Protein AF-0000000079814181 (afdb_homodimer)

Nearest PDB structures (foldseek):
  6quz-assembly1_B  TM=8.053E-01  e=2.813E-39  Thermotoga maritima MSB8
  7vgf-assembly1_B  TM=8.588E-01  e=4.660E-37  Homo sapiens
  4xwk-assembly1_A  TM=7.639E-01  e=3.531E-35  Mus musculus
  7a69-assembly1_A  TM=8.131E-01  e=2.582E-35  Homo sapiens
  4m2s-assembly1_A  TM=8.095E-01  e=3.129E-33  Mus musculus

Radius of gyration: 38.0 Å; Cα contacts (8 Å, |Δi|>4): 1838; chains: 2; bounding box: 79×119×82 Å

pLDDT: mean 85.35, std 11.51, range [24.03, 97.31]

Secondary structure (DSSP, 8-state):
-HHHHHHHHHHHHHHHHHHHHHHHHHHTSHHHHHHHHHHHHHHHHHHHHHHHHHHHHHHHHHS--TTTHHHHHHHHHHHHHHHHHHHHHHHHHHHHHHHHHHHHHHHHHHHHHHHHHHTS-HHHHHHS-HHHHHHHHHHHHHHHHHHHIIIIIIIHHHHHHHHHHHHHHHHH-HHHHHHHHHHHHHHHHHHHHIIIIIIHHHHHHHHHHHHHHHHHHHHHHHTHHHHHHTT-HHHHHHHHHHHHHHHHHHHHHHHHHHHHHHHHHHHHHHHHHHHHHHHHHHHHHTT---HHHHHHHHHHHHHHHHHHTTHHHHHHHHHHHHHHHHHHHHHHH---SS-PPTT-B----SS--EEEEEEEE-SSSSSPPPSEEEEEEEE-TT-EEEEE-STTSSHHHHHHHHTTSS--SEEEEEETTEEGGGB-HHHHHHTEEEE-SS----SSBHHHHHGGG-TT--HHHHHHHHHHTT-HHHHHHSTTGGG-B--GGGTTS-HHHHHHHHHHHHHHH--SEEEEESTTTT--HHHHHHHHHHHHHHHTTSEEEEE-SSHHHHTTSSEEEEEETTEEEEEE-HHHHHHSTT-HHHHHHHHHH-/-HHHHHHHHHHHHHHHHHHHHHHHHHHTSHHHHHHHHHHHHHHHHHHHHHHHHHHHHHHHHHS--TTTHHHHHHHHHHHHHHHHHHHHHHHHHHHHHHHHHHHHHHHHHHHHHHHHHHTS-HHHHHHS-HHHHHHHHHHHHHHHHHHHIIIIIIIHHHHHHHHHHHHHHHHH-HHHHHHHHHHHHHHHHHHHHIIIIIIHHHHHHHHHHHHHHHHHHHHHHHTHHHHHHTT-HHHHHHHHHHHHHHHHHHHHHHHHHHHHHHHHHHHHHHHHHHHHHHHHHHHHHTT---HHHHHHHHHHHHHHHHHHTTHHHHHHHHHHHHHHHHHHHHHHH---SS-PPTT-B----SS--EEEEEEEE-SSSSSPPPSEEEEEEEE-TT-EEEEE-STTSSHHHHHHHHTTSS--SEEEEEETTEEGGGB-HHHHHHTEEEE-SS----SSBHHHHHGGG-TT--HHHHHHHHHHTT-HHHHHHSTTGGG-B--GGGTTS-HHHHHHHHHHHHHHH--SEEEEESTTTT--HHHHHHHHHHHHHHHTTSEEEEE-SSHHHHTTSSEEEEEETTEEEEEE-HHHHHHSTT-HHHHHHHHHH-

Solvent-accessible surface area (backbone atoms only — not comparable to full-atom values): 59907 Å² total; per-residue (Å²): 115,71,69,55,57,55,42,47,57,50,44,54,50,45,44,54,50,48,53,49,54,54,48,56,54,46,60,74,39,50,67,35,50,50,42,21,52,49,12,37,50,46,20,41,49,31,61,63,47,45,26,52,49,50,8,51,43,44,35,47,60,64,54,66,51,83,84,62,36,63,60,51,49,53,48,38,53,50,50,52,50,51,37,50,52,46,21,52,51,19,38,49,44,14,54,53,25,41,46,53,40,49,41,51,47,46,44,51,47,54,48,50,51,48,53,48,59,71,48,39,34,62,65,56,53,73,73,40,56,40,68,56,53,45,46,36,48,55,49,17,47,52,20,52,50,51,36,50,48,43,48,62,67,46,48,46,41,37,53,48,49,54,51,50,53,28,50,55,37,28,72,77,34,52,68,59,11,50,51,48,46,54,41,48,51,49,49,53,50,50,34,50,50,38,41,63,69,56,24,42,60,37,42,51,52,20,48,52,35,49,50,48,43,51,48,54,48,37,39,52,52,61,38,35,67,58,35,55,47,50,36,38,58,66,58,52,44,51,51,48,44,48,46,40,51,53,28,37,53,36,41,43,51,24,52,49,41,44,49,50,46,51,48,52,48,51,49,51,50,47,52,46,49,49,51,51,55,54,48,47,51,52,34,32,75,69,67,73,41,55,56,17,52,49,46,20,57,57,39,42,49,54,53,51,47,65,50,56,67,52,46,49,59,48,50,50,48,42,53,49,23,43,59,45,26,44,60,36,54,49,58,71,69,57,70,55,78,67,72,67,50,92,82,42,46,76,53,78,82,86,63,36,27,39,37,38,41,47,26,15,37,54,84,76,90,78,92,64,80,53,49,24,72,66,36,70,46,79,43,58,55,47,38,36,34,30,42,34,59,61,88,85,15,44,68,68,56,52,55,36,43,74,60,53,63,46,78,68,77,33,62,50,48,27,48,69,80,41,52,59,80,56,24,28,62,42,37,48,16,48,40,38,27,61,32,52,60,70,53,75,41,56,66,38,29,48,48,54,52,28,27,62,51,32,79,85,58,47,71,67,54,50,51,49,24,23,48,58,15,64,31,40,67,65,36,63,70,39,95,52,30,55,64,30,68,30,37,70,64,26,70,78,48,54,73,47,56,36,39,19,43,37,43,11,13,33,55,53,37,68,34,47,26,40,38,36,35,40,68,59,69,94,46,55,72,69,45,32,51,48,45,48,53,21,47,56,62,64,46,60,89,20,14,30,42,33,37,48,86,51,64,80,73,47,58,82,37,67,31,36,37,30,33,49,80,35,37,82,75,45,77,37,34,55,70,58,40,59,66,36,84,90,32,69,63,36,51,54,50,52,58,67,76,97,112,70,69,55,54,54,42,46,57,52,45,54,51,46,45,54,51,48,53,48,54,53,48,57,53,47,60,73,40,49,67,35,49,50,40,21,52,49,12,37,48,46,20,41,50,31,61,62,46,44,25,54,49,51,8,51,43,44,35,48,60,64,54,66,50,84,84,62,37,63,60,51,50,54,50,39,53,50,49,51,50,50,37,49,51,46,22,51,52,20,38,47,44,14,55,53,23,40,46,54,42,48,42,52,46,46,43,51,46,55,47,51,52,48,52,50,60,71,48,40,36,61,66,54,52,73,72,40,57,42,69,58,53,45,47,36,48,53,47,17,48,52,20,50,51,51,34,50,46,43,47,62,66,44,48,46,40,37,52,46,47,54,50,50,52,27,50,55,38,28,72,76,35,52,69,60,12,49,51,47,46,54,42,47,53,50,50,52,50,49,34,50,51,38,42,63,69,56,25,42,61,37,42,52,52,24,48,52,34,48,51,49,44,52,48,53,49,36,39,50,53,61,37,36,67,59,35,57,46,49,37,37,58,68,59,53,45,51,52,49,44,50,46,40,49,54,28,37,53,36,39,43,50,23,50,48,44,43,49,47,46,51,49,51,49,51,49,52,50,47,51,46,48,49,52,52,53,51,49,48,52,52,35,31,76,69,68,75,40,54,55,18,54,50,45,19,56,57,39,41,48,54,54,51,48,65,50,57,68,52,46,49,59,48,51,52,48,44,53,50,22,42,60,47,26,45,61,36,53,48,57,72,69,56,70,55,77,65,72,66,51,91,83,42,44,77,54,80,82,85,64,36,28,39,36,37,43,47,26,16,37,54,84,77,89,80,93,65,79,56,50,24,72,66,36,71,47,80,43,57,54,47,38,36,35,30,42,34,58,59,88,84,16,42,67,70,57,52,55,37,43,74,62,54,63,46,77,69,75,33,62,50,46,28,47,69,81,42,52,60,80,56,22,29,62,42,36,47,16,48,40,38,26,61,31,52,62,71,53,74,40,55,65,37,30,48,47,54,54,30,28,63,50,32,78,83,57,47,72,65,55,50,50,49,23,22,48,58,16,64,31,40,68,65,35,64,69,38,95,52,30,54,65,30,68,31,38,72,64,24,69,77,48,53,75,48,56,36,38,19,42,36,43,12,13,32,56,53,39,70,33,46,27,38,39,36,36,39,67,58,68,94,46,53,73,68,45,33,50,47,46,50,53,23,47,54,59,64,46,59,89,18,15,28,43,33,39,48,85,51,65,80,74,47,60,81,39,68,32,37,36,31,33,49,80,35,37,80,76,45,76,37,31,56,70,59,40,59,65,36,85,89,33,69,63,37,51,53,49,52,56,69,75,98

Sequence (1188 aa):
MISFFSRRETGRHEFSDVLGFVWRRWRAHPACLAWTLVGIGGATVADVTMPLLAGWLVSDVSHPAEGTALHHVAWDVAGLTLLGLLGIGARRMAYVSISHLTSRVMTGIVTEAFARVQRFSSEWHASNFAGSIVRRITRGLGAVDTLGDTLLLMLVPEMMVLCITTAVLAFHWMLMGLVLAVGAVVLVGLSVVLTLHYVTPSARLANMWDTRMGATLSDAVTCNAVVKAYGAEVREDARLAWVANRWRQRMLRSWLRGTNSANLQNFAALIMRMMLIAGIALLWMRGRAGPGDVAYVLTMMFVIQGYLRDIGQQISVVQRSVNEMGELVALFHAKPEVADRPGAGALLVTQGHIRFTHVGFGYGRHHARPLFEDLDIDIAPGSKVALVGPSGSGKTTLTRLLQRLYDVQAGCITIDGTDIATVTQASLRGQIAIVPQEPLLFHRTIAENIAYGRPDATPAEIAHAARQANAADFIDRLPRGYATMVGERGVKLSGGERQRIAIARAFLSQARIVIMDEATSSLDSHSEMLVQQAMERLMAGRTVLVIAHRLSTVMGLDRIIVFRQGRVCEDGTHAELMARHGGIYRELFEIQSLMISFFSRRETGRHEFSDVLGFVWRRWRAHPACLAWTLVGIGGATVADVTMPLLAGWLVSDVSHPAEGTALHHVAWDVAGLTLLGLLGIGARRMAYVSISHLTSRVMTGIVTEAFARVQRFSSEWHASNFAGSIVRRITRGLGAVDTLGDTLLLMLVPEMMVLCITTAVLAFHWMLMGLVLAVGAVVLVGLSVVLTLHYVTPSARLANMWDTRMGATLSDAVTCNAVVKAYGAEVREDARLAWVANRWRQRMLRSWLRGTNSANLQNFAALIMRMMLIAGIALLWMRGRAGPGDVAYVLTMMFVIQGYLRDIGQQISVVQRSVNEMGELVALFHAKPEVADRPGAGALLVTQGHIRFTHVGFGYGRHHARPLFEDLDIDIAPGSKVALVGPSGSGKTTLTRLLQRLYDVQAGCITIDGTDIATVTQASLRGQIAIVPQEPLLFHRTIAENIAYGRPDATPAEIAHAARQANAADFIDRLPRGYATMVGERGVKLSGGERQRIAIARAFLSQARIVIMDEATSSLDSHSEMLVQQAMERLMAGRTVLVIAHRLSTVMGLDRIIVFRQGRVCEDGTHAELMARHGGIYRELFEIQSL

InterPro domains:
  IPR003439 ABC transporter-like, ATP-binding domain [PF00005] (373-521)
  IPR003439 ABC transporter-like, ATP-binding domain [PS50893] (354-590)
  IPR003593 AAA+ ATPase domain [SM00382] (381-567)
  IPR011527 ABC transporter type 1, transmembrane domain [PF00664] (44-306)
  IPR011527 ABC transporter type 1, transmembrane domain [PS50929] (34-320)
  IPR017871 ABC transporter-like, conserved site [PS00211] (493-507)
  IPR027417 P-loop containing nucleoside triphosphate hydrolase [G3DSA:3.40.50.300] (346-594)
  IPR027417 P-loop containing nucleoside triphosphate hydrolase [SSF52540] (346-592)
  IPR036640 ABC transporter type 1, transmembrane domain superfamily [G3DSA:1.20.1560.10] (6-342)
  IPR036640 ABC transporter type 1, transmembrane domain superfamily [SSF90123] (22-325)
  IPR039421 Type 1 protein exporter [PTHR24221] (80-588)

Organism: NCBI:txid265959

Structure (mmCIF, N/CA/C/O backbone):
data_AF-0000000079814181-model_v1
#
loop_
_entity.id
_entity.type
_entity.pdbx_description
1 polymer 'Multidrug export ATP-binding/permease protein'
#
loop_
_atom_site.group_PDB
_atom_site.id
_atom_site.type_symbol
_atom_site.label_atom_id
_atom_site.label_alt_id
_atom_site.label_comp_id
_atom_site.label_asym_id
_atom_site.label_entity_id
_atom_site.label_seq_id
_atom_site.pdbx_PDB_ins_code
_atom_site.Cartn_x
_atom_site.Cartn_y
_atom_site.Cartn_z
_atom_site.occupancy
_atom_site.B_iso_or_equiv
_atom_site.auth_seq_id
_atom_site.auth_comp_id
_atom_site.auth_asym_id
_atom_site.auth_atom_id
_atom_site.pdbx_PDB_model_num
ATOM 1 N N . MET A 1 1 ? 12.922 -9.25 26.531 1 24.03 1 MET A N 1
ATOM 2 C CA . MET A 1 1 ? 13.367 -8.141 27.375 1 24.03 1 MET A CA 1
ATOM 3 C C . MET A 1 1 ? 14.633 -7.5 26.812 1 24.03 1 MET A C 1
ATOM 5 O O . MET A 1 1 ? 14.891 -6.316 27.031 1 24.03 1 MET A O 1
ATOM 9 N N . ILE A 1 2 ? 15.633 -8.531 26.469 1 28.08 2 ILE A N 1
ATOM 10 C CA . ILE A 1 2 ? 16.906 -8.078 25.906 1 28.08 2 ILE A CA 1
ATOM 11 C C . ILE A 1 2 ? 16.656 -7.262 24.641 1 28.08 2 ILE A C 1
ATOM 13 O O . ILE A 1 2 ? 17.453 -6.395 24.297 1 28.08 2 ILE A O 1
ATOM 17 N N . SER A 1 3 ? 15.555 -7.762 23.891 1 30.78 3 SER A N 1
ATOM 18 C CA . SER A 1 3 ? 15.344 -7.293 22.531 1 30.78 3 SER A CA 1
ATOM 19 C C . SER A 1 3 ? 14.797 -5.867 22.516 1 30.78 3 SER A C 1
ATOM 21 O O . SER A 1 3 ? 14.703 -5.246 21.453 1 30.78 3 SER A O 1
ATOM 23 N N . PHE A 1 4 ? 14.352 -5.508 23.734 1 32.91 4 PHE A N 1
ATOM 24 C CA . PHE A 1 4 ? 13.773 -4.176 23.844 1 32.91 4 PHE A CA 1
ATOM 25 C C . PHE A 1 4 ? 14.859 -3.115 23.938 1 32.91 4 PHE A C 1
ATOM 27 O O . PHE A 1 4 ? 14.734 -2.033 23.375 1 32.91 4 PHE A O 1
ATOM 34 N N . PHE A 1 5 ? 15.828 -3.395 24.828 1 33.41 5 PHE A N 1
ATOM 35 C CA . PHE A 1 5 ? 16.922 -2.459 25.047 1 33.41 5 PHE A CA 1
ATOM 36 C C . PHE A 1 5 ? 17.844 -2.396 23.828 1 33.41 5 PHE A C 1
ATOM 38 O O . PHE A 1 5 ? 18.469 -1.369 23.562 1 33.41 5 PHE A O 1
ATOM 45 N N . SER A 1 6 ? 18.125 -3.516 23.25 1 38.5 6 SER A N 1
ATOM 46 C CA . SER A 1 6 ? 18.906 -3.629 22.031 1 38.5 6 SER A CA 1
ATOM 47 C C . SER A 1 6 ? 18.219 -2.939 20.859 1 38.5 6 SER A C 1
ATOM 49 O O . SER A 1 6 ? 18.875 -2.465 19.938 1 38.5 6 SER A O 1
ATOM 51 N N . ARG A 1 7 ? 17 -2.904 21.109 1 45.69 7 ARG A N 1
ATOM 52 C CA . ARG A 1 7 ? 16.203 -2.252 20.078 1 45.69 7 ARG A CA 1
ATOM 53 C C . ARG A 1 7 ? 16.266 -0.734 20.219 1 45.69 7 ARG A C 1
ATOM 55 O O . ARG A 1 7 ? 16.047 -0.009 19.25 1 45.69 7 ARG A O 1
ATOM 62 N N . ARG A 1 8 ? 16.484 -0.317 21.516 1 45.94 8 ARG A N 1
ATOM 63 C CA . ARG A 1 8 ? 16.609 1.104 21.812 1 45.94 8 ARG A CA 1
ATOM 64 C C . ARG A 1 8 ? 17.891 1.683 21.234 1 45.94 8 ARG A C 1
ATOM 66 O O . ARG A 1 8 ? 17.891 2.793 20.703 1 45.94 8 ARG A O 1
ATOM 73 N N . GLU A 1 9 ? 18.906 1.053 21.531 1 45.19 9 GLU A N 1
ATOM 74 C CA . GLU A 1 9 ? 20.203 1.397 20.969 1 45.19 9 GLU A CA 1
ATOM 75 C C . GLU A 1 9 ? 20.203 1.29 19.453 1 45.19 9 GLU A C 1
ATOM 77 O O . GLU A 1 9 ? 20.766 2.135 18.75 1 45.19 9 GLU A O 1
ATOM 82 N N . THR A 1 10 ? 19.484 0.325 18.969 1 51.91 10 THR A N 1
ATOM 83 C CA . THR A 1 10 ? 19.328 0.107 17.531 1 51.91 10 THR A CA 1
ATOM 84 C C . THR A 1 10 ? 18.438 1.182 16.922 1 51.91 10 THR A C 1
ATOM 86 O O . THR A 1 10 ? 18.672 1.616 15.789 1 51.91 10 THR A O 1
ATOM 89 N N . GLY A 1 11 ? 17.641 1.725 17.859 1 56.06 11 GLY A N 1
ATOM 90 C CA . GLY A 1 11 ? 16.781 2.801 17.406 1 56.06 11 GLY A CA 1
ATOM 91 C C . GLY A 1 11 ? 17.5 4.125 17.266 1 56.06 11 GLY A C 1
ATOM 92 O O . GLY A 1 11 ? 17.281 4.852 16.297 1 56.06 11 GLY A O 1
ATOM 93 N N . ARG A 1 12 ? 18.312 4.492 18.344 1 56.81 12 ARG A N 1
ATOM 94 C CA . ARG A 1 12 ? 19.078 5.738 18.297 1 56.81 12 ARG A CA 1
ATOM 95 C C . ARG A 1 12 ? 20.094 5.715 17.156 1 56.81 12 ARG A C 1
ATOM 97 O O . ARG A 1 12 ? 20.297 6.723 16.484 1 56.81 12 ARG A O 1
ATOM 104 N N . HIS A 1 13 ? 20.641 4.613 17.016 1 69.31 13 HIS A N 1
ATOM 105 C CA . HIS A 1 13 ? 21.625 4.492 15.938 1 69.31 13 HIS A CA 1
ATOM 106 C C . HIS A 1 13 ? 20.938 4.602 14.578 1 69.31 13 HIS A C 1
ATOM 108 O O . HIS A 1 13 ? 21.469 5.246 13.672 1 69.31 13 HIS A O 1
ATOM 114 N N . GLU A 1 14 ? 19.797 4.195 14.602 1 77.44 14 GLU A N 1
ATOM 115 C CA . GLU A 1 14 ? 19.047 4.289 13.352 1 77.44 14 GLU A CA 1
ATOM 116 C C . GLU A 1 14 ? 18.656 5.734 13.055 1 77.44 14 GLU A C 1
ATOM 118 O O . GLU A 1 14 ? 18.703 6.172 11.898 1 77.44 14 GLU A O 1
ATOM 123 N N . PHE A 1 15 ? 18.484 6.426 14.133 1 83.12 15 PHE A N 1
ATOM 124 C CA . PHE A 1 15 ? 18.078 7.82 14 1 83.12 15 PHE A CA 1
ATOM 125 C C . PHE A 1 15 ? 19.234 8.664 13.469 1 83.12 15 PHE A C 1
ATOM 127 O O . PHE A 1 15 ? 19.062 9.406 12.5 1 83.12 15 PHE A O 1
ATOM 134 N N . SER A 1 16 ? 20.375 8.492 14.016 1 86.56 16 SER A N 1
ATOM 135 C CA . SER A 1 16 ? 21.531 9.266 13.602 1 86.56 16 SER A CA 1
ATOM 136 C C . SER A 1 16 ? 21.984 8.867 12.203 1 86.56 16 SER A C 1
ATOM 138 O O . SER A 1 16 ? 22.453 9.711 11.43 1 86.56 16 SER A O 1
ATOM 140 N N . ASP A 1 17 ? 21.781 7.641 11.898 1 89.62 17 ASP A N 1
ATOM 141 C CA . ASP A 1 17 ? 22.188 7.164 10.578 1 89.62 17 ASP A CA 1
ATOM 142 C C . ASP A 1 17 ? 21.312 7.754 9.484 1 89.62 17 ASP A C 1
ATOM 144 O O . ASP A 1 17 ? 21.812 8.164 8.438 1 89.62 17 ASP A O 1
ATOM 148 N N . VAL A 1 18 ? 20.094 7.809 9.75 1 91.19 18 VAL A N 1
ATOM 149 C CA . VAL A 1 18 ? 19.156 8.305 8.766 1 91.19 18 VAL A CA 1
ATOM 150 C C . VAL A 1 18 ? 19.328 9.812 8.586 1 91.19 18 VAL A C 1
ATOM 152 O O . VAL A 1 18 ? 19.344 10.32 7.461 1 91.19 18 VAL A O 1
ATOM 155 N N . LEU A 1 19 ? 19.469 10.531 9.695 1 91.62 19 LEU A N 1
ATOM 156 C CA . LEU A 1 19 ? 19.656 11.977 9.617 1 91.62 19 LEU A CA 1
ATOM 157 C C . LEU A 1 19 ? 20.984 12.312 8.938 1 91.62 19 LEU A C 1
ATOM 159 O O . LEU A 1 19 ? 21.062 13.289 8.188 1 91.62 19 LEU A O 1
ATOM 163 N N . GLY A 1 20 ? 22 11.469 9.258 1 91.88 20 GLY A N 1
ATOM 164 C CA . GLY A 1 20 ? 23.266 11.648 8.578 1 91.88 20 GLY A CA 1
ATOM 165 C C . GLY A 1 20 ? 23.188 11.398 7.086 1 91.88 20 GLY A C 1
ATOM 166 O O . GLY A 1 20 ? 23.797 12.133 6.297 1 91.88 20 GLY A O 1
ATOM 167 N N . PHE A 1 21 ? 22.469 10.453 6.715 1 93.38 21 PHE A N 1
ATOM 168 C CA . PHE A 1 21 ? 22.25 10.109 5.316 1 93.38 21 PHE A CA 1
ATOM 169 C C . PHE A 1 21 ? 21.609 11.273 4.562 1 93.38 21 PHE A C 1
ATOM 171 O O . PHE A 1 21 ? 22.078 11.656 3.49 1 93.38 21 PHE A O 1
ATOM 178 N N . VAL A 1 22 ? 20.562 11.891 5.117 1 93.38 22 VAL A N 1
ATOM 179 C CA . VAL A 1 22 ? 19.828 12.969 4.473 1 93.38 22 VAL A CA 1
ATOM 180 C C . VAL A 1 22 ? 20.672 14.25 4.484 1 93.38 22 VAL A C 1
ATOM 182 O O . VAL A 1 22 ? 20.703 14.984 3.496 1 93.38 22 VAL A O 1
ATOM 185 N N . TRP A 1 23 ? 21.359 14.445 5.562 1 92.62 23 TRP A N 1
ATOM 186 C CA . TRP A 1 23 ? 22.188 15.641 5.695 1 92.62 23 TRP A CA 1
ATOM 187 C C . TRP A 1 23 ? 23.312 15.641 4.656 1 92.62 23 TRP A C 1
ATOM 189 O O . TRP A 1 23 ? 23.625 16.688 4.09 1 92.62 23 TRP A O 1
ATOM 199 N N . ARG A 1 24 ? 23.922 14.492 4.426 1 92.88 24 ARG A N 1
ATOM 200 C CA . ARG A 1 24 ? 24.969 14.375 3.424 1 92.88 24 ARG A CA 1
ATOM 201 C C . ARG A 1 24 ? 24.438 14.695 2.031 1 92.88 24 ARG A C 1
ATOM 203 O O . ARG A 1 24 ? 25.141 15.305 1.22 1 92.88 24 ARG A O 1
ATOM 210 N N . ARG A 1 25 ? 23.312 14.367 1.799 1 93.44 25 ARG A N 1
ATOM 211 C CA . ARG A 1 25 ? 22.719 14.609 0.487 1 93.44 25 ARG A CA 1
ATOM 212 C C . ARG A 1 25 ? 22.281 16.062 0.338 1 93.44 25 ARG A C 1
ATOM 214 O O . ARG A 1 25 ? 22.344 16.625 -0.759 1 93.44 25 ARG A O 1
ATOM 221 N N . TRP A 1 26 ? 21.828 16.656 1.446 1 94.31 26 TRP A N 1
ATOM 222 C CA . TRP A 1 26 ? 21.5 18.078 1.429 1 94.31 26 TRP A CA 1
ATOM 223 C C . TRP A 1 26 ? 22.734 18.922 1.178 1 94.31 26 TRP A C 1
ATOM 225 O O . TRP A 1 26 ? 22.688 19.906 0.447 1 94.31 26 TRP A O 1
ATOM 235 N N . ARG A 1 27 ? 23.859 18.469 1.739 1 93.06 27 ARG A N 1
ATOM 236 C CA . ARG A 1 27 ? 25.109 19.203 1.635 1 93.06 27 ARG A CA 1
ATOM 237 C C . ARG A 1 27 ? 25.672 19.141 0.22 1 93.06 27 ARG A C 1
ATOM 239 O O . ARG A 1 27 ? 26.516 19.953 -0.164 1 93.06 27 ARG A O 1
ATOM 246 N N . ALA A 1 28 ? 25.203 18.188 -0.469 1 93.38 28 ALA A N 1
ATOM 247 C CA . ALA A 1 28 ? 25.641 18.078 -1.858 1 93.38 28 ALA A CA 1
ATOM 248 C C . ALA A 1 28 ? 25.062 19.219 -2.703 1 93.38 28 ALA A C 1
ATOM 250 O O . ALA A 1 28 ? 25.578 19.516 -3.785 1 93.38 28 ALA A O 1
ATOM 251 N N . HIS A 1 29 ? 24.016 19.859 -2.172 1 94.19 29 HIS A N 1
ATOM 252 C CA . HIS A 1 29 ? 23.406 21 -2.816 1 94.19 29 HIS A CA 1
ATOM 253 C C . HIS A 1 29 ? 23.391 22.219 -1.884 1 94.19 29 HIS A C 1
ATOM 255 O O . HIS A 1 29 ? 22.328 22.672 -1.468 1 94.19 29 HIS A O 1
ATOM 261 N N . PRO A 1 30 ? 24.469 22.844 -1.664 1 93.69 30 PRO A N 1
ATOM 262 C CA . PRO A 1 30 ? 24.594 23.875 -0.631 1 93.69 30 PRO A CA 1
ATOM 263 C C . PRO A 1 30 ? 23.828 25.156 -0.978 1 93.69 30 PRO A C 1
ATOM 265 O O . PRO A 1 30 ? 23.312 25.828 -0.084 1 93.69 30 PRO A O 1
ATOM 268 N N . ALA A 1 31 ? 23.797 25.438 -2.246 1 95.06 31 ALA A N 1
ATOM 269 C CA . ALA A 1 31 ? 23.094 26.672 -2.627 1 95.06 31 ALA A CA 1
ATOM 270 C C . ALA A 1 31 ? 21.609 26.578 -2.256 1 95.06 31 ALA A C 1
ATOM 272 O O . ALA A 1 31 ? 21.062 27.5 -1.641 1 95.06 31 ALA A O 1
ATOM 273 N N . CYS A 1 32 ? 20.984 25.469 -2.602 1 94.62 32 CYS A N 1
ATOM 274 C CA . CYS A 1 32 ? 19.562 25.312 -2.297 1 94.62 32 CYS A CA 1
ATOM 275 C C . CYS A 1 32 ? 19.328 25.25 -0.791 1 94.62 32 CYS A C 1
ATOM 277 O O . CYS A 1 32 ? 18.344 25.797 -0.29 1 94.62 32 CYS A O 1
ATOM 279 N N . LEU A 1 33 ? 20.219 24.625 -0.081 1 94.62 33 LEU A N 1
ATOM 280 C CA . LEU A 1 33 ? 20.094 24.531 1.37 1 94.62 33 LEU A CA 1
ATOM 281 C C . LEU A 1 33 ? 20.25 25.906 2.018 1 94.62 33 LEU A C 1
ATOM 283 O O . LEU A 1 33 ? 19.469 26.266 2.904 1 94.62 33 LEU A O 1
ATOM 287 N N . ALA A 1 34 ? 21.234 26.672 1.57 1 95.44 34 ALA A N 1
ATOM 288 C CA . ALA A 1 34 ? 21.484 28 2.121 1 95.44 34 ALA A CA 1
ATOM 289 C C . ALA A 1 34 ? 20.297 28.922 1.862 1 95.44 34 ALA A C 1
ATOM 291 O O . ALA A 1 34 ? 19.875 29.672 2.754 1 95.44 34 ALA A O 1
ATOM 292 N N . TRP A 1 35 ? 19.766 28.859 0.65 1 95 35 TRP A N 1
ATOM 293 C CA . TRP A 1 35 ? 18.656 29.719 0.298 1 95 35 TRP A CA 1
ATOM 294 C C . TRP A 1 35 ? 17.406 29.359 1.098 1 95 35 TRP A C 1
ATOM 296 O O . TRP A 1 35 ? 16.594 30.219 1.438 1 95 35 TRP A O 1
ATOM 306 N N . THR A 1 36 ? 17.266 28.062 1.378 1 95.31 36 THR A N 1
ATOM 307 C CA . THR A 1 36 ? 16.141 27.641 2.197 1 95.31 36 THR A CA 1
ATOM 308 C C . THR A 1 36 ? 16.281 28.172 3.623 1 95.31 36 THR A C 1
ATOM 310 O O . THR A 1 36 ? 15.328 28.734 4.172 1 95.31 36 THR A O 1
ATOM 313 N N . LEU A 1 37 ? 17.453 28.109 4.191 1 94.25 37 LEU A N 1
ATOM 314 C CA . LEU A 1 37 ? 17.688 28.547 5.566 1 94.25 37 LEU A CA 1
ATOM 315 C C . LEU A 1 37 ? 17.609 30.062 5.68 1 94.25 37 LEU A C 1
ATOM 317 O O . LEU A 1 37 ? 17.047 30.594 6.645 1 94.25 37 LEU A O 1
ATOM 321 N N . VAL A 1 38 ? 18.094 30.734 4.672 1 94.62 38 VAL A N 1
ATOM 322 C CA . VAL A 1 38 ? 18.047 32.188 4.664 1 94.62 38 VAL A CA 1
ATOM 323 C C . VAL A 1 38 ? 16.609 32.656 4.469 1 94.62 38 VAL A C 1
ATOM 325 O O . VAL A 1 38 ? 16.172 33.625 5.098 1 94.62 38 VAL A O 1
ATOM 328 N N . GLY A 1 39 ? 15.961 31.984 3.551 1 94.62 39 GLY A N 1
ATOM 329 C CA . GLY A 1 39 ? 14.57 32.344 3.322 1 94.62 39 GLY A CA 1
ATOM 330 C C . GLY A 1 39 ? 13.695 32.156 4.551 1 94.62 39 GLY A C 1
ATOM 331 O O . GLY A 1 39 ? 12.977 33.062 4.953 1 94.62 39 GLY A O 1
ATOM 332 N N . ILE A 1 40 ? 13.875 31.031 5.18 1 92.62 40 ILE A N 1
ATOM 333 C CA . ILE A 1 40 ? 13.055 30.734 6.348 1 92.62 40 ILE A CA 1
ATOM 334 C C . ILE A 1 40 ? 13.5 31.594 7.527 1 92.62 40 ILE A C 1
ATOM 336 O O . ILE A 1 40 ? 12.672 32.031 8.328 1 92.62 40 ILE A O 1
ATOM 340 N N . GLY A 1 41 ? 14.758 31.766 7.66 1 92.62 41 GLY A N 1
ATOM 341 C CA . GLY A 1 41 ? 15.266 32.688 8.68 1 92.62 41 GLY A CA 1
ATOM 342 C C . GLY A 1 41 ? 14.75 34.094 8.523 1 92.62 41 GLY A C 1
ATOM 343 O O . GLY A 1 41 ? 14.305 34.719 9.5 1 92.62 41 GLY A O 1
ATOM 344 N N . GLY A 1 42 ? 14.773 34.562 7.301 1 92.5 42 GLY A N 1
ATOM 345 C CA . GLY A 1 42 ? 14.258 35.906 7.023 1 92.5 42 GLY A CA 1
ATOM 346 C C . GLY A 1 42 ? 12.773 36.031 7.32 1 92.5 42 GLY A C 1
ATOM 347 O O . GLY A 1 42 ? 12.336 37.031 7.863 1 92.5 42 GLY A O 1
ATOM 348 N N . ALA A 1 43 ? 12.062 35.031 6.957 1 90.31 43 ALA A N 1
ATOM 349 C CA . ALA A 1 43 ? 10.625 35.031 7.227 1 90.31 43 ALA A CA 1
ATOM 350 C C . ALA A 1 43 ? 10.352 35 8.727 1 90.31 43 ALA A C 1
ATOM 352 O O . ALA A 1 43 ? 9.43 35.688 9.203 1 90.31 43 ALA A O 1
ATOM 353 N N . THR A 1 44 ? 11.141 34.219 9.438 1 87.75 44 THR A N 1
ATOM 354 C CA . THR A 1 44 ? 10.969 34.125 10.875 1 87.75 44 THR A CA 1
ATOM 355 C C . THR A 1 44 ? 11.312 35.438 11.57 1 87.75 44 THR A C 1
ATOM 357 O O . THR A 1 44 ? 10.617 35.844 12.5 1 87.75 44 THR A O 1
ATOM 360 N N . VAL A 1 45 ? 12.273 36.031 11.117 1 88.38 45 VAL A N 1
ATOM 361 C CA . VAL A 1 45 ? 12.664 37.312 11.672 1 88.38 45 VAL A CA 1
ATOM 362 C C . VAL A 1 45 ? 11.562 38.344 11.422 1 88.38 45 VAL A C 1
ATOM 364 O O . VAL A 1 45 ? 11.258 39.156 12.289 1 88.38 45 VAL A O 1
ATOM 367 N N . ALA A 1 46 ? 10.984 38.281 10.281 1 87.44 46 ALA A N 1
ATOM 368 C CA . ALA A 1 46 ? 9.883 39.188 9.961 1 87.44 46 ALA A CA 1
ATOM 369 C C . ALA A 1 46 ? 8.688 38.938 10.875 1 87.44 46 ALA A C 1
ATOM 371 O O . ALA A 1 46 ? 8.031 39.875 11.32 1 87.44 46 ALA A O 1
ATOM 372 N N . ASP A 1 47 ? 8.445 37.719 11.211 1 82.44 47 ASP A N 1
ATOM 373 C CA . ASP A 1 47 ? 7.324 37.344 12.078 1 82.44 47 ASP A CA 1
ATOM 374 C C . ASP A 1 47 ? 7.543 37.875 13.5 1 82.44 47 ASP A C 1
ATOM 376 O O . ASP A 1 47 ? 6.598 38.312 14.156 1 82.44 47 ASP A O 1
ATOM 380 N N . VAL A 1 48 ? 8.789 37.844 13.93 1 82.75 48 VAL A N 1
ATOM 381 C CA . VAL A 1 48 ? 9.102 38.219 15.305 1 82.75 48 VAL A CA 1
ATOM 382 C C . VAL A 1 48 ? 9.164 39.75 15.414 1 82.75 48 VAL A C 1
ATOM 384 O O . VAL A 1 48 ? 8.859 40.312 16.469 1 82.75 48 VAL A O 1
ATOM 387 N N . THR A 1 49 ? 9.5 40.375 14.32 1 83.88 49 THR A N 1
ATOM 388 C CA . THR A 1 49 ? 9.648 41.844 14.336 1 83.88 49 THR A CA 1
ATOM 389 C C . THR A 1 49 ? 8.289 42.531 14.203 1 83.88 49 THR A C 1
ATOM 391 O O . THR A 1 49 ? 8.117 43.656 14.617 1 83.88 49 THR A O 1
ATOM 394 N N . MET A 1 50 ? 7.301 41.812 13.789 1 81.25 50 MET A N 1
ATOM 395 C CA . MET A 1 50 ? 5.977 42.375 13.578 1 81.25 50 MET A CA 1
ATOM 396 C C . MET A 1 50 ? 5.363 42.844 14.891 1 81.25 50 MET A C 1
ATOM 398 O O . MET A 1 50 ? 4.867 43.969 14.992 1 81.25 50 MET A O 1
ATOM 402 N N . PRO A 1 51 ? 5.422 41.969 15.883 1 75.38 51 PRO A N 1
ATOM 403 C CA . PRO A 1 51 ? 4.871 42.438 17.156 1 75.38 51 PRO A CA 1
ATOM 404 C C . PRO A 1 51 ? 5.617 43.656 17.719 1 75.38 51 PRO A C 1
ATOM 406 O O . PRO A 1 51 ? 5.012 44.5 18.391 1 75.38 51 PRO A O 1
ATOM 409 N N . LEU A 1 52 ? 6.871 43.812 17.453 1 76.12 52 LEU A N 1
ATOM 410 C CA . LEU A 1 52 ? 7.637 44.969 17.922 1 76.12 52 LEU A CA 1
ATOM 411 C C . LEU A 1 52 ? 7.129 46.25 17.297 1 76.12 52 LEU A C 1
ATOM 413 O O . LEU A 1 52 ? 6.926 47.25 17.984 1 76.12 52 LEU A O 1
ATOM 417 N N . LEU A 1 53 ? 6.895 46.156 16.047 1 77.38 53 LEU A N 1
ATOM 418 C CA . LEU A 1 53 ? 6.402 47.312 15.336 1 77.38 53 LEU A CA 1
ATOM 419 C C . LEU A 1 53 ? 4.965 47.625 15.727 1 77.38 53 LEU A C 1
ATOM 421 O O . LEU A 1 53 ? 4.574 48.812 15.781 1 77.38 53 LEU A O 1
ATOM 425 N N . ALA A 1 54 ? 4.25 46.594 15.992 1 74.44 54 ALA A N 1
ATOM 426 C CA . ALA A 1 54 ? 2.881 46.781 16.469 1 74.44 54 ALA A CA 1
ATOM 427 C C . ALA A 1 54 ? 2.861 47.5 17.812 1 74.44 54 ALA A C 1
ATOM 429 O O . ALA A 1 54 ? 1.993 48.344 18.062 1 74.44 54 ALA A O 1
ATOM 430 N N . GLY A 1 55 ? 3.787 47.156 18.641 1 73.75 55 GLY A N 1
ATOM 431 C CA . GLY A 1 55 ? 3.92 47.844 19.906 1 73.75 55 GLY A CA 1
ATOM 432 C C . GLY A 1 55 ? 4.238 49.312 19.75 1 73.75 55 GLY A C 1
ATOM 433 O O . GLY A 1 55 ? 3.688 50.156 20.469 1 73.75 55 GLY A O 1
ATOM 434 N N . TRP A 1 56 ? 5.086 49.594 18.797 1 73.19 56 TRP A N 1
ATOM 435 C CA . TRP A 1 56 ? 5.43 51 18.531 1 73.19 56 TRP A CA 1
ATOM 436 C C . TRP A 1 56 ? 4.223 51.781 18.031 1 73.19 56 TRP A C 1
ATOM 438 O O . TRP A 1 56 ? 4.035 52.938 18.375 1 73.19 56 TRP A O 1
ATOM 448 N N . LEU A 1 57 ? 3.436 51.062 17.297 1 71.62 57 LEU A N 1
ATOM 449 C CA . LEU A 1 57 ? 2.225 51.688 16.781 1 71.62 57 LEU A CA 1
ATOM 450 C C . LEU A 1 57 ? 1.276 52.062 17.906 1 71.62 57 LEU A C 1
ATOM 452 O O . LEU A 1 57 ? 0.733 53.156 17.938 1 71.62 57 LEU A O 1
ATOM 456 N N . VAL A 1 58 ? 1.148 51.188 18.812 1 70.75 58 VAL A N 1
ATOM 457 C CA . VAL A 1 58 ? 0.25 51.406 19.938 1 70.75 58 VAL A CA 1
ATOM 458 C C . VAL A 1 58 ? 0.807 52.5 20.828 1 70.75 58 VAL A C 1
ATOM 460 O O . VAL A 1 58 ? 0.051 53.344 21.359 1 70.75 58 VAL A O 1
ATOM 463 N N . SER A 1 59 ? 2.094 52.562 20.984 1 70.19 59 SER A N 1
ATOM 464 C CA . SER A 1 59 ? 2.709 53.594 21.812 1 70.19 59 SER A CA 1
ATOM 465 C C . SER A 1 59 ? 2.527 54.969 21.188 1 70.19 59 SER A C 1
ATOM 467 O O . SER A 1 59 ? 2.264 55.938 21.906 1 70.19 59 SER A O 1
ATOM 469 N N . ASP A 1 60 ? 2.678 55 19.891 1 70.25 60 ASP A N 1
ATOM 470 C CA . ASP A 1 60 ? 2.551 56.281 19.203 1 70.25 60 ASP A CA 1
ATOM 471 C C . ASP A 1 60 ? 1.11 56.781 19.234 1 70.25 60 ASP A C 1
ATOM 473 O O . ASP A 1 60 ? 0.871 58 19.328 1 70.25 60 ASP A O 1
ATOM 477 N N . VAL A 1 61 ? 0.211 55.875 19.312 1 66.44 61 VAL A N 1
ATOM 478 C CA . VAL A 1 61 ? -1.201 56.219 19.328 1 66.44 61 VAL A CA 1
ATOM 479 C C . VAL A 1 61 ? -1.599 56.656 20.75 1 66.44 61 VAL A C 1
ATOM 481 O O . VAL A 1 61 ? -2.484 57.5 20.922 1 66.44 61 VAL A O 1
ATOM 484 N N . SER A 1 62 ? -0.983 56.094 21.734 1 68.81 62 SER A N 1
ATOM 485 C CA . SER A 1 62 ? -1.334 56.406 23.125 1 68.81 62 SER A CA 1
ATOM 486 C C . SER A 1 62 ? -0.78 57.75 23.547 1 68.81 62 SER A C 1
ATOM 488 O O . SER A 1 62 ? -1.308 58.375 24.469 1 68.81 62 SER A O 1
ATOM 490 N N . HIS A 1 63 ? 0.293 58.125 23.031 1 64.56 63 HIS A N 1
ATOM 491 C CA . HIS A 1 63 ? 0.844 59.438 23.375 1 64.56 63 HIS A CA 1
ATOM 492 C C . HIS A 1 63 ? 0.796 60.375 22.188 1 64.56 63 HIS A C 1
ATOM 494 O O . HIS A 1 63 ? 1.773 60.5 21.438 1 64.56 63 HIS A O 1
ATOM 500 N N . PRO A 1 64 ? -0.47 60.906 21.875 1 58.75 64 PRO A N 1
ATOM 501 C CA . PRO A 1 64 ? -0.606 61.781 20.703 1 58.75 64 PRO A CA 1
ATOM 502 C C . PRO A 1 64 ? 0.213 63.062 20.828 1 58.75 64 PRO A C 1
ATOM 504 O O . PRO A 1 64 ? -0.041 63.875 21.719 1 58.75 64 PRO A O 1
ATOM 507 N N . ALA A 1 65 ? 1.476 63 20.75 1 54.91 65 ALA A N 1
ATOM 508 C CA . ALA A 1 65 ? 2.053 64.375 20.703 1 54.91 65 ALA A CA 1
ATOM 509 C C . ALA A 1 65 ? 1.458 65.188 19.547 1 54.91 65 ALA A C 1
ATOM 511 O O . ALA A 1 65 ? 1.027 64.562 18.547 1 54.91 65 ALA A O 1
ATOM 512 N N . GLU A 1 66 ? 1.129 66.25 19.625 1 54 66 GLU A N 1
ATOM 513 C CA . GLU A 1 66 ? 0.451 67.188 18.719 1 54 66 GLU A CA 1
ATOM 514 C C . GLU A 1 66 ? 0.648 66.75 17.25 1 54 66 GLU A C 1
ATOM 516 O O . GLU A 1 66 ? -0.247 66.188 16.641 1 54 66 GLU A O 1
ATOM 521 N N . GLY A 1 67 ? 1.344 67.5 16.406 1 51.66 67 GLY A N 1
ATOM 522 C CA . GLY A 1 67 ? 1.544 67.562 14.961 1 51.66 67 GLY A CA 1
ATOM 523 C C . GLY A 1 67 ? 2.18 66.375 14.359 1 51.66 67 GLY A C 1
ATOM 524 O O . GLY A 1 67 ? 1.966 66.062 13.18 1 51.66 67 GLY A O 1
ATOM 525 N N . THR A 1 68 ? 3.008 65.688 14.93 1 54.75 68 THR A N 1
ATOM 526 C CA . THR A 1 68 ? 3.961 64.688 14.398 1 54.75 68 THR A CA 1
ATOM 527 C C . THR A 1 68 ? 3.43 63.281 14.547 1 54.75 68 THR A C 1
ATOM 529 O O . THR A 1 68 ? 4.059 62.344 14.086 1 54.75 68 THR A O 1
ATOM 532 N N . ALA A 1 69 ? 2.318 63.125 15.109 1 63.12 69 ALA A N 1
ATOM 533 C CA . ALA A 1 69 ? 1.758 61.812 15.445 1 63.12 69 ALA A CA 1
ATOM 534 C C . ALA A 1 69 ? 1.275 61.094 14.195 1 63.12 69 ALA A C 1
ATOM 536 O O . ALA A 1 69 ? 1.495 59.875 14.047 1 63.12 69 ALA A O 1
ATOM 537 N N . LEU A 1 70 ? 0.776 61.969 13.258 1 64.44 70 LEU A N 1
ATOM 538 C CA . LEU A 1 70 ? 0.227 61.375 12.039 1 64.44 70 LEU A CA 1
ATOM 539 C C . LEU A 1 70 ? 1.331 60.781 11.188 1 64.44 70 LEU A C 1
ATOM 541 O O . LEU A 1 70 ? 1.159 59.688 10.625 1 64.44 70 LEU A O 1
ATOM 545 N N . HIS A 1 71 ? 2.371 61.5 11.195 1 69.31 71 HIS A N 1
ATOM 546 C CA . HIS A 1 71 ? 3.475 61.031 10.367 1 69.31 71 HIS A CA 1
ATOM 547 C C . HIS A 1 71 ? 4.094 59.75 10.945 1 69.31 71 HIS A C 1
ATOM 549 O O . HIS A 1 71 ? 4.453 58.844 10.195 1 69.31 71 HIS A O 1
ATOM 555 N N . HIS A 1 72 ? 4.078 59.594 12.148 1 77.62 72 HIS A N 1
ATOM 556 C CA . HIS A 1 72 ? 4.668 58.406 12.773 1 77.62 72 HIS A CA 1
ATOM 557 C C . HIS A 1 72 ? 3.773 57.188 12.602 1 77.62 72 HIS A C 1
ATOM 559 O O . HIS A 1 72 ? 4.266 56.094 12.344 1 77.62 72 HIS A O 1
ATOM 565 N N . VAL A 1 73 ? 2.492 57.5 12.594 1 76.44 73 VAL A N 1
ATOM 566 C CA . VAL A 1 73 ? 1.556 56.375 12.438 1 76.44 73 VAL A CA 1
ATOM 567 C C . VAL A 1 73 ? 1.621 55.844 11.008 1 76.44 73 VAL A C 1
ATOM 569 O O . VAL A 1 73 ? 1.581 54.625 10.789 1 76.44 73 VAL A O 1
ATOM 572 N N . ALA A 1 74 ? 1.757 56.812 10.086 1 78.75 74 ALA A N 1
ATOM 573 C CA . ALA A 1 74 ? 1.865 56.406 8.688 1 78.75 74 ALA A CA 1
ATOM 574 C C . ALA A 1 74 ? 3.125 55.562 8.453 1 78.75 74 ALA A C 1
ATOM 576 O O . ALA A 1 74 ? 3.104 54.594 7.699 1 78.75 74 ALA A O 1
ATOM 577 N N . TRP A 1 75 ? 4.16 55.938 9.141 1 80.31 75 TRP A N 1
ATOM 578 C CA . TRP A 1 75 ? 5.418 55.219 8.992 1 80.31 75 TRP A CA 1
ATOM 579 C C . TRP A 1 75 ? 5.344 53.844 9.672 1 80.31 75 TRP A C 1
ATOM 581 O O . TRP A 1 75 ? 5.961 52.875 9.211 1 80.31 75 TRP A O 1
ATOM 591 N N . ASP A 1 76 ? 4.582 53.719 10.688 1 80.75 76 ASP A N 1
ATOM 592 C CA . ASP A 1 76 ? 4.422 52.406 11.359 1 80.75 76 ASP A CA 1
ATOM 593 C C . ASP A 1 76 ? 3.617 51.438 10.492 1 80.75 76 ASP A C 1
ATOM 595 O O . ASP A 1 76 ? 3.963 50.281 10.391 1 80.75 76 ASP A O 1
ATOM 599 N N . VAL A 1 77 ? 2.613 52.031 9.891 1 81.19 77 VAL A N 1
ATOM 600 C CA . VAL A 1 77 ? 1.787 51.188 9.031 1 81.19 77 VAL A CA 1
ATOM 601 C C . VAL A 1 77 ? 2.592 50.75 7.809 1 81.19 77 VAL A C 1
ATOM 603 O O . VAL A 1 77 ? 2.52 49.594 7.395 1 81.19 77 VAL A O 1
ATOM 606 N N . ALA A 1 78 ? 3.357 51.688 7.266 1 85 78 ALA A N 1
ATOM 607 C CA . ALA A 1 78 ? 4.219 51.375 6.133 1 85 78 ALA A CA 1
ATOM 608 C C . ALA A 1 78 ? 5.277 50.344 6.523 1 85 78 ALA A C 1
ATOM 610 O O . ALA A 1 78 ? 5.609 49.438 5.73 1 85 78 ALA A O 1
ATOM 611 N N . GLY A 1 79 ? 5.82 50.5 7.699 1 85.19 79 GLY A N 1
ATOM 612 C CA . GLY A 1 79 ? 6.793 49.531 8.195 1 85.19 79 GLY A CA 1
ATOM 613 C C . GLY A 1 79 ? 6.219 48.125 8.367 1 85.19 79 GLY A C 1
ATOM 614 O O . GLY A 1 79 ? 6.867 47.156 8.016 1 85.19 79 GLY A O 1
ATOM 615 N N . LEU A 1 80 ? 4.992 48.094 8.859 1 84.75 80 LEU A N 1
ATOM 616 C CA . LEU A 1 80 ? 4.336 46.781 9.039 1 84.75 80 LEU A CA 1
ATOM 617 C C . LEU A 1 80 ? 4.047 46.125 7.688 1 84.75 80 LEU A C 1
ATOM 619 O O . LEU A 1 80 ? 4.184 44.938 7.543 1 84.75 80 LEU A O 1
ATOM 623 N N . THR A 1 81 ? 3.666 46.969 6.672 1 86.25 81 THR A N 1
ATOM 624 C CA . THR A 1 81 ? 3.387 46.469 5.336 1 86.25 81 THR A CA 1
ATOM 625 C C . THR A 1 81 ? 4.66 45.938 4.684 1 86.25 81 THR A C 1
ATOM 627 O O . THR A 1 81 ? 4.648 44.844 4.082 1 86.25 81 THR A O 1
ATOM 630 N N . LEU A 1 82 ? 5.695 46.656 4.836 1 89.06 82 LEU A N 1
ATOM 631 C CA . LEU A 1 82 ? 6.969 46.25 4.25 1 89.06 82 LEU A CA 1
ATOM 632 C C . LEU A 1 82 ? 7.477 44.969 4.895 1 89.06 82 LEU A C 1
ATOM 634 O O . LEU A 1 82 ? 7.992 44.094 4.203 1 89.06 82 LEU A O 1
ATOM 638 N N . LEU A 1 83 ? 7.32 44.844 6.152 1 88.06 83 LEU A N 1
ATOM 639 C CA . LEU A 1 83 ? 7.746 43.656 6.855 1 88.06 83 LEU A CA 1
ATOM 640 C C . LEU A 1 83 ? 6.91 42.438 6.43 1 88.06 83 LEU A C 1
ATOM 642 O O . LEU A 1 83 ? 7.426 41.312 6.332 1 88.06 83 LEU A O 1
ATOM 646 N N . GLY A 1 84 ? 5.609 42.688 6.254 1 87.12 84 GLY A N 1
ATOM 647 C CA . GLY A 1 84 ? 4.758 41.625 5.75 1 87.12 84 GLY A CA 1
ATOM 648 C C . GLY A 1 84 ? 5.16 41.156 4.371 1 87.12 84 GLY A C 1
ATOM 649 O O . GLY A 1 84 ? 5.219 39.938 4.121 1 87.12 84 GLY A O 1
ATOM 650 N N . LEU A 1 85 ? 5.492 42.094 3.492 1 91.75 85 LEU A N 1
ATOM 651 C CA . LEU A 1 85 ? 5.914 41.75 2.137 1 91.75 85 LEU A CA 1
ATOM 652 C C . LEU A 1 85 ? 7.246 41 2.15 1 91.75 85 LEU A C 1
ATOM 654 O O . LEU A 1 85 ? 7.438 40.062 1.394 1 91.75 85 LEU A O 1
ATOM 658 N N . LEU A 1 86 ? 8.117 41.469 3.012 1 91.5 86 LEU A N 1
ATOM 659 C CA . LEU A 1 86 ? 9.406 40.781 3.145 1 91.5 86 LEU A CA 1
ATOM 660 C C . LEU A 1 86 ? 9.234 39.375 3.684 1 91.5 86 LEU A C 1
ATOM 662 O O . LEU A 1 86 ? 9.945 38.469 3.27 1 91.5 86 LEU A O 1
ATOM 666 N N . GLY A 1 87 ? 8.344 39.25 4.594 1 91.19 87 GLY A N 1
ATOM 667 C CA . GLY A 1 87 ? 8.055 37.938 5.117 1 91.19 87 GLY A CA 1
ATOM 668 C C . GLY A 1 87 ? 7.527 36.969 4.066 1 91.19 87 GLY A C 1
ATOM 669 O O . GLY A 1 87 ? 7.949 35.812 4 1 91.19 87 GLY A O 1
ATOM 670 N N . ILE A 1 88 ? 6.652 37.438 3.217 1 90.81 88 ILE A N 1
ATOM 671 C CA . ILE A 1 88 ? 6.078 36.625 2.15 1 90.81 88 ILE A CA 1
ATOM 672 C C . ILE A 1 88 ? 7.156 36.25 1.134 1 90.81 88 ILE A C 1
ATOM 674 O O . ILE A 1 88 ? 7.25 35.125 0.698 1 90.81 88 ILE A O 1
ATOM 678 N N . GLY A 1 89 ? 7.926 37.281 0.814 1 93.75 89 GLY A N 1
ATOM 679 C CA . GLY A 1 89 ? 9.008 37.062 -0.121 1 93.75 89 GLY A CA 1
ATOM 680 C C . GLY A 1 89 ? 10.039 36.062 0.398 1 93.75 89 GLY A C 1
ATOM 681 O O . GLY A 1 89 ? 10.5 35.188 -0.345 1 93.75 89 GLY A O 1
ATOM 682 N N . ALA A 1 90 ? 10.406 36.188 1.619 1 94 90 ALA A N 1
ATOM 683 C CA . ALA A 1 90 ? 11.367 35.281 2.234 1 94 90 ALA A CA 1
ATOM 684 C C . ALA A 1 90 ? 10.812 33.844 2.312 1 94 90 ALA A C 1
ATOM 686 O O . ALA A 1 90 ? 11.531 32.875 2.072 1 94 90 ALA A O 1
ATOM 687 N N . ARG A 1 91 ? 9.617 33.781 2.621 1 90.75 91 ARG A N 1
ATOM 688 C CA . ARG A 1 91 ? 8.984 32.469 2.701 1 90.75 91 ARG A CA 1
ATOM 689 C C . ARG A 1 91 ? 8.898 31.828 1.324 1 90.75 91 ARG A C 1
ATOM 691 O O . ARG A 1 91 ? 9.055 30.609 1.194 1 90.75 91 ARG A O 1
ATOM 698 N N . ARG A 1 92 ? 8.586 32.625 0.365 1 93.06 92 ARG A N 1
ATOM 699 C CA . ARG A 1 92 ? 8.562 32.125 -1.001 1 93.06 92 ARG A CA 1
ATOM 700 C C . ARG A 1 92 ? 9.922 31.562 -1.405 1 93.06 92 ARG A C 1
ATOM 702 O O . ARG A 1 92 ? 10.023 30.484 -1.993 1 93.06 92 ARG A O 1
ATOM 709 N N . MET A 1 93 ? 10.859 32.344 -1.087 1 94.62 93 MET A N 1
ATOM 710 C CA . MET A 1 93 ? 12.219 31.906 -1.397 1 94.62 93 MET A CA 1
ATOM 711 C C . MET A 1 93 ? 12.539 30.578 -0.721 1 94.62 93 MET A C 1
ATOM 713 O O . MET A 1 93 ? 13.117 29.688 -1.341 1 94.62 93 MET A O 1
ATOM 717 N N . ALA A 1 94 ? 12.156 30.438 0.472 1 94.38 94 ALA A N 1
ATOM 718 C CA . ALA A 1 94 ? 12.414 29.203 1.225 1 94.38 94 ALA A CA 1
ATOM 719 C C . ALA A 1 94 ? 11.688 28.016 0.596 1 94.38 94 ALA A C 1
ATOM 721 O O . ALA A 1 94 ? 12.281 26.953 0.387 1 94.38 94 ALA A O 1
ATOM 722 N N . TYR A 1 95 ? 10.445 28.188 0.241 1 93.25 95 TYR A N 1
ATOM 723 C CA . TYR A 1 95 ? 9.625 27.094 -0.267 1 93.25 95 TYR A CA 1
ATOM 724 C C . TYR A 1 95 ? 10.062 26.703 -1.672 1 93.25 95 TYR A C 1
ATOM 726 O O . TYR A 1 95 ? 10.055 25.516 -2.016 1 93.25 95 TYR A O 1
ATOM 734 N N . VAL A 1 96 ? 10.453 27.688 -2.49 1 94.94 96 VAL A N 1
ATOM 735 C CA . VAL A 1 96 ? 10.938 27.391 -3.832 1 94.94 96 VAL A CA 1
ATOM 736 C C . VAL A 1 96 ? 12.258 26.625 -3.744 1 94.94 96 VAL A C 1
ATOM 738 O O . VAL A 1 96 ? 12.453 25.625 -4.434 1 94.94 96 VAL A O 1
ATOM 741 N N . SER A 1 97 ? 13.078 27.094 -2.869 1 95.88 97 SER A N 1
ATOM 742 C CA . SER A 1 97 ? 14.406 26.5 -2.754 1 95.88 97 SER A CA 1
ATOM 743 C C . SER A 1 97 ? 14.32 25.078 -2.203 1 95.88 97 SER A C 1
ATOM 745 O O . SER A 1 97 ? 15.039 24.188 -2.66 1 95.88 97 SER A O 1
ATOM 747 N N . ILE A 1 98 ? 13.484 24.875 -1.262 1 95.5 98 ILE A N 1
ATOM 748 C CA . ILE A 1 98 ? 13.383 23.547 -0.675 1 95.5 98 ILE A CA 1
ATOM 749 C C . ILE A 1 98 ? 12.766 22.578 -1.688 1 95.5 98 ILE A C 1
ATOM 751 O O . ILE A 1 98 ? 13.102 21.391 -1.711 1 95.5 98 ILE A O 1
ATOM 755 N N . SER A 1 99 ? 11.828 23.094 -2.486 1 95.31 99 SER A N 1
ATOM 756 C CA . SER A 1 99 ? 11.242 22.25 -3.52 1 95.31 99 SER A CA 1
ATOM 757 C C . SER A 1 99 ? 12.297 21.75 -4.5 1 95.31 99 SER A C 1
ATOM 759 O O . SER A 1 99 ? 12.305 20.578 -4.875 1 95.31 99 SER A O 1
ATOM 761 N N . HIS A 1 100 ? 13.219 22.672 -4.836 1 95.5 100 HIS A N 1
ATOM 762 C CA . HIS A 1 100 ? 14.305 22.266 -5.715 1 95.5 100 HIS A CA 1
ATOM 763 C C . HIS A 1 100 ? 15.266 21.312 -5.016 1 95.5 100 HIS A C 1
ATOM 765 O O . HIS A 1 100 ? 15.719 20.328 -5.609 1 95.5 100 HIS A O 1
ATOM 771 N N . LEU A 1 101 ? 15.477 21.609 -3.793 1 94.94 101 LEU A N 1
ATOM 772 C CA . LEU A 1 101 ? 16.375 20.766 -3.01 1 94.94 101 LEU A CA 1
ATOM 773 C C . LEU A 1 101 ? 15.82 19.359 -2.867 1 94.94 101 LEU A C 1
ATOM 775 O O . LEU A 1 101 ? 16.5 18.375 -3.182 1 94.94 101 LEU A O 1
ATOM 779 N N . THR A 1 102 ? 14.625 19.266 -2.404 1 94.81 102 THR A N 1
ATOM 780 C CA . THR A 1 102 ? 14 17.984 -2.125 1 94.81 102 THR A CA 1
ATOM 781 C C . THR A 1 102 ? 13.82 17.172 -3.41 1 94.81 102 THR A C 1
ATOM 783 O O . THR A 1 102 ? 14.016 15.953 -3.416 1 94.81 102 THR A O 1
ATOM 786 N N . SER A 1 103 ? 13.43 17.812 -4.504 1 95.19 103 SER A N 1
ATOM 787 C CA . SER A 1 103 ? 13.234 17.109 -5.766 1 95.19 103 SER A CA 1
ATOM 788 C C . SER A 1 103 ? 14.539 16.516 -6.273 1 95.19 103 SER A C 1
ATOM 790 O O . SER A 1 103 ? 14.57 15.383 -6.754 1 95.19 103 SER A O 1
ATOM 792 N N . ARG A 1 104 ? 15.625 17.219 -6.145 1 95.31 104 ARG A N 1
ATOM 793 C CA . ARG A 1 104 ? 16.922 16.734 -6.582 1 95.31 104 ARG A CA 1
ATOM 794 C C . ARG A 1 104 ? 17.406 15.578 -5.703 1 95.31 104 ARG A C 1
ATOM 796 O O . ARG A 1 104 ? 17.938 14.586 -6.203 1 95.31 104 ARG A O 1
ATOM 803 N N . VAL A 1 105 ? 17.219 15.789 -4.48 1 95.5 105 VAL A N 1
ATOM 804 C CA . VAL A 1 105 ? 17.641 14.766 -3.531 1 95.5 105 VAL A CA 1
ATOM 805 C C . VAL A 1 105 ? 16.844 13.484 -3.752 1 95.5 105 VAL A C 1
ATOM 807 O O . VAL A 1 105 ? 17.406 12.391 -3.777 1 95.5 105 VAL A O 1
ATOM 810 N N . MET A 1 106 ? 15.555 13.562 -3.867 1 95.81 106 MET A N 1
ATOM 811 C CA . MET A 1 106 ? 14.695 12.398 -4.062 1 95.81 106 MET A CA 1
ATOM 812 C C . MET A 1 106 ? 15.047 11.672 -5.352 1 95.81 106 MET A C 1
ATOM 814 O O . MET A 1 106 ? 15.109 10.438 -5.375 1 95.81 106 MET A O 1
ATOM 818 N N . THR A 1 107 ? 15.273 12.43 -6.414 1 95.81 107 THR A N 1
ATOM 819 C CA . THR A 1 107 ? 15.633 11.82 -7.688 1 95.81 107 THR A CA 1
ATOM 820 C C . THR A 1 107 ? 16.984 11.109 -7.586 1 95.81 107 THR A C 1
ATOM 822 O O . THR A 1 107 ? 17.156 10.016 -8.125 1 95.81 107 THR A O 1
ATOM 825 N N . GLY A 1 108 ? 17.875 11.734 -6.918 1 95.69 108 GLY A N 1
ATOM 826 C CA . GLY A 1 108 ? 19.156 11.094 -6.691 1 95.69 108 GLY A CA 1
ATOM 827 C C . GLY A 1 108 ? 19.047 9.805 -5.895 1 95.69 108 GLY A C 1
ATOM 828 O O . GLY A 1 108 ? 19.703 8.812 -6.223 1 95.69 108 GLY A O 1
ATOM 829 N N . ILE A 1 109 ? 18.203 9.789 -4.949 1 95.94 109 ILE A N 1
ATOM 830 C CA . ILE A 1 109 ? 18.062 8.633 -4.074 1 95.94 109 ILE A CA 1
ATOM 831 C C . ILE A 1 109 ? 17.422 7.48 -4.848 1 95.94 109 ILE A C 1
ATOM 833 O O . ILE A 1 109 ? 17.891 6.34 -4.77 1 95.94 109 ILE A O 1
ATOM 837 N N . VAL A 1 110 ? 16.328 7.789 -5.559 1 96.5 110 VAL A N 1
ATOM 838 C CA . VAL A 1 110 ? 15.625 6.715 -6.238 1 96.5 110 VAL A CA 1
ATOM 839 C C . VAL A 1 110 ? 16.516 6.102 -7.316 1 96.5 110 VAL A C 1
ATOM 841 O O . VAL A 1 110 ? 16.547 4.879 -7.48 1 96.5 110 VAL A O 1
ATOM 844 N N . THR A 1 111 ? 17.266 6.887 -8.062 1 96.25 111 THR A N 1
ATOM 845 C CA . THR A 1 111 ? 18.141 6.387 -9.117 1 96.25 111 THR A CA 1
ATOM 846 C C . THR A 1 111 ? 19.281 5.57 -8.531 1 96.25 111 THR A C 1
ATOM 848 O O . THR A 1 111 ? 19.641 4.516 -9.062 1 96.25 111 THR A O 1
ATOM 851 N N . GLU A 1 112 ? 19.797 6.07 -7.453 1 95.44 112 GLU A N 1
ATOM 852 C CA . GLU A 1 112 ? 20.906 5.355 -6.812 1 95.44 112 GLU A CA 1
ATOM 853 C C . GLU A 1 112 ? 20.422 4.07 -6.152 1 95.44 112 GLU A C 1
ATOM 855 O O . GLU A 1 112 ? 21.094 3.043 -6.195 1 95.44 112 GLU A O 1
ATOM 860 N N . ALA A 1 113 ? 19.281 4.164 -5.457 1 95.38 113 ALA A N 1
ATOM 861 C CA . ALA A 1 113 ? 18.719 2.98 -4.82 1 95.38 113 ALA A CA 1
ATOM 862 C C . ALA A 1 113 ? 18.406 1.896 -5.852 1 95.38 113 ALA A C 1
ATOM 864 O O . ALA A 1 113 ? 18.688 0.718 -5.621 1 95.38 113 ALA A O 1
ATOM 865 N N . PHE A 1 114 ? 17.891 2.299 -6.961 1 95.25 114 PHE A N 1
ATOM 866 C CA . PHE A 1 114 ? 17.578 1.362 -8.031 1 95.25 114 PHE A CA 1
ATOM 867 C C . PHE A 1 114 ? 18.844 0.733 -8.594 1 95.25 114 PHE A C 1
ATOM 869 O O . PHE A 1 114 ? 18.891 -0.476 -8.828 1 95.25 114 PHE A O 1
ATOM 876 N N . ALA A 1 115 ? 19.781 1.506 -8.828 1 94.69 115 ALA A N 1
ATOM 877 C CA . ALA A 1 115 ? 21.062 1.014 -9.344 1 94.69 115 ALA A CA 1
ATOM 878 C C . ALA A 1 115 ? 21.672 -0.025 -8.414 1 94.69 115 ALA A C 1
ATOM 880 O O . ALA A 1 115 ? 22.219 -1.031 -8.867 1 94.69 115 ALA A O 1
ATOM 881 N N . ARG A 1 116 ? 21.516 0.212 -7.195 1 93.31 116 ARG A N 1
ATOM 882 C CA . ARG A 1 116 ? 22.062 -0.713 -6.207 1 93.31 116 ARG A CA 1
ATOM 883 C C . ARG A 1 116 ? 21.25 -1.998 -6.148 1 93.31 116 ARG A C 1
ATOM 885 O O . ARG A 1 116 ? 21.812 -3.098 -6.148 1 93.31 116 ARG A O 1
ATOM 892 N N . VAL A 1 117 ? 19.984 -1.869 -6.074 1 93.69 117 VAL A N 1
ATOM 893 C CA . VAL A 1 117 ? 19.078 -3.014 -5.965 1 93.69 117 VAL A CA 1
ATOM 894 C C . VAL A 1 117 ? 19.266 -3.93 -7.172 1 93.69 117 VAL A C 1
ATOM 896 O O . VAL A 1 117 ? 19.266 -5.156 -7.035 1 93.69 117 VAL A O 1
ATOM 899 N N . GLN A 1 118 ? 19.422 -3.338 -8.312 1 91.94 118 GLN A N 1
ATOM 900 C CA . GLN A 1 118 ? 19.594 -4.121 -9.531 1 91.94 118 GLN A CA 1
ATOM 901 C C . GLN A 1 118 ? 20.844 -4.98 -9.469 1 91.94 118 GLN A C 1
ATOM 903 O O . GLN A 1 118 ? 20.906 -6.047 -10.086 1 91.94 118 GLN A O 1
ATOM 908 N N . ARG A 1 119 ? 21.781 -4.598 -8.711 1 91.5 119 ARG A N 1
ATOM 909 C CA . ARG A 1 119 ? 23.078 -5.254 -8.703 1 91.5 119 ARG A CA 1
ATOM 910 C C . ARG A 1 119 ? 23.219 -6.195 -7.508 1 91.5 119 ARG A C 1
ATOM 912 O O . ARG A 1 119 ? 24.25 -6.828 -7.324 1 91.5 119 ARG A O 1
ATOM 919 N N . PHE A 1 120 ? 22.172 -6.297 -6.734 1 90.06 120 PHE A N 1
ATOM 920 C CA . PHE A 1 120 ? 22.172 -7.277 -5.656 1 90.06 120 PHE A CA 1
ATOM 921 C C . PHE A 1 120 ? 22.109 -8.695 -6.215 1 90.06 120 PHE A C 1
ATOM 923 O O . PHE A 1 120 ? 21.812 -8.891 -7.395 1 90.06 120 PHE A O 1
ATOM 930 N N . SER A 1 121 ? 22.406 -9.625 -5.391 1 87.12 121 SER A N 1
ATOM 931 C CA . SER A 1 121 ? 22.516 -11.016 -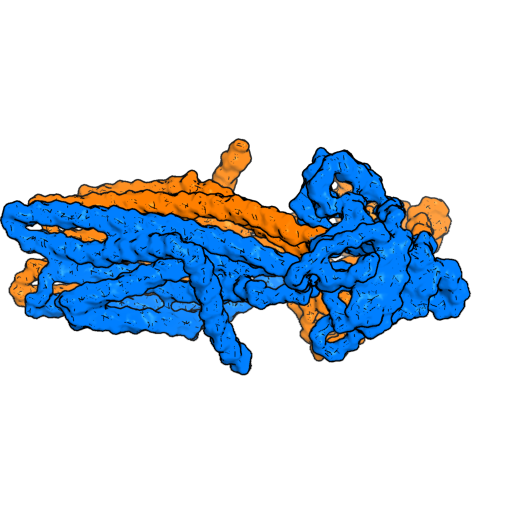5.82 1 87.12 121 SER A CA 1
ATOM 932 C C . SER A 1 121 ? 21.141 -11.594 -6.148 1 87.12 121 SER A C 1
ATOM 934 O O . SER A 1 121 ? 20.109 -11.062 -5.703 1 87.12 121 SER A O 1
ATOM 936 N N . SER A 1 122 ? 21.188 -12.547 -6.98 1 83.25 122 SER A N 1
ATOM 937 C CA . SER A 1 122 ? 19.953 -13.234 -7.336 1 83.25 122 SER A CA 1
ATOM 938 C C . SER A 1 122 ? 19.312 -13.891 -6.113 1 83.25 122 SER A C 1
ATOM 940 O O . SER A 1 122 ? 18.094 -13.992 -6.027 1 83.25 122 SER A O 1
ATOM 942 N N . GLU A 1 123 ? 20.141 -14.273 -5.27 1 78.38 123 GLU A N 1
ATOM 943 C CA . GLU A 1 123 ? 19.625 -14.852 -4.031 1 78.38 123 GLU A CA 1
ATOM 944 C C . GLU A 1 123 ? 18.859 -13.82 -3.217 1 78.38 123 GLU A C 1
ATOM 946 O O . GLU A 1 123 ? 17.812 -14.133 -2.627 1 78.38 123 GLU A O 1
ATOM 951 N N . TRP A 1 124 ? 19.453 -12.695 -3.215 1 83.56 124 TRP A N 1
ATOM 952 C CA . TRP A 1 124 ? 18.781 -11.609 -2.508 1 83.56 124 TRP A CA 1
ATOM 953 C C . TRP A 1 124 ? 17.422 -11.328 -3.117 1 83.56 124 TRP A C 1
ATOM 955 O O . TRP A 1 124 ? 16.438 -11.148 -2.395 1 83.56 124 TRP A O 1
ATOM 965 N N . HIS A 1 125 ? 17.297 -11.289 -4.406 1 85.19 125 HIS A N 1
ATOM 966 C CA . HIS A 1 125 ? 16.047 -11.016 -5.098 1 85.19 125 HIS A CA 1
ATOM 967 C C . HIS A 1 125 ? 15.039 -12.148 -4.895 1 85.19 125 HIS A C 1
ATOM 969 O O . HIS A 1 125 ? 13.836 -11.914 -4.863 1 85.19 125 HIS A O 1
ATOM 975 N N . ALA A 1 126 ? 15.562 -13.32 -4.801 1 75.94 126 ALA A N 1
ATOM 976 C CA . ALA A 1 126 ? 14.695 -14.469 -4.57 1 75.94 126 ALA A CA 1
ATOM 977 C C . ALA A 1 126 ? 14.078 -14.43 -3.176 1 75.94 126 ALA A C 1
ATOM 979 O O . ALA A 1 126 ? 12.969 -14.914 -2.965 1 75.94 126 ALA A O 1
ATOM 980 N N . SER A 1 127 ? 14.805 -13.812 -2.312 1 74.56 127 SER A N 1
ATOM 981 C CA . SER A 1 127 ? 14.367 -13.773 -0.92 1 74.56 127 SER A CA 1
ATOM 982 C C . SER A 1 127 ? 13.531 -12.539 -0.634 1 74.56 127 SER A C 1
ATOM 984 O O . SER A 1 127 ? 12.867 -12.453 0.402 1 74.56 127 SER A O 1
ATOM 986 N N . ASN A 1 128 ? 13.602 -11.641 -1.54 1 79.19 128 ASN A N 1
ATOM 987 C CA . ASN A 1 128 ? 12.852 -10.398 -1.352 1 79.19 128 ASN A CA 1
ATOM 988 C C . ASN A 1 128 ? 11.789 -10.219 -2.432 1 79.19 128 ASN A C 1
ATOM 990 O O . ASN A 1 128 ? 12.086 -10.344 -3.623 1 79.19 128 ASN A O 1
ATOM 994 N N . PHE A 1 129 ? 10.625 -9.984 -2.031 1 75.62 129 PHE A N 1
ATOM 995 C CA . PHE A 1 129 ? 9.531 -9.781 -2.973 1 75.62 129 PHE A CA 1
ATOM 996 C C . PHE A 1 129 ? 9.672 -8.445 -3.695 1 75.62 129 PHE A C 1
ATOM 998 O O . PHE A 1 129 ? 10 -7.434 -3.076 1 75.62 129 PHE A O 1
ATOM 1005 N N . ALA A 1 130 ? 9.445 -8.5 -4.988 1 83.56 130 ALA A N 1
ATOM 1006 C CA . ALA A 1 130 ? 9.586 -7.309 -5.812 1 83.56 130 ALA A CA 1
ATOM 1007 C C . ALA A 1 130 ? 8.695 -6.176 -5.301 1 83.56 130 ALA A C 1
ATOM 1009 O O . ALA A 1 130 ? 9.133 -5.027 -5.207 1 83.56 130 ALA A O 1
ATOM 1010 N N . GLY A 1 131 ? 7.484 -6.441 -4.98 1 78.31 131 GLY A N 1
ATOM 1011 C CA . GLY A 1 131 ? 6.578 -5.434 -4.457 1 78.31 131 GLY A CA 1
ATOM 1012 C C . GLY A 1 131 ? 7.074 -4.781 -3.182 1 78.31 131 GLY A C 1
ATOM 1013 O O . GLY A 1 131 ? 6.938 -3.57 -3.002 1 78.31 131 GLY A O 1
ATOM 1014 N N . SER A 1 132 ? 7.66 -5.562 -2.346 1 80.62 132 SER A N 1
ATOM 1015 C CA . SER A 1 132 ? 8.188 -5.059 -1.082 1 80.62 132 SER A CA 1
ATOM 1016 C C . SER A 1 132 ? 9.359 -4.109 -1.311 1 80.62 132 SER A C 1
ATOM 1018 O O . SER A 1 132 ? 9.492 -3.1 -0.617 1 80.62 132 SER A O 1
ATOM 1020 N N . ILE A 1 133 ? 10.141 -4.473 -2.227 1 89.62 133 ILE A N 1
ATOM 1021 C CA . ILE A 1 133 ? 11.297 -3.641 -2.547 1 89.62 133 ILE A CA 1
ATOM 1022 C C . ILE A 1 133 ? 10.828 -2.285 -3.072 1 89.62 133 ILE A C 1
ATOM 1024 O O . ILE A 1 133 ? 11.312 -1.241 -2.631 1 89.62 133 ILE A O 1
ATOM 1028 N N . VAL A 1 134 ? 9.922 -2.371 -3.982 1 89.75 134 VAL A N 1
ATOM 1029 C CA . VAL A 1 134 ? 9.398 -1.145 -4.578 1 89.75 134 VAL A CA 1
ATOM 1030 C C . VAL A 1 134 ? 8.742 -0.285 -3.502 1 89.75 134 VAL A C 1
ATOM 1032 O O . VAL A 1 134 ? 8.93 0.934 -3.473 1 89.75 134 VAL A O 1
ATOM 1035 N N . ARG A 1 135 ? 8.062 -0.867 -2.613 1 81.56 135 ARG A N 1
ATOM 1036 C CA . ARG A 1 135 ? 7.398 -0.15 -1.532 1 81.56 135 ARG A CA 1
ATOM 1037 C C . ARG A 1 135 ? 8.414 0.491 -0.592 1 81.56 135 ARG A C 1
ATOM 1039 O O . ARG A 1 135 ? 8.219 1.615 -0.128 1 81.56 135 ARG A O 1
ATOM 1046 N N . ARG A 1 136 ? 9.438 -0.191 -0.296 1 87 136 ARG A N 1
ATOM 1047 C CA . ARG A 1 136 ? 10.492 0.335 0.566 1 87 136 ARG A CA 1
ATOM 1048 C C . ARG A 1 136 ? 11.117 1.588 -0.036 1 87 136 ARG A C 1
ATOM 1050 O O . ARG A 1 136 ? 11.391 2.559 0.675 1 87 136 ARG A O 1
ATOM 1057 N N . ILE A 1 137 ? 11.281 1.54 -1.288 1 92.62 137 ILE A N 1
ATOM 1058 C CA . ILE A 1 137 ? 11.906 2.668 -1.969 1 92.62 137 ILE A CA 1
ATOM 1059 C C . ILE A 1 137 ? 10.938 3.846 -2.018 1 92.62 137 ILE A C 1
ATOM 1061 O O . ILE A 1 137 ? 11.289 4.965 -1.641 1 92.62 137 ILE A O 1
ATOM 1065 N N . THR A 1 138 ? 9.727 3.584 -2.4 1 89.44 138 THR A N 1
ATOM 1066 C CA . THR A 1 138 ? 8.75 4.656 -2.566 1 89.44 138 THR A CA 1
ATOM 1067 C C . THR A 1 138 ? 8.375 5.258 -1.216 1 89.44 138 THR A C 1
ATOM 1069 O O . THR A 1 138 ? 8.219 6.473 -1.093 1 89.44 138 THR A O 1
ATOM 1072 N N . ARG A 1 139 ? 8.234 4.434 -0.234 1 82.62 139 ARG A N 1
ATOM 1073 C CA . ARG A 1 139 ? 7.949 4.914 1.114 1 82.62 139 ARG A CA 1
ATOM 1074 C C . ARG A 1 139 ? 9.109 5.738 1.656 1 82.62 139 ARG A C 1
ATOM 1076 O O . ARG A 1 139 ? 8.898 6.742 2.342 1 82.62 139 ARG A O 1
ATOM 1083 N N . GLY A 1 140 ? 10.227 5.289 1.414 1 90.38 140 GLY A N 1
ATOM 1084 C CA . GLY A 1 140 ? 11.414 6.035 1.814 1 90.38 140 GLY A CA 1
ATOM 1085 C C . GLY A 1 140 ? 11.5 7.402 1.171 1 90.38 140 GLY A C 1
ATOM 1086 O O . GLY A 1 140 ? 11.883 8.375 1.819 1 90.38 140 GLY A O 1
ATOM 1087 N N . LEU A 1 141 ? 11.125 7.461 -0.074 1 92.5 141 LEU A N 1
ATOM 1088 C CA . LEU A 1 141 ? 11.148 8.734 -0.787 1 92.5 141 LEU A CA 1
ATOM 1089 C C . LEU A 1 141 ? 10.133 9.703 -0.196 1 92.5 141 LEU A C 1
ATOM 1091 O O . LEU A 1 141 ? 10.43 10.891 -0.02 1 92.5 141 LEU A O 1
ATOM 1095 N N . GLY A 1 142 ? 9.023 9.203 0.098 1 90.5 142 GLY A N 1
ATOM 1096 C CA . GLY A 1 142 ? 8.031 10.031 0.758 1 90.5 142 GLY A CA 1
ATOM 1097 C C . GLY A 1 142 ? 8.484 10.539 2.113 1 90.5 142 GLY A C 1
ATOM 1098 O O . GLY A 1 142 ? 8.211 11.688 2.473 1 90.5 142 GLY A O 1
ATOM 1099 N N . ALA A 1 143 ? 9.156 9.734 2.789 1 89.75 143 ALA A N 1
ATOM 1100 C CA . ALA A 1 143 ? 9.664 10.094 4.109 1 89.75 143 ALA A CA 1
ATOM 1101 C C . ALA A 1 143 ? 10.734 11.18 4.012 1 89.75 143 ALA A C 1
ATOM 1103 O O . ALA A 1 143 ? 10.836 12.047 4.887 1 89.75 143 ALA A O 1
ATOM 1104 N N . VAL A 1 144 ? 11.477 11.109 2.98 1 93.06 144 VAL A N 1
ATOM 1105 C CA . VAL A 1 144 ? 12.508 12.125 2.771 1 93.06 144 VAL A CA 1
ATOM 1106 C C . VAL A 1 144 ? 11.859 13.492 2.586 1 93.06 144 VAL A C 1
ATOM 1108 O O . VAL A 1 144 ? 12.328 14.492 3.135 1 93.06 144 VAL A O 1
ATOM 1111 N N . ASP A 1 145 ? 10.836 13.492 1.859 1 92.12 145 ASP A N 1
ATOM 1112 C CA . ASP A 1 145 ? 10.109 14.742 1.613 1 92.12 145 ASP A CA 1
ATOM 1113 C C . ASP A 1 145 ? 9.508 15.289 2.904 1 92.12 145 ASP A C 1
ATOM 1115 O O . ASP A 1 145 ? 9.695 16.469 3.232 1 92.12 145 ASP A O 1
ATOM 1119 N N . THR A 1 146 ? 8.898 14.492 3.631 1 89.56 146 THR A N 1
ATOM 1120 C CA . THR A 1 146 ? 8.258 14.898 4.875 1 89.56 146 THR A CA 1
ATOM 1121 C C . THR A 1 146 ? 9.297 15.336 5.902 1 89.56 146 THR A C 1
ATOM 1123 O O . THR A 1 146 ? 9.094 16.328 6.617 1 89.56 146 THR A O 1
ATOM 1126 N N . LEU A 1 147 ? 10.352 14.617 5.957 1 90.5 147 LEU A N 1
ATOM 1127 C CA . LEU A 1 147 ? 11.43 14.938 6.887 1 90.5 147 LEU A CA 1
ATOM 1128 C C . LEU A 1 147 ? 12.039 16.297 6.566 1 90.5 147 LEU A C 1
ATOM 1130 O O . LEU A 1 147 ? 12.266 17.109 7.465 1 90.5 147 LEU A O 1
ATOM 1134 N N . GLY A 1 148 ? 12.297 16.531 5.34 1 92.31 148 GLY A N 1
ATOM 1135 C CA . GLY A 1 148 ? 12.859 17.812 4.926 1 92.31 148 GLY A CA 1
ATOM 1136 C C . GLY A 1 148 ? 11.961 18.984 5.254 1 92.31 148 GLY A C 1
ATOM 1137 O O . GLY A 1 148 ? 12.422 20 5.801 1 92.31 148 GLY A O 1
ATOM 1138 N N . ASP A 1 149 ? 10.672 18.828 4.988 1 91.25 149 ASP A N 1
ATOM 1139 C CA . ASP A 1 149 ? 9.719 19.891 5.277 1 91.25 149 ASP A CA 1
ATOM 1140 C C . ASP A 1 149 ? 9.609 20.141 6.777 1 91.25 149 ASP A C 1
ATOM 1142 O O . ASP A 1 149 ? 9.625 21.297 7.223 1 91.25 149 ASP A O 1
ATOM 1146 N N . THR A 1 150 ? 9.586 19.109 7.512 1 90.31 150 THR A N 1
ATOM 1147 C CA . THR A 1 150 ? 9.375 19.219 8.953 1 90.31 150 THR A CA 1
ATOM 1148 C C . THR A 1 150 ? 10.609 19.812 9.633 1 90.31 150 THR A C 1
ATOM 1150 O O . THR A 1 150 ? 10.492 20.703 10.477 1 90.31 150 THR A O 1
ATOM 1153 N N . LEU A 1 151 ? 11.742 19.406 9.234 1 90.56 151 LEU A N 1
ATOM 1154 C CA . LEU A 1 151 ? 12.969 19.875 9.875 1 90.56 151 LEU A CA 1
ATOM 1155 C C . LEU A 1 151 ? 13.297 21.297 9.453 1 90.56 151 LEU A C 1
ATOM 1157 O O . LEU A 1 151 ? 13.516 22.172 10.297 1 90.56 151 LEU A O 1
ATOM 1161 N N . LEU A 1 152 ? 13.203 21.562 8.188 1 91.5 152 LEU A N 1
ATOM 1162 C CA . LEU A 1 152 ? 13.742 22.812 7.68 1 91.5 152 LEU A CA 1
ATOM 1163 C C . LEU A 1 152 ? 12.688 23.922 7.691 1 91.5 152 LEU A C 1
ATOM 1165 O O . LEU A 1 152 ? 13 25.094 7.902 1 91.5 152 LEU A O 1
ATOM 1169 N N . LEU A 1 153 ? 11.438 23.469 7.477 1 89.81 153 LEU A N 1
ATOM 1170 C CA . LEU A 1 153 ? 10.422 24.516 7.316 1 89.81 153 LEU A CA 1
ATOM 1171 C C . LEU A 1 153 ? 9.609 24.688 8.594 1 89.81 153 LEU A C 1
ATOM 1173 O O . LEU A 1 153 ? 8.961 25.719 8.797 1 89.81 153 LEU A O 1
ATOM 1177 N N . MET A 1 154 ? 9.617 23.734 9.453 1 88.94 154 MET A N 1
ATOM 1178 C CA . MET A 1 154 ? 8.766 23.844 10.625 1 88.94 154 MET A CA 1
ATOM 1179 C C . MET A 1 154 ? 9.594 23.906 11.898 1 88.94 154 MET A C 1
ATOM 1181 O O . MET A 1 154 ? 9.562 24.906 12.617 1 88.94 154 MET A O 1
ATOM 1185 N N . LEU A 1 155 ? 10.516 23.016 12.094 1 87.56 155 LEU A N 1
ATOM 1186 C CA . LEU A 1 155 ? 11.25 22.938 13.352 1 87.56 155 LEU A CA 1
ATOM 1187 C C . LEU A 1 155 ? 12.289 24.047 13.453 1 87.56 155 LEU A C 1
ATOM 1189 O O . LEU A 1 155 ? 12.461 24.641 14.523 1 87.56 155 LEU A O 1
ATOM 1193 N N . VAL A 1 156 ? 12.961 24.375 12.414 1 88.06 156 VAL A N 1
ATOM 1194 C CA . VAL A 1 156 ? 14 25.406 12.445 1 88.06 156 VAL A CA 1
ATOM 1195 C C . VAL A 1 156 ? 13.375 26.75 12.781 1 88.06 156 VAL A C 1
ATOM 1197 O O . VAL A 1 156 ? 13.844 27.453 13.695 1 88.06 156 VAL A O 1
ATOM 1200 N N . PRO A 1 157 ? 12.305 27.094 12.102 1 87.75 157 PRO A N 1
ATOM 1201 C CA . PRO A 1 157 ? 11.68 28.359 12.477 1 87.75 157 PRO A CA 1
ATOM 1202 C C . PRO A 1 157 ? 11.18 28.375 13.914 1 87.75 157 PRO A C 1
ATOM 1204 O O . PRO A 1 157 ? 11.25 29.406 14.586 1 87.75 157 PRO A O 1
ATOM 1207 N N . GLU A 1 158 ? 10.633 27.297 14.328 1 85.44 158 GLU A N 1
ATOM 1208 C CA . GLU A 1 158 ? 10.141 27.219 15.703 1 85.44 158 GLU A CA 1
ATOM 1209 C C . GLU A 1 158 ? 11.273 27.453 16.703 1 85.44 158 GLU A C 1
ATOM 1211 O O . GLU A 1 158 ? 11.102 28.203 17.672 1 85.44 158 GLU A O 1
ATOM 1216 N N . MET A 1 159 ? 12.359 26.906 16.453 1 86.12 159 MET A N 1
ATOM 1217 C CA . MET A 1 159 ? 13.531 27.094 17.312 1 86.12 159 MET A CA 1
ATOM 1218 C C . MET A 1 159 ? 14.047 28.531 17.203 1 86.12 159 MET A C 1
ATOM 1220 O O . MET A 1 159 ? 14.438 29.125 18.203 1 86.12 159 MET A O 1
ATOM 1224 N N . MET A 1 160 ? 14.031 29.062 16.078 1 88.19 160 MET A N 1
ATOM 1225 C CA . MET A 1 160 ? 14.508 30.422 15.852 1 88.19 160 MET A CA 1
ATOM 1226 C C . MET A 1 160 ? 13.625 31.438 16.562 1 88.19 160 MET A C 1
ATOM 1228 O O . MET A 1 160 ? 14.117 32.375 17.188 1 88.19 160 MET A O 1
ATOM 1232 N N . VAL A 1 161 ? 12.312 31.219 16.422 1 85.69 161 VAL A N 1
ATOM 1233 C CA . VAL A 1 161 ? 11.375 32.125 17.047 1 85.69 161 VAL A CA 1
ATOM 1234 C C . VAL A 1 161 ? 11.578 32.125 18.562 1 85.69 161 VAL A C 1
ATOM 1236 O O . VAL A 1 161 ? 11.594 33.188 19.203 1 85.69 161 VAL A O 1
ATOM 1239 N N . LEU A 1 162 ? 11.727 30.969 19.078 1 83.56 162 LEU A N 1
ATOM 1240 C CA . LEU A 1 162 ? 11.938 30.844 20.516 1 83.56 162 LEU A CA 1
ATOM 1241 C C . LEU A 1 162 ? 13.234 31.516 20.938 1 83.56 162 LEU A C 1
ATOM 1243 O O . LEU A 1 162 ? 13.258 32.25 21.938 1 83.56 162 LEU A O 1
ATOM 1247 N N . CYS A 1 163 ? 14.234 31.391 20.203 1 87.25 163 CYS A N 1
ATOM 1248 C CA . CYS A 1 163 ? 15.539 31.953 20.547 1 87.25 163 CYS A CA 1
ATOM 1249 C C . CYS A 1 163 ? 15.539 33.469 20.359 1 87.25 163 CYS A C 1
ATOM 1251 O O . CYS A 1 163 ? 15.984 34.188 21.234 1 87.25 163 CYS A O 1
ATOM 1253 N N . ILE A 1 164 ? 15.008 33.938 19.266 1 86.38 164 ILE A N 1
ATOM 1254 C CA . ILE A 1 164 ? 15.023 35.375 18.938 1 86.38 164 ILE A CA 1
ATOM 1255 C C . ILE A 1 164 ? 14.117 36.125 19.906 1 86.38 164 ILE A C 1
ATOM 1257 O O . ILE A 1 164 ? 14.492 37.188 20.422 1 86.38 164 ILE A O 1
ATOM 1261 N N . THR A 1 165 ? 12.93 35.625 20.109 1 83.69 165 THR A N 1
ATOM 1262 C CA . THR A 1 165 ? 12.008 36.281 21.016 1 83.69 165 THR A CA 1
ATOM 1263 C C . THR A 1 165 ? 12.57 36.312 22.438 1 83.69 165 THR A C 1
ATOM 1265 O O . THR A 1 165 ? 12.414 37.312 23.156 1 83.69 165 THR A O 1
ATOM 1268 N N . THR A 1 166 ? 13.156 35.219 22.844 1 85.94 166 THR A N 1
ATOM 1269 C CA . THR A 1 166 ? 13.789 35.188 24.156 1 85.94 166 THR A CA 1
ATOM 1270 C C . THR A 1 166 ? 14.898 36.219 24.25 1 85.94 166 THR A C 1
ATOM 1272 O O . THR A 1 166 ? 15.016 36.938 25.25 1 85.94 166 THR A O 1
ATOM 1275 N N . ALA A 1 167 ? 15.617 36.375 23.188 1 86.06 167 ALA A N 1
ATOM 1276 C CA . ALA A 1 167 ? 16.719 37.312 23.156 1 86.06 167 ALA A CA 1
ATOM 1277 C C . ALA A 1 167 ? 16.203 38.75 23.203 1 86.06 167 ALA A C 1
ATOM 1279 O O . ALA A 1 167 ? 16.734 39.594 23.953 1 86.06 167 ALA A O 1
ATOM 1280 N N . VAL A 1 168 ? 15.18 39.062 22.484 1 82.88 168 VAL A N 1
ATOM 1281 C CA . VAL A 1 168 ? 14.617 40.406 22.422 1 82.88 168 VAL A CA 1
ATOM 1282 C C . VAL A 1 168 ? 14.023 40.781 23.766 1 82.88 168 VAL A C 1
ATOM 1284 O O . VAL A 1 168 ? 14.219 41.906 24.25 1 82.88 168 VAL A O 1
ATOM 1287 N N . LEU A 1 169 ? 13.273 39.906 24.359 1 82.81 169 LEU A N 1
ATOM 1288 C CA . LEU A 1 169 ? 12.656 40.188 25.656 1 82.81 169 LEU A CA 1
ATOM 1289 C C . LEU A 1 169 ? 13.719 40.312 26.75 1 82.81 169 LEU A C 1
ATOM 1291 O O . LEU A 1 169 ? 13.602 41.156 27.641 1 82.81 169 LEU A O 1
ATOM 1295 N N . ALA A 1 170 ? 14.734 39.469 26.625 1 84.31 170 ALA A N 1
ATOM 1296 C CA . ALA A 1 170 ? 15.805 39.5 27.625 1 84.31 170 ALA A CA 1
ATOM 1297 C C . ALA A 1 170 ? 16.578 40.812 27.547 1 84.31 170 ALA A C 1
ATOM 1299 O O . ALA A 1 170 ? 17.062 41.312 28.562 1 84.31 170 ALA A O 1
ATOM 1300 N N . PHE A 1 171 ? 16.719 41.344 26.375 1 83.44 171 PHE A N 1
ATOM 1301 C CA . PHE A 1 171 ? 17.453 42.594 26.203 1 83.44 171 PHE A CA 1
ATOM 1302 C C . PHE A 1 171 ? 16.688 43.781 26.797 1 83.44 171 PHE A C 1
ATOM 1304 O O . PHE A 1 171 ? 17.281 44.688 27.344 1 83.44 171 PHE A O 1
ATOM 1311 N N . HIS A 1 172 ? 15.391 43.688 26.672 1 79.81 172 HIS A N 1
ATOM 1312 C CA . HIS A 1 172 ? 14.578 44.781 27.234 1 79.81 172 HIS A CA 1
ATOM 1313 C C . HIS A 1 172 ? 14.312 44.562 28.719 1 79.81 172 HIS A C 1
ATOM 1315 O O . HIS A 1 172 ? 14.375 45.5 29.5 1 79.81 172 HIS A O 1
ATOM 1321 N N . TRP A 1 173 ? 13.945 43.312 29.016 1 84.25 173 TRP A N 1
ATOM 1322 C CA . TRP A 1 173 ? 13.695 42.906 30.391 1 84.25 173 TRP A CA 1
ATOM 1323 C C . TRP A 1 173 ? 14.289 41.531 30.672 1 84.25 173 TRP A C 1
ATOM 1325 O O . TRP A 1 173 ? 13.719 40.531 30.297 1 84.25 173 TRP A O 1
ATOM 1335 N N . MET A 1 174 ? 15.328 41.531 31.422 1 83.5 174 MET A N 1
ATOM 1336 C CA . MET A 1 174 ? 16.078 40.281 31.656 1 83.5 174 MET A CA 1
ATOM 1337 C C . MET A 1 174 ? 15.211 39.25 32.312 1 83.5 174 MET A C 1
ATOM 1339 O O . MET A 1 174 ? 15.273 38.062 31.969 1 83.5 174 MET A O 1
ATOM 1343 N N . LEU A 1 175 ? 14.43 39.688 33.281 1 83.06 175 LEU A N 1
ATOM 1344 C CA . LEU A 1 175 ? 13.617 38.719 34.031 1 83.06 175 LEU A CA 1
ATOM 1345 C C . LEU A 1 175 ? 12.539 38.094 33.125 1 83.06 175 LEU A C 1
ATOM 1347 O O . LEU A 1 175 ? 12.266 36.906 33.219 1 83.06 175 LEU A O 1
ATOM 1351 N N . MET A 1 176 ? 11.992 38.906 32.219 1 86.44 176 MET A N 1
ATOM 1352 C CA . MET A 1 176 ? 10.961 38.375 31.312 1 86.44 176 MET A CA 1
ATOM 1353 C C . MET A 1 176 ? 11.562 37.438 30.297 1 86.44 176 MET A C 1
ATOM 1355 O O . MET A 1 176 ? 10.945 36.406 29.938 1 86.44 176 MET A O 1
ATOM 1359 N N . GLY A 1 177 ? 12.742 37.688 29.906 1 86.25 177 GLY A N 1
ATOM 1360 C CA . GLY A 1 177 ? 13.438 36.781 29 1 86.25 177 GLY A CA 1
ATOM 1361 C C . GLY A 1 177 ? 13.758 35.469 29.625 1 86.25 177 GLY A C 1
ATOM 1362 O O . GLY A 1 177 ? 13.641 34.406 28.969 1 86.25 177 GLY A O 1
ATOM 1363 N N . LEU A 1 178 ? 14.109 35.5 30.875 1 87.19 178 LEU A N 1
ATOM 1364 C CA . LEU A 1 178 ? 14.438 34.281 31.594 1 87.19 178 LEU A CA 1
ATOM 1365 C C . LEU A 1 178 ? 13.195 33.406 31.781 1 87.19 178 LEU A C 1
ATOM 1367 O O . LEU A 1 178 ? 13.266 32.188 31.656 1 87.19 178 LEU A O 1
ATOM 1371 N N . VAL A 1 179 ? 12.086 34.031 32.031 1 86.31 179 VAL A N 1
ATOM 1372 C CA . VAL A 1 179 ? 10.836 33.312 32.219 1 86.31 179 VAL A CA 1
ATOM 1373 C C . VAL A 1 179 ? 10.453 32.625 30.906 1 86.31 179 VAL A C 1
ATOM 1375 O O . VAL A 1 179 ? 10.039 31.453 30.906 1 86.31 179 VAL A O 1
ATOM 1378 N N . LEU A 1 180 ? 10.633 33.312 29.812 1 87.19 180 LEU A N 1
ATOM 1379 C CA . LEU A 1 180 ? 10.305 32.719 28.516 1 87.19 180 LEU A CA 1
ATOM 1380 C C . LEU A 1 180 ? 11.273 31.609 28.156 1 87.19 180 LEU A C 1
ATOM 1382 O O . LEU A 1 180 ? 10.867 30.578 27.609 1 87.19 180 LEU A O 1
ATOM 1386 N N . ALA A 1 181 ? 12.531 31.828 28.469 1 87.5 181 ALA A N 1
ATOM 1387 C CA . ALA A 1 181 ? 13.539 30.812 28.156 1 87.5 181 ALA A CA 1
ATOM 1388 C C . ALA A 1 181 ? 13.281 29.516 28.906 1 87.5 181 ALA A C 1
ATOM 1390 O O . ALA A 1 181 ? 13.281 28.438 28.328 1 87.5 181 ALA A O 1
ATOM 1391 N N . VAL A 1 182 ? 13.07 29.641 30.188 1 88.12 182 VAL A N 1
ATOM 1392 C CA . VAL A 1 182 ? 12.812 28.469 31.016 1 88.12 182 VAL A CA 1
ATOM 1393 C C . VAL A 1 182 ? 11.484 27.828 30.609 1 88.12 182 VAL A C 1
ATOM 1395 O O . VAL A 1 182 ? 11.375 26.609 30.531 1 88.12 182 VAL A O 1
ATOM 1398 N N . GLY A 1 183 ? 10.469 28.656 30.391 1 86.62 183 GLY A N 1
ATOM 1399 C CA . GLY A 1 183 ? 9.188 28.141 29.938 1 86.62 183 GLY A CA 1
ATOM 1400 C C . GLY A 1 183 ? 9.266 27.406 28.625 1 86.62 183 GLY A C 1
ATOM 1401 O O . GLY A 1 183 ? 8.617 26.375 28.438 1 86.62 183 GLY A O 1
ATOM 1402 N N . ALA A 1 184 ? 10.039 27.906 27.734 1 84.38 184 ALA A N 1
ATOM 1403 C CA . ALA A 1 184 ? 10.203 27.281 26.422 1 84.38 184 ALA A CA 1
ATOM 1404 C C . ALA A 1 184 ? 10.867 25.906 26.547 1 84.38 184 ALA A C 1
ATOM 1406 O O . ALA A 1 184 ? 10.438 24.938 25.922 1 84.38 184 ALA A O 1
ATOM 1407 N N . VAL A 1 185 ? 11.914 25.797 27.312 1 85.44 185 VAL A N 1
ATOM 1408 C CA . VAL A 1 185 ? 12.648 24.547 27.5 1 85.44 185 VAL A CA 1
ATOM 1409 C C . VAL A 1 185 ? 11.734 23.516 28.156 1 85.44 185 VAL A C 1
ATOM 1411 O O . VAL A 1 185 ? 11.734 22.344 27.781 1 85.44 185 VAL A O 1
ATOM 1414 N N . VAL A 1 186 ? 10.992 23.969 29.125 1 88.06 186 VAL A N 1
ATOM 1415 C CA . VAL A 1 186 ? 10.086 23.078 29.828 1 88.06 186 VAL A CA 1
ATOM 1416 C C . VAL A 1 186 ? 8.992 22.594 28.891 1 88.06 186 VAL A C 1
ATOM 1418 O O . VAL A 1 186 ? 8.625 21.422 28.906 1 88.06 186 VAL A O 1
ATOM 1421 N N . LEU A 1 187 ? 8.531 23.5 28.094 1 85.38 187 LEU A N 1
ATOM 1422 C CA . LEU A 1 187 ? 7.465 23.141 27.156 1 85.38 187 LEU A CA 1
ATOM 1423 C C . LEU A 1 187 ? 7.965 22.156 26.109 1 85.38 187 LEU A C 1
ATOM 1425 O O . LEU A 1 187 ? 7.285 21.172 25.812 1 85.38 187 LEU A O 1
ATOM 1429 N N . VAL A 1 188 ? 9.109 22.406 25.562 1 83.25 188 VAL A N 1
ATOM 1430 C CA . VAL A 1 188 ? 9.672 21.516 24.562 1 83.25 188 VAL A CA 1
ATOM 1431 C C . VAL A 1 188 ? 10 20.172 25.203 1 83.25 188 VAL A C 1
ATOM 1433 O O . VAL A 1 188 ? 9.727 19.125 24.609 1 83.25 188 VAL A O 1
ATOM 1436 N N . GLY A 1 189 ? 10.609 20.203 26.344 1 86.69 189 GLY A N 1
ATOM 1437 C CA . GLY A 1 189 ? 10.914 18.969 27.062 1 86.69 189 GLY A CA 1
ATOM 1438 C C . GLY A 1 189 ? 9.672 18.156 27.391 1 86.69 189 GLY A C 1
ATOM 1439 O O . GLY A 1 189 ? 9.664 16.938 27.203 1 86.69 189 GLY A O 1
ATOM 1440 N N . LEU A 1 190 ? 8.688 18.812 27.859 1 88.81 190 LEU A N 1
ATOM 1441 C CA . LEU A 1 190 ? 7.418 18.156 28.156 1 88.81 190 LEU A CA 1
ATOM 1442 C C . LEU A 1 190 ? 6.809 17.547 26.906 1 88.81 190 LEU A C 1
ATOM 1444 O O . LEU A 1 190 ? 6.285 16.438 26.938 1 88.81 190 LEU A O 1
ATOM 1448 N N . SER A 1 191 ? 6.859 18.25 25.812 1 84.44 191 SER A N 1
ATOM 1449 C CA . SER A 1 191 ? 6.312 17.766 24.547 1 84.44 191 SER A CA 1
ATOM 1450 C C . SER A 1 191 ? 7.02 16.5 24.094 1 84.44 191 SER A C 1
ATOM 1452 O O . SER A 1 191 ? 6.375 15.547 23.641 1 84.44 191 SER A O 1
ATOM 1454 N N . VAL A 1 192 ? 8.305 16.484 24.281 1 83.19 192 VAL A N 1
ATOM 1455 C CA . VAL A 1 192 ? 9.109 15.344 23.844 1 83.19 192 VAL A CA 1
ATOM 1456 C C . VAL A 1 192 ? 8.812 14.133 24.719 1 83.19 192 VAL A C 1
ATOM 1458 O O . VAL A 1 192 ? 8.586 13.031 24.219 1 83.19 192 VAL A O 1
ATOM 1461 N N . VAL A 1 193 ? 8.781 14.336 26 1 88.06 193 VAL A N 1
ATOM 1462 C CA . VAL A 1 193 ? 8.586 13.25 26.953 1 88.06 193 VAL A CA 1
ATOM 1463 C C . VAL A 1 193 ? 7.188 12.656 26.781 1 88.06 193 VAL A C 1
ATOM 1465 O O . VAL A 1 193 ? 7.023 11.438 26.734 1 88.06 193 VAL A O 1
ATOM 1468 N N . LEU A 1 194 ? 6.219 13.469 26.641 1 88.31 194 LEU A N 1
ATOM 1469 C CA . LEU A 1 194 ? 4.848 12.992 26.5 1 88.31 194 LEU A CA 1
ATOM 1470 C C . LEU A 1 194 ? 4.652 12.266 25.172 1 88.31 194 LEU A C 1
ATOM 1472 O O . LEU A 1 194 ? 4 11.219 25.125 1 88.31 194 LEU A O 1
ATOM 1476 N N . THR A 1 195 ? 5.23 12.773 24.172 1 83 195 THR A N 1
ATOM 1477 C CA . THR A 1 195 ? 5.051 12.156 22.875 1 83 195 THR A CA 1
ATOM 1478 C C . THR A 1 195 ? 5.773 10.812 22.797 1 83 195 THR A C 1
ATOM 1480 O O . THR A 1 195 ? 5.199 9.812 22.375 1 83 195 THR A O 1
ATOM 1483 N N . LEU A 1 196 ? 6.977 10.75 23.281 1 80.44 196 LEU A N 1
ATOM 1484 C CA . LEU A 1 196 ? 7.812 9.57 23.109 1 80.44 196 LEU A CA 1
ATOM 1485 C C . LEU A 1 196 ? 7.445 8.492 24.125 1 80.44 196 LEU A C 1
ATOM 1487 O O . LEU A 1 196 ? 7.5 7.301 23.812 1 80.44 196 LEU A O 1
ATOM 1491 N N . HIS A 1 197 ? 7.059 8.945 25.328 1 86.69 197 HIS A N 1
ATOM 1492 C CA . HIS A 1 197 ? 6.902 7.945 26.391 1 86.69 197 HIS A CA 1
ATOM 1493 C C . HIS A 1 197 ? 5.43 7.711 26.703 1 86.69 197 HIS A C 1
ATOM 1495 O O . HIS A 1 197 ? 5.074 6.695 27.312 1 86.69 197 HIS A O 1
ATOM 1501 N N . TYR A 1 198 ? 4.633 8.547 26.328 1 88.31 198 TYR A N 1
ATOM 1502 C CA . TYR A 1 198 ? 3.223 8.43 26.672 1 88.31 198 TYR A CA 1
ATOM 1503 C C . TYR A 1 198 ? 2.377 8.117 25.453 1 88.31 198 TYR A C 1
ATOM 1505 O O . TYR A 1 198 ? 1.556 7.195 25.469 1 88.31 198 TYR A O 1
ATOM 1513 N N . VAL A 1 199 ? 2.555 8.695 24.375 1 87.19 199 VAL A N 1
ATOM 1514 C CA . VAL A 1 199 ? 1.695 8.562 23.203 1 87.19 199 VAL A CA 1
ATOM 1515 C C . VAL A 1 199 ? 2.215 7.445 22.297 1 87.19 199 VAL A C 1
ATOM 1517 O O . VAL A 1 199 ? 1.451 6.574 21.875 1 87.19 199 VAL A O 1
ATOM 1520 N N . THR A 1 200 ? 3.455 7.324 22.094 1 82.56 200 THR A N 1
ATOM 1521 C CA . THR A 1 200 ? 4.055 6.445 21.109 1 82.56 200 THR A CA 1
ATOM 1522 C C . THR A 1 200 ? 3.781 4.98 21.438 1 82.56 200 THR A C 1
ATOM 1524 O O . THR A 1 200 ? 3.412 4.195 20.562 1 82.56 200 THR A O 1
ATOM 1527 N N . PRO A 1 201 ? 3.92 4.559 22.688 1 86.12 201 PRO A N 1
ATOM 1528 C CA . PRO A 1 201 ? 3.639 3.15 22.969 1 86.12 201 PRO A CA 1
ATOM 1529 C C . PRO A 1 201 ? 2.189 2.766 22.672 1 86.12 201 PRO A C 1
ATOM 1531 O O . PRO A 1 201 ? 1.925 1.666 22.188 1 86.12 201 PRO A O 1
ATOM 1534 N N . SER A 1 202 ? 1.3 3.588 22.984 1 89.38 202 SER A N 1
ATOM 1535 C CA . SER A 1 202 ? -0.104 3.311 22.703 1 89.38 202 SER A CA 1
ATOM 1536 C C . SER A 1 202 ? -0.376 3.32 21.203 1 89.38 202 SER A C 1
ATOM 1538 O O . SER A 1 202 ? -1.214 2.559 20.703 1 89.38 202 SER A O 1
ATOM 1540 N N . ALA A 1 203 ? 0.293 4.148 20.531 1 84.62 203 ALA A N 1
ATOM 1541 C CA . ALA A 1 203 ? 0.159 4.199 19.078 1 84.62 203 ALA A CA 1
ATOM 1542 C C . ALA A 1 203 ? 0.69 2.92 18.438 1 84.62 203 ALA A C 1
ATOM 1544 O O . ALA A 1 203 ? 0.117 2.424 17.469 1 84.62 203 ALA A O 1
ATOM 1545 N N . ARG A 1 204 ? 1.723 2.443 18.984 1 82.69 204 ARG A N 1
ATOM 1546 C CA . ARG A 1 204 ? 2.291 1.197 18.484 1 82.69 204 ARG A CA 1
ATOM 1547 C C . ARG A 1 204 ? 1.311 0.041 18.641 1 82.69 204 ARG A C 1
ATOM 1549 O O . ARG A 1 204 ? 1.161 -0.787 17.75 1 82.69 204 ARG A O 1
ATOM 1556 N N . LEU A 1 205 ? 0.728 0.035 19.75 1 88.56 205 LEU A N 1
ATOM 1557 C CA . LEU A 1 205 ? -0.253 -1.013 20 1 88.56 205 LEU A CA 1
ATOM 1558 C C . LEU A 1 205 ? -1.46 -0.868 19.078 1 88.56 205 LEU A C 1
ATOM 1560 O O . LEU A 1 205 ? -1.977 -1.862 18.578 1 88.56 205 LEU A O 1
ATOM 1564 N N . ALA A 1 206 ? -1.947 0.319 18.922 1 89.75 206 ALA A N 1
ATOM 1565 C CA . ALA A 1 206 ? -3.059 0.582 18.016 1 89.75 206 ALA A CA 1
ATOM 1566 C C . ALA A 1 206 ? -2.711 0.164 16.594 1 89.75 206 ALA A C 1
ATOM 1568 O O . ALA A 1 206 ? -3.541 -0.415 15.883 1 89.75 206 ALA A O 1
ATOM 1569 N N . ASN A 1 207 ? -1.51 0.347 16.203 1 84.56 207 ASN A N 1
ATOM 1570 C CA . ASN A 1 207 ? -1.052 -0.029 14.859 1 84.56 207 ASN A CA 1
ATOM 1571 C C . ASN A 1 207 ? -1.002 -1.544 14.695 1 84.56 207 ASN A C 1
ATOM 1573 O O . ASN A 1 207 ? -1.307 -2.062 13.617 1 84.56 207 ASN A O 1
ATOM 1577 N N . MET A 1 208 ? -0.596 -2.193 15.719 1 87.31 208 MET A N 1
ATOM 1578 C CA . MET A 1 208 ? -0.586 -3.652 15.68 1 87.31 208 MET A CA 1
ATOM 1579 C C . MET A 1 208 ? -1.99 -4.199 15.453 1 87.31 208 MET A C 1
ATOM 1581 O O . MET A 1 208 ? -2.176 -5.137 14.672 1 87.31 208 MET A O 1
ATOM 1585 N N . TRP A 1 209 ? -2.893 -3.609 16.094 1 90.75 209 TRP A N 1
ATOM 1586 C CA . TRP A 1 209 ? -4.27 -4.066 15.938 1 90.75 209 TRP A CA 1
ATOM 1587 C C . TRP A 1 209 ? -4.828 -3.652 14.578 1 90.75 209 TRP A C 1
ATOM 1589 O O . TRP A 1 209 ? -5.684 -4.34 14.016 1 90.75 209 TRP A O 1
ATOM 1599 N N . ASP A 1 210 ? -4.375 -2.535 14.094 1 90.5 210 ASP A N 1
ATOM 1600 C CA . ASP A 1 210 ? -4.73 -2.127 12.742 1 90.5 210 ASP A CA 1
ATOM 1601 C C . ASP A 1 210 ? -4.242 -3.145 11.711 1 90.5 210 ASP A C 1
ATOM 1603 O O . ASP A 1 210 ? -4.984 -3.516 10.797 1 90.5 210 ASP A O 1
ATOM 1607 N N . THR A 1 211 ? -3.084 -3.643 11.922 1 83.44 211 THR A N 1
ATOM 1608 C CA . THR A 1 211 ? -2.512 -4.668 11.055 1 83.44 211 THR A CA 1
ATOM 1609 C C . THR A 1 211 ? -3.297 -5.973 11.172 1 83.44 211 THR A C 1
ATOM 1611 O O . THR A 1 211 ? -3.564 -6.633 10.164 1 83.44 211 THR A O 1
ATOM 1614 N N . ARG A 1 212 ? -3.598 -6.25 12.367 1 89.94 212 ARG A N 1
ATOM 1615 C CA . ARG A 1 212 ? -4.375 -7.461 12.594 1 89.94 212 ARG A CA 1
ATOM 1616 C C . ARG A 1 212 ? -5.746 -7.371 11.93 1 89.94 212 ARG A C 1
ATOM 1618 O O . ARG A 1 212 ? -6.238 -8.359 11.375 1 89.94 212 ARG A O 1
ATOM 1625 N N . MET A 1 213 ? -6.355 -6.258 12.062 1 92.56 213 MET A N 1
ATOM 1626 C CA . MET A 1 213 ? -7.641 -6.047 11.406 1 92.56 213 MET A CA 1
ATOM 1627 C C . MET A 1 213 ? -7.512 -6.191 9.898 1 92.56 213 MET A C 1
ATOM 1629 O O . MET A 1 213 ? -8.328 -6.863 9.258 1 92.56 213 MET A O 1
ATOM 1633 N N . GLY A 1 214 ? -6.52 -5.602 9.328 1 90.19 214 GLY A N 1
ATOM 1634 C CA . GLY A 1 214 ? -6.258 -5.746 7.91 1 90.19 214 GLY A CA 1
ATOM 1635 C C . GLY A 1 214 ? -6 -7.184 7.496 1 90.19 214 GLY A C 1
ATOM 1636 O O . GLY A 1 214 ? -6.484 -7.633 6.453 1 90.19 214 GLY A O 1
ATOM 1637 N N . ALA A 1 215 ? -5.293 -7.906 8.297 1 87.81 215 ALA A N 1
ATOM 1638 C CA . ALA A 1 215 ? -4.992 -9.312 8.031 1 87.81 215 ALA A CA 1
ATOM 1639 C C . ALA A 1 215 ? -6.258 -10.164 8.07 1 87.81 215 ALA A C 1
ATOM 1641 O O . ALA A 1 215 ? -6.434 -11.07 7.258 1 87.81 215 ALA A O 1
ATOM 1642 N N . THR A 1 216 ? -7.031 -9.883 9.039 1 92.75 216 THR A N 1
ATOM 1643 C CA . THR A 1 216 ? -8.289 -10.617 9.172 1 92.75 216 THR A CA 1
ATOM 1644 C C . THR A 1 216 ? -9.18 -10.383 7.953 1 92.75 216 THR A C 1
ATOM 1646 O O . THR A 1 216 ? -9.781 -11.32 7.434 1 92.75 216 THR A O 1
ATOM 1649 N N . LEU A 1 217 ? -9.227 -9.156 7.523 1 93.44 217 LEU A N 1
ATOM 1650 C CA . LEU A 1 217 ? -9.977 -8.82 6.32 1 93.44 217 LEU A CA 1
ATOM 1651 C C . LEU A 1 217 ? -9.414 -9.555 5.109 1 93.44 217 LEU A C 1
ATOM 1653 O O . LEU A 1 217 ? -10.172 -10.156 4.336 1 93.44 217 LEU A O 1
ATOM 1657 N N . SER A 1 218 ? -8.18 -9.508 4.957 1 90.12 218 SER A N 1
ATOM 1658 C CA . SER A 1 218 ? -7.504 -10.125 3.82 1 90.12 218 SER A CA 1
ATOM 1659 C C . SER A 1 218 ? -7.707 -11.633 3.811 1 90.12 218 SER A C 1
ATOM 1661 O O . SER A 1 218 ? -7.949 -12.227 2.756 1 90.12 218 SER A O 1
ATOM 1663 N N . ASP A 1 219 ? -7.625 -12.164 4.934 1 91.25 219 ASP A N 1
ATOM 1664 C CA . ASP A 1 219 ? -7.797 -13.609 5.086 1 91.25 219 ASP A CA 1
ATOM 1665 C C . ASP A 1 219 ? -9.195 -14.047 4.66 1 91.25 219 ASP A C 1
ATOM 1667 O O . ASP A 1 219 ? -9.352 -14.969 3.859 1 91.25 219 ASP A O 1
ATOM 1671 N N . ALA A 1 220 ? -10.148 -13.422 5.152 1 93.38 220 ALA A N 1
ATOM 1672 C CA . ALA A 1 220 ? -11.531 -13.781 4.879 1 93.38 220 ALA A CA 1
ATOM 1673 C C . ALA A 1 220 ? -11.898 -13.5 3.422 1 93.38 220 ALA A C 1
ATOM 1675 O O . ALA A 1 220 ? -12.617 -14.281 2.797 1 93.38 220 ALA A O 1
ATOM 1676 N N . VAL A 1 221 ? -11.375 -12.477 2.887 1 92.25 221 VAL A N 1
ATOM 1677 C CA . VAL A 1 221 ? -11.703 -12.109 1.515 1 92.25 221 VAL A CA 1
ATOM 1678 C C . VAL A 1 221 ? -10.984 -13.039 0.542 1 92.25 221 VAL A C 1
ATOM 1680 O O . VAL A 1 221 ? -11.555 -13.445 -0.476 1 92.25 221 VAL A O 1
ATOM 1683 N N . THR A 1 222 ? -9.812 -13.344 0.874 1 87.25 222 THR A N 1
ATOM 1684 C CA . THR A 1 222 ? -9.055 -14.266 0.036 1 87.25 222 THR A CA 1
ATOM 1685 C C . THR A 1 222 ? -9.695 -15.648 0.028 1 87.25 222 THR A C 1
ATOM 1687 O O . THR A 1 222 ? -9.75 -16.312 -1.012 1 87.25 222 THR A O 1
ATOM 1690 N N . CYS A 1 223 ? -10.164 -16.047 1.176 1 91.31 223 CYS A N 1
ATOM 1691 C CA . CYS A 1 223 ? -10.766 -17.375 1.304 1 91.31 223 CYS A CA 1
ATOM 1692 C C . CYS A 1 223 ? -12.281 -17.281 1.212 1 91.31 223 CYS A C 1
ATOM 1694 O O . CYS A 1 223 ? -12.992 -18.062 1.849 1 91.31 223 CYS A O 1
ATOM 1696 N N . ASN A 1 224 ? -12.734 -16.312 0.515 1 91.69 224 ASN A N 1
ATOM 1697 C CA . ASN A 1 224 ? -14.18 -16.109 0.45 1 91.69 224 ASN A CA 1
ATOM 1698 C C . ASN A 1 224 ? -14.898 -17.328 -0.121 1 91.69 224 ASN A C 1
ATOM 1700 O O . ASN A 1 224 ? -16.016 -17.641 0.286 1 91.69 224 ASN A O 1
ATOM 1704 N N . ALA A 1 225 ? -14.242 -18.031 -1.053 1 89.19 225 ALA A N 1
ATOM 1705 C CA . ALA A 1 225 ? -14.852 -19.234 -1.634 1 89.19 225 ALA A CA 1
ATOM 1706 C C . ALA A 1 225 ? -15.141 -20.281 -0.559 1 89.19 225 ALA A C 1
ATOM 1708 O O . ALA A 1 225 ? -16.188 -20.938 -0.594 1 89.19 225 ALA A O 1
ATOM 1709 N N . VAL A 1 226 ? -14.289 -20.406 0.348 1 90.19 226 VAL A N 1
ATOM 1710 C CA . VAL A 1 226 ? -14.469 -21.359 1.438 1 90.19 226 VAL A CA 1
ATOM 1711 C C . VAL A 1 226 ? -15.555 -20.859 2.387 1 90.19 226 VAL A C 1
ATOM 1713 O O . VAL A 1 226 ? -16.375 -21.641 2.867 1 90.19 226 VAL A O 1
ATOM 1716 N N . VAL A 1 227 ? -15.555 -19.609 2.629 1 92.38 227 VAL A N 1
ATOM 1717 C CA . VAL A 1 227 ? -16.562 -19.016 3.502 1 92.38 227 VAL A CA 1
ATOM 1718 C C . VAL A 1 227 ? -17.953 -19.266 2.934 1 92.38 227 VAL A C 1
ATOM 1720 O O . VAL A 1 227 ? -18.875 -19.672 3.66 1 92.38 227 VAL A O 1
ATOM 1723 N N . LYS A 1 228 ? -18.062 -19.141 1.674 1 90.31 228 LYS A N 1
ATOM 1724 C CA . LYS A 1 228 ? -19.344 -19.344 1.015 1 90.31 228 LYS A CA 1
ATOM 1725 C C . LYS A 1 228 ? -19.719 -20.828 0.983 1 90.31 228 LYS A C 1
ATOM 1727 O O . LYS A 1 228 ? -20.875 -21.188 1.164 1 90.31 228 LYS A O 1
ATOM 1732 N N . ALA A 1 229 ? -18.734 -21.562 0.752 1 88.75 229 ALA A N 1
ATOM 1733 C CA . ALA A 1 229 ? -18.984 -23 0.654 1 88.75 229 ALA A CA 1
ATOM 1734 C C . ALA A 1 229 ? -19.531 -23.547 1.964 1 88.75 229 ALA A C 1
ATOM 1736 O O . ALA A 1 229 ? -20.359 -24.469 1.958 1 88.75 229 ALA A O 1
ATOM 1737 N N . TYR A 1 230 ? -19.188 -22.922 3.035 1 89 230 TYR A N 1
ATOM 1738 C CA . TYR A 1 230 ? -19.625 -23.438 4.332 1 89 230 TYR A CA 1
ATOM 1739 C C . TYR A 1 230 ? -20.672 -22.531 4.953 1 89 230 TYR A C 1
ATOM 1741 O O . TYR A 1 230 ? -21.047 -22.703 6.117 1 89 230 TYR A O 1
ATOM 1749 N N . GLY A 1 231 ? -21.141 -21.578 4.223 1 87.69 231 GLY A N 1
ATOM 1750 C CA . GLY A 1 231 ? -22.141 -20.656 4.758 1 87.69 231 GLY A CA 1
ATOM 1751 C C . GLY A 1 231 ? -21.719 -20 6.059 1 87.69 231 GLY A C 1
ATOM 1752 O O . GLY A 1 231 ? -22.516 -19.875 6.984 1 87.69 231 GLY A O 1
ATOM 1753 N N . ALA A 1 232 ? -20.453 -19.703 6.172 1 90.44 232 ALA A N 1
ATOM 1754 C CA . ALA A 1 232 ? -19.891 -19.219 7.434 1 90.44 232 ALA A CA 1
ATOM 1755 C C . ALA A 1 232 ? -19.797 -17.703 7.445 1 90.44 232 ALA A C 1
ATOM 1757 O O . ALA A 1 232 ? -19 -17.125 8.188 1 90.44 232 ALA A O 1
ATOM 1758 N N . GLU A 1 233 ? -20.625 -17.016 6.707 1 91.81 233 GLU A N 1
ATOM 1759 C CA . GLU A 1 233 ? -20.547 -15.562 6.617 1 91.81 233 GLU A CA 1
ATOM 1760 C C . GLU A 1 233 ? -20.812 -14.914 7.973 1 91.81 233 GLU A C 1
ATOM 1762 O O . GLU A 1 233 ? -20.109 -14 8.375 1 91.81 233 GLU A O 1
ATOM 1767 N N . VAL A 1 234 ? -21.734 -15.414 8.711 1 92 234 VAL A N 1
ATOM 1768 C CA . VAL A 1 234 ? -22.125 -14.828 9.992 1 92 234 VAL A CA 1
ATOM 1769 C C . VAL A 1 234 ? -21 -15.023 11.008 1 92 234 VAL A C 1
ATOM 1771 O O . VAL A 1 234 ? -20.719 -14.125 11.805 1 92 234 VAL A O 1
ATOM 1774 N N . ARG A 1 235 ? -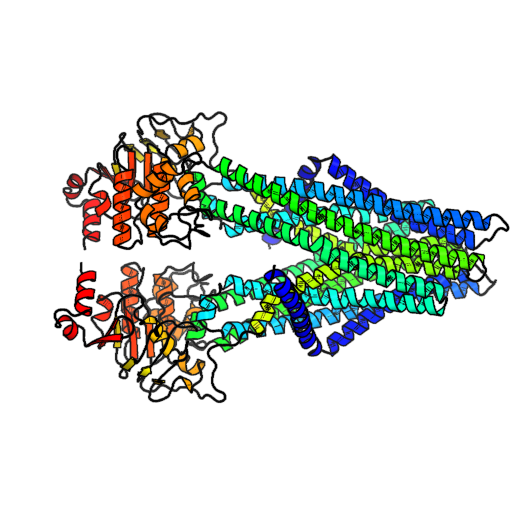20.391 -16.109 10.938 1 92.44 235 ARG A N 1
ATOM 1775 C CA . ARG A 1 235 ? -19.281 -16.391 11.852 1 92.44 235 ARG A CA 1
ATOM 1776 C C . ARG A 1 235 ? -18.109 -15.461 11.562 1 92.44 235 ARG A C 1
ATOM 1778 O O . ARG A 1 235 ? -17.469 -14.953 12.492 1 92.44 235 ARG A O 1
ATOM 1785 N N . GLU A 1 236 ? -17.828 -15.344 10.312 1 94.5 236 GLU A N 1
ATOM 1786 C CA . GLU A 1 236 ? -16.734 -14.453 9.945 1 94.5 236 GLU A CA 1
ATOM 1787 C C . GLU A 1 236 ? -17.078 -13 10.273 1 94.5 236 GLU A C 1
ATOM 1789 O O . GLU A 1 236 ? -16.188 -12.227 10.641 1 94.5 236 GLU A O 1
ATOM 1794 N N . ASP A 1 237 ? -18.359 -12.633 10.156 1 95.69 237 ASP A N 1
ATOM 1795 C CA . ASP A 1 237 ? -18.797 -11.297 10.57 1 95.69 237 ASP A CA 1
ATOM 1796 C C . ASP A 1 237 ? -18.516 -11.062 12.055 1 95.69 237 ASP A C 1
ATOM 1798 O O . ASP A 1 237 ? -18.016 -10 12.438 1 95.69 237 ASP A O 1
ATOM 1802 N N . ALA A 1 238 ? -18.844 -12.047 12.805 1 95.38 238 ALA A N 1
ATOM 1803 C CA . ALA A 1 238 ? -18.641 -11.938 14.25 1 95.38 238 ALA A CA 1
ATOM 1804 C C . ALA A 1 238 ? -17.172 -11.852 14.602 1 95.38 238 ALA A C 1
ATOM 1806 O O . ALA A 1 238 ? -16.781 -11.109 15.508 1 95.38 238 ALA A O 1
ATOM 1807 N N . ARG A 1 239 ? -16.422 -12.609 13.93 1 94.44 239 ARG A N 1
ATOM 1808 C CA . ARG A 1 239 ? -14.984 -12.586 14.172 1 94.44 239 ARG A CA 1
ATOM 1809 C C . ARG A 1 239 ? -14.398 -11.219 13.852 1 94.44 239 ARG A C 1
ATOM 1811 O O . ARG A 1 239 ? -13.625 -10.672 14.641 1 94.44 239 ARG A O 1
ATOM 1818 N N . LEU A 1 240 ? -14.766 -10.656 12.727 1 95.75 240 LEU A N 1
ATOM 1819 C CA . LEU A 1 240 ? -14.258 -9.336 12.359 1 95.75 240 LEU A CA 1
ATOM 1820 C C . LEU A 1 240 ? -14.766 -8.266 13.32 1 95.75 240 LEU A C 1
ATOM 1822 O O . LEU A 1 240 ? -14.031 -7.336 13.664 1 95.75 240 LEU A O 1
ATOM 1826 N N . ALA A 1 241 ? -16.031 -8.43 13.703 1 96.56 241 ALA A N 1
ATOM 1827 C CA . ALA A 1 241 ? -16.594 -7.465 14.648 1 96.56 241 ALA A CA 1
ATOM 1828 C C . ALA A 1 241 ? -15.789 -7.445 15.953 1 96.56 241 ALA A C 1
ATOM 1830 O O . ALA A 1 241 ? -15.57 -6.379 16.531 1 96.56 241 ALA A O 1
ATOM 1831 N N . TRP A 1 242 ? -15.406 -8.602 16.281 1 95.81 242 TRP A N 1
ATOM 1832 C CA . TRP A 1 242 ? -14.617 -8.695 17.5 1 95.81 242 TRP A CA 1
ATOM 1833 C C . TRP A 1 242 ? -13.266 -8.008 17.328 1 95.81 242 TRP A C 1
ATOM 1835 O O . TRP A 1 242 ? -12.852 -7.223 18.188 1 95.81 242 TRP A O 1
ATOM 1845 N N . VAL A 1 243 ? -12.57 -8.289 16.344 1 95.69 243 VAL A N 1
ATOM 1846 C CA . VAL A 1 243 ? -11.266 -7.695 16.078 1 95.69 243 VAL A CA 1
ATOM 1847 C C . VAL A 1 243 ? -11.414 -6.188 15.883 1 95.69 243 VAL A C 1
ATOM 1849 O O . VAL A 1 243 ? -10.586 -5.414 16.375 1 95.69 243 VAL A O 1
ATOM 1852 N N . ALA A 1 244 ? -12.445 -5.77 15.164 1 96.31 244 ALA A N 1
ATOM 1853 C CA . ALA A 1 244 ? -12.703 -4.355 14.914 1 96.31 244 ALA A CA 1
ATOM 1854 C C . ALA A 1 244 ? -12.953 -3.607 16.219 1 96.31 244 ALA A C 1
ATOM 1856 O O . ALA A 1 244 ? -12.516 -2.465 16.391 1 96.31 244 ALA A O 1
ATOM 1857 N N . ASN A 1 245 ? -13.664 -4.266 17.141 1 96.12 245 ASN A N 1
ATOM 1858 C CA . ASN A 1 245 ? -13.938 -3.635 18.438 1 96.12 245 ASN A CA 1
ATOM 1859 C C . ASN A 1 245 ? -12.664 -3.486 19.266 1 96.12 245 ASN A C 1
ATOM 1861 O O . ASN A 1 245 ? -12.469 -2.475 19.938 1 96.12 245 ASN A O 1
ATOM 1865 N N . ARG A 1 246 ? -11.883 -4.465 19.25 1 95.31 246 ARG A N 1
ATOM 1866 C CA . ARG A 1 246 ? -10.609 -4.371 19.953 1 95.31 246 ARG A CA 1
ATOM 1867 C C . ARG A 1 246 ? -9.719 -3.305 19.328 1 95.31 246 ARG A C 1
ATOM 1869 O O . ARG A 1 246 ? -9.023 -2.578 20.047 1 95.31 246 ARG A O 1
ATOM 1876 N N . TRP A 1 247 ? -9.68 -3.248 18.062 1 94.44 247 TRP A N 1
ATOM 1877 C CA . TRP A 1 247 ? -8.961 -2.207 17.328 1 94.44 247 TRP A CA 1
ATOM 1878 C C . TRP A 1 247 ? -9.461 -0.822 17.719 1 94.44 247 TRP A C 1
ATOM 1880 O O . TRP A 1 247 ? -8.672 0.084 17.984 1 94.44 247 TRP A O 1
ATOM 1890 N N . ARG A 1 248 ? -10.766 -0.7 17.766 1 95.75 248 ARG A N 1
ATOM 1891 C CA . ARG A 1 248 ? -11.375 0.571 18.141 1 95.75 248 ARG A CA 1
ATOM 1892 C C . ARG A 1 248 ? -10.914 1.015 19.516 1 95.75 248 ARG A C 1
ATOM 1894 O O . ARG A 1 248 ? -10.555 2.178 19.719 1 95.75 248 ARG A O 1
ATOM 1901 N N . GLN A 1 249 ? -10.906 0.135 20.438 1 96.25 249 GLN A N 1
ATOM 1902 C CA . GLN A 1 249 ? -10.547 0.464 21.812 1 96.25 249 GLN A CA 1
ATOM 1903 C C . GLN A 1 249 ? -9.094 0.932 21.906 1 96.25 249 GLN A C 1
ATOM 1905 O O . GLN A 1 249 ? -8.797 1.905 22.609 1 96.25 249 GLN A O 1
ATOM 1910 N N . ARG A 1 250 ? -8.273 0.24 21.234 1 93.38 250 ARG A N 1
ATOM 1911 C CA . ARG A 1 250 ? -6.863 0.605 21.266 1 93.38 250 ARG A CA 1
ATOM 1912 C C . ARG A 1 250 ? -6.613 1.905 20.516 1 93.38 250 ARG A C 1
ATOM 1914 O O . ARG A 1 250 ? -5.801 2.729 20.938 1 93.38 250 ARG A O 1
ATOM 1921 N N . MET A 1 251 ? -7.266 2.086 19.422 1 92.56 251 MET A N 1
ATOM 1922 C CA . MET A 1 251 ? -7.16 3.326 18.656 1 92.56 251 MET A CA 1
ATOM 1923 C C . MET A 1 251 ? -7.664 4.512 19.469 1 92.56 251 MET A C 1
ATOM 1925 O O . MET A 1 251 ? -7.004 5.551 19.547 1 92.56 251 MET A O 1
ATOM 1929 N N . LEU A 1 252 ? -8.836 4.316 20.125 1 94.56 252 LEU A N 1
ATOM 1930 C CA . LEU A 1 252 ? -9.406 5.371 20.953 1 94.56 252 LEU A CA 1
ATOM 1931 C C . LEU A 1 252 ? -8.461 5.727 22.094 1 94.56 252 LEU A C 1
ATOM 1933 O O . LEU A 1 252 ? -8.25 6.906 22.391 1 94.56 252 LEU A O 1
ATOM 1937 N N . ARG A 1 253 ? -7.941 4.754 22.703 1 94.38 253 ARG A N 1
ATOM 1938 C CA . ARG A 1 253 ? -7.004 5.004 23.781 1 94.38 253 ARG A CA 1
ATOM 1939 C C . ARG A 1 253 ? -5.793 5.789 23.297 1 94.38 253 ARG A C 1
ATOM 1941 O O . ARG A 1 253 ? -5.312 6.695 23.984 1 94.38 253 ARG A O 1
ATOM 1948 N N . SER A 1 254 ? -5.309 5.445 22.172 1 91.75 254 SER A N 1
ATOM 1949 C CA . SER A 1 254 ? -4.172 6.156 21.594 1 91.75 254 SER A CA 1
ATOM 1950 C C . SER A 1 254 ? -4.531 7.605 21.281 1 91.75 254 SER A C 1
ATOM 1952 O O . SER A 1 254 ? -3.764 8.523 21.594 1 91.75 254 SER A O 1
ATOM 1954 N N . TRP A 1 255 ? -5.695 7.848 20.719 1 90.69 255 TRP A N 1
ATOM 1955 C CA . TRP A 1 255 ? -6.137 9.195 20.375 1 90.69 255 TRP A CA 1
ATOM 1956 C C . TRP A 1 255 ? -6.367 10.031 21.641 1 90.69 255 TRP A C 1
ATOM 1958 O O . TRP A 1 255 ? -6.012 11.211 21.688 1 90.69 255 TRP A O 1
ATOM 1968 N N . LEU A 1 256 ? -6.906 9.438 22.641 1 93.69 256 LEU A N 1
ATOM 1969 C CA . LEU A 1 256 ? -7.16 10.148 23.891 1 93.69 256 LEU A CA 1
ATOM 1970 C C . LEU A 1 256 ? -5.852 10.492 24.594 1 93.69 256 LEU A C 1
ATOM 1972 O O . LEU A 1 256 ? -5.723 11.57 25.188 1 93.69 256 LEU A O 1
ATOM 1976 N N . ARG A 1 257 ? -4.941 9.633 24.531 1 91.56 257 ARG A N 1
ATOM 1977 C CA . ARG A 1 257 ? -3.633 9.945 25.094 1 91.56 257 ARG A CA 1
ATOM 1978 C C . ARG A 1 257 ? -2.949 11.062 24.312 1 91.56 257 ARG A C 1
ATOM 1980 O O . ARG A 1 257 ? -2.25 11.898 24.875 1 91.56 257 ARG A O 1
ATOM 1987 N N . GLY A 1 258 ? -3.166 10.992 23.016 1 87.38 258 GLY A N 1
ATOM 1988 C CA . GLY A 1 258 ? -2.686 12.102 22.203 1 87.38 258 GLY A CA 1
ATOM 1989 C C . GLY A 1 258 ? -3.342 13.422 22.547 1 87.38 258 GLY A C 1
ATOM 1990 O O . GLY A 1 258 ? -2.664 14.445 22.672 1 87.38 258 GLY A O 1
ATOM 1991 N N . THR A 1 259 ? -4.625 13.352 22.766 1 89.75 259 THR A N 1
ATOM 1992 C CA . THR A 1 259 ? -5.375 14.547 23.156 1 89.75 259 THR A CA 1
ATOM 1993 C C . THR A 1 259 ? -4.938 15.031 24.531 1 89.75 259 THR A C 1
ATOM 1995 O O . THR A 1 259 ? -4.789 16.234 24.75 1 89.75 259 THR A O 1
ATOM 1998 N N . ASN A 1 260 ? -4.703 14.07 25.422 1 91.75 260 ASN A N 1
ATOM 1999 C CA . ASN A 1 260 ? -4.227 14.438 26.75 1 91.75 260 ASN A CA 1
ATOM 2000 C C . ASN A 1 260 ? -2.855 15.102 26.703 1 91.75 260 ASN A C 1
ATOM 2002 O O . ASN A 1 260 ? -2.598 16.062 27.422 1 91.75 260 ASN A O 1
ATOM 2006 N N . SER A 1 261 ? -2.066 14.578 25.938 1 88.69 261 SER A N 1
ATOM 2007 C CA . SER A 1 261 ? -0.743 15.164 25.766 1 88.69 261 SER A CA 1
ATOM 2008 C C . SER A 1 261 ? -0.839 16.578 25.203 1 88.69 261 SER A C 1
ATOM 2010 O O . SER A 1 261 ? -0.172 17.5 25.703 1 88.69 261 SER A O 1
ATOM 2012 N N . ALA A 1 262 ? -1.693 16.766 24.219 1 85.31 262 ALA A N 1
ATOM 2013 C CA . ALA A 1 262 ? -1.883 18.094 23.641 1 85.31 262 ALA A CA 1
ATOM 2014 C C . ALA A 1 262 ? -2.451 19.062 24.656 1 85.31 262 ALA A C 1
ATOM 2016 O O . ALA A 1 262 ? -2.045 20.234 24.703 1 85.31 262 ALA A O 1
ATOM 2017 N N . ASN A 1 263 ? -3.342 18.594 25.484 1 89.38 263 ASN A N 1
ATOM 2018 C CA . ASN A 1 263 ? -3.934 19.453 26.516 1 89.38 263 ASN A CA 1
ATOM 2019 C C . ASN A 1 263 ? -2.906 19.844 27.578 1 89.38 263 ASN A C 1
ATOM 2021 O O . ASN A 1 263 ? -2.895 20.984 28.031 1 89.38 263 ASN A O 1
ATOM 2025 N N . LEU A 1 264 ? -2.137 18.906 27.891 1 88.31 264 LEU A N 1
ATOM 2026 C CA . LEU A 1 264 ? -1.103 19.219 28.875 1 88.31 264 LEU A CA 1
ATOM 2027 C C . LEU A 1 264 ? -0.105 20.219 28.312 1 88.31 264 LEU A C 1
ATOM 2029 O O . LEU A 1 264 ? 0.351 21.109 29.047 1 88.31 264 LEU A O 1
ATOM 2033 N N . GLN A 1 265 ? 0.164 20.109 27.141 1 85.31 265 GLN A N 1
ATOM 2034 C CA . GLN A 1 265 ? 1.056 21.078 26.5 1 85.31 265 GLN A CA 1
ATOM 2035 C C . GLN A 1 265 ? 0.404 22.453 26.391 1 85.31 265 GLN A C 1
ATOM 2037 O O . GLN A 1 265 ? 1.047 23.469 26.656 1 85.31 265 GLN A O 1
ATOM 2042 N N . ASN A 1 266 ? -0.875 22.453 25.984 1 86.25 266 ASN A N 1
ATOM 2043 C CA . ASN A 1 266 ? -1.595 23.719 25.891 1 86.25 266 ASN A CA 1
ATOM 2044 C C . ASN A 1 266 ? -1.722 24.391 27.266 1 86.25 266 ASN A C 1
ATOM 2046 O O . ASN A 1 266 ? -1.678 25.609 27.359 1 86.25 266 ASN A O 1
ATOM 2050 N N . PHE A 1 267 ? -1.854 23.547 28.203 1 88.69 267 PHE A N 1
ATOM 2051 C CA . PHE A 1 267 ? -1.922 24.062 29.562 1 88.69 267 PHE A CA 1
ATOM 2052 C C . PHE A 1 267 ? -0.589 24.672 29.969 1 88.69 267 PHE A C 1
ATOM 2054 O O . PHE A 1 267 ? -0.555 25.75 30.562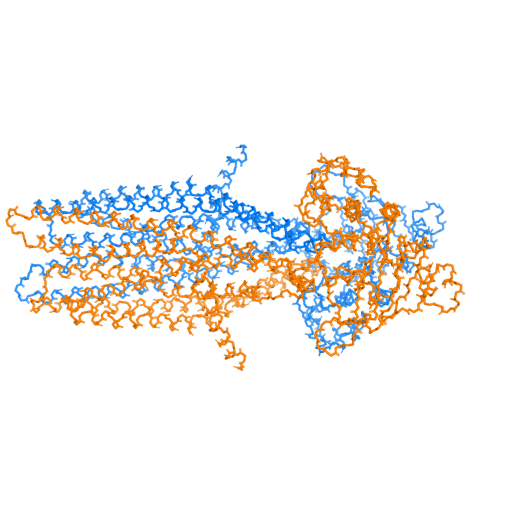 1 88.69 267 PHE A O 1
ATOM 2061 N N . ALA A 1 268 ? 0.457 23.984 29.703 1 86.94 268 ALA A N 1
ATOM 2062 C CA . ALA A 1 268 ? 1.786 24.516 30 1 86.94 268 ALA A CA 1
ATOM 2063 C C . ALA A 1 268 ? 2.045 25.812 29.234 1 86.94 268 ALA A C 1
ATOM 2065 O O . ALA A 1 268 ? 2.633 26.75 29.766 1 86.94 268 ALA A O 1
ATOM 2066 N N . ALA A 1 269 ? 1.601 25.844 28.016 1 84.62 269 ALA A N 1
ATOM 2067 C CA . ALA A 1 269 ? 1.749 27.062 27.203 1 84.62 269 ALA A CA 1
ATOM 2068 C C . ALA A 1 269 ? 0.929 28.203 27.781 1 84.62 269 ALA A C 1
ATOM 2070 O O . ALA A 1 269 ? 1.354 29.359 27.75 1 84.62 269 ALA A O 1
ATOM 2071 N N . LEU A 1 270 ? -0.259 27.891 28.297 1 86.12 270 LEU A N 1
ATOM 2072 C CA . LEU A 1 270 ? -1.099 28.906 28.922 1 86.12 270 LEU A CA 1
ATOM 2073 C C . LEU A 1 270 ? -0.419 29.484 30.156 1 86.12 270 LEU A C 1
ATOM 2075 O O . LEU A 1 270 ? -0.447 30.703 30.375 1 86.12 270 LEU A O 1
ATOM 2079 N N . ILE A 1 271 ? 0.15 28.609 30.906 1 87.75 271 ILE A N 1
ATOM 2080 C CA . ILE A 1 271 ? 0.853 29.047 32.094 1 87.75 271 ILE A CA 1
ATOM 2081 C C . ILE A 1 271 ? 1.986 30 31.719 1 87.75 271 ILE A C 1
ATOM 2083 O O . ILE A 1 271 ? 2.168 31.047 32.344 1 87.75 271 ILE A O 1
ATOM 2087 N N . MET A 1 272 ? 2.691 29.625 30.734 1 84.94 272 MET A N 1
ATOM 2088 C CA . MET A 1 272 ? 3.787 30.469 30.266 1 84.94 272 MET A CA 1
ATOM 2089 C C . MET A 1 272 ? 3.266 31.812 29.781 1 84.94 272 MET A C 1
ATOM 2091 O O . MET A 1 272 ? 3.838 32.844 30.109 1 84.94 272 MET A O 1
ATOM 2095 N N . ARG A 1 273 ? 2.201 31.828 29.062 1 83 273 ARG A N 1
ATOM 2096 C CA . ARG A 1 273 ? 1.595 33.062 28.547 1 83 273 ARG A CA 1
ATOM 2097 C C . ARG A 1 273 ? 1.119 33.938 29.688 1 83 273 ARG A C 1
ATOM 2099 O O . ARG A 1 273 ? 1.348 35.156 29.672 1 83 273 ARG A O 1
ATOM 2106 N N . MET A 1 274 ? 0.499 33.312 30.625 1 85 274 MET A N 1
ATOM 2107 C CA . MET A 1 274 ? -0.035 34.062 31.75 1 85 274 MET A CA 1
ATOM 2108 C C . MET A 1 274 ? 1.093 34.656 32.594 1 85 274 MET A C 1
ATOM 2110 O O . MET A 1 274 ? 0.973 35.75 33.125 1 85 274 MET A O 1
ATOM 2114 N N . MET A 1 275 ? 2.102 33.938 32.688 1 86.19 275 MET A N 1
ATOM 2115 C CA . MET A 1 275 ? 3.256 34.438 33.438 1 86.19 275 MET A CA 1
ATOM 2116 C C . MET A 1 275 ? 3.859 35.656 32.75 1 86.19 275 MET A C 1
ATOM 2118 O O . MET A 1 275 ? 4.277 36.594 33.406 1 86.19 275 MET A O 1
ATOM 2122 N N . LEU A 1 276 ? 3.883 35.656 31.469 1 86.25 276 LEU A N 1
ATOM 2123 C CA . LEU A 1 276 ? 4.426 36.781 30.719 1 86.25 276 LEU A CA 1
ATOM 2124 C C . LEU A 1 276 ? 3.506 38 30.797 1 86.25 276 LEU A C 1
ATOM 2126 O O . LEU A 1 276 ? 3.971 39.125 30.969 1 86.25 276 LEU A O 1
ATOM 2130 N N . ILE A 1 277 ? 2.24 37.719 30.656 1 83.44 277 ILE A N 1
ATOM 2131 C CA . ILE A 1 277 ? 1.269 38.812 30.719 1 83.44 277 ILE A CA 1
ATOM 2132 C C . ILE A 1 277 ? 1.279 39.406 32.125 1 83.44 277 ILE A C 1
ATOM 2134 O O . ILE A 1 277 ? 1.295 40.656 32.281 1 83.44 277 ILE A O 1
ATOM 2138 N N . ALA A 1 278 ? 1.274 38.531 33.125 1 82.44 278 ALA A N 1
ATOM 2139 C CA . ALA A 1 278 ? 1.334 39 34.531 1 82.44 278 ALA A CA 1
ATOM 2140 C C . ALA A 1 278 ? 2.629 39.781 34.781 1 82.44 278 ALA A C 1
ATOM 2142 O O . ALA A 1 278 ? 2.633 40.781 35.5 1 82.44 278 ALA A O 1
ATOM 2143 N N . GLY A 1 279 ? 3.691 39.25 34.219 1 83.19 279 GLY A N 1
ATOM 2144 C CA . GLY A 1 279 ? 4.977 39.906 34.375 1 83.19 279 GLY A CA 1
ATOM 2145 C C . GLY A 1 279 ? 5 41.312 33.812 1 83.19 279 GLY A C 1
ATOM 2146 O O . GLY A 1 279 ? 5.465 42.25 34.469 1 83.19 279 GLY A O 1
ATOM 2147 N N . ILE A 1 280 ? 4.477 41.5 32.625 1 83 280 ILE A N 1
ATOM 2148 C CA . ILE A 1 280 ? 4.5 42.812 32 1 83 280 ILE A CA 1
ATOM 2149 C C . ILE A 1 280 ? 3.521 43.75 32.719 1 83 280 ILE A C 1
ATOM 2151 O O . ILE A 1 280 ? 3.764 44.969 32.812 1 83 280 ILE A O 1
ATOM 2155 N N . ALA A 1 281 ? 2.418 43.219 33.156 1 81.19 281 ALA A N 1
ATOM 2156 C CA . ALA A 1 281 ? 1.469 44.031 33.938 1 81.19 281 ALA A CA 1
ATOM 2157 C C . ALA A 1 281 ? 2.105 44.531 35.219 1 81.19 281 ALA A C 1
ATOM 2159 O O . ALA A 1 281 ? 1.898 45.688 35.625 1 81.19 281 ALA A O 1
ATOM 2160 N N . LEU A 1 282 ? 2.863 43.719 35.875 1 81.31 282 LEU A N 1
ATOM 2161 C CA . LEU A 1 282 ? 3.547 44.094 37.125 1 81.31 282 LEU A CA 1
ATOM 2162 C C . LEU A 1 282 ? 4.598 45.188 36.812 1 81.31 282 LEU A C 1
ATOM 2164 O O . LEU A 1 282 ? 4.777 46.094 37.594 1 81.31 282 LEU A O 1
ATOM 2168 N N . LEU A 1 283 ? 5.258 45 35.75 1 82.5 283 LEU A N 1
ATOM 2169 C CA . LEU A 1 283 ? 6.266 46 35.344 1 82.5 283 LEU A CA 1
ATOM 2170 C C . LEU A 1 283 ? 5.617 47.312 35.031 1 82.5 283 LEU A C 1
ATOM 2172 O O . LEU A 1 283 ? 6.188 48.375 35.281 1 82.5 283 LEU A O 1
ATOM 2176 N N . TRP A 1 284 ? 4.543 47.25 34.438 1 79.06 284 TRP A N 1
ATOM 2177 C CA . TRP A 1 284 ? 3.785 48.469 34.156 1 79.06 284 TRP A CA 1
ATOM 2178 C C . TRP A 1 284 ? 3.332 49.156 35.469 1 79.06 284 TRP A C 1
ATOM 2180 O O . TRP A 1 284 ? 3.412 50.375 35.594 1 79.06 284 TRP A O 1
ATOM 2190 N N . MET A 1 285 ? 2.881 48.406 36.406 1 77.12 285 MET A N 1
ATOM 2191 C CA . MET A 1 285 ? 2.439 48.938 37.688 1 77.12 285 MET A CA 1
ATOM 2192 C C . MET A 1 285 ? 3.596 49.594 38.438 1 77.12 285 MET A C 1
ATOM 2194 O O . MET A 1 285 ? 3.393 50.594 39.156 1 77.12 285 MET A O 1
ATOM 2198 N N . ARG A 1 286 ? 4.672 49.125 38.094 1 80.44 286 ARG A N 1
ATOM 2199 C CA . ARG A 1 286 ? 5.848 49.688 38.75 1 80.44 286 ARG A CA 1
ATOM 2200 C C . ARG A 1 286 ? 6.434 50.844 37.938 1 80.44 286 ARG A C 1
ATOM 2202 O O . ARG A 1 286 ? 7.484 51.375 38.281 1 80.44 286 ARG A O 1
ATOM 2209 N N . GLY A 1 287 ? 5.816 51.125 36.781 1 77.88 287 GLY A N 1
ATOM 2210 C CA . GLY A 1 287 ? 6.227 52.281 35.969 1 77.88 287 GLY A CA 1
ATOM 2211 C C . GLY A 1 287 ? 7.383 51.938 35.031 1 77.88 287 GLY A C 1
ATOM 2212 O O . GLY A 1 287 ? 8 52.844 34.469 1 77.88 287 GLY A O 1
ATOM 2213 N N . ARG A 1 288 ? 7.648 50.75 34.875 1 79.12 288 ARG A N 1
ATOM 2214 C CA . ARG A 1 288 ? 8.82 50.375 34.094 1 79.12 288 ARG A CA 1
ATOM 2215 C C . ARG A 1 288 ? 8.43 49.969 32.688 1 79.12 288 ARG A C 1
ATOM 2217 O O . ARG A 1 288 ? 9.297 49.656 31.859 1 79.12 288 ARG A O 1
ATOM 2224 N N . ALA A 1 289 ? 7.129 49.844 32.438 1 79.38 289 ALA A N 1
ATOM 2225 C CA . ALA A 1 289 ? 6.68 49.438 31.094 1 79.38 289 ALA A CA 1
ATOM 2226 C C . ALA A 1 289 ? 5.551 50.344 30.609 1 79.38 289 ALA A C 1
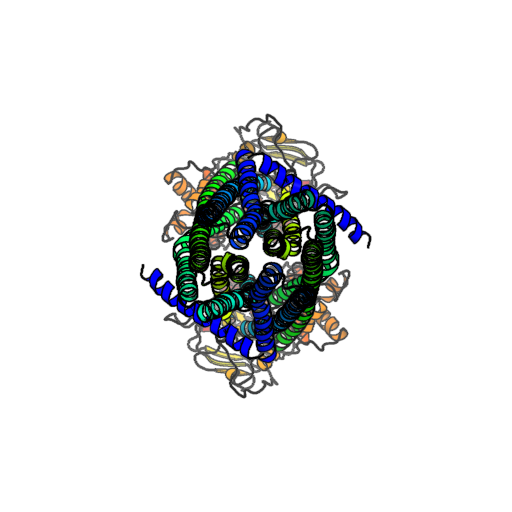ATOM 2228 O O . ALA A 1 289 ? 4.734 50.812 31.406 1 79.38 289 ALA A O 1
ATOM 2229 N N . GLY A 1 290 ? 5.621 50.719 29.344 1 75.12 290 GLY A N 1
ATOM 2230 C CA . GLY A 1 290 ? 4.598 51.531 28.719 1 75.12 290 GLY A CA 1
ATOM 2231 C C . GLY A 1 290 ? 3.529 50.719 28 1 75.12 290 GLY A C 1
ATOM 2232 O O . GLY A 1 290 ? 3.582 49.5 28 1 75.12 290 GLY A O 1
ATOM 2233 N N . PRO A 1 291 ? 2.436 51.406 27.547 1 73.56 291 PRO A N 1
ATOM 2234 C CA . PRO A 1 291 ? 1.379 50.719 26.797 1 73.56 291 PRO A CA 1
ATOM 2235 C C . PRO A 1 291 ? 1.906 50 25.562 1 73.56 291 PRO A C 1
ATOM 2237 O O . PRO A 1 291 ? 1.398 48.938 25.203 1 73.56 291 PRO A O 1
ATOM 2240 N N . GLY A 1 292 ? 2.889 50.562 25 1 73.38 292 GLY A N 1
ATOM 2241 C CA . GLY A 1 292 ? 3.496 49.906 23.859 1 73.38 292 GLY A CA 1
ATOM 2242 C C . GLY A 1 292 ? 4.148 48.562 24.203 1 73.38 292 GLY A C 1
ATOM 2243 O O . GLY A 1 292 ? 4.074 47.625 23.438 1 73.38 292 GLY A O 1
ATOM 2244 N N . ASP A 1 293 ? 4.746 48.5 25.391 1 77.81 293 ASP A N 1
ATOM 2245 C CA . ASP A 1 293 ? 5.387 47.281 25.844 1 77.81 293 ASP A CA 1
ATOM 2246 C C . ASP A 1 293 ? 4.352 46.188 26.125 1 77.81 293 ASP A C 1
ATOM 2248 O O . ASP A 1 293 ? 4.586 45 25.844 1 77.81 293 ASP A O 1
ATOM 2252 N N . VAL A 1 294 ? 3.242 46.594 26.641 1 76.62 294 VAL A N 1
ATOM 2253 C CA . VAL A 1 294 ? 2.176 45.656 26.922 1 76.62 294 VAL A CA 1
ATOM 2254 C C . VAL A 1 294 ? 1.619 45.094 25.609 1 76.62 294 VAL A C 1
ATOM 2256 O O . VAL A 1 294 ? 1.421 43.875 25.469 1 76.62 294 VAL A O 1
ATOM 2259 N N . ALA A 1 295 ? 1.426 45.969 24.656 1 74.38 295 ALA A N 1
ATOM 2260 C CA . ALA A 1 295 ? 0.946 45.531 23.344 1 74.38 295 ALA A CA 1
ATOM 2261 C C . ALA A 1 295 ? 1.94 44.594 22.688 1 74.38 295 ALA A C 1
ATOM 2263 O O . ALA A 1 295 ? 1.544 43.625 22.047 1 74.38 295 ALA A O 1
ATOM 2264 N N . TYR A 1 296 ? 3.174 44.875 22.906 1 75.56 296 TYR A N 1
ATOM 2265 C CA . TYR A 1 296 ? 4.223 44.031 22.344 1 75.56 296 TYR A CA 1
ATOM 2266 C C . TYR A 1 296 ? 4.16 42.625 22.906 1 75.56 296 TYR A C 1
ATOM 2268 O O . TYR A 1 296 ? 4.184 41.625 22.172 1 75.56 296 TYR A O 1
ATOM 2276 N N . VAL A 1 297 ? 4.141 42.5 24.188 1 77.75 297 VAL A N 1
ATOM 2277 C CA . VAL A 1 297 ? 4.152 41.188 24.844 1 77.75 297 VAL A CA 1
ATOM 2278 C C . VAL A 1 297 ? 2.891 40.406 24.469 1 77.75 297 VAL A C 1
ATOM 2280 O O . VAL A 1 297 ? 2.945 39.188 24.219 1 77.75 297 VAL A O 1
ATOM 2283 N N . LEU A 1 298 ? 1.773 41.062 24.312 1 76.62 298 LEU A N 1
ATOM 2284 C CA . LEU A 1 298 ? 0.519 40.406 23.953 1 76.62 298 LEU A CA 1
ATOM 2285 C C . LEU A 1 298 ? 0.57 39.875 22.531 1 76.62 298 LEU A C 1
ATOM 2287 O O . LEU A 1 298 ? 0.142 38.75 22.266 1 76.62 298 LEU A O 1
ATOM 2291 N N . THR A 1 299 ? 1.093 40.656 21.656 1 74.75 299 THR A N 1
ATOM 2292 C CA . THR A 1 299 ? 1.171 40.25 20.25 1 74.75 299 THR A CA 1
ATOM 2293 C C . THR A 1 299 ? 2.197 39.125 20.078 1 74.75 299 THR A C 1
ATOM 2295 O O . THR A 1 299 ? 1.977 38.188 19.312 1 74.75 299 THR A O 1
ATOM 2298 N N . MET A 1 300 ? 3.254 39.25 20.797 1 76.88 300 MET A N 1
ATOM 2299 C CA . MET A 1 300 ? 4.309 38.25 20.719 1 76.88 300 MET A CA 1
ATOM 2300 C C . MET A 1 300 ? 3.809 36.906 21.203 1 76.88 300 MET A C 1
ATOM 2302 O O . MET A 1 300 ? 4.219 35.844 20.688 1 76.88 300 MET A O 1
ATOM 2306 N N . MET A 1 301 ? 3.012 36.906 22.125 1 76.69 301 MET A N 1
ATOM 2307 C CA . MET A 1 301 ? 2.459 35.688 22.672 1 76.69 301 MET A CA 1
ATOM 2308 C C . MET A 1 301 ? 1.673 34.906 21.609 1 76.69 301 MET A C 1
ATOM 2310 O O . MET A 1 301 ? 1.727 33.688 21.562 1 76.69 301 MET A O 1
ATOM 2314 N N . PHE A 1 302 ? 1.017 35.625 20.766 1 73.69 302 PHE A N 1
ATOM 2315 C CA . PHE A 1 302 ? 0.235 34.969 19.734 1 73.69 302 PHE A CA 1
ATOM 2316 C C . PHE A 1 302 ? 1.147 34.344 18.688 1 73.69 302 PHE A C 1
ATOM 2318 O O . PHE A 1 302 ? 0.855 33.25 18.172 1 73.69 302 PHE A O 1
ATOM 2325 N N . VAL A 1 303 ? 2.229 35.062 18.469 1 73.81 303 VAL A N 1
ATOM 2326 C CA . VAL A 1 303 ? 3.201 34.5 17.531 1 73.81 303 VAL A CA 1
ATOM 2327 C C . VAL A 1 303 ? 3.795 33.219 18.078 1 73.81 303 VAL A C 1
ATOM 2329 O O . VAL A 1 303 ? 3.859 32.219 17.375 1 73.81 303 VAL A O 1
ATOM 2332 N N . ILE A 1 304 ? 4.191 33.281 19.328 1 75.25 304 ILE A N 1
ATOM 2333 C CA . ILE A 1 304 ? 4.805 32.125 19.969 1 75.25 304 ILE A CA 1
ATOM 2334 C C . ILE A 1 304 ? 3.812 30.969 20 1 75.25 304 ILE A C 1
ATOM 2336 O O . ILE A 1 304 ? 4.188 29.812 19.766 1 75.25 304 ILE A O 1
ATOM 2340 N N . GLN A 1 305 ? 2.611 31.312 20.266 1 72.38 305 GLN A N 1
ATOM 2341 C CA . GLN A 1 305 ? 1.576 30.281 20.312 1 72.38 305 GLN A CA 1
ATOM 2342 C C . GLN A 1 305 ? 1.423 29.594 18.969 1 72.38 305 GLN A C 1
ATOM 2344 O O . GLN A 1 305 ? 1.241 28.375 18.906 1 72.38 305 GLN A O 1
ATOM 2349 N N . GLY A 1 306 ? 1.463 30.266 17.953 1 70.06 306 GLY A N 1
ATOM 2350 C CA . GLY A 1 306 ? 1.349 29.688 16.625 1 70.06 306 GLY A CA 1
ATOM 2351 C C . GLY A 1 306 ? 2.477 28.719 16.281 1 70.06 306 GLY A C 1
ATOM 2352 O O . GLY A 1 306 ? 2.248 27.672 15.68 1 70.06 306 GLY A O 1
ATOM 2353 N N . TYR A 1 307 ? 3.684 29.016 16.719 1 71.12 307 TYR A N 1
ATOM 2354 C CA . TYR A 1 307 ? 4.859 28.219 16.391 1 71.12 307 TYR A CA 1
ATOM 2355 C C . TYR A 1 307 ? 4.953 27 17.297 1 71.12 307 TYR A C 1
ATOM 2357 O O . TYR A 1 307 ? 5.418 25.938 16.875 1 71.12 307 TYR A O 1
ATOM 2365 N N . LEU A 1 308 ? 4.465 27.125 18.531 1 70.06 308 LEU A N 1
ATOM 2366 C CA . LEU A 1 308 ? 4.699 26.062 19.5 1 70.06 308 LEU A CA 1
ATOM 2367 C C . LEU A 1 308 ? 3.535 25.078 19.531 1 70.06 308 LEU A C 1
ATOM 2369 O O . LEU A 1 308 ? 3.646 23.984 20.094 1 70.06 308 LEU A O 1
ATOM 2373 N N . ARG A 1 309 ? 2.516 25.406 18.844 1 65.75 309 ARG A N 1
ATOM 2374 C CA . ARG A 1 309 ? 1.298 24.609 18.875 1 65.75 309 ARG A CA 1
ATOM 2375 C C . ARG A 1 309 ? 1.555 23.203 18.344 1 65.75 309 ARG A C 1
ATOM 2377 O O . ARG A 1 309 ? 1.072 22.219 18.922 1 65.75 309 ARG A O 1
ATOM 2384 N N . ASP A 1 310 ? 2.373 23.078 17.359 1 69.88 310 ASP A N 1
ATOM 2385 C CA . ASP A 1 310 ? 2.475 21.797 16.656 1 69.88 310 ASP A CA 1
ATOM 2386 C C . ASP A 1 310 ? 3.838 21.141 16.891 1 69.88 310 ASP A C 1
ATOM 2388 O O . ASP A 1 310 ? 4.23 20.234 16.156 1 69.88 310 ASP A O 1
ATOM 2392 N N . ILE A 1 311 ? 4.539 21.547 17.891 1 73.75 311 ILE A N 1
ATOM 2393 C CA . ILE A 1 311 ? 5.914 21.078 18.062 1 73.75 311 ILE A CA 1
ATOM 2394 C C . ILE A 1 311 ? 5.918 19.594 18.375 1 73.75 311 ILE A C 1
ATOM 2396 O O . ILE A 1 311 ? 6.746 18.844 17.844 1 73.75 311 ILE A O 1
ATOM 2400 N N . GLY A 1 312 ? 5.035 19.188 19.25 1 68.81 312 GLY A N 1
ATOM 2401 C CA . GLY A 1 312 ? 4.969 17.766 19.578 1 68.81 312 GLY A CA 1
ATOM 2402 C C . GLY A 1 312 ? 4.645 16.891 18.375 1 68.81 312 GLY A C 1
ATOM 2403 O O . GLY A 1 312 ? 5.246 15.836 18.203 1 68.81 312 GLY A O 1
ATOM 2404 N N . GLN A 1 313 ? 3.764 17.344 17.594 1 71.69 313 GLN A N 1
ATOM 2405 C CA . GLN A 1 313 ? 3.395 16.609 16.391 1 71.69 313 GLN A CA 1
ATOM 2406 C C . GLN A 1 313 ? 4.551 16.562 15.398 1 71.69 313 GLN A C 1
ATOM 2408 O O . GLN A 1 313 ? 4.766 15.555 14.734 1 71.69 313 GLN A O 1
ATOM 2413 N N . GLN A 1 314 ? 5.285 17.625 15.336 1 82.62 314 GLN A N 1
ATOM 2414 C CA . GLN A 1 314 ? 6.414 17.672 14.414 1 82.62 314 GLN A CA 1
ATOM 2415 C C . GLN A 1 314 ? 7.488 16.656 14.805 1 82.62 314 GLN A C 1
ATOM 2417 O O . GLN A 1 314 ? 8.086 16.016 13.945 1 82.62 314 GLN A O 1
ATOM 2422 N N . ILE A 1 315 ? 7.652 16.531 16.031 1 78.38 315 ILE A N 1
ATOM 2423 C CA . ILE A 1 315 ? 8.656 15.586 16.5 1 78.38 315 ILE A CA 1
ATOM 2424 C C . ILE A 1 315 ? 8.219 14.156 16.188 1 78.38 315 ILE A C 1
ATOM 2426 O O . ILE A 1 315 ? 9.039 13.328 15.773 1 78.38 315 ILE A O 1
ATOM 2430 N N . SER A 1 316 ? 6.996 13.922 16.344 1 74.69 316 SER A N 1
ATOM 2431 C CA . SER A 1 316 ? 6.465 12.602 16 1 74.69 316 SER A CA 1
ATOM 2432 C C . SER A 1 316 ? 6.621 12.305 14.516 1 74.69 316 SER A C 1
ATOM 2434 O O . SER A 1 316 ? 6.906 11.172 14.133 1 74.69 316 SER A O 1
ATOM 2436 N N . VAL A 1 317 ? 6.441 13.312 13.742 1 82.31 317 VAL A N 1
ATOM 2437 C CA . VAL A 1 317 ? 6.57 13.156 12.297 1 82.31 317 VAL A CA 1
ATOM 2438 C C . VAL A 1 317 ? 8.023 12.852 11.938 1 82.31 317 VAL A C 1
ATOM 2440 O O . VAL A 1 317 ? 8.289 12.008 11.078 1 82.31 317 VAL A O 1
ATOM 2443 N N . VAL A 1 318 ? 8.906 13.508 12.578 1 86.19 318 VAL A N 1
ATOM 2444 C CA . VAL A 1 318 ? 10.32 13.258 12.328 1 86.19 318 VAL A CA 1
ATOM 2445 C C . VAL A 1 318 ? 10.656 11.805 12.672 1 86.19 318 VAL A C 1
ATOM 2447 O O . VAL A 1 318 ? 11.312 11.117 11.891 1 86.19 318 VAL A O 1
ATOM 2450 N N . GLN A 1 319 ? 10.211 11.461 13.781 1 78.5 319 GLN A N 1
ATOM 2451 C CA . GLN A 1 319 ? 10.492 10.094 14.219 1 78.5 319 GLN A CA 1
ATOM 2452 C C . GLN A 1 319 ? 9.875 9.078 13.266 1 78.5 319 GLN A C 1
ATOM 2454 O O . GLN A 1 319 ? 10.508 8.078 12.914 1 78.5 319 GLN A O 1
ATOM 2459 N N . ARG A 1 320 ? 8.734 9.336 12.875 1 76.88 320 ARG A N 1
ATOM 2460 C CA . ARG A 1 320 ? 8.07 8.438 11.938 1 76.88 320 ARG A CA 1
ATOM 2461 C C . ARG A 1 320 ? 8.805 8.391 10.602 1 76.88 320 ARG A C 1
ATOM 2463 O O . ARG A 1 320 ? 8.984 7.316 10.023 1 76.88 320 ARG A O 1
ATOM 2470 N N . SER A 1 321 ? 9.188 9.531 10.109 1 87.81 321 SER A N 1
ATOM 2471 C CA . SER A 1 321 ? 9.914 9.617 8.844 1 87.81 321 SER A CA 1
ATOM 2472 C C . SER A 1 321 ? 11.242 8.867 8.914 1 87.81 321 SER A C 1
ATOM 2474 O O . SER A 1 321 ? 11.633 8.203 7.957 1 87.81 321 SER A O 1
ATOM 2476 N N . VAL A 1 322 ? 11.859 8.906 10.055 1 87.06 322 VAL A N 1
ATOM 2477 C CA . VAL A 1 322 ? 13.125 8.211 10.25 1 87.06 322 VAL A CA 1
ATOM 2478 C C . VAL A 1 322 ? 12.898 6.699 10.227 1 87.06 322 VAL A C 1
ATOM 2480 O O . VAL A 1 322 ? 13.672 5.957 9.609 1 87.06 322 VAL A O 1
ATOM 2483 N N . ASN A 1 323 ? 11.898 6.297 10.789 1 79.94 323 ASN A N 1
ATOM 2484 C CA . ASN A 1 323 ? 11.578 4.875 10.797 1 79.94 323 ASN A CA 1
ATOM 2485 C C . ASN A 1 323 ? 11.266 4.363 9.391 1 79.94 323 ASN A C 1
ATOM 2487 O O . ASN A 1 323 ? 11.703 3.279 9.008 1 79.94 323 ASN A O 1
ATOM 2491 N N . GLU A 1 324 ? 10.531 5.203 8.695 1 81.75 324 GLU A N 1
ATOM 2492 C CA . GLU A 1 324 ? 10.148 4.828 7.34 1 81.75 324 GLU A CA 1
ATOM 2493 C C . GLU A 1 324 ? 11.359 4.801 6.41 1 81.75 324 GLU A C 1
ATOM 2495 O O . GLU A 1 324 ? 11.422 3.992 5.48 1 81.75 324 GLU A O 1
ATOM 2500 N N . MET A 1 325 ? 12.25 5.613 6.688 1 91.25 325 MET A N 1
ATOM 2501 C CA . MET A 1 325 ? 13.438 5.719 5.848 1 91.25 325 MET A CA 1
ATOM 2502 C C . MET A 1 325 ? 14.453 4.633 6.203 1 91.25 325 MET A C 1
ATOM 2504 O O . MET A 1 325 ? 15.359 4.352 5.422 1 91.25 325 MET A O 1
ATOM 2508 N N . GLY A 1 326 ? 14.328 4.074 7.355 1 87.94 326 GLY A N 1
ATOM 2509 C CA . GLY A 1 326 ? 15.281 3.076 7.816 1 87.94 326 GLY A CA 1
ATOM 2510 C C . GLY A 1 326 ? 15.469 1.939 6.828 1 87.94 326 GLY A C 1
ATOM 2511 O O . GLY A 1 326 ? 16.594 1.532 6.559 1 87.94 326 GLY A O 1
ATOM 2512 N N . GLU A 1 327 ? 14.398 1.486 6.258 1 86.06 327 GLU A N 1
ATOM 2513 C CA . GLU A 1 327 ? 14.469 0.382 5.305 1 86.06 327 GLU A CA 1
ATOM 2514 C C . GLU A 1 327 ? 15.172 0.807 4.02 1 86.06 327 GLU A C 1
ATOM 2516 O O . GLU A 1 327 ? 15.906 0.021 3.42 1 86.06 327 GLU A O 1
ATOM 2521 N N . LEU A 1 328 ? 14.922 1.963 3.617 1 92.25 328 LEU A N 1
ATOM 2522 C CA . LEU A 1 328 ? 15.586 2.484 2.428 1 92.25 328 LEU A CA 1
ATOM 2523 C C . LEU A 1 328 ? 17.094 2.635 2.662 1 92.25 328 LEU A C 1
ATOM 2525 O O . LEU A 1 328 ? 17.891 2.271 1.805 1 92.25 328 LEU A O 1
ATOM 2529 N N . VAL A 1 329 ? 17.453 3.139 3.846 1 92.12 329 VAL A N 1
ATOM 2530 C CA . VAL A 1 329 ? 18.859 3.359 4.168 1 92.12 329 VAL A CA 1
ATOM 2531 C C . VAL A 1 329 ? 19.578 2.02 4.285 1 92.12 329 VAL A C 1
ATOM 2533 O O . VAL A 1 329 ? 20.75 1.902 3.92 1 92.12 329 VAL A O 1
ATOM 2536 N N . ALA A 1 330 ? 18.859 1.043 4.707 1 89.19 330 ALA A N 1
ATOM 2537 C CA . ALA A 1 330 ? 19.438 -0.299 4.797 1 89.19 330 ALA A CA 1
ATOM 2538 C C . ALA A 1 330 ? 19.812 -0.823 3.416 1 89.19 330 ALA A C 1
ATOM 2540 O O . ALA A 1 330 ? 20.797 -1.562 3.277 1 89.19 330 ALA A O 1
ATOM 2541 N N . LEU A 1 331 ? 19.094 -0.445 2.434 1 90.56 331 LEU A N 1
ATOM 2542 C CA . LEU A 1 331 ? 19.422 -0.842 1.069 1 90.56 331 LEU A CA 1
ATOM 2543 C C . LEU A 1 331 ? 20.75 -0.235 0.631 1 90.56 331 LEU A C 1
ATOM 2545 O O . LEU A 1 331 ? 21.484 -0.829 -0.171 1 90.56 331 LEU A O 1
ATOM 2549 N N . PHE A 1 332 ? 21.062 0.919 1.13 1 91.94 332 PHE A N 1
ATOM 2550 C CA . PHE A 1 332 ? 22.297 1.603 0.757 1 91.94 332 PHE A CA 1
ATOM 2551 C C . PHE A 1 332 ? 23.484 1.005 1.493 1 91.94 332 PHE A C 1
ATOM 2553 O O . PHE A 1 332 ? 24.625 1.141 1.048 1 91.94 332 PHE A O 1
ATOM 2560 N N . HIS A 1 333 ? 23.172 0.345 2.543 1 87.88 333 HIS A N 1
ATOM 2561 C CA . HIS A 1 333 ? 24.25 -0.273 3.303 1 87.88 333 HIS A CA 1
ATOM 2562 C C . HIS A 1 333 ? 24.547 -1.678 2.791 1 87.88 333 HIS A C 1
ATOM 2564 O O . HIS A 1 333 ? 25.656 -2.197 3.002 1 87.88 333 HIS A O 1
ATOM 2570 N N . ALA A 1 334 ? 23.625 -2.219 2.049 1 86.25 334 ALA A N 1
ATOM 2571 C CA . ALA A 1 334 ? 23.844 -3.559 1.507 1 86.25 334 ALA A CA 1
ATOM 2572 C C . ALA A 1 334 ? 24.859 -3.537 0.372 1 86.25 334 ALA A C 1
ATOM 2574 O O . ALA A 1 334 ? 24.906 -2.592 -0.417 1 86.25 334 ALA A O 1
ATOM 2575 N N . LYS A 1 335 ? 25.703 -4.52 0.404 1 83.44 335 LYS A N 1
ATOM 2576 C CA . LYS A 1 335 ? 26.719 -4.633 -0.638 1 83.44 335 LYS A CA 1
ATOM 2577 C C . LYS A 1 335 ? 26.406 -5.785 -1.591 1 83.44 335 LYS A C 1
ATOM 2579 O O . LYS A 1 335 ? 25.844 -6.801 -1.181 1 83.44 335 LYS A O 1
ATOM 2584 N N . PRO A 1 336 ? 26.766 -5.496 -2.852 1 84.44 336 PRO A N 1
ATOM 2585 C CA . PRO A 1 336 ? 26.594 -6.602 -3.797 1 84.44 336 PRO A CA 1
ATOM 2586 C C . PRO A 1 336 ? 27.484 -7.793 -3.492 1 84.44 336 PRO A C 1
ATOM 2588 O O . PRO A 1 336 ? 28.641 -7.613 -3.066 1 84.44 336 PRO A O 1
ATOM 2591 N N . GLU A 1 337 ? 26.969 -8.922 -3.637 1 81.56 337 GLU A N 1
ATOM 2592 C CA . GLU A 1 337 ? 27.719 -10.141 -3.359 1 81.56 337 GLU A CA 1
ATOM 2593 C C . GLU A 1 337 ? 28.703 -10.445 -4.48 1 81.56 337 GLU A C 1
ATOM 2595 O O . GLU A 1 337 ? 29.797 -10.977 -4.23 1 81.56 337 GLU A O 1
ATOM 2600 N N . VAL A 1 338 ? 28.328 -10.188 -5.699 1 86.06 338 VAL A N 1
ATOM 2601 C CA . VAL A 1 338 ? 29.203 -10.406 -6.848 1 86.06 338 VAL A CA 1
ATOM 2602 C C . VAL A 1 338 ? 29.547 -9.07 -7.5 1 86.06 338 VAL A C 1
ATOM 2604 O O . VAL A 1 338 ? 28.672 -8.32 -7.91 1 86.06 338 VAL A O 1
ATOM 2607 N N . ALA A 1 339 ? 30.812 -8.742 -7.457 1 88.06 339 ALA A N 1
ATOM 2608 C CA . ALA A 1 339 ? 31.266 -7.484 -8.047 1 88.06 339 ALA A CA 1
ATOM 2609 C C . ALA A 1 339 ? 32.406 -7.715 -9.023 1 88.06 339 ALA A C 1
ATOM 2611 O O . ALA A 1 339 ? 33.188 -8.648 -8.852 1 88.06 339 ALA A O 1
ATOM 2612 N N . ASP A 1 340 ? 32.344 -6.945 -10.031 1 90.38 340 ASP A N 1
ATOM 2613 C CA . ASP A 1 340 ? 33.438 -7.016 -11 1 90.38 340 ASP A CA 1
ATOM 2614 C C . ASP A 1 340 ? 34.75 -6.52 -10.391 1 90.38 340 ASP A C 1
ATOM 2616 O O . ASP A 1 340 ? 34.75 -5.57 -9.609 1 90.38 340 ASP A O 1
ATOM 2620 N N . ARG A 1 341 ? 35.781 -7.172 -10.695 1 89.56 341 ARG A N 1
ATOM 2621 C CA . ARG A 1 341 ? 37.125 -6.684 -10.297 1 89.56 341 ARG A CA 1
ATOM 2622 C C . ARG A 1 341 ? 37.438 -5.363 -10.984 1 89.56 341 ARG A C 1
ATOM 2624 O O . ARG A 1 341 ? 37 -5.113 -12.109 1 89.56 341 ARG A O 1
ATOM 2631 N N . PRO A 1 342 ? 38.156 -4.508 -10.172 1 90.44 342 PRO A N 1
ATOM 2632 C CA . PRO A 1 342 ? 38.531 -3.244 -10.805 1 90.44 342 PRO A CA 1
ATOM 2633 C C . PRO A 1 342 ? 39.375 -3.443 -12.07 1 90.44 342 PRO A C 1
ATOM 2635 O O . PRO A 1 342 ? 40.344 -4.188 -12.062 1 90.44 342 PRO A O 1
ATOM 2638 N N . GLY A 1 343 ? 38.938 -3 -13.117 1 89.12 343 GLY A N 1
ATOM 2639 C CA . GLY A 1 343 ? 39.688 -3.082 -14.375 1 89.12 343 GLY A CA 1
ATOM 2640 C C . GLY A 1 343 ? 39.375 -4.352 -15.156 1 89.12 343 GLY A C 1
ATOM 2641 O O . GLY A 1 343 ? 40.156 -4.738 -16.031 1 89.12 343 GLY A O 1
ATOM 2642 N N . ALA A 1 344 ? 38.344 -5.004 -14.844 1 91.06 344 ALA A N 1
ATOM 2643 C CA . ALA A 1 344 ? 38 -6.23 -15.547 1 91.06 344 ALA A CA 1
ATOM 2644 C C . ALA A 1 344 ? 37.75 -5.957 -17.031 1 91.06 344 ALA A C 1
ATOM 2646 O O . ALA A 1 344 ? 37.125 -4.957 -17.375 1 91.06 344 ALA A O 1
ATOM 2647 N N . GLY A 1 345 ? 38.281 -6.801 -17.859 1 90.25 345 GLY A N 1
ATOM 2648 C CA . GLY A 1 345 ? 38.094 -6.66 -19.297 1 90.25 345 GLY A CA 1
ATOM 2649 C C . GLY A 1 345 ? 36.812 -7.281 -19.797 1 90.25 345 GLY A C 1
ATOM 2650 O O . GLY A 1 345 ? 36.062 -7.863 -19.016 1 90.25 345 GLY A O 1
ATOM 2651 N N . ALA A 1 346 ? 36.5 -7.086 -21.109 1 93.38 346 ALA A N 1
ATOM 2652 C CA . ALA A 1 346 ? 35.344 -7.676 -21.734 1 93.38 346 ALA A CA 1
ATOM 2653 C C . ALA A 1 346 ? 35.625 -9.086 -22.234 1 93.38 346 ALA A C 1
ATOM 2655 O O . ALA A 1 346 ? 36.719 -9.367 -22.719 1 93.38 346 ALA A O 1
ATOM 2656 N N . LEU A 1 347 ? 34.688 -9.961 -22.031 1 92.75 347 LEU A N 1
ATOM 2657 C CA . LEU A 1 347 ? 34.812 -11.32 -22.531 1 92.75 347 LEU A CA 1
ATOM 2658 C C . LEU A 1 347 ? 34.469 -11.398 -24.016 1 92.75 347 LEU A C 1
ATOM 2660 O O . LEU A 1 347 ? 33.438 -10.867 -24.438 1 92.75 347 LEU A O 1
ATOM 2664 N N . LEU A 1 348 ? 35.312 -11.977 -24.766 1 89.62 348 LEU A N 1
ATOM 2665 C CA . LEU A 1 348 ? 35.062 -12.266 -26.172 1 89.62 348 LEU A CA 1
ATOM 2666 C C . LEU A 1 348 ? 35.031 -13.766 -26.422 1 89.62 348 LEU A C 1
ATOM 2668 O O . LEU A 1 348 ? 36.031 -14.453 -26.141 1 89.62 348 LEU A O 1
ATOM 2672 N N . VAL A 1 349 ? 33.906 -14.188 -26.875 1 91.94 349 VAL A N 1
ATOM 2673 C CA . VAL A 1 349 ? 33.781 -15.617 -27.125 1 91.94 349 VAL A CA 1
ATOM 2674 C C . VAL A 1 349 ? 33.906 -15.891 -28.625 1 91.94 349 VAL A C 1
ATOM 2676 O O . VAL A 1 349 ? 33.156 -15.336 -29.422 1 91.94 349 VAL A O 1
ATOM 2679 N N . THR A 1 350 ? 34.812 -16.797 -28.953 1 89.81 350 THR A N 1
ATOM 2680 C CA . THR A 1 350 ? 35.031 -17.141 -30.359 1 89.81 350 THR A CA 1
ATOM 2681 C C . THR A 1 350 ? 34.5 -18.531 -30.672 1 89.81 350 THR A C 1
ATOM 2683 O O . THR A 1 350 ? 33.812 -18.75 -31.656 1 89.81 350 THR A O 1
ATOM 2686 N N . GLN A 1 351 ? 34.719 -19.484 -29.844 1 91.94 351 GLN A N 1
ATOM 2687 C CA . GLN A 1 351 ? 34.344 -20.875 -30.109 1 91.94 351 GLN A CA 1
ATOM 2688 C C . GLN A 1 351 ? 33.25 -21.328 -29.188 1 91.94 351 GLN A C 1
ATOM 2690 O O . GLN A 1 351 ? 32.312 -22.031 -29.609 1 91.94 351 GLN A O 1
ATOM 2695 N N . GLY A 1 352 ? 33.25 -20.859 -27.969 1 94.5 352 GLY A N 1
ATOM 2696 C CA . GLY A 1 352 ? 32.25 -21.25 -27.016 1 94.5 352 GLY A CA 1
ATOM 2697 C C . GLY A 1 352 ? 32.625 -22.5 -26.219 1 94.5 352 GLY A C 1
ATOM 2698 O O . GLY A 1 352 ? 31.766 -23.344 -25.953 1 94.5 352 GLY A O 1
ATOM 2699 N N . HIS A 1 353 ? 33.906 -22.734 -25.953 1 96.5 353 HIS A N 1
ATOM 2700 C CA . HIS A 1 353 ? 34.406 -23.828 -25.125 1 96.5 353 HIS A CA 1
ATOM 2701 C C . HIS A 1 353 ? 34.188 -23.516 -23.641 1 96.5 353 HIS A C 1
ATOM 2703 O O . HIS A 1 353 ? 34.594 -22.453 -23.156 1 96.5 353 HIS A O 1
ATOM 2709 N N . ILE A 1 354 ? 33.469 -24.375 -22.938 1 97.31 354 ILE A N 1
ATOM 2710 C CA . ILE A 1 354 ? 33.188 -24.188 -21.516 1 97.31 354 ILE A CA 1
ATOM 2711 C C . ILE A 1 354 ? 33.906 -25.266 -20.688 1 97.31 354 ILE A C 1
ATOM 2713 O O . ILE A 1 354 ? 33.75 -26.453 -20.969 1 97.31 354 ILE A O 1
ATOM 2717 N N . ARG A 1 355 ? 34.625 -24.812 -19.656 1 97.25 355 ARG A N 1
ATOM 2718 C CA . ARG A 1 355 ? 35.344 -25.766 -18.812 1 97.25 355 ARG A CA 1
ATOM 2719 C C . ARG A 1 355 ? 35.156 -25.453 -17.344 1 97.25 355 ARG A C 1
ATOM 2721 O O . ARG A 1 355 ? 35.406 -24.312 -16.906 1 97.25 355 ARG A O 1
ATOM 2728 N N . PHE A 1 356 ? 34.625 -26.422 -16.641 1 96.94 356 PHE A N 1
ATOM 2729 C CA . PHE A 1 356 ? 34.594 -26.391 -15.18 1 96.94 356 PHE A CA 1
ATOM 2730 C C . PHE A 1 356 ? 35.781 -27.156 -14.602 1 96.94 356 PHE A C 1
ATOM 2732 O O . PHE A 1 356 ? 35.938 -28.359 -14.852 1 96.94 356 PHE A O 1
ATOM 2739 N N . THR A 1 357 ? 36.625 -26.438 -13.82 1 96.69 357 THR A N 1
ATOM 2740 C CA . THR A 1 357 ? 37.812 -27.078 -13.266 1 96.69 357 THR A CA 1
ATOM 2741 C C . THR A 1 357 ? 37.781 -27.047 -11.734 1 96.69 357 THR A C 1
ATOM 2743 O O . THR A 1 357 ? 37.969 -26 -11.125 1 96.69 357 THR A O 1
ATOM 2746 N N . HIS A 1 358 ? 37.594 -28.219 -11.133 1 95.62 358 HIS A N 1
ATOM 2747 C CA . HIS A 1 358 ? 37.594 -28.422 -9.688 1 95.62 358 HIS A CA 1
ATOM 2748 C C . HIS A 1 358 ? 36.719 -27.391 -8.977 1 95.62 358 HIS A C 1
ATOM 2750 O O . HIS A 1 358 ? 37.156 -26.734 -8.047 1 95.62 358 HIS A O 1
ATOM 2756 N N . VAL A 1 359 ? 35.562 -27.328 -9.523 1 94.81 359 VAL A N 1
ATOM 2757 C CA . VAL A 1 359 ? 34.688 -26.297 -9.039 1 94.81 359 VAL A CA 1
ATOM 2758 C C . VAL A 1 359 ? 34.031 -26.734 -7.727 1 94.81 359 VAL A C 1
ATOM 2760 O O . VAL A 1 359 ? 33.5 -27.844 -7.637 1 94.81 359 VAL A O 1
ATOM 2763 N N . GLY A 1 360 ? 34.125 -25.859 -6.652 1 93.25 360 GLY A N 1
ATOM 2764 C CA . GLY A 1 360 ? 33.438 -26 -5.379 1 93.25 360 GLY A CA 1
ATOM 2765 C C . GLY A 1 360 ? 32.469 -24.859 -5.09 1 93.25 360 GLY A C 1
ATOM 2766 O O . GLY A 1 360 ? 32.781 -23.688 -5.277 1 93.25 360 GLY A O 1
ATOM 2767 N N . PHE A 1 361 ? 31.266 -25.281 -4.746 1 92.19 361 PHE A N 1
ATOM 2768 C CA . PHE A 1 361 ? 30.266 -24.266 -4.48 1 92.19 361 PHE A CA 1
ATOM 2769 C C . PHE A 1 361 ? 29.188 -24.781 -3.535 1 92.19 361 PHE A C 1
ATOM 2771 O O . PHE A 1 361 ? 28.797 -25.953 -3.623 1 92.19 361 PHE A O 1
ATOM 2778 N N . GLY A 1 362 ? 28.672 -23.906 -2.617 1 87.69 362 GLY A N 1
ATOM 2779 C CA . GLY A 1 362 ? 27.547 -24.141 -1.724 1 87.69 362 GLY A CA 1
ATOM 2780 C C . GLY A 1 362 ? 26.781 -22.875 -1.399 1 87.69 362 GLY A C 1
ATOM 2781 O O . GLY A 1 362 ? 27.359 -21.797 -1.298 1 87.69 362 GLY A O 1
ATOM 2782 N N . TYR A 1 363 ? 25.359 -23.219 -1.398 1 79.06 363 TYR A N 1
ATOM 2783 C CA . TYR A 1 363 ? 24.531 -22.078 -1.038 1 79.06 363 TYR A CA 1
ATOM 2784 C C . TYR A 1 363 ? 24.672 -21.734 0.442 1 79.06 363 TYR A C 1
ATOM 2786 O O . TYR A 1 363 ? 24.812 -22.641 1.277 1 79.06 363 TYR A O 1
ATOM 2794 N N . GLY A 1 364 ? 24.375 -20.516 0.972 1 64.19 364 GLY A N 1
ATOM 2795 C CA . GLY A 1 364 ? 24.312 -20.047 2.348 1 64.19 364 GLY A CA 1
ATOM 2796 C C . GLY A 1 364 ? 25.656 -20.078 3.047 1 64.19 364 GLY A C 1
ATOM 2797 O O . GLY A 1 364 ? 26.594 -20.734 2.576 1 64.19 364 GLY A O 1
ATOM 2798 N N . ARG A 1 365 ? 25.891 -19.203 4.008 1 56.88 365 ARG A N 1
ATOM 2799 C CA . ARG A 1 365 ? 27.125 -19.031 4.773 1 56.88 365 ARG A CA 1
ATOM 2800 C C . ARG A 1 365 ? 27.469 -20.312 5.531 1 56.88 365 ARG A C 1
ATOM 2802 O O . ARG A 1 365 ? 28.625 -20.734 5.559 1 56.88 365 ARG A O 1
ATOM 2809 N N . HIS A 1 366 ? 26.688 -20.594 6.555 1 46.09 366 HIS A N 1
ATOM 2810 C CA . HIS A 1 366 ? 27.172 -21.406 7.664 1 46.09 366 HIS A CA 1
ATOM 2811 C C . HIS A 1 366 ? 26.922 -22.891 7.41 1 46.09 366 HIS A C 1
ATOM 2813 O O . HIS A 1 366 ? 25.797 -23.281 7.07 1 46.09 366 HIS A O 1
ATOM 2819 N N . HIS A 1 367 ? 27.641 -23.984 7.703 1 49.38 367 HIS A N 1
ATOM 2820 C CA . HIS A 1 367 ? 28 -25.375 7.984 1 49.38 367 HIS A CA 1
ATOM 2821 C C . HIS A 1 367 ? 27.281 -26.328 7.055 1 49.38 367 HIS A C 1
ATOM 2823 O O . HIS A 1 367 ? 27.188 -27.531 7.34 1 49.38 367 HIS A O 1
ATOM 2829 N N . ALA A 1 368 ? 26.562 -25.828 6 1 58.44 368 ALA A N 1
ATOM 2830 C CA . ALA A 1 368 ? 25.891 -26.891 5.25 1 58.44 368 ALA A CA 1
ATOM 2831 C C . ALA A 1 368 ? 26.797 -27.453 4.16 1 58.44 368 ALA A C 1
ATOM 2833 O O . ALA A 1 368 ? 27.781 -26.828 3.775 1 58.44 368 ALA A O 1
ATOM 2834 N N . ARG A 1 369 ? 26.609 -28.641 3.846 1 71.12 369 ARG A N 1
ATOM 2835 C CA . ARG A 1 369 ? 27.359 -29.422 2.863 1 71.12 369 ARG A CA 1
ATOM 2836 C C . ARG A 1 369 ? 27.344 -28.75 1.496 1 71.12 369 ARG A C 1
ATOM 2838 O O . ARG A 1 369 ? 26.281 -28.297 1.032 1 71.12 369 ARG A O 1
ATOM 2845 N N . PRO A 1 370 ? 28.531 -28.531 0.987 1 84 370 PRO A N 1
ATOM 2846 C CA . PRO A 1 370 ? 28.625 -27.922 -0.34 1 84 370 PRO A CA 1
ATOM 2847 C C . PRO A 1 370 ? 27.906 -28.719 -1.415 1 84 370 PRO A C 1
ATOM 2849 O O . PRO A 1 370 ? 27.859 -29.953 -1.349 1 84 370 PRO A O 1
ATOM 2852 N N . LEU A 1 371 ? 27.234 -28.047 -2.285 1 86.88 371 LEU A N 1
ATOM 2853 C CA . LEU A 1 371 ? 26.531 -28.703 -3.383 1 86.88 371 LEU A CA 1
ATOM 2854 C C . LEU A 1 371 ? 27.516 -29.344 -4.352 1 86.88 371 LEU A C 1
ATOM 2856 O O . LEU A 1 371 ? 27.344 -30.516 -4.73 1 86.88 371 LEU A O 1
ATOM 2860 N N . PHE A 1 372 ? 28.578 -28.547 -4.734 1 91.69 372 PHE A N 1
ATOM 2861 C CA . PHE A 1 372 ? 29.656 -29.062 -5.562 1 91.69 372 PHE A CA 1
ATOM 2862 C C . PHE A 1 372 ? 30.969 -29.109 -4.781 1 91.69 372 PHE A C 1
ATOM 2864 O O . PHE A 1 372 ? 31.375 -28.109 -4.203 1 91.69 372 PHE A O 1
ATOM 2871 N N . GLU A 1 373 ? 31.562 -30.234 -4.723 1 90.5 373 GLU A N 1
ATOM 2872 C CA . GLU A 1 373 ? 32.844 -30.359 -4.012 1 90.5 373 GLU A CA 1
ATOM 2873 C C . GLU A 1 373 ? 34.031 -30.281 -4.973 1 90.5 373 GLU A C 1
ATOM 2875 O O . GLU A 1 373 ? 35 -29.562 -4.715 1 90.5 373 GLU A O 1
ATOM 2880 N N . ASP A 1 374 ? 33.969 -31.031 -5.953 1 92.06 374 ASP A N 1
ATOM 2881 C CA . ASP A 1 374 ? 35.031 -31.094 -6.945 1 92.06 374 ASP A CA 1
ATOM 2882 C C . ASP A 1 374 ? 34.469 -31.438 -8.328 1 92.06 374 ASP A C 1
ATOM 2884 O O . ASP A 1 374 ? 34.812 -32.5 -8.875 1 92.06 374 ASP A O 1
ATOM 2888 N N . LEU A 1 375 ? 33.844 -30.438 -8.906 1 94.19 375 LEU A N 1
ATOM 2889 C CA . LEU A 1 375 ? 33.156 -30.688 -10.172 1 94.19 375 LEU A CA 1
ATOM 2890 C C . LEU A 1 375 ? 34.062 -30.406 -11.359 1 94.19 375 LEU A C 1
ATOM 2892 O O . LEU A 1 375 ? 34.656 -29.312 -11.445 1 94.19 375 LEU A O 1
ATOM 2896 N N . ASP A 1 376 ? 34.219 -31.391 -12.188 1 95.06 376 ASP A N 1
ATOM 2897 C CA . ASP A 1 376 ? 35 -31.25 -13.422 1 95.06 376 ASP A CA 1
ATOM 2898 C C . ASP A 1 376 ? 34.125 -31.594 -14.641 1 95.06 376 ASP A C 1
ATOM 2900 O O . ASP A 1 376 ? 33.625 -32.719 -14.766 1 95.06 376 ASP A O 1
ATOM 2904 N N . ILE A 1 377 ? 33.906 -30.578 -15.516 1 95.38 377 ILE A N 1
ATOM 2905 C CA . ILE A 1 377 ? 33.125 -30.781 -16.719 1 95.38 377 ILE A CA 1
ATOM 2906 C C . ILE A 1 377 ? 33.75 -30.031 -17.891 1 95.38 377 ILE A C 1
ATOM 2908 O O . ILE A 1 377 ? 34.156 -28.859 -17.75 1 95.38 377 ILE A O 1
ATOM 2912 N N . ASP A 1 378 ? 33.906 -30.688 -18.984 1 96.06 378 ASP A N 1
ATOM 2913 C CA . ASP A 1 378 ? 34.438 -30.094 -20.203 1 96.06 378 ASP A CA 1
ATOM 2914 C C . ASP A 1 378 ? 33.438 -30.156 -21.344 1 96.06 378 ASP A C 1
ATOM 2916 O O . ASP A 1 378 ? 33.062 -31.25 -21.781 1 96.06 378 ASP A O 1
ATOM 2920 N N . ILE A 1 379 ? 33.031 -29.031 -21.812 1 95.94 379 ILE A N 1
ATOM 2921 C CA . ILE A 1 379 ? 32.062 -28.969 -22.891 1 95.94 379 ILE A CA 1
ATOM 2922 C C . ILE A 1 379 ? 32.719 -28.406 -24.156 1 95.94 379 ILE A C 1
ATOM 2924 O O . ILE A 1 379 ? 33.125 -27.25 -24.172 1 95.94 379 ILE A O 1
ATOM 2928 N N . ALA A 1 380 ? 32.656 -29.188 -25.188 1 95.56 380 ALA A N 1
ATOM 2929 C CA . ALA A 1 380 ? 33.281 -28.812 -26.438 1 95.56 380 ALA A CA 1
ATOM 2930 C C . ALA A 1 380 ? 32.469 -27.75 -27.188 1 95.56 380 ALA A C 1
ATOM 2932 O O . ALA A 1 380 ? 31.25 -27.703 -27.047 1 95.56 380 ALA A O 1
ATOM 2933 N N . PRO A 1 381 ? 33.219 -26.906 -28 1 95.5 381 PRO A N 1
ATOM 2934 C CA . PRO A 1 381 ? 32.5 -25.906 -28.781 1 95.5 381 PRO A CA 1
ATOM 2935 C C . PRO A 1 381 ? 31.484 -26.516 -29.75 1 95.5 381 PRO A C 1
ATOM 2937 O O . PRO A 1 381 ? 31.781 -27.531 -30.391 1 95.5 381 PRO A O 1
ATOM 2940 N N . GLY A 1 382 ? 30.281 -25.938 -29.75 1 93.19 382 GLY A N 1
ATOM 2941 C CA . GLY A 1 382 ? 29.25 -26.344 -30.703 1 93.19 382 GLY A CA 1
ATOM 2942 C C . GLY A 1 382 ? 28.5 -27.594 -30.281 1 93.19 382 GLY A C 1
ATOM 2943 O O . GLY A 1 382 ? 27.594 -28.047 -30.984 1 93.19 382 GLY A O 1
ATOM 2944 N N . SER A 1 383 ? 28.859 -28.141 -29.156 1 94.19 383 SER A N 1
ATOM 2945 C CA . SER A 1 383 ? 28.203 -29.359 -28.688 1 94.19 383 SER A CA 1
ATOM 2946 C C . SER A 1 383 ? 26.891 -29.031 -27.969 1 94.19 383 SER A C 1
ATOM 2948 O O . SER A 1 383 ? 26.781 -27.984 -27.312 1 94.19 383 SER A O 1
ATOM 2950 N N . LYS A 1 384 ? 25.953 -29.906 -28.188 1 94.69 384 LYS A N 1
ATOM 2951 C CA . LYS A 1 384 ? 24.688 -29.828 -27.484 1 94.69 384 LYS A CA 1
ATOM 2952 C C . LYS A 1 384 ? 24.641 -30.828 -26.328 1 94.69 384 LYS A C 1
ATOM 2954 O O . LYS A 1 384 ? 24.547 -32.031 -26.547 1 94.69 384 LYS A O 1
ATOM 2959 N N . VAL A 1 385 ? 24.672 -30.281 -25.125 1 93.81 385 VAL A N 1
ATOM 2960 C CA . VAL A 1 385 ? 24.812 -31.125 -23.938 1 93.81 385 VAL A CA 1
ATOM 2961 C C . VAL A 1 385 ? 23.547 -31.031 -23.078 1 93.81 385 VAL A C 1
ATOM 2963 O O . VAL A 1 385 ? 23.062 -29.938 -22.781 1 93.81 385 VAL A O 1
ATOM 2966 N N . ALA A 1 386 ? 23.031 -32.156 -22.688 1 92.56 386 ALA A N 1
ATOM 2967 C CA . ALA A 1 386 ? 21.859 -32.219 -21.797 1 92.56 386 ALA A CA 1
ATOM 2968 C C . ALA A 1 386 ? 22.297 -32.531 -20.359 1 92.56 386 ALA A C 1
ATOM 2970 O O . ALA A 1 386 ? 23.203 -33.312 -20.125 1 92.56 386 ALA A O 1
ATOM 2971 N N . LEU A 1 387 ? 21.734 -31.781 -19.5 1 90.56 387 LEU A N 1
ATOM 2972 C CA . LEU A 1 387 ? 21.891 -32.062 -18.078 1 90.56 387 LEU A CA 1
ATOM 2973 C C . LEU A 1 387 ? 20.625 -32.688 -17.516 1 90.56 387 LEU A C 1
ATOM 2975 O O . LEU A 1 387 ? 19.547 -32.094 -17.516 1 90.56 387 LEU A O 1
ATOM 2979 N N . VAL A 1 388 ? 20.766 -33.938 -17.031 1 86.25 388 VAL A N 1
ATOM 2980 C CA . VAL A 1 388 ? 19.625 -34.688 -16.547 1 86.25 388 VAL A CA 1
ATOM 2981 C C . VAL A 1 388 ? 19.875 -35.156 -15.117 1 86.25 388 VAL A C 1
ATOM 2983 O O . VAL A 1 388 ? 21.031 -35.375 -14.727 1 86.25 388 VAL A O 1
ATOM 2986 N N . GLY A 1 389 ? 18.859 -35.219 -14.375 1 80.31 389 GLY A N 1
ATOM 2987 C CA . GLY A 1 389 ? 18.953 -35.688 -13 1 80.31 389 GLY A CA 1
ATOM 2988 C C . GLY A 1 389 ? 17.766 -35.281 -12.156 1 80.31 389 GLY A C 1
ATOM 2989 O O . GLY A 1 389 ? 16.922 -34.5 -12.602 1 80.31 389 GLY A O 1
ATOM 2990 N N . PRO A 1 390 ? 17.688 -35.844 -11 1 74 390 PRO A N 1
ATOM 2991 C CA . PRO A 1 390 ? 16.578 -35.5 -10.117 1 74 390 PRO A CA 1
ATOM 2992 C C . PRO A 1 390 ? 16.625 -34.031 -9.688 1 74 390 PRO A C 1
ATOM 2994 O O . PRO A 1 390 ? 17.625 -33.344 -9.883 1 74 390 PRO A O 1
ATOM 2997 N N . SER A 1 391 ? 15.484 -33.562 -9.234 1 71.69 391 SER A N 1
ATOM 2998 C CA . SER A 1 391 ? 15.414 -32.188 -8.727 1 71.69 391 SER A CA 1
ATOM 2999 C C . SER A 1 391 ? 16.391 -31.969 -7.574 1 71.69 391 SER A C 1
ATOM 3001 O O . SER A 1 391 ? 16.547 -32.844 -6.719 1 71.69 391 SER A O 1
ATOM 3003 N N . GLY A 1 392 ? 17.047 -30.891 -7.586 1 74.38 392 GLY A N 1
ATOM 3004 C CA . GLY A 1 392 ? 18 -30.562 -6.523 1 74.38 392 GLY A CA 1
ATOM 3005 C C . GLY A 1 392 ? 19.391 -31.109 -6.766 1 74.38 392 GLY A C 1
ATOM 3006 O O . GLY A 1 392 ? 20.266 -30.984 -5.91 1 74.38 392 GLY A O 1
ATOM 3007 N N . SER A 1 393 ? 19.547 -31.703 -7.902 1 79.31 393 SER A N 1
ATOM 3008 C CA . SER A 1 393 ? 20.828 -32.344 -8.172 1 79.31 393 SER A CA 1
ATOM 3009 C C . SER A 1 393 ? 21.891 -31.312 -8.523 1 79.31 393 SER A C 1
ATOM 3011 O O . SER A 1 393 ? 23.094 -31.625 -8.57 1 79.31 393 SER A O 1
ATOM 3013 N N . GLY A 1 394 ? 21.516 -30.078 -8.789 1 85.44 394 GLY A N 1
ATOM 3014 C CA . GLY A 1 394 ? 22.5 -29.031 -9.031 1 85.44 394 GLY A CA 1
ATOM 3015 C C . GLY A 1 394 ? 22.5 -28.547 -10.469 1 85.44 394 GLY A C 1
ATOM 3016 O O . GLY A 1 394 ? 23.312 -27.688 -10.836 1 85.44 394 GLY A O 1
ATOM 3017 N N . LYS A 1 395 ? 21.656 -29 -11.281 1 87.31 395 LYS A N 1
ATOM 3018 C CA . LYS A 1 395 ? 21.609 -28.656 -12.695 1 87.31 395 LYS A CA 1
ATOM 3019 C C . LYS A 1 395 ? 21.438 -27.141 -12.883 1 87.31 395 LYS A C 1
ATOM 3021 O O . LYS A 1 395 ? 22.219 -26.516 -13.594 1 87.31 395 LYS A O 1
ATOM 3026 N N . THR A 1 396 ? 20.484 -26.578 -12.164 1 85.62 396 THR A N 1
ATOM 3027 C CA . THR A 1 396 ? 20.203 -25.156 -12.266 1 85.62 396 THR A CA 1
ATOM 3028 C C . THR A 1 396 ? 21.344 -24.328 -11.68 1 85.62 396 THR A C 1
ATOM 3030 O O . THR A 1 396 ? 21.672 -23.266 -12.195 1 85.62 396 THR A O 1
ATOM 3033 N N . THR A 1 397 ? 21.922 -24.797 -10.641 1 89.06 397 THR A N 1
ATOM 3034 C CA . THR A 1 397 ? 23.047 -24.109 -10.008 1 89.06 397 THR A CA 1
ATOM 3035 C C . THR A 1 397 ? 24.219 -24.016 -10.977 1 89.06 397 THR A C 1
ATOM 3037 O O . THR A 1 397 ? 24.922 -23 -11.008 1 89.06 397 THR A O 1
ATOM 3040 N N . LEU A 1 398 ? 24.406 -25.094 -11.703 1 92.69 398 LEU A N 1
ATOM 3041 C CA . LEU A 1 398 ? 25.5 -25.094 -12.68 1 92.69 398 LEU A CA 1
ATOM 3042 C C . LEU A 1 398 ? 25.328 -23.969 -13.688 1 92.69 398 LEU A C 1
ATOM 3044 O O . LEU A 1 398 ? 26.281 -23.25 -14 1 92.69 398 LEU A O 1
ATOM 3048 N N . THR A 1 399 ? 24.172 -23.766 -14.18 1 91.75 399 THR A N 1
ATOM 3049 C CA . THR A 1 399 ? 23.906 -22.703 -15.156 1 91.75 399 THR A CA 1
ATOM 3050 C C . THR A 1 399 ? 24.031 -21.328 -14.516 1 91.75 399 THR A C 1
ATOM 3052 O O . THR A 1 399 ? 24.484 -20.375 -15.164 1 91.75 399 THR A O 1
ATOM 3055 N N . ARG A 1 400 ? 23.703 -21.219 -13.297 1 91.19 400 ARG A N 1
ATOM 3056 C CA . ARG A 1 400 ? 23.828 -19.953 -12.586 1 91.19 400 ARG A CA 1
ATOM 3057 C C . ARG A 1 400 ? 25.281 -19.578 -12.367 1 91.19 400 ARG A C 1
ATOM 3059 O O . ARG A 1 400 ? 25.641 -18.406 -12.422 1 91.19 400 ARG A O 1
ATOM 3066 N N . LEU A 1 401 ? 26.062 -20.562 -12.125 1 93.31 401 LEU A N 1
ATOM 3067 C CA . LEU A 1 401 ? 27.484 -20.328 -11.961 1 93.31 401 LEU A CA 1
ATOM 3068 C C . LEU A 1 401 ? 28.125 -19.906 -13.281 1 93.31 401 LEU A C 1
ATOM 3070 O O . LEU A 1 401 ? 29 -19.031 -13.297 1 93.31 401 LEU A O 1
ATOM 3074 N N . LEU A 1 402 ? 27.625 -20.562 -14.297 1 94.75 402 LEU A N 1
ATOM 3075 C CA . LEU A 1 402 ? 28.156 -20.219 -15.617 1 94.75 402 LEU A CA 1
ATOM 3076 C C . LEU A 1 402 ? 27.844 -18.766 -15.969 1 94.75 402 LEU A C 1
ATOM 3078 O O . LEU A 1 402 ? 28.625 -18.109 -16.641 1 94.75 402 LEU A O 1
ATOM 3082 N N . GLN A 1 403 ? 26.75 -18.281 -15.484 1 93.5 403 GLN A N 1
ATOM 3083 C CA . GLN A 1 403 ? 26.359 -16.891 -15.703 1 93.5 403 GLN A CA 1
ATOM 3084 C C . GLN A 1 403 ? 26.984 -15.961 -14.672 1 93.5 403 GLN A C 1
ATOM 3086 O O . GLN A 1 403 ? 26.766 -14.75 -14.695 1 93.5 403 GLN A O 1
ATOM 3091 N N . ARG A 1 404 ? 27.688 -16.516 -13.742 1 94.12 404 ARG A N 1
ATOM 3092 C CA . ARG A 1 404 ? 28.359 -15.828 -12.641 1 94.12 404 ARG A CA 1
ATOM 3093 C C . ARG A 1 404 ? 27.344 -15.055 -11.797 1 94.12 404 ARG A C 1
ATOM 3095 O O . ARG A 1 404 ? 27.578 -13.898 -11.453 1 94.12 404 ARG A O 1
ATOM 3102 N N . LEU A 1 405 ? 26.219 -15.641 -11.648 1 90.69 405 LEU A N 1
ATOM 3103 C CA . LEU A 1 405 ? 25.266 -15.102 -10.672 1 90.69 405 LEU A CA 1
ATOM 3104 C C . LEU A 1 405 ? 25.781 -15.328 -9.25 1 90.69 405 LEU A C 1
ATOM 3106 O O . LEU A 1 405 ? 25.328 -14.664 -8.32 1 90.69 405 LEU A O 1
ATOM 3110 N N . TYR A 1 406 ? 26.656 -16.312 -9.18 1 88.94 406 TYR A N 1
ATOM 3111 C CA . TYR A 1 406 ? 27.422 -16.625 -7.98 1 88.94 406 TYR A CA 1
ATOM 3112 C C . TYR A 1 406 ? 28.906 -16.797 -8.312 1 88.94 406 TYR A C 1
ATOM 3114 O O . TYR A 1 406 ? 29.25 -17.266 -9.406 1 88.94 406 TYR A O 1
ATOM 3122 N N . ASP A 1 407 ? 29.656 -16.484 -7.309 1 90.75 407 ASP A N 1
ATOM 3123 C CA . ASP A 1 407 ? 31.078 -16.781 -7.48 1 90.75 407 ASP A CA 1
ATOM 3124 C C . ASP A 1 407 ? 31.422 -18.141 -6.898 1 90.75 407 ASP A C 1
ATOM 3126 O O . ASP A 1 407 ? 30.875 -18.547 -5.863 1 90.75 407 ASP A O 1
ATOM 3130 N N . VAL A 1 408 ? 32.25 -18.781 -7.625 1 93.19 408 VAL A N 1
ATOM 3131 C CA . VAL A 1 408 ? 32.688 -20.109 -7.172 1 93.19 408 VAL A CA 1
ATOM 3132 C C . VAL A 1 408 ? 33.594 -19.969 -5.949 1 93.19 408 VAL A C 1
ATOM 3134 O O . VAL A 1 408 ? 34.281 -18.953 -5.801 1 93.19 408 VAL A O 1
ATOM 3137 N N . GLN A 1 409 ? 33.562 -20.922 -5.055 1 91.56 409 GLN A N 1
ATOM 3138 C CA . GLN A 1 409 ? 34.344 -20.891 -3.828 1 91.56 409 GLN A CA 1
ATOM 3139 C C . GLN A 1 409 ? 35.688 -21.562 -4.023 1 91.56 409 GLN A C 1
ATOM 3141 O O . GLN A 1 409 ? 36.656 -21.25 -3.332 1 91.56 409 GLN A O 1
ATOM 3146 N N . ALA A 1 410 ? 35.719 -22.531 -4.844 1 93.56 410 ALA A N 1
ATOM 3147 C CA . ALA A 1 410 ? 36.938 -23.234 -5.227 1 93.56 410 ALA A CA 1
ATOM 3148 C C . ALA A 1 410 ? 36.938 -23.547 -6.719 1 93.56 410 ALA A C 1
ATOM 3150 O O . ALA A 1 410 ? 35.875 -23.719 -7.324 1 93.56 410 ALA A O 1
ATOM 3151 N N . GLY A 1 411 ? 38.125 -23.469 -7.277 1 95.06 411 GLY A N 1
ATOM 3152 C CA . GLY A 1 411 ? 38.25 -23.766 -8.695 1 95.06 411 GLY A CA 1
ATOM 3153 C C . GLY A 1 411 ? 37.938 -22.578 -9.586 1 95.06 411 GLY A C 1
ATOM 3154 O O . GLY A 1 411 ? 38.062 -21.422 -9.156 1 95.06 411 GLY A O 1
ATOM 3155 N N . CYS A 1 412 ? 37.75 -22.891 -10.875 1 96.31 412 CYS A N 1
ATOM 3156 C CA . CYS A 1 412 ? 37.406 -21.797 -11.789 1 96.31 412 CYS A CA 1
ATOM 3157 C C . CYS A 1 412 ? 36.594 -22.297 -12.969 1 96.31 412 CYS A C 1
ATOM 3159 O O . CYS A 1 412 ? 36.594 -23.5 -13.266 1 96.31 412 CYS A O 1
ATOM 3161 N N . ILE A 1 413 ? 35.875 -21.484 -13.562 1 96.94 413 ILE A N 1
ATOM 3162 C CA . ILE A 1 413 ? 35.125 -21.719 -14.797 1 96.94 413 ILE A CA 1
ATOM 3163 C C . ILE A 1 413 ? 35.719 -20.859 -15.922 1 96.94 413 ILE A C 1
ATOM 3165 O O . ILE A 1 413 ? 35.906 -19.641 -15.75 1 96.94 413 ILE A O 1
ATOM 3169 N N . THR A 1 414 ? 36 -21.531 -17 1 97.19 414 THR A N 1
ATOM 3170 C CA . THR A 1 414 ? 36.594 -20.781 -18.109 1 97.19 414 THR A CA 1
ATOM 3171 C C . THR A 1 414 ? 35.75 -20.953 -19.375 1 97.19 414 THR A C 1
ATOM 3173 O O . THR A 1 414 ? 35.125 -22 -19.578 1 97.19 414 THR A O 1
ATOM 3176 N N . ILE A 1 415 ? 35.719 -19.922 -20.172 1 96.88 415 ILE A N 1
ATOM 3177 C CA . ILE A 1 415 ? 35.125 -19.938 -21.516 1 96.88 415 ILE A CA 1
ATOM 3178 C C . ILE A 1 415 ? 36.219 -19.562 -22.531 1 96.88 415 ILE A C 1
ATOM 3180 O O . ILE A 1 415 ? 36.781 -18.453 -22.484 1 96.88 415 ILE A O 1
ATOM 3184 N N . ASP A 1 416 ? 36.469 -20.375 -23.406 1 96.25 416 ASP A N 1
ATOM 3185 C CA . ASP A 1 416 ? 37.531 -20.203 -24.375 1 96.25 416 ASP A CA 1
ATOM 3186 C C . ASP A 1 416 ? 38.844 -19.844 -23.688 1 96.25 416 ASP A C 1
ATOM 3188 O O . ASP A 1 416 ? 39.562 -18.922 -24.109 1 96.25 416 ASP A O 1
ATOM 3192 N N . GLY A 1 417 ? 39 -20.375 -22.531 1 93.81 417 GLY A N 1
ATOM 3193 C CA . GLY A 1 417 ? 40.281 -20.234 -21.828 1 93.81 417 GLY A CA 1
ATOM 3194 C C . GLY A 1 417 ? 40.312 -19.047 -20.891 1 93.81 417 GLY A C 1
ATOM 3195 O O . GLY A 1 417 ? 41.25 -18.891 -20.109 1 93.81 417 GLY A O 1
ATOM 3196 N N . THR A 1 418 ? 39.375 -18.188 -20.922 1 95.44 418 THR A N 1
ATOM 3197 C CA . THR A 1 418 ? 39.344 -17.016 -20.062 1 95.44 418 THR A CA 1
ATOM 3198 C C . THR A 1 418 ? 38.5 -17.281 -18.828 1 95.44 418 THR A C 1
ATOM 3200 O O . THR A 1 418 ? 37.344 -17.703 -18.938 1 95.44 418 THR A O 1
ATOM 3203 N N . ASP A 1 419 ? 39.062 -16.953 -17.719 1 95.75 419 ASP A N 1
ATOM 3204 C CA . ASP A 1 419 ? 38.312 -17.109 -16.453 1 95.75 419 ASP A CA 1
ATOM 3205 C C . ASP A 1 419 ? 37.188 -16.094 -16.359 1 95.75 419 ASP A C 1
ATOM 3207 O O . ASP A 1 419 ? 37.406 -14.891 -16.484 1 95.75 419 ASP A O 1
ATOM 3211 N N . ILE A 1 420 ? 36 -16.609 -16.062 1 95.56 420 ILE A N 1
ATOM 3212 C CA . ILE A 1 420 ? 34.844 -15.758 -16.078 1 95.56 420 ILE A CA 1
ATOM 3213 C C . ILE A 1 420 ? 34.875 -14.805 -14.891 1 95.56 420 ILE A C 1
ATOM 3215 O O . ILE A 1 420 ? 34.156 -13.797 -14.875 1 95.56 420 ILE A O 1
ATOM 3219 N N . ALA A 1 421 ? 35.625 -15.062 -13.875 1 94.06 421 ALA A N 1
ATOM 3220 C CA . ALA A 1 421 ? 35.75 -14.203 -12.695 1 94.06 421 ALA A CA 1
ATOM 3221 C C . ALA A 1 421 ? 36.594 -12.953 -13.016 1 94.06 421 ALA A C 1
ATOM 3223 O O . ALA A 1 421 ? 36.531 -11.969 -12.273 1 94.06 421 ALA A O 1
ATOM 3224 N N . THR A 1 422 ? 37.25 -12.93 -14.117 1 93.94 422 THR A N 1
ATOM 3225 C CA . THR A 1 422 ? 38.156 -11.844 -14.438 1 93.94 422 THR A CA 1
ATOM 3226 C C . THR A 1 422 ? 37.531 -10.898 -15.469 1 93.94 422 THR A C 1
ATOM 3228 O O . THR A 1 422 ? 38.125 -9.883 -15.828 1 93.94 422 THR A O 1
ATOM 3231 N N . VAL A 1 423 ? 36.406 -11.203 -15.922 1 94.69 423 VAL A N 1
ATOM 3232 C CA . VAL A 1 423 ? 35.75 -10.367 -16.938 1 94.69 423 VAL A CA 1
ATOM 3233 C C . VAL A 1 423 ? 34.531 -9.688 -16.328 1 94.69 423 VAL A C 1
ATOM 3235 O O . VAL A 1 423 ? 34.125 -10.008 -15.219 1 94.69 423 VAL A O 1
ATOM 3238 N N . THR A 1 424 ? 34.031 -8.672 -17.094 1 93.69 424 THR A N 1
ATOM 3239 C CA . THR A 1 424 ? 32.844 -7.98 -16.625 1 93.69 424 THR A CA 1
ATOM 3240 C C . THR A 1 424 ? 31.625 -8.875 -16.766 1 93.69 424 THR A C 1
ATOM 3242 O O . THR A 1 424 ? 31.5 -9.625 -17.734 1 93.69 424 THR A O 1
ATOM 3245 N N . GLN A 1 425 ? 30.734 -8.758 -15.828 1 92.38 425 GLN A N 1
ATOM 3246 C CA . GLN A 1 425 ? 29.516 -9.539 -15.844 1 92.38 425 GLN A CA 1
ATOM 3247 C C . GLN A 1 425 ? 28.672 -9.234 -17.094 1 92.38 425 GLN A C 1
ATOM 3249 O O . GLN A 1 425 ? 28.094 -10.141 -17.688 1 92.38 425 GLN A O 1
ATOM 3254 N N . ALA A 1 426 ? 28.688 -8.016 -17.484 1 90.06 426 ALA A N 1
ATOM 3255 C CA . ALA A 1 426 ? 27.891 -7.59 -18.625 1 90.06 426 ALA A CA 1
ATOM 3256 C C . ALA A 1 426 ? 28.375 -8.258 -19.906 1 90.06 426 ALA A C 1
ATOM 3258 O O . ALA A 1 426 ? 27.562 -8.719 -20.719 1 90.06 426 ALA A O 1
ATOM 3259 N N . SER A 1 427 ? 29.672 -8.312 -20.062 1 91.88 427 SER A N 1
ATOM 3260 C CA . SER A 1 427 ? 30.234 -8.93 -21.266 1 91.88 427 SER A CA 1
ATOM 3261 C C . SER A 1 427 ? 30.031 -10.438 -21.266 1 91.88 427 SER A C 1
ATOM 3263 O O . SER A 1 427 ? 29.781 -11.039 -22.312 1 91.88 427 SER A O 1
ATOM 3265 N N . LEU A 1 428 ? 30.109 -11.016 -20.141 1 94 428 LEU A N 1
ATOM 3266 C CA . LEU A 1 428 ? 29.906 -12.453 -20 1 94 428 LEU A CA 1
ATOM 3267 C C . LEU A 1 428 ? 28.453 -12.82 -20.328 1 94 428 LEU A C 1
ATOM 3269 O O . LEU A 1 428 ? 28.219 -13.703 -21.172 1 94 428 LEU A O 1
ATOM 3273 N N . ARG A 1 429 ? 27.594 -12.109 -19.766 1 92.38 429 ARG A N 1
ATOM 3274 C CA . ARG A 1 429 ? 26.172 -12.422 -19.906 1 92.38 429 ARG A CA 1
ATOM 3275 C C . ARG A 1 429 ? 25.672 -12.047 -21.297 1 92.38 429 ARG A C 1
ATOM 3277 O O . ARG A 1 429 ? 24.719 -12.641 -21.797 1 92.38 429 ARG A O 1
ATOM 3284 N N . GLY A 1 430 ? 26.375 -11.164 -21.891 1 89.12 430 GLY A N 1
ATOM 3285 C CA . GLY A 1 430 ? 26.078 -10.828 -23.281 1 89.12 430 GLY A CA 1
ATOM 3286 C C . GLY A 1 430 ? 26.406 -11.945 -24.25 1 89.12 430 GLY A C 1
ATOM 3287 O O . GLY A 1 430 ? 25.844 -12.008 -25.344 1 89.12 430 GLY A O 1
ATOM 3288 N N . GLN A 1 431 ? 27.219 -12.844 -23.781 1 92.19 431 GLN A N 1
ATOM 3289 C CA . GLN A 1 431 ? 27.656 -13.93 -24.656 1 92.19 431 GLN A CA 1
ATOM 3290 C C . GLN A 1 431 ? 26.844 -15.195 -24.391 1 92.19 431 GLN A C 1
ATOM 3292 O O . GLN A 1 431 ? 27.078 -16.219 -25.047 1 92.19 431 GLN A O 1
ATOM 3297 N N . ILE A 1 432 ? 25.953 -15.07 -23.531 1 93.75 432 ILE A N 1
ATOM 3298 C CA . ILE A 1 432 ? 25.141 -16.219 -23.156 1 93.75 432 ILE A CA 1
ATOM 3299 C C . ILE A 1 432 ? 23.656 -15.891 -23.344 1 93.75 432 ILE A C 1
ATOM 3301 O O . ILE A 1 432 ? 23.156 -14.93 -22.766 1 93.75 432 ILE A O 1
ATOM 3305 N N . ALA A 1 433 ? 22.969 -16.609 -24.188 1 92.5 433 ALA A N 1
ATOM 3306 C CA . ALA A 1 433 ? 21.516 -16.484 -24.312 1 92.5 433 ALA A CA 1
ATOM 3307 C C . ALA A 1 433 ? 20.797 -17.5 -23.406 1 92.5 433 ALA A C 1
ATOM 3309 O O . ALA A 1 433 ? 21.234 -18.641 -23.297 1 92.5 433 ALA A O 1
ATOM 3310 N N . ILE A 1 434 ? 19.781 -17 -22.75 1 90.75 434 ILE A N 1
ATOM 3311 C CA . ILE A 1 434 ? 19.109 -17.875 -21.797 1 90.75 434 ILE A CA 1
ATOM 3312 C C . ILE A 1 434 ? 17.641 -18 -22.156 1 90.75 434 ILE A C 1
ATOM 3314 O O . ILE A 1 434 ? 16.984 -17.016 -22.516 1 90.75 434 ILE A O 1
ATOM 3318 N N . VAL A 1 435 ? 17.172 -19.203 -22.188 1 90.12 435 VAL A N 1
ATOM 3319 C CA . VAL A 1 435 ? 15.742 -19.5 -22.203 1 90.12 435 VAL A CA 1
ATOM 3320 C C . VAL A 1 435 ? 15.32 -20.094 -20.859 1 90.12 435 VAL A C 1
ATOM 3322 O O . VAL A 1 435 ? 15.523 -21.281 -20.594 1 90.12 435 VAL A O 1
ATOM 3325 N N . PRO A 1 436 ? 14.719 -19.281 -20.078 1 86.69 436 PRO A N 1
ATOM 3326 C CA . PRO A 1 436 ? 14.43 -19.688 -18.703 1 86.69 436 PRO A CA 1
ATOM 3327 C C . PRO A 1 436 ? 13.227 -20.609 -18.594 1 86.69 436 PRO A C 1
ATOM 3329 O O . PRO A 1 436 ? 12.484 -20.781 -19.578 1 86.69 436 PRO A O 1
ATOM 3332 N N . GLN A 1 437 ? 13.164 -21.172 -17.391 1 77.62 437 GLN A N 1
ATOM 3333 C CA . GLN A 1 437 ? 12.016 -22.016 -17.062 1 77.62 437 GLN A CA 1
ATOM 3334 C C . GLN A 1 437 ? 10.727 -21.203 -17.047 1 77.62 437 GLN A C 1
ATOM 3336 O O . GLN A 1 437 ? 9.711 -21.609 -17.609 1 77.62 437 GLN A O 1
ATOM 3341 N N . GLU A 1 438 ? 10.844 -20.047 -16.438 1 80.5 438 GLU A N 1
ATOM 3342 C CA . GLU A 1 438 ? 9.734 -19.109 -16.391 1 80.5 438 GLU A CA 1
ATOM 3343 C C . GLU A 1 438 ? 10.031 -17.859 -17.234 1 80.5 438 GLU A C 1
ATOM 3345 O O . GLU A 1 438 ? 10.844 -17.031 -16.844 1 80.5 438 GLU A O 1
ATOM 3350 N N . PRO A 1 439 ? 9.258 -17.812 -18.328 1 87.5 439 PRO A N 1
ATOM 3351 C CA . PRO A 1 439 ? 9.531 -16.672 -19.203 1 87.5 439 PRO A CA 1
ATOM 3352 C C . PRO A 1 439 ? 8.953 -15.359 -18.672 1 87.5 439 PRO A C 1
ATOM 3354 O O . PRO A 1 439 ? 7.781 -15.055 -18.906 1 87.5 439 PRO A O 1
ATOM 3357 N N . LEU A 1 440 ? 9.758 -14.57 -18.062 1 87.44 440 LEU A N 1
ATOM 3358 C CA . LEU A 1 440 ? 9.328 -13.266 -17.578 1 87.44 440 LEU A CA 1
ATOM 3359 C C . LEU A 1 440 ? 9.383 -12.227 -18.688 1 87.44 440 LEU A C 1
ATOM 3361 O O . LEU A 1 440 ? 10.344 -12.18 -19.453 1 87.44 440 LEU A O 1
ATOM 3365 N N . LEU A 1 441 ? 8.312 -11.516 -18.797 1 89.62 441 LEU A N 1
ATOM 3366 C CA . LEU A 1 441 ? 8.227 -10.445 -19.781 1 89.62 441 LEU A CA 1
ATOM 3367 C C . LEU A 1 441 ? 7.988 -9.102 -19.109 1 89.62 441 LEU A C 1
ATOM 3369 O O . LEU A 1 441 ? 7.27 -9.023 -18.109 1 89.62 441 LEU A O 1
ATOM 3373 N N . PHE A 1 442 ? 8.617 -8.109 -19.656 1 90.31 442 PHE A N 1
ATOM 3374 C CA . PHE A 1 442 ? 8.43 -6.75 -19.172 1 90.31 442 PHE A CA 1
ATOM 3375 C C . PHE A 1 442 ? 7.074 -6.207 -19.609 1 90.31 442 PHE A C 1
ATOM 3377 O O . PHE A 1 442 ? 6.531 -6.621 -20.625 1 90.31 442 PHE A O 1
ATOM 3384 N N . HIS A 1 443 ? 6.523 -5.305 -18.766 1 88.94 443 HIS A N 1
ATOM 3385 C CA . HIS A 1 443 ? 5.34 -4.574 -19.203 1 88.94 443 HIS A CA 1
ATOM 3386 C C . HIS A 1 443 ? 5.688 -3.545 -20.266 1 88.94 443 HIS A C 1
ATOM 3388 O O . HIS A 1 443 ? 5.648 -2.34 -20.016 1 88.94 443 HIS A O 1
ATOM 3394 N N . ARG A 1 444 ? 5.984 -4.027 -21.359 1 90.69 444 ARG A N 1
ATOM 3395 C CA . ARG A 1 444 ? 6.359 -3.293 -22.562 1 90.69 444 ARG A CA 1
ATOM 3396 C C . ARG A 1 444 ? 5.777 -3.951 -23.812 1 90.69 444 ARG A C 1
ATOM 3398 O O . ARG A 1 444 ? 4.961 -4.867 -23.703 1 90.69 444 ARG A O 1
ATOM 3405 N N . THR A 1 445 ? 6.125 -3.4 -24.969 1 92.56 445 THR A N 1
ATOM 3406 C CA . THR A 1 445 ? 5.617 -3.979 -26.203 1 92.56 445 THR A CA 1
ATOM 3407 C C . THR A 1 445 ? 6.309 -5.305 -26.5 1 92.56 445 THR A C 1
ATOM 3409 O O . THR A 1 445 ? 7.383 -5.59 -25.969 1 92.56 445 THR A O 1
ATOM 3412 N N . ILE A 1 446 ? 5.617 -6.133 -27.344 1 94 446 ILE A N 1
ATOM 3413 C CA . ILE A 1 446 ? 6.207 -7.402 -27.766 1 94 446 ILE A CA 1
ATOM 3414 C C . ILE A 1 446 ? 7.543 -7.148 -28.453 1 94 446 ILE A C 1
ATOM 3416 O O . ILE A 1 446 ? 8.523 -7.852 -28.203 1 94 446 ILE A O 1
ATOM 3420 N N . ALA A 1 447 ? 7.59 -6.09 -29.234 1 94.94 447 ALA A N 1
ATOM 3421 C CA . ALA A 1 447 ? 8.812 -5.73 -29.953 1 94.94 447 ALA A CA 1
ATOM 3422 C C . ALA A 1 447 ? 9.945 -5.426 -28.969 1 94.94 447 ALA A C 1
ATOM 3424 O O . ALA A 1 447 ? 11.078 -5.879 -29.172 1 94.94 447 ALA A O 1
ATOM 3425 N N . GLU A 1 448 ? 9.68 -4.738 -28 1 93.19 448 GLU A N 1
ATOM 3426 C CA . GLU A 1 448 ? 10.688 -4.359 -27.016 1 93.19 448 GLU A CA 1
ATOM 3427 C C . GLU A 1 448 ? 11.164 -5.566 -26.203 1 93.19 448 GLU A C 1
ATOM 3429 O O . GLU A 1 448 ? 12.328 -5.645 -25.828 1 93.19 448 GLU A O 1
ATOM 3434 N N . ASN A 1 449 ? 10.227 -6.418 -25.906 1 94.12 449 ASN A N 1
ATOM 3435 C CA . ASN A 1 449 ? 10.586 -7.625 -25.172 1 94.12 449 ASN A CA 1
ATOM 3436 C C . ASN A 1 449 ? 11.516 -8.516 -25.984 1 94.12 449 ASN A C 1
ATOM 3438 O O . ASN A 1 449 ? 12.469 -9.086 -25.438 1 94.12 449 ASN A O 1
ATOM 3442 N N . ILE A 1 450 ? 11.211 -8.578 -27.266 1 94.31 450 ILE A N 1
ATOM 3443 C CA . ILE A 1 450 ? 12.062 -9.375 -28.125 1 94.31 450 ILE A CA 1
ATOM 3444 C C . ILE A 1 450 ? 13.406 -8.68 -28.312 1 94.31 450 ILE A C 1
ATOM 3446 O O . ILE A 1 450 ? 14.461 -9.32 -28.234 1 94.31 450 ILE A O 1
ATOM 3450 N N . ALA A 1 451 ? 13.352 -7.418 -28.484 1 94.19 451 ALA A N 1
ATOM 3451 C CA . ALA A 1 451 ? 14.547 -6.633 -28.766 1 94.19 451 ALA 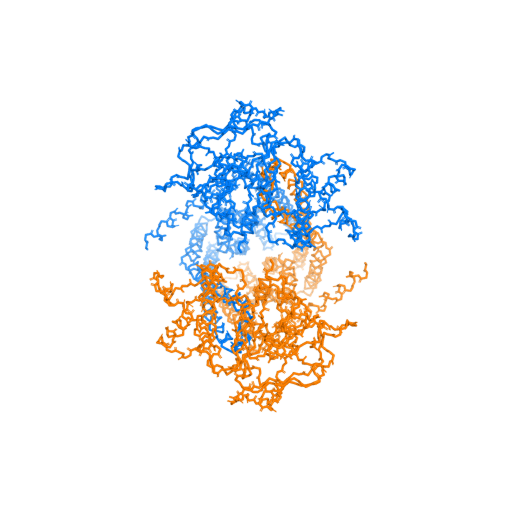A CA 1
ATOM 3452 C C . ALA A 1 451 ? 15.398 -6.469 -27.5 1 94.19 451 ALA A C 1
ATOM 3454 O O . ALA A 1 451 ? 16.5 -5.902 -27.562 1 94.19 451 ALA A O 1
ATOM 3455 N N . TYR A 1 452 ? 14.984 -6.992 -26.422 1 90.5 452 TYR A N 1
ATOM 3456 C CA . TYR A 1 452 ? 15.719 -6.844 -25.172 1 90.5 452 TYR A CA 1
ATOM 3457 C C . TYR A 1 452 ? 17.109 -7.473 -25.281 1 90.5 452 TYR A C 1
ATOM 3459 O O . TYR A 1 452 ? 18.047 -7.031 -24.625 1 90.5 452 TYR A O 1
ATOM 3467 N N . GLY A 1 453 ? 17.234 -8.445 -26.062 1 83.69 453 GLY A N 1
ATOM 3468 C CA . GLY A 1 453 ? 18.516 -9.094 -26.297 1 83.69 453 GLY A CA 1
ATOM 3469 C C . GLY A 1 453 ? 19.484 -8.227 -27.094 1 83.69 453 GLY A C 1
ATOM 3470 O O . GLY A 1 453 ? 20.703 -8.336 -26.922 1 83.69 453 GLY A O 1
ATOM 3471 N N . ARG A 1 454 ? 18.984 -7.484 -27.984 1 90.19 454 ARG A N 1
ATOM 3472 C CA . ARG A 1 454 ? 19.719 -6.543 -28.828 1 90.19 454 ARG A CA 1
ATOM 3473 C C . ARG A 1 454 ? 18.875 -5.312 -29.141 1 90.19 454 ARG A C 1
ATOM 3475 O O . ARG A 1 454 ? 18.203 -5.262 -30.156 1 90.19 454 ARG A O 1
ATOM 3482 N N . PRO A 1 455 ? 19.078 -4.25 -28.344 1 87.06 455 PRO A N 1
ATOM 3483 C CA . PRO A 1 455 ? 18.188 -3.098 -28.422 1 87.06 455 PRO A CA 1
ATOM 3484 C C . PRO A 1 455 ? 18.281 -2.371 -29.766 1 87.06 455 PRO A C 1
ATOM 3486 O O . PRO A 1 455 ? 17.344 -1.672 -30.172 1 87.06 455 PRO A O 1
ATOM 3489 N N . ASP A 1 456 ? 19.344 -2.566 -30.453 1 89 456 ASP A N 1
ATOM 3490 C CA . ASP A 1 456 ? 19.547 -1.857 -31.719 1 89 456 ASP A CA 1
ATOM 3491 C C . ASP A 1 456 ? 19.016 -2.676 -32.906 1 89 456 ASP A C 1
ATOM 3493 O O . ASP A 1 456 ? 19.219 -2.305 -34.062 1 89 456 ASP A O 1
ATOM 3497 N N . ALA A 1 457 ? 18.328 -3.744 -32.594 1 93.25 457 ALA A N 1
ATOM 3498 C CA . ALA A 1 457 ? 17.797 -4.59 -33.656 1 93.25 457 ALA A CA 1
ATOM 3499 C C . ALA A 1 457 ? 16.734 -3.855 -34.469 1 93.25 457 ALA A C 1
ATOM 3501 O O . ALA A 1 457 ? 15.945 -3.09 -33.906 1 93.25 457 ALA A O 1
ATOM 3502 N N . THR A 1 458 ? 16.703 -4.062 -35.719 1 95.12 458 THR A N 1
ATOM 3503 C CA . THR A 1 458 ? 15.711 -3.467 -36.625 1 95.12 458 THR A CA 1
ATOM 3504 C C . THR A 1 458 ? 14.398 -4.238 -36.531 1 95.12 458 THR A C 1
ATOM 3506 O O . THR A 1 458 ? 14.375 -5.395 -36.125 1 95.12 458 THR A O 1
ATOM 3509 N N . PRO A 1 459 ? 13.375 -3.598 -36.969 1 95.06 459 PRO A N 1
ATOM 3510 C CA . PRO A 1 459 ? 12.078 -4.285 -36.969 1 95.06 459 PRO A CA 1
ATOM 3511 C C . PRO A 1 459 ? 12.094 -5.562 -37.812 1 95.06 459 PRO A C 1
ATOM 3513 O O . PRO A 1 459 ? 11.438 -6.547 -37.469 1 95.06 459 PRO A O 1
ATOM 3516 N N . ALA A 1 460 ? 12.883 -5.512 -38.812 1 95.62 460 ALA A N 1
ATOM 3517 C CA . ALA A 1 460 ? 12.977 -6.695 -39.656 1 95.62 460 ALA A CA 1
ATOM 3518 C C . ALA A 1 460 ? 13.672 -7.844 -38.938 1 95.62 460 ALA A C 1
ATOM 3520 O O . ALA A 1 460 ? 13.273 -9 -39.062 1 95.62 460 ALA A O 1
ATOM 3521 N N . GLU A 1 461 ? 14.664 -7.516 -38.219 1 95.38 461 GLU A N 1
ATOM 3522 C CA . GLU A 1 461 ? 15.375 -8.523 -37.438 1 95.38 461 GLU A CA 1
ATOM 3523 C C . GLU A 1 461 ? 14.508 -9.086 -36.344 1 95.38 461 GLU A C 1
ATOM 3525 O O . GLU A 1 461 ? 14.562 -10.281 -36.031 1 95.38 461 GLU A O 1
ATOM 3530 N N . ILE A 1 462 ? 13.734 -8.25 -35.75 1 96.25 462 ILE A N 1
ATOM 3531 C CA . ILE A 1 462 ? 12.82 -8.664 -34.719 1 96.25 462 ILE A CA 1
ATOM 3532 C C . ILE A 1 462 ? 11.773 -9.617 -35.281 1 96.25 462 ILE A C 1
ATOM 3534 O O . ILE A 1 462 ? 11.477 -10.656 -34.688 1 96.25 462 ILE A O 1
ATOM 3538 N N . ALA A 1 463 ? 11.281 -9.258 -36.438 1 96.31 463 ALA A N 1
ATOM 3539 C CA . ALA A 1 463 ? 10.281 -10.102 -37.062 1 96.31 463 ALA A CA 1
ATOM 3540 C C . ALA A 1 463 ? 10.883 -11.453 -37.469 1 96.31 463 ALA A C 1
ATOM 3542 O O . ALA A 1 463 ? 10.211 -12.484 -37.375 1 96.31 463 ALA A O 1
ATOM 3543 N N . HIS A 1 464 ? 12.062 -11.398 -37.906 1 95.88 464 HIS A N 1
ATOM 3544 C CA . HIS A 1 464 ? 12.75 -12.633 -38.281 1 95.88 464 HIS A CA 1
ATOM 3545 C C . HIS A 1 464 ? 12.945 -13.539 -37.062 1 95.88 464 HIS A C 1
ATOM 3547 O O . HIS A 1 464 ? 12.711 -14.75 -37.156 1 95.88 464 HIS A O 1
ATOM 3553 N N . ALA A 1 465 ? 13.398 -12.969 -36 1 95.44 465 ALA A N 1
ATOM 3554 C CA . ALA A 1 465 ? 13.562 -13.734 -34.75 1 95.44 465 ALA A CA 1
ATOM 3555 C C . ALA A 1 465 ? 12.234 -14.328 -34.312 1 95.44 465 ALA A C 1
ATOM 3557 O O . ALA A 1 465 ? 12.188 -15.469 -33.812 1 95.44 465 ALA A O 1
ATOM 3558 N N . ALA A 1 466 ? 11.203 -13.555 -34.438 1 96.62 466 ALA A N 1
ATOM 3559 C CA . ALA A 1 466 ? 9.867 -14.016 -34.062 1 96.62 466 ALA A CA 1
ATOM 3560 C C . ALA A 1 466 ? 9.43 -15.195 -34.938 1 96.62 466 ALA A C 1
ATOM 3562 O O . ALA A 1 466 ? 8.805 -16.141 -34.438 1 96.62 466 ALA A O 1
ATOM 3563 N N . ARG A 1 467 ? 9.742 -15.125 -36.156 1 96.56 467 ARG A N 1
ATOM 3564 C CA . ARG A 1 467 ? 9.414 -16.219 -37.062 1 96.56 467 ARG A CA 1
ATOM 3565 C C . ARG A 1 467 ? 10.18 -17.484 -36.688 1 96.56 467 ARG A C 1
ATOM 3567 O O . ARG A 1 467 ? 9.609 -18.578 -36.688 1 96.56 467 ARG A O 1
ATOM 3574 N N . GLN A 1 468 ? 11.398 -17.344 -36.406 1 95.12 468 GLN A N 1
ATOM 3575 C CA . GLN A 1 468 ? 12.219 -18.484 -36.031 1 95.12 468 GLN A CA 1
ATOM 3576 C C . GLN A 1 468 ? 11.711 -19.125 -34.719 1 95.12 468 GLN A C 1
ATOM 3578 O O . GLN A 1 468 ? 11.828 -20.344 -34.562 1 95.12 468 GLN A O 1
ATOM 3583 N N . ALA A 1 469 ? 11.164 -18.328 -33.906 1 95.5 469 ALA A N 1
ATOM 3584 C CA . ALA A 1 469 ? 10.672 -18.812 -32.625 1 95.5 469 ALA A CA 1
ATOM 3585 C C . ALA A 1 469 ? 9.211 -19.25 -32.75 1 95.5 469 ALA A C 1
ATOM 3587 O O . ALA A 1 469 ? 8.578 -19.547 -31.719 1 95.5 469 ALA A O 1
ATOM 3588 N N . ASN A 1 470 ? 8.625 -19.203 -33.938 1 95.5 470 ASN A N 1
ATOM 3589 C CA . ASN A 1 470 ? 7.227 -19.531 -34.156 1 95.5 470 ASN A CA 1
ATOM 3590 C C . ASN A 1 470 ? 6.285 -18.594 -33.406 1 95.5 470 ASN A C 1
ATOM 3592 O O . ASN A 1 470 ? 5.25 -19.031 -32.906 1 95.5 470 ASN A O 1
ATOM 3596 N N . ALA A 1 471 ? 6.711 -17.422 -33.219 1 94.62 471 ALA A N 1
ATOM 3597 C CA . ALA A 1 471 ? 5.898 -16.453 -32.5 1 94.62 471 ALA A CA 1
ATOM 3598 C C . ALA A 1 471 ? 5.211 -15.484 -33.469 1 94.62 471 ALA A C 1
ATOM 3600 O O . ALA A 1 471 ? 4.254 -14.805 -33.094 1 94.62 471 ALA A O 1
ATOM 3601 N N . ALA A 1 472 ? 5.566 -15.438 -34.688 1 94.88 472 ALA A N 1
ATOM 3602 C CA . ALA A 1 472 ? 5.062 -14.469 -35.656 1 94.88 472 ALA A CA 1
ATOM 3603 C C . ALA A 1 472 ? 3.564 -14.641 -35.875 1 94.88 472 ALA A C 1
ATOM 3605 O O . ALA A 1 472 ? 2.83 -13.656 -36 1 94.88 472 ALA A O 1
ATOM 3606 N N . ASP A 1 473 ? 3.182 -15.828 -35.969 1 91 473 ASP A N 1
ATOM 3607 C CA . ASP A 1 473 ? 1.791 -16.125 -36.281 1 91 473 ASP A CA 1
ATOM 3608 C C . ASP A 1 473 ? 0.84 -15.516 -35.25 1 91 473 ASP A C 1
ATOM 3610 O O . ASP A 1 473 ? -0.111 -14.82 -35.625 1 91 473 ASP A O 1
ATOM 3614 N N . PHE A 1 474 ? 1.103 -15.789 -33.969 1 89.62 474 PHE A N 1
ATOM 3615 C CA . PHE A 1 474 ? 0.165 -15.289 -32.969 1 89.62 474 PHE A CA 1
ATOM 3616 C C . PHE A 1 474 ? 0.31 -13.781 -32.812 1 89.62 474 PHE A C 1
ATOM 3618 O O . PHE A 1 474 ? -0.657 -13.094 -32.469 1 89.62 474 PHE A O 1
ATOM 3625 N N . ILE A 1 475 ? 1.49 -13.227 -33.062 1 93.81 475 ILE A N 1
ATOM 3626 C CA . ILE A 1 475 ? 1.712 -11.789 -32.938 1 93.81 475 ILE A CA 1
ATOM 3627 C C . ILE A 1 475 ? 0.92 -11.055 -34 1 93.81 475 ILE A C 1
ATOM 3629 O O . ILE A 1 475 ? 0.323 -10.008 -33.75 1 93.81 475 ILE A O 1
ATOM 3633 N N . ASP A 1 476 ? 0.892 -11.656 -35.125 1 91 476 ASP A N 1
ATOM 3634 C CA . ASP A 1 476 ? 0.203 -11.039 -36.25 1 91 476 ASP A CA 1
ATOM 3635 C C . ASP A 1 476 ? -1.311 -11.055 -36.031 1 91 476 ASP A C 1
ATOM 3637 O O . ASP A 1 476 ? -2.029 -10.242 -36.625 1 91 476 ASP A O 1
ATOM 3641 N N . ARG A 1 477 ? -1.757 -11.891 -35.281 1 88.94 477 ARG A N 1
ATOM 3642 C CA . ARG A 1 477 ? -3.188 -12 -35.031 1 88.94 477 ARG A CA 1
ATOM 3643 C C . ARG A 1 477 ? -3.631 -10.969 -33.969 1 88.94 477 ARG A C 1
ATOM 3645 O O . ARG A 1 477 ? -4.824 -10.688 -33.844 1 88.94 477 ARG A O 1
ATOM 3652 N N . LEU A 1 478 ? -2.707 -10.508 -33.312 1 89.44 478 LEU A N 1
ATOM 3653 C CA . LEU A 1 478 ? -3.045 -9.5 -32.312 1 89.44 478 LEU A CA 1
ATOM 3654 C C . LEU A 1 478 ? -3.371 -8.164 -33 1 89.44 478 LEU A C 1
ATOM 3656 O O . LEU A 1 478 ? -2.74 -7.789 -33.969 1 89.44 478 LEU A O 1
ATOM 3660 N N . PRO A 1 479 ? -4.273 -7.336 -32.438 1 85.81 479 PRO A N 1
ATOM 3661 C CA . PRO A 1 479 ? -4.711 -6.074 -33.062 1 85.81 479 PRO A CA 1
ATOM 3662 C C . PRO A 1 479 ? -3.566 -5.078 -33.219 1 85.81 479 PRO A C 1
ATOM 3664 O O . PRO A 1 479 ? -3.553 -4.316 -34.188 1 85.81 479 PRO A O 1
ATOM 3667 N N . ARG A 1 480 ? -2.611 -5.113 -32.375 1 91.06 480 ARG A N 1
ATOM 3668 C CA . ARG A 1 480 ? -1.521 -4.145 -32.469 1 91.06 480 ARG A CA 1
ATOM 3669 C C . ARG A 1 480 ? -0.213 -4.828 -32.844 1 91.06 480 ARG A C 1
ATOM 3671 O O . ARG A 1 480 ? 0.857 -4.223 -32.781 1 91.06 480 ARG A O 1
ATOM 3678 N N . GLY A 1 481 ? -0.318 -6.016 -33.094 1 92.44 481 GLY A N 1
ATOM 3679 C CA . GLY A 1 481 ? 0.855 -6.754 -33.531 1 92.44 481 GLY A CA 1
ATOM 3680 C C . GLY A 1 481 ? 2.018 -6.66 -32.562 1 92.44 481 GLY A C 1
ATOM 3681 O O . GLY A 1 481 ? 1.854 -6.902 -31.344 1 92.44 481 GLY A O 1
ATOM 3682 N N . TYR A 1 482 ? 3.139 -6.145 -33.125 1 93.62 482 TYR A N 1
ATOM 3683 C CA . TYR A 1 482 ? 4.367 -6.066 -32.344 1 93.62 482 TYR A CA 1
ATOM 3684 C C . TYR A 1 482 ? 4.305 -4.922 -31.359 1 93.62 482 TYR A C 1
ATOM 3686 O O . TYR A 1 482 ? 5.094 -4.875 -30.406 1 93.62 482 TYR A O 1
ATOM 3694 N N . ALA A 1 483 ? 3.391 -4.105 -31.547 1 91.69 483 ALA A N 1
ATOM 3695 C CA . ALA A 1 483 ? 3.248 -2.959 -30.656 1 91.69 483 ALA A CA 1
ATOM 3696 C C . ALA A 1 483 ? 2.322 -3.283 -29.484 1 91.69 483 ALA A C 1
ATOM 3698 O O . ALA A 1 483 ? 2.125 -2.455 -28.594 1 91.69 483 ALA A O 1
ATOM 3699 N N . THR A 1 484 ? 1.895 -4.469 -29.438 1 89.5 484 THR A N 1
ATOM 3700 C CA . THR A 1 484 ? 0.98 -4.875 -28.375 1 89.5 484 THR A CA 1
ATOM 3701 C C . THR A 1 484 ? 1.683 -4.863 -27.016 1 89.5 484 THR A C 1
ATOM 3703 O O . THR A 1 484 ? 2.791 -5.383 -26.891 1 89.5 484 THR A O 1
ATOM 3706 N N . MET A 1 485 ? 1.048 -4.285 -26.125 1 88.38 485 MET A N 1
ATOM 3707 C CA . MET A 1 485 ? 1.543 -4.285 -24.75 1 88.38 485 MET A CA 1
ATOM 3708 C C . MET A 1 485 ? 1.274 -5.629 -24.078 1 88.38 485 MET A C 1
ATOM 3710 O O . MET A 1 485 ? 0.137 -6.102 -24.047 1 88.38 485 MET A O 1
ATOM 3714 N N . VAL A 1 486 ? 2.238 -6.227 -23.5 1 84 486 VAL A N 1
ATOM 3715 C CA . VAL A 1 486 ? 2.135 -7.574 -22.953 1 84 486 VAL A CA 1
ATOM 3716 C C . VAL A 1 486 ? 1.486 -7.527 -21.562 1 84 486 VAL A C 1
ATOM 3718 O O . VAL A 1 486 ? 0.834 -8.484 -21.141 1 84 486 VAL A O 1
ATOM 3721 N N . GLY A 1 487 ? 1.516 -6.41 -20.875 1 72.5 487 GLY A N 1
ATOM 3722 C CA . GLY A 1 487 ? 1.003 -6.34 -19.516 1 72.5 487 GLY A CA 1
ATOM 3723 C C . GLY A 1 487 ? 2.01 -6.785 -18.484 1 72.5 487 GLY A C 1
ATOM 3724 O O . GLY A 1 487 ? 3.094 -7.266 -18.828 1 72.5 487 GLY A O 1
ATOM 3725 N N . GLU A 1 488 ? 1.517 -6.758 -17.203 1 64.75 488 GLU A N 1
ATOM 3726 C CA . GLU A 1 488 ? 2.416 -7.168 -16.125 1 64.75 488 GLU A CA 1
ATOM 3727 C C . GLU A 1 488 ? 2.652 -8.68 -16.156 1 64.75 488 GLU A C 1
ATOM 3729 O O . GLU A 1 488 ? 1.702 -9.461 -16.234 1 64.75 488 GLU A O 1
ATOM 3734 N N . ARG A 1 489 ? 3.873 -9.016 -16.203 1 59.16 489 ARG A N 1
ATOM 3735 C CA . ARG A 1 489 ? 4.344 -10.398 -16.25 1 59.16 489 ARG A CA 1
ATOM 3736 C C . ARG A 1 489 ? 3.744 -11.141 -17.438 1 59.16 489 ARG A C 1
ATOM 3738 O O . ARG A 1 489 ? 3.58 -12.367 -17.391 1 59.16 489 ARG A O 1
ATOM 3745 N N . GLY A 1 490 ? 3.293 -10.438 -18.375 1 62.28 490 GLY A N 1
ATOM 3746 C CA . GLY A 1 490 ? 2.799 -11.055 -19.594 1 62.28 490 GLY A CA 1
ATOM 3747 C C . GLY A 1 490 ? 1.423 -11.672 -19.438 1 62.28 490 GLY A C 1
ATOM 3748 O O . GLY A 1 490 ? 1.077 -12.625 -20.141 1 62.28 490 GLY A O 1
ATOM 3749 N N . VAL A 1 491 ? 0.682 -11.211 -18.578 1 56.47 491 VAL A N 1
ATOM 3750 C CA . VAL A 1 491 ? -0.574 -11.836 -18.172 1 56.47 491 VAL A CA 1
ATOM 3751 C C . VAL A 1 491 ? -1.535 -11.883 -19.359 1 56.47 491 VAL A C 1
ATOM 3753 O O . VAL A 1 491 ? -2.408 -12.75 -19.422 1 56.47 491 VAL A O 1
ATOM 3756 N N . LYS A 1 492 ? -1.193 -11.234 -20.375 1 64.81 492 LYS A N 1
ATOM 3757 C CA . LYS A 1 492 ? -2.102 -11.156 -21.516 1 64.81 492 LYS A CA 1
ATOM 3758 C C . LYS A 1 492 ? -1.822 -12.266 -22.516 1 64.81 492 LYS A C 1
ATOM 3760 O O . LYS A 1 492 ? -2.588 -12.469 -23.469 1 64.81 492 LYS A O 1
ATOM 3765 N N . LEU A 1 493 ? -0.676 -12.961 -22.297 1 75.69 493 LEU A N 1
ATOM 3766 C CA . LEU A 1 493 ? -0.241 -14.008 -23.219 1 75.69 493 LEU A CA 1
ATOM 3767 C C . LEU A 1 493 ? -0.311 -15.375 -22.547 1 75.69 493 LEU A C 1
ATOM 3769 O O . LEU A 1 493 ? -0.235 -15.477 -21.312 1 75.69 493 LEU A O 1
ATOM 3773 N N . SER A 1 494 ? -0.525 -16.359 -23.359 1 76.31 494 SER A N 1
ATOM 3774 C CA . SER A 1 494 ? -0.485 -17.719 -22.828 1 76.31 494 SER A CA 1
ATOM 3775 C C . SER A 1 494 ? 0.938 -18.125 -22.469 1 76.31 494 SER A C 1
ATOM 3777 O O . SER A 1 494 ? 1.899 -17.453 -22.844 1 76.31 494 SER A O 1
ATOM 3779 N N . GLY A 1 495 ? 1.044 -19.156 -21.656 1 79.19 495 GLY A N 1
ATOM 3780 C CA . GLY A 1 495 ? 2.354 -19.656 -21.281 1 79.19 495 GLY A CA 1
ATOM 3781 C C . GLY A 1 495 ? 3.232 -20 -22.469 1 79.19 495 GLY A C 1
ATOM 3782 O O . GLY A 1 495 ? 4.422 -19.672 -22.469 1 79.19 495 GLY A O 1
ATOM 3783 N N . GLY A 1 496 ? 2.643 -20.656 -23.422 1 84.19 496 GLY A N 1
ATOM 3784 C CA . GLY A 1 496 ? 3.381 -21 -24.625 1 84.19 496 GLY A CA 1
ATOM 3785 C C . GLY A 1 496 ? 3.812 -19.797 -25.438 1 84.19 496 GLY A C 1
ATOM 3786 O O . GLY A 1 496 ? 4.91 -19.781 -26 1 84.19 496 GLY A O 1
ATOM 3787 N N . GLU A 1 497 ? 2.957 -18.828 -25.516 1 87.19 497 GLU A N 1
ATOM 3788 C CA . GLU A 1 497 ? 3.279 -17.594 -26.234 1 87.19 497 GLU A CA 1
ATOM 3789 C C . GLU A 1 497 ? 4.422 -16.844 -25.562 1 87.19 497 GLU A C 1
ATOM 3791 O O . GLU A 1 497 ? 5.32 -16.328 -26.234 1 87.19 497 GLU A O 1
ATOM 3796 N N . ARG A 1 498 ? 4.418 -16.812 -24.281 1 90.5 498 ARG A N 1
ATOM 3797 C CA . ARG A 1 498 ? 5.48 -16.141 -23.531 1 90.5 498 ARG A CA 1
ATOM 3798 C C . ARG A 1 498 ? 6.824 -16.828 -23.766 1 90.5 498 ARG A C 1
ATOM 3800 O O . ARG A 1 498 ? 7.848 -16.156 -23.906 1 90.5 498 ARG A O 1
ATOM 3807 N N . GLN A 1 499 ? 6.723 -18.094 -23.781 1 90.56 499 GLN A N 1
ATOM 3808 C CA . GLN A 1 499 ? 7.949 -18.859 -23.984 1 90.56 499 GLN A CA 1
ATOM 3809 C C . GLN A 1 499 ? 8.531 -18.594 -25.375 1 90.56 499 GLN A C 1
ATOM 3811 O O . GLN A 1 499 ? 9.742 -18.469 -25.531 1 90.56 499 GLN A O 1
ATOM 3816 N N . ARG A 1 500 ? 7.691 -18.531 -26.344 1 93.06 500 ARG A N 1
ATOM 3817 C CA . ARG A 1 500 ? 8.148 -18.281 -27.719 1 93.06 500 ARG A CA 1
ATOM 3818 C C . ARG A 1 500 ? 8.734 -16.891 -27.844 1 93.06 500 ARG A C 1
ATOM 3820 O O . ARG A 1 500 ? 9.672 -16.672 -28.625 1 93.06 500 ARG A O 1
ATOM 3827 N N . ILE A 1 501 ? 8.234 -15.984 -27.109 1 92.69 501 ILE A N 1
ATOM 3828 C CA . ILE A 1 501 ? 8.812 -14.648 -27.078 1 92.69 501 ILE A CA 1
ATOM 3829 C C . ILE A 1 501 ? 10.195 -14.695 -26.438 1 92.69 501 ILE A C 1
ATOM 3831 O O . ILE A 1 501 ? 11.125 -14.039 -26.906 1 92.69 501 ILE A O 1
ATOM 3835 N N . ALA A 1 502 ? 10.312 -15.43 -25.375 1 92.75 502 ALA A N 1
ATOM 3836 C CA . ALA A 1 502 ? 11.602 -15.594 -24.719 1 92.75 502 ALA A CA 1
ATOM 3837 C C . ALA A 1 502 ? 12.625 -16.219 -25.656 1 92.75 502 ALA A C 1
ATOM 3839 O O . ALA A 1 502 ? 13.797 -15.852 -25.656 1 92.75 502 ALA A O 1
ATOM 3840 N N . ILE A 1 503 ? 12.156 -17.156 -26.406 1 93.75 503 ILE A N 1
ATOM 3841 C CA . ILE A 1 503 ? 13.031 -17.797 -27.359 1 93.75 503 ILE A CA 1
ATOM 3842 C C . ILE A 1 503 ? 13.43 -16.812 -28.453 1 93.75 503 ILE A C 1
ATOM 3844 O O . ILE A 1 503 ? 14.578 -16.781 -28.891 1 93.75 503 ILE A O 1
ATOM 3848 N N . ALA A 1 504 ? 12.453 -16.016 -28.922 1 94.81 504 ALA A N 1
ATOM 3849 C CA . ALA A 1 504 ? 12.75 -14.984 -29.922 1 94.81 504 ALA A CA 1
ATOM 3850 C C . ALA A 1 504 ? 13.828 -14.023 -29.406 1 94.81 504 ALA A C 1
ATOM 3852 O O . ALA A 1 504 ? 14.703 -13.609 -30.156 1 94.81 504 ALA A O 1
ATOM 3853 N N . ARG A 1 505 ? 13.727 -13.703 -28.219 1 94.12 505 ARG A N 1
ATOM 3854 C CA . ARG A 1 505 ? 14.727 -12.867 -27.562 1 94.12 505 ARG A CA 1
ATOM 3855 C C . ARG A 1 505 ? 16.109 -13.5 -27.641 1 94.12 505 ARG A C 1
ATOM 3857 O O . ARG A 1 505 ? 17.109 -12.82 -27.906 1 94.12 505 ARG A O 1
ATOM 3864 N N . ALA A 1 506 ? 16.156 -14.727 -27.359 1 93.19 506 ALA A N 1
ATOM 3865 C CA . ALA A 1 506 ? 17.422 -15.461 -27.406 1 93.19 506 ALA A CA 1
ATOM 3866 C C . ALA A 1 506 ? 17.984 -15.5 -28.812 1 93.19 506 ALA A C 1
ATOM 3868 O O . ALA A 1 506 ? 19.203 -15.414 -29 1 93.19 506 ALA A O 1
ATOM 3869 N N . PHE A 1 507 ? 17.156 -15.641 -29.828 1 93.62 507 PHE A N 1
ATOM 3870 C CA . PHE A 1 507 ? 17.594 -15.633 -31.219 1 93.62 507 PHE A CA 1
ATOM 3871 C C . PHE A 1 507 ? 18.281 -14.312 -31.562 1 93.62 507 PHE A C 1
ATOM 3873 O O . PHE A 1 507 ? 19.297 -14.305 -32.25 1 93.62 507 PHE A O 1
ATOM 3880 N N . LEU A 1 508 ? 17.688 -13.312 -31.078 1 92.19 508 LEU A N 1
ATOM 3881 C CA . LEU A 1 508 ? 18.172 -11.977 -31.422 1 92.19 508 LEU A CA 1
ATOM 3882 C C . LEU A 1 508 ? 19.531 -11.695 -30.797 1 92.19 508 LEU A C 1
ATOM 3884 O O . LEU A 1 508 ? 20.312 -10.898 -31.312 1 92.19 508 LEU A O 1
ATOM 3888 N N . SER A 1 509 ? 19.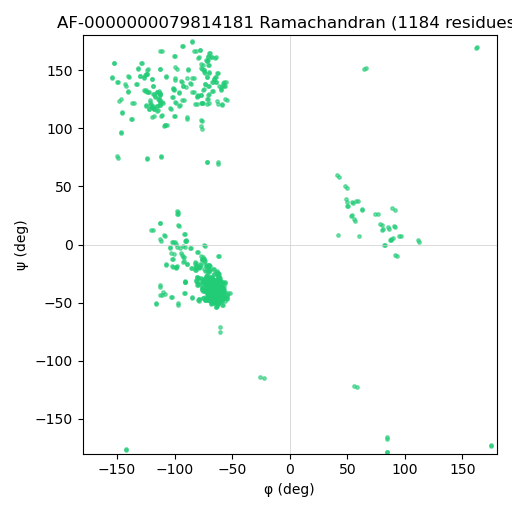859 -12.195 -29.656 1 89.06 509 SER A N 1
ATOM 3889 C CA . SER A 1 509 ? 21.109 -11.953 -28.938 1 89.06 509 SER A CA 1
ATOM 3890 C C . SER A 1 509 ? 22.312 -12.469 -29.719 1 89.06 509 SER A C 1
ATOM 3892 O O . SER A 1 509 ? 23.422 -11.969 -29.547 1 89.06 509 SER A O 1
ATOM 3894 N N . GLN A 1 510 ? 22.297 -13.352 -30.594 1 80.38 510 GLN A N 1
ATOM 3895 C CA . GLN A 1 510 ? 23.328 -13.961 -31.406 1 80.38 510 GLN A CA 1
ATOM 3896 C C . GLN A 1 510 ? 24.469 -14.5 -30.547 1 80.38 510 GLN A C 1
ATOM 3898 O O . GLN A 1 510 ? 25.625 -14.508 -30.953 1 80.38 510 GLN A O 1
ATOM 3903 N N . ALA A 1 511 ? 24.234 -14.82 -29.312 1 91.25 511 ALA A N 1
ATOM 3904 C CA . ALA A 1 511 ? 25.203 -15.422 -28.406 1 91.25 511 ALA A CA 1
ATOM 3905 C C . ALA A 1 511 ? 25.656 -16.797 -28.906 1 91.25 511 ALA A C 1
ATOM 3907 O O . ALA A 1 511 ? 24.859 -17.516 -29.516 1 91.25 511 ALA A O 1
ATOM 3908 N N . ARG A 1 512 ? 26.859 -17.109 -28.625 1 92.88 512 ARG A N 1
ATOM 3909 C CA . ARG A 1 512 ? 27.422 -18.375 -29.078 1 92.88 512 ARG A CA 1
ATOM 3910 C C . ARG A 1 512 ? 27.094 -19.516 -28.109 1 92.88 512 ARG A C 1
ATOM 3912 O O . ARG A 1 512 ? 27.172 -20.688 -28.469 1 92.88 512 ARG A O 1
ATOM 3919 N N . ILE A 1 513 ? 26.781 -19.109 -26.969 1 95.5 513 ILE A N 1
ATOM 3920 C CA . ILE A 1 513 ? 26.406 -20.078 -25.953 1 95.5 513 ILE A CA 1
ATOM 3921 C C . ILE A 1 513 ? 24.938 -19.922 -25.578 1 95.5 513 ILE A C 1
ATOM 3923 O O . ILE A 1 513 ? 24.453 -18.797 -25.422 1 95.5 513 ILE A O 1
ATOM 3927 N N . VAL A 1 514 ? 24.219 -21 -25.531 1 94.75 514 VAL A N 1
ATOM 3928 C CA . VAL A 1 514 ? 22.797 -20.953 -25.219 1 94.75 514 VAL A CA 1
ATOM 3929 C C . VAL A 1 514 ? 22.516 -21.891 -24.047 1 94.75 514 VAL A C 1
ATOM 3931 O O . VAL A 1 514 ? 23.031 -23.016 -23.984 1 94.75 514 VAL A O 1
ATOM 3934 N N . ILE A 1 515 ? 21.797 -21.391 -23.094 1 94.12 515 ILE A N 1
ATOM 3935 C CA . ILE A 1 515 ? 21.328 -22.188 -21.969 1 94.12 515 ILE A CA 1
ATOM 3936 C C . ILE A 1 515 ? 19.812 -22.297 -22 1 94.12 515 ILE A C 1
ATOM 3938 O O . ILE A 1 515 ? 19.109 -21.281 -22.094 1 94.12 515 ILE A O 1
ATOM 3942 N N . MET A 1 516 ? 19.281 -23.5 -21.984 1 91.25 516 MET A N 1
ATOM 3943 C CA . MET A 1 516 ? 17.844 -23.734 -21.938 1 91.25 516 MET A CA 1
ATOM 3944 C C . MET A 1 516 ? 17.438 -24.469 -20.672 1 91.25 516 MET A C 1
ATOM 3946 O O . MET A 1 516 ? 17.844 -25.609 -20.453 1 91.25 516 MET A O 1
ATOM 3950 N N . ASP A 1 517 ? 16.625 -23.797 -19.844 1 86.19 517 ASP A N 1
ATOM 3951 C CA . ASP A 1 517 ? 16.219 -24.359 -18.547 1 86.19 517 ASP A CA 1
ATOM 3952 C C . ASP A 1 517 ? 14.75 -24.781 -18.578 1 86.19 517 ASP A C 1
ATOM 3954 O O . ASP A 1 517 ? 13.859 -23.969 -18.312 1 86.19 517 ASP A O 1
ATOM 3958 N N . GLU A 1 518 ? 14.438 -26.047 -18.688 1 73.38 518 GLU A N 1
ATOM 3959 C CA . GLU A 1 518 ? 13.109 -26.656 -18.672 1 73.38 518 GLU A CA 1
ATOM 3960 C C . GLU A 1 518 ? 12.109 -25.828 -19.469 1 73.38 518 GLU A C 1
ATOM 3962 O O . GLU A 1 518 ? 11.016 -25.531 -18.984 1 73.38 518 GLU A O 1
ATOM 3967 N N . ALA A 1 519 ? 12.258 -25.594 -20.641 1 67.5 519 ALA A N 1
ATOM 3968 C CA . ALA A 1 519 ? 11.539 -24.609 -21.438 1 67.5 519 ALA A CA 1
ATOM 3969 C C . ALA A 1 519 ? 10.172 -25.125 -21.875 1 67.5 519 ALA A C 1
ATOM 3971 O O . ALA A 1 519 ? 9.32 -24.359 -22.328 1 67.5 519 ALA A O 1
ATOM 3972 N N . THR A 1 520 ? 9.859 -26.328 -21.641 1 62.69 520 THR A N 1
ATOM 3973 C CA . THR A 1 520 ? 8.617 -26.891 -22.156 1 62.69 520 THR A CA 1
ATOM 3974 C C . THR A 1 520 ? 7.711 -27.344 -21.031 1 62.69 520 THR A C 1
ATOM 3976 O O . THR A 1 520 ? 6.664 -27.953 -21.266 1 62.69 520 THR A O 1
ATOM 3979 N N . SER A 1 521 ? 8.102 -26.906 -19.875 1 59.81 521 SER A N 1
ATOM 3980 C CA . SER A 1 521 ? 7.301 -27.391 -18.75 1 59.81 521 SER A CA 1
ATOM 3981 C C . SER A 1 521 ? 5.957 -26.672 -18.688 1 59.81 521 SER A C 1
ATOM 3983 O O . SER A 1 521 ? 5.859 -25.484 -19.031 1 59.81 521 SER A O 1
ATOM 3985 N N . SER A 1 522 ? 4.879 -27.453 -18.516 1 58.59 522 SER A N 1
ATOM 3986 C CA . SER A 1 522 ? 3.545 -26.953 -18.188 1 58.59 522 SER A CA 1
ATOM 3987 C C . SER A 1 522 ? 2.844 -26.422 -19.438 1 58.59 522 SER A C 1
ATOM 3989 O O . SER A 1 522 ? 1.973 -25.562 -19.344 1 58.59 522 SER A O 1
ATOM 3991 N N . LEU A 1 523 ? 3.346 -26.781 -20.609 1 64.56 523 LEU A N 1
ATOM 3992 C CA . LEU A 1 523 ? 2.723 -26.328 -21.844 1 64.56 523 LEU A CA 1
ATOM 3993 C C . LEU A 1 523 ? 1.797 -27.391 -22.422 1 64.56 523 LEU A C 1
ATOM 3995 O O . LEU A 1 523 ? 1.976 -28.578 -22.141 1 64.56 523 LEU A O 1
ATOM 3999 N N . ASP A 1 524 ? 0.79 -26.922 -23.125 1 62.44 524 ASP A N 1
ATOM 4000 C CA . ASP A 1 524 ? -0.022 -27.859 -23.891 1 62.44 524 ASP A CA 1
ATOM 4001 C C . ASP A 1 524 ? 0.783 -28.469 -25.031 1 62.44 524 ASP A C 1
ATOM 4003 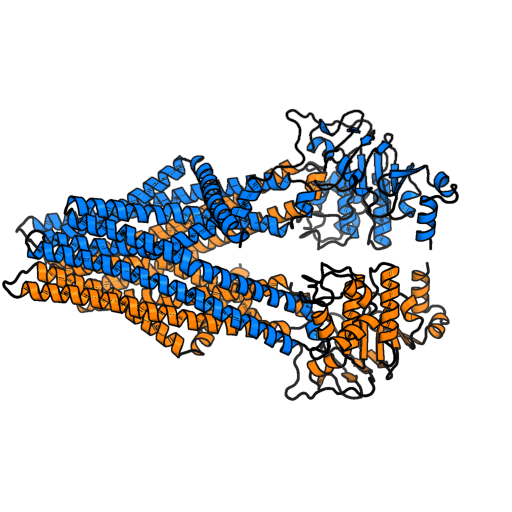O O . ASP A 1 524 ? 1.833 -27.953 -25.406 1 62.44 524 ASP A O 1
ATOM 4007 N N . SER A 1 525 ? 0.266 -29.609 -25.531 1 65.38 525 SER A N 1
ATOM 4008 C CA . SER A 1 525 ? 0.99 -30.406 -26.5 1 65.38 525 SER A CA 1
ATOM 4009 C C . SER A 1 525 ? 1.312 -29.609 -27.75 1 65.38 525 SER A C 1
ATOM 4011 O O . SER A 1 525 ? 2.408 -29.719 -28.312 1 65.38 525 SER A O 1
ATOM 4013 N N . HIS A 1 526 ? 0.393 -28.812 -28.156 1 70.31 526 HIS A N 1
ATOM 4014 C CA . HIS A 1 526 ? 0.619 -28.016 -29.359 1 70.31 526 HIS A CA 1
ATOM 4015 C C . HIS A 1 526 ? 1.69 -26.953 -29.125 1 70.31 526 HIS A C 1
ATOM 4017 O O . HIS A 1 526 ? 2.607 -26.812 -29.938 1 70.31 526 HIS A O 1
ATOM 4023 N N . SER A 1 527 ? 1.593 -26.281 -28.141 1 77.88 527 SER A N 1
ATOM 4024 C CA . SER A 1 527 ? 2.576 -25.266 -27.766 1 77.88 527 SER A CA 1
ATOM 4025 C C . SER A 1 527 ? 3.951 -25.875 -27.547 1 77.88 527 SER A C 1
ATOM 4027 O O . SER A 1 527 ? 4.973 -25.281 -27.891 1 77.88 527 SER A O 1
ATOM 4029 N N . GLU A 1 528 ? 3.857 -27.062 -27.016 1 79.06 528 GLU A N 1
ATOM 4030 C CA . GLU A 1 528 ? 5.109 -27.766 -26.766 1 79.06 528 GLU A CA 1
ATOM 4031 C C . GLU A 1 528 ? 5.848 -28.078 -28.062 1 79.06 528 GLU A C 1
ATOM 4033 O O . GLU A 1 528 ? 7.07 -27.938 -28.141 1 79.06 528 GLU A O 1
ATOM 4038 N N . MET A 1 529 ? 5.09 -28.484 -28.984 1 80.88 529 MET A N 1
ATOM 4039 C CA . MET A 1 529 ? 5.688 -28.812 -30.281 1 80.88 529 MET A CA 1
ATOM 4040 C C . MET A 1 529 ? 6.316 -27.578 -30.906 1 80.88 529 MET A C 1
ATOM 4042 O O . MET A 1 529 ? 7.438 -27.625 -31.422 1 80.88 529 MET A O 1
ATOM 4046 N N . LEU A 1 530 ? 5.645 -26.469 -30.906 1 86.75 530 LEU A N 1
ATOM 4047 C CA . LEU A 1 530 ? 6.141 -25.234 -31.5 1 86.75 530 LEU A CA 1
ATOM 4048 C C . LEU A 1 530 ? 7.398 -24.75 -30.781 1 86.75 530 LEU A C 1
ATOM 4050 O O . LEU A 1 530 ? 8.352 -24.297 -31.406 1 86.75 530 LEU A O 1
ATOM 4054 N N . VAL A 1 531 ? 7.387 -24.906 -29.531 1 88.44 531 VAL A N 1
ATOM 4055 C CA . VAL A 1 531 ? 8.516 -24.484 -28.719 1 88.44 531 VAL A CA 1
ATOM 4056 C C . VAL A 1 531 ? 9.719 -25.391 -28.969 1 88.44 531 VAL A C 1
ATOM 4058 O O . VAL A 1 531 ? 10.852 -24.922 -29.078 1 88.44 531 VAL A O 1
ATOM 4061 N N . GLN A 1 532 ? 9.414 -26.641 -29.094 1 84.31 532 GLN A N 1
ATOM 4062 C CA . GLN A 1 532 ? 10.484 -27.594 -29.344 1 84.31 532 GLN A CA 1
ATOM 4063 C C . GLN A 1 532 ? 11.148 -27.328 -30.688 1 84.31 532 GLN A C 1
ATOM 4065 O O . GLN A 1 532 ? 12.375 -27.391 -30.812 1 84.31 532 GLN A O 1
ATOM 4070 N N . GLN A 1 533 ? 10.375 -27.094 -31.656 1 89.19 533 GLN A N 1
ATOM 4071 C CA . GLN A 1 533 ? 10.906 -26.781 -33 1 89.19 533 GLN A CA 1
ATOM 4072 C C . GLN A 1 533 ? 11.789 -25.531 -32.938 1 89.19 533 GLN A C 1
ATOM 4074 O O . GLN A 1 533 ? 12.867 -25.516 -33.531 1 89.19 533 GLN A O 1
ATOM 4079 N N . ALA A 1 534 ? 11.281 -24.578 -32.344 1 91.75 534 ALA A N 1
ATOM 4080 C CA . ALA A 1 534 ? 12.031 -23.328 -32.219 1 91.75 534 ALA A CA 1
ATOM 4081 C C . ALA A 1 534 ? 13.344 -23.547 -31.469 1 91.75 534 ALA A C 1
ATOM 4083 O O . ALA A 1 534 ? 14.367 -22.969 -31.828 1 91.75 534 ALA A O 1
ATOM 4084 N N . MET A 1 535 ? 13.328 -24.344 -30.516 1 90 535 MET A N 1
ATOM 4085 C CA . MET A 1 535 ? 14.523 -24.641 -29.719 1 90 535 MET A CA 1
ATOM 4086 C C . MET A 1 535 ? 15.57 -25.344 -30.578 1 90 535 MET A C 1
ATOM 4088 O O . MET A 1 535 ? 16.766 -25.047 -30.469 1 90 535 MET A O 1
ATOM 4092 N N . GLU A 1 536 ? 15.078 -26.234 -31.328 1 89 536 GLU A N 1
ATOM 4093 C CA . GLU A 1 536 ? 16 -26.969 -32.188 1 89 536 GLU A CA 1
ATOM 4094 C C . GLU A 1 536 ? 16.719 -26.016 -33.156 1 89 536 GLU A C 1
ATOM 4096 O O . GLU A 1 536 ? 17.906 -26.172 -33.406 1 89 536 GLU A O 1
ATOM 4101 N N . ARG A 1 537 ? 15.953 -25.109 -33.656 1 92.5 537 ARG A N 1
ATOM 4102 C CA . ARG A 1 537 ? 16.547 -24.109 -34.562 1 92.5 537 ARG A CA 1
ATOM 4103 C C . ARG A 1 537 ? 17.547 -23.234 -33.812 1 92.5 537 ARG A C 1
ATOM 4105 O O . ARG A 1 537 ? 18.578 -22.875 -34.375 1 92.5 537 ARG A O 1
ATOM 4112 N N . LEU A 1 538 ? 17.234 -22.938 -32.625 1 92.12 538 LEU A N 1
ATOM 4113 C CA . LEU A 1 538 ? 18.078 -22.062 -31.812 1 92.12 538 LEU A CA 1
ATOM 4114 C C . LEU A 1 538 ? 19.406 -22.734 -31.469 1 92.12 538 LEU A C 1
ATOM 4116 O O . LEU A 1 538 ? 20.438 -22.078 -31.359 1 92.12 538 LEU A O 1
ATOM 4120 N N . MET A 1 539 ? 19.344 -24 -31.344 1 91.44 539 MET A N 1
ATOM 4121 C CA . MET A 1 539 ? 20.516 -24.75 -30.906 1 91.44 539 MET A CA 1
ATOM 4122 C C . MET A 1 539 ? 21.516 -24.922 -32.062 1 91.44 539 MET A C 1
ATOM 4124 O O . MET A 1 539 ? 22.688 -25.203 -31.812 1 91.44 539 MET A O 1
ATOM 4128 N N . ALA A 1 540 ? 21.062 -24.719 -33.219 1 90.19 540 ALA A N 1
ATOM 4129 C CA . ALA A 1 540 ? 21.906 -25 -34.375 1 90.19 540 ALA A CA 1
ATOM 4130 C C . ALA A 1 540 ? 23.141 -24.109 -34.375 1 90.19 540 ALA A C 1
ATOM 4132 O O . ALA A 1 540 ? 23.031 -22.891 -34.312 1 90.19 540 ALA A O 1
ATOM 4133 N N . GLY A 1 541 ? 24.312 -24.719 -34.406 1 88.94 541 GLY A N 1
ATOM 4134 C CA . GLY A 1 541 ? 25.562 -24.016 -34.594 1 88.94 541 GLY A CA 1
ATOM 4135 C C . GLY A 1 541 ? 26.078 -23.359 -33.312 1 88.94 541 GLY A C 1
ATOM 4136 O O . GLY A 1 541 ? 26.922 -22.469 -33.375 1 88.94 541 GLY A O 1
ATOM 4137 N N . ARG A 1 542 ? 25.562 -23.656 -32.188 1 93.81 542 ARG A N 1
ATOM 4138 C CA . ARG A 1 542 ? 25.922 -23.031 -30.938 1 93.81 542 ARG A CA 1
ATOM 4139 C C . ARG A 1 542 ? 26.266 -24.078 -29.875 1 93.81 542 ARG A C 1
ATOM 4141 O O . ARG A 1 542 ? 25.953 -25.25 -30.047 1 93.81 542 ARG A O 1
ATOM 4148 N N . THR A 1 543 ? 27.062 -23.656 -28.891 1 95.56 543 THR A N 1
ATOM 4149 C CA . THR A 1 543 ? 27.25 -24.484 -27.703 1 95.56 543 THR A CA 1
ATOM 4150 C C . THR A 1 543 ? 26.031 -24.406 -26.797 1 95.56 543 THR A C 1
ATOM 4152 O O . THR A 1 543 ? 25.672 -23.312 -26.344 1 95.56 543 THR A O 1
ATOM 4155 N N . VAL A 1 544 ? 25.453 -25.547 -26.547 1 94.5 544 VAL A N 1
ATOM 4156 C CA . VAL A 1 544 ? 24.156 -25.484 -25.891 1 94.5 544 VAL A CA 1
ATOM 4157 C C . VAL A 1 544 ? 24.156 -26.359 -24.641 1 94.5 544 VAL A C 1
ATOM 4159 O O . VAL A 1 544 ? 24.719 -27.469 -24.641 1 94.5 544 VAL A O 1
ATOM 4162 N N . LEU A 1 545 ? 23.656 -25.781 -23.578 1 93.81 545 LEU A N 1
ATOM 4163 C CA . LEU A 1 545 ? 23.359 -26.516 -22.359 1 93.81 545 LEU A CA 1
ATOM 4164 C C . LEU A 1 545 ? 21.859 -26.578 -22.109 1 93.81 545 LEU A C 1
ATOM 4166 O O . LEU A 1 545 ? 21.203 -25.531 -21.984 1 93.81 545 LEU A O 1
ATOM 4170 N N . VAL A 1 546 ? 21.312 -27.797 -22.062 1 91.44 546 VAL A N 1
ATOM 4171 C CA . VAL A 1 546 ? 19.875 -27.953 -21.922 1 91.44 546 VAL A CA 1
ATOM 4172 C C . VAL A 1 546 ? 19.578 -28.719 -20.625 1 91.44 546 VAL A C 1
ATOM 4174 O O . VAL A 1 546 ? 20.094 -29.828 -20.422 1 91.44 546 VAL A O 1
ATOM 4177 N N . ILE A 1 547 ? 18.891 -28.094 -19.766 1 87.44 547 ILE A N 1
ATOM 4178 C CA . ILE A 1 547 ? 18.344 -28.812 -18.625 1 87.44 547 ILE A CA 1
ATOM 4179 C C . ILE A 1 547 ? 16.969 -29.359 -18.969 1 87.44 547 ILE A C 1
ATOM 4181 O O . ILE A 1 547 ? 16.031 -28.609 -19.219 1 87.44 547 ILE A O 1
ATOM 4185 N N . ALA A 1 548 ? 16.812 -30.609 -19.109 1 74.06 548 ALA A N 1
ATOM 4186 C CA . ALA A 1 548 ? 15.555 -31.203 -19.562 1 74.06 548 ALA A CA 1
ATOM 4187 C C . ALA A 1 548 ? 14.969 -32.125 -18.516 1 74.06 548 ALA A C 1
ATOM 4189 O O . ALA A 1 548 ? 15.711 -32.812 -17.812 1 74.06 548 ALA A O 1
ATOM 4190 N N . HIS A 1 549 ? 13.812 -31.969 -18.391 1 62.66 549 HIS A N 1
ATOM 4191 C CA . HIS A 1 549 ? 13.094 -32.938 -17.562 1 62.66 549 HIS A CA 1
ATOM 4192 C C . HIS A 1 549 ? 12.414 -34 -18.422 1 62.66 549 HIS A C 1
ATOM 4194 O O . HIS A 1 549 ? 12.094 -35.094 -17.938 1 62.66 549 HIS A O 1
ATOM 4200 N N . ARG A 1 550 ? 12.273 -33.594 -19.641 1 62.5 550 ARG A N 1
ATOM 4201 C CA . ARG A 1 550 ? 11.625 -34.562 -20.531 1 62.5 550 ARG A CA 1
ATOM 4202 C C . ARG A 1 550 ? 12.656 -35.281 -21.406 1 62.5 550 ARG A C 1
ATOM 4204 O O . ARG A 1 550 ? 13.516 -34.625 -22.016 1 62.5 550 ARG A O 1
ATOM 4211 N N . LEU A 1 551 ? 12.5 -36.5 -21.469 1 63.34 551 LEU A N 1
ATOM 4212 C CA . LEU A 1 551 ? 13.484 -37.344 -22.125 1 63.34 551 LEU A CA 1
ATOM 4213 C C . LEU A 1 551 ? 13.445 -37.156 -23.641 1 63.34 551 LEU A C 1
ATOM 4215 O O . LEU A 1 551 ? 14.477 -37.281 -24.312 1 63.34 551 LEU A O 1
ATOM 4219 N N . SER A 1 552 ? 12.305 -36.812 -24.188 1 65 552 SER A N 1
ATOM 4220 C CA . SER A 1 552 ? 12.18 -36.656 -25.641 1 65 552 SER A CA 1
ATOM 4221 C C . SER A 1 552 ? 13.023 -35.5 -26.156 1 65 552 SER A C 1
ATOM 4223 O O . SER A 1 552 ? 13.523 -35.562 -27.281 1 65 552 SER A O 1
ATOM 4225 N N . THR A 1 553 ? 13.258 -34.625 -25.344 1 69.75 553 THR A N 1
ATOM 4226 C CA . THR A 1 553 ? 14.023 -33.438 -25.719 1 69.75 553 THR A CA 1
ATOM 4227 C C . THR A 1 553 ? 15.523 -33.719 -25.703 1 69.75 553 THR A C 1
ATOM 4229 O O . THR A 1 553 ? 16.297 -33.094 -26.438 1 69.75 553 THR A O 1
ATOM 4232 N N . VAL A 1 554 ? 15.883 -34.781 -24.984 1 76.19 554 VAL A N 1
ATOM 4233 C CA . VAL A 1 554 ? 17.297 -35 -24.75 1 76.19 554 VAL A CA 1
ATOM 4234 C C . VAL A 1 554 ? 17.828 -36.031 -25.75 1 76.19 554 VAL A C 1
ATOM 4236 O O . VAL A 1 554 ? 19.031 -36.094 -26.016 1 76.19 554 VAL A O 1
ATOM 4239 N N . MET A 1 555 ? 16.922 -36.812 -26.359 1 79.31 555 MET A N 1
ATOM 4240 C CA . MET A 1 555 ? 17.312 -37.969 -27.172 1 79.31 555 MET A CA 1
ATOM 4241 C C . MET A 1 555 ? 18.141 -37.5 -28.375 1 79.31 555 MET A C 1
ATOM 4243 O O . MET A 1 555 ? 19.047 -38.219 -28.812 1 79.31 555 MET A O 1
ATOM 4247 N N . GLY A 1 556 ? 17.922 -36.281 -28.844 1 78.62 556 GLY A N 1
ATOM 4248 C CA . GLY A 1 556 ? 18.609 -35.844 -30.047 1 78.62 556 GLY A CA 1
ATOM 4249 C C . GLY A 1 556 ? 19.859 -35.031 -29.75 1 78.62 556 GLY A C 1
ATOM 4250 O O . GLY A 1 556 ? 20.516 -34.531 -30.672 1 78.62 556 GLY A O 1
ATOM 4251 N N . LEU A 1 557 ? 20.406 -35.062 -28.547 1 89.12 557 LEU A N 1
ATOM 4252 C CA . LEU A 1 557 ? 21.531 -34.219 -28.188 1 89.12 557 LEU A CA 1
ATOM 4253 C C . LEU A 1 557 ? 22.844 -35 -28.25 1 89.12 557 LEU A C 1
ATOM 4255 O O . LEU A 1 557 ? 22.828 -36.25 -28.297 1 89.12 557 LEU A O 1
ATOM 4259 N N . ASP A 1 558 ? 23.969 -34.312 -28.297 1 92 558 ASP A N 1
ATOM 4260 C CA . ASP A 1 558 ? 25.266 -34.906 -28.531 1 92 558 ASP A CA 1
ATOM 4261 C C . ASP A 1 558 ? 25.766 -35.656 -27.281 1 92 558 ASP A C 1
ATOM 4263 O O . ASP A 1 558 ? 26.484 -36.656 -27.375 1 92 558 ASP A O 1
ATOM 4267 N N . ARG A 1 559 ? 25.5 -35.031 -26.234 1 93.5 559 ARG A N 1
ATOM 4268 C CA . ARG A 1 559 ? 26.031 -35.5 -24.953 1 93.5 559 ARG A CA 1
ATOM 4269 C C . ARG A 1 559 ? 25.031 -35.312 -23.828 1 93.5 559 ARG A C 1
ATOM 4271 O O . ARG A 1 559 ? 24.328 -34.312 -23.797 1 93.5 559 ARG A O 1
ATOM 4278 N N . ILE A 1 560 ? 24.938 -36.375 -22.984 1 92.88 560 ILE A N 1
ATOM 4279 C CA . ILE A 1 560 ? 24.047 -36.312 -21.828 1 92.88 560 ILE A CA 1
ATOM 4280 C C . ILE A 1 560 ? 24.844 -36.531 -20.547 1 92.88 560 ILE A C 1
ATOM 4282 O O . ILE A 1 560 ? 25.562 -37.531 -20.406 1 92.88 560 ILE A O 1
ATOM 4286 N N . ILE A 1 561 ? 24.703 -35.562 -19.688 1 92.19 561 ILE A N 1
ATOM 4287 C CA . ILE A 1 561 ? 25.359 -35.656 -18.391 1 92.19 561 ILE A CA 1
ATOM 4288 C C . ILE A 1 561 ? 24.312 -35.844 -17.297 1 92.19 561 ILE A C 1
ATOM 4290 O O . ILE A 1 561 ? 23.406 -35.031 -17.141 1 92.19 561 ILE A O 1
ATOM 4294 N N . VAL A 1 562 ? 24.453 -36.938 -16.531 1 90.81 562 VAL A N 1
ATOM 4295 C CA . VAL A 1 562 ? 23.5 -37.25 -15.484 1 90.81 562 VAL A CA 1
ATOM 4296 C C . VAL A 1 562 ? 24.062 -36.812 -14.125 1 90.81 562 VAL A C 1
ATOM 4298 O O . VAL A 1 562 ? 25.156 -37.25 -13.742 1 90.81 562 VAL A O 1
ATOM 4301 N N . PHE A 1 563 ? 23.266 -35.969 -13.523 1 88.94 563 PHE A N 1
ATOM 4302 C CA . PHE A 1 563 ? 23.641 -35.438 -12.219 1 88.94 563 PHE A CA 1
ATOM 4303 C C . PHE A 1 563 ? 22.906 -36.188 -11.102 1 88.94 563 PHE A C 1
ATOM 4305 O O . PHE A 1 563 ? 21.734 -36.531 -11.25 1 88.94 563 PHE A O 1
ATOM 4312 N N . ARG A 1 564 ? 23.656 -36.406 -9.992 1 86.44 564 ARG A N 1
ATOM 4313 C CA . ARG A 1 564 ? 23.062 -36.875 -8.75 1 86.44 564 ARG A CA 1
ATOM 4314 C C . ARG A 1 564 ? 23.781 -36.312 -7.539 1 86.44 564 ARG A C 1
ATOM 4316 O O . ARG A 1 564 ? 25 -36.469 -7.402 1 86.44 564 ARG A O 1
ATOM 4323 N N . GLN A 1 565 ? 23.062 -35.688 -6.676 1 83.19 565 GLN A N 1
ATOM 4324 C CA . GLN A 1 565 ? 23.578 -35.125 -5.43 1 83.19 565 GLN A CA 1
ATOM 4325 C C . GLN A 1 565 ? 24.828 -34.281 -5.676 1 83.19 565 GLN A C 1
ATOM 4327 O O . GLN A 1 565 ? 25.844 -34.469 -4.98 1 83.19 565 GLN A O 1
ATOM 4332 N N . GLY A 1 566 ? 24.875 -33.594 -6.75 1 85.88 566 GLY A N 1
ATOM 4333 C CA . GLY A 1 566 ? 25.953 -32.625 -7.008 1 85.88 566 GLY A CA 1
ATOM 4334 C C . GLY A 1 566 ? 27.141 -33.25 -7.711 1 85.88 566 GLY A C 1
ATOM 4335 O O . GLY A 1 566 ? 28.188 -32.625 -7.859 1 85.88 566 GLY A O 1
ATOM 4336 N N . ARG A 1 567 ? 27 -34.5 -8.078 1 89.81 567 ARG A N 1
ATOM 4337 C CA . ARG A 1 567 ? 28.094 -35.188 -8.758 1 89.81 567 ARG A CA 1
ATOM 4338 C C . ARG A 1 567 ? 27.625 -35.75 -10.109 1 89.81 567 ARG A C 1
ATOM 4340 O O . ARG A 1 567 ? 26.438 -36 -10.305 1 89.81 567 ARG A O 1
ATOM 4347 N N . VAL A 1 568 ? 28.578 -35.812 -11 1 92.12 568 VAL A N 1
ATOM 4348 C CA . VAL A 1 568 ? 28.312 -36.438 -12.297 1 92.12 568 VAL A CA 1
ATOM 4349 C C . VAL A 1 568 ? 28.391 -37.969 -12.18 1 92.12 568 VAL A C 1
ATOM 4351 O O . VAL A 1 568 ? 29.453 -38.5 -11.883 1 92.12 568 VAL A O 1
ATOM 4354 N N . CYS A 1 569 ? 27.312 -38.594 -12.508 1 90.94 569 CYS A N 1
ATOM 4355 C CA . CYS A 1 569 ? 27.25 -40.062 -12.336 1 90.94 569 CYS A CA 1
ATOM 4356 C C . CYS A 1 569 ? 27.438 -40.781 -13.664 1 90.94 569 CYS A C 1
ATOM 4358 O O . CYS A 1 569 ? 28.047 -41.844 -13.719 1 90.94 569 CYS A O 1
ATOM 4360 N N . GLU A 1 570 ? 26.734 -40.25 -14.625 1 92.25 570 GLU A N 1
ATOM 4361 C CA . GLU A 1 570 ? 26.812 -40.844 -15.961 1 92.25 570 GLU A CA 1
ATOM 4362 C C . GLU A 1 570 ? 27.078 -39.75 -17.016 1 92.25 570 GLU A C 1
ATOM 4364 O O . GLU A 1 570 ? 26.672 -38.594 -16.844 1 92.25 570 GLU A O 1
ATOM 4369 N N . ASP A 1 571 ? 27.859 -40.125 -18.047 1 93 571 ASP A N 1
ATOM 4370 C CA . ASP A 1 571 ? 28.234 -39.219 -19.125 1 93 571 ASP A CA 1
ATOM 4371 C C . ASP A 1 571 ? 28.344 -39.969 -20.453 1 93 571 ASP A C 1
ATOM 4373 O O . ASP A 1 571 ? 29.188 -40.844 -20.609 1 93 571 ASP A O 1
ATOM 4377 N N . GLY A 1 572 ? 27.469 -39.656 -21.328 1 91.75 572 GLY A N 1
ATOM 4378 C CA . GLY A 1 572 ? 27.5 -40.312 -22.625 1 91.75 572 GLY A CA 1
ATOM 4379 C C . GLY A 1 572 ? 26.344 -39.938 -23.516 1 91.75 572 GLY A C 1
ATOM 4380 O O . GLY A 1 572 ? 25.656 -38.938 -23.266 1 91.75 572 GLY A O 1
ATOM 4381 N N . THR A 1 573 ? 26.219 -40.594 -24.672 1 91.31 573 THR A N 1
ATOM 4382 C CA . THR A 1 573 ? 25.109 -40.375 -25.594 1 91.31 573 THR A CA 1
ATOM 4383 C C . THR A 1 573 ? 23.875 -41.156 -25.141 1 91.31 573 THR A C 1
ATOM 4385 O O . THR A 1 573 ? 23.953 -42 -24.25 1 91.31 573 THR A O 1
ATOM 4388 N N . HIS A 1 574 ? 22.781 -40.812 -25.719 1 89.25 574 HIS A N 1
ATOM 4389 C CA . HIS A 1 574 ? 21.547 -41.5 -25.391 1 89.25 574 HIS A CA 1
ATOM 4390 C C . HIS A 1 574 ? 21.688 -43 -25.562 1 89.25 574 HIS A C 1
ATOM 4392 O O . HIS A 1 574 ? 21.328 -43.781 -24.672 1 89.25 574 HIS A O 1
ATOM 4398 N N . ALA A 1 575 ? 22.266 -43.406 -26.672 1 87.69 575 ALA A N 1
ATOM 4399 C CA . ALA A 1 575 ? 22.422 -44.812 -27 1 87.69 575 ALA A CA 1
ATOM 4400 C C . ALA A 1 575 ? 23.344 -45.5 -26 1 87.69 575 ALA A C 1
ATOM 4402 O O . ALA A 1 575 ? 23.062 -46.625 -25.562 1 87.69 575 ALA A O 1
ATOM 4403 N N . GLU A 1 576 ? 24.359 -44.781 -25.656 1 91.19 576 GLU A N 1
ATOM 4404 C CA . GLU A 1 576 ? 25.344 -45.344 -24.734 1 91.19 576 GLU A CA 1
ATOM 4405 C C . GLU A 1 576 ? 24.766 -45.531 -23.344 1 91.19 576 GLU A C 1
ATOM 4407 O O . GLU A 1 576 ? 25.016 -46.531 -22.672 1 91.19 576 GLU A O 1
ATOM 4412 N N . LEU A 1 577 ? 24.031 -44.562 -22.969 1 89.56 577 LEU A N 1
ATOM 4413 C CA . LEU A 1 577 ? 23.5 -44.594 -21.594 1 89.56 577 LEU A CA 1
ATOM 4414 C C . LEU A 1 577 ? 22.328 -45.562 -21.469 1 89.56 577 LEU A C 1
ATOM 4416 O O . LEU A 1 577 ? 22.109 -46.125 -20.406 1 89.56 577 LEU A O 1
ATOM 4420 N N . MET A 1 578 ? 21.625 -45.75 -22.531 1 87.69 578 MET A N 1
ATOM 4421 C CA . MET A 1 578 ? 20.531 -46.688 -22.531 1 87.69 578 MET A CA 1
ATOM 4422 C C . MET A 1 578 ? 21.031 -48.125 -22.484 1 87.69 578 MET A C 1
ATOM 4424 O O . MET A 1 578 ? 20.359 -49.031 -21.984 1 87.69 578 MET A O 1
ATOM 4428 N N . ALA A 1 579 ? 22.219 -48.281 -23 1 87.69 579 ALA A N 1
ATOM 4429 C CA . ALA A 1 579 ? 22.812 -49.625 -23.062 1 87.69 579 ALA A CA 1
ATOM 4430 C C . ALA A 1 579 ? 23.375 -50.031 -21.703 1 87.69 579 ALA A C 1
ATOM 4432 O O . ALA A 1 579 ? 23.594 -51.219 -21.453 1 87.69 579 ALA A O 1
ATOM 4433 N N . ARG A 1 580 ? 23.562 -49.031 -20.953 1 88 580 ARG A N 1
ATOM 4434 C CA . ARG A 1 580 ? 24.094 -49.312 -19.625 1 88 580 ARG A CA 1
ATOM 4435 C C . ARG A 1 580 ? 23 -49.875 -18.719 1 88 580 ARG A C 1
ATOM 4437 O O . ARG A 1 580 ? 22.188 -49.094 -18.188 1 88 580 ARG A O 1
ATOM 4444 N N . HIS A 1 581 ? 23.062 -51.188 -18.438 1 82.31 581 HIS A N 1
ATOM 4445 C CA . HIS A 1 581 ? 22.062 -51.812 -17.578 1 82.31 581 HIS A CA 1
ATOM 4446 C C . HIS A 1 581 ? 22.234 -51.406 -16.125 1 82.31 581 HIS A C 1
ATOM 4448 O O . HIS A 1 581 ? 23.359 -51.406 -15.602 1 82.31 581 HIS A O 1
ATOM 4454 N N . GLY A 1 582 ? 21.234 -50.781 -15.453 1 80.44 582 GLY A N 1
ATOM 4455 C CA . GLY A 1 582 ? 21.281 -50.344 -14.07 1 80.44 582 GLY A CA 1
ATOM 4456 C C . GLY A 1 582 ? 21.656 -48.875 -13.93 1 80.44 582 GLY A C 1
ATOM 4457 O O . GLY A 1 582 ? 21.938 -48.406 -12.82 1 80.44 582 GLY A O 1
ATOM 4458 N N . GLY A 1 583 ? 21.703 -48.312 -15.062 1 85.12 583 GLY A N 1
ATOM 4459 C CA . GLY A 1 583 ? 22.094 -46.906 -15.039 1 85.12 583 GLY A CA 1
ATOM 4460 C C . GLY A 1 583 ? 20.969 -45.969 -14.586 1 85.12 583 GLY A C 1
ATOM 4461 O O . GLY A 1 583 ? 19.797 -46.344 -14.617 1 85.12 583 GLY A O 1
ATOM 4462 N N . ILE A 1 584 ? 21.406 -44.812 -14.062 1 82.75 584 ILE A N 1
ATOM 4463 C CA . ILE A 1 584 ? 20.469 -43.844 -13.547 1 82.75 584 ILE A CA 1
ATOM 4464 C C . ILE A 1 584 ? 19.641 -43.281 -14.695 1 82.75 584 ILE A C 1
ATOM 4466 O O . ILE A 1 584 ? 18.422 -43.094 -14.555 1 82.75 584 ILE A O 1
ATOM 4470 N N . TYR A 1 585 ? 20.203 -43.094 -15.742 1 86.19 585 TYR A N 1
ATOM 4471 C CA . TYR A 1 585 ? 19.531 -42.531 -16.906 1 86.19 585 TYR A CA 1
ATOM 4472 C C . TYR A 1 585 ? 18.453 -43.5 -17.406 1 86.19 585 TYR A C 1
ATOM 4474 O O . TYR A 1 585 ? 17.328 -43.062 -17.703 1 86.19 585 TYR A O 1
ATOM 4482 N N . ARG A 1 586 ? 18.812 -44.656 -17.562 1 82.69 586 ARG A N 1
ATOM 4483 C CA . ARG A 1 586 ? 17.875 -45.656 -18.031 1 82.69 586 ARG A CA 1
ATOM 4484 C C . ARG A 1 586 ? 16.688 -45.781 -17.078 1 82.69 586 ARG A C 1
ATOM 4486 O O . ARG A 1 586 ? 15.539 -45.906 -17.516 1 82.69 586 ARG A O 1
ATOM 4493 N N . GLU A 1 587 ? 16.969 -45.688 -15.883 1 78.31 587 GLU A N 1
ATOM 4494 C CA . GLU A 1 587 ? 15.906 -45.75 -14.883 1 78.31 587 GLU A CA 1
ATOM 4495 C C . GLU A 1 587 ? 14.945 -44.562 -15.023 1 78.31 587 GLU A C 1
ATOM 4497 O O . GLU A 1 587 ? 13.727 -44.719 -14.938 1 78.31 587 GLU A O 1
ATOM 4502 N N . LEU A 1 588 ? 15.539 -43.469 -15.164 1 74.19 588 LEU A N 1
ATOM 4503 C CA . LEU A 1 588 ? 14.734 -42.25 -15.32 1 74.19 588 LEU A CA 1
ATOM 4504 C C . LEU A 1 588 ? 13.891 -42.344 -16.594 1 74.19 588 LEU A C 1
ATOM 4506 O O . LEU A 1 588 ? 12.734 -41.906 -16.594 1 74.19 588 LEU A O 1
ATOM 4510 N N . PHE A 1 589 ? 14.406 -42.844 -17.609 1 71.5 589 PHE A N 1
ATOM 4511 C CA . PHE A 1 589 ? 13.742 -43 -18.891 1 71.5 589 PHE A CA 1
ATOM 4512 C C . PHE A 1 589 ? 12.562 -43.969 -18.797 1 71.5 589 PHE A C 1
ATOM 4514 O O . PHE A 1 589 ? 11.5 -43.719 -19.375 1 71.5 589 PHE A O 1
ATOM 4521 N N . GLU A 1 590 ? 12.758 -44.969 -18.094 1 66.81 590 GLU A N 1
ATOM 4522 C CA . GLU A 1 590 ? 11.727 -45.969 -17.953 1 66.81 590 GLU A CA 1
ATOM 4523 C C . GLU A 1 590 ? 10.555 -45.469 -17.125 1 66.81 590 GLU A C 1
ATOM 4525 O O . GLU A 1 590 ? 9.398 -45.781 -17.422 1 66.81 590 GLU A O 1
ATOM 4530 N N . ILE A 1 591 ? 10.922 -44.719 -16.234 1 59.91 591 ILE A N 1
ATOM 4531 C CA . ILE A 1 591 ? 9.875 -44.156 -15.367 1 59.91 591 ILE A CA 1
ATOM 4532 C C . ILE A 1 591 ? 9.008 -43.188 -16.156 1 59.91 591 ILE A C 1
ATOM 4534 O O . ILE A 1 591 ? 7.789 -43.156 -15.984 1 59.91 591 ILE A O 1
ATOM 4538 N N . GLN A 1 592 ? 9.57 -42.438 -16.953 1 57.53 592 GLN A N 1
ATOM 4539 C CA . GLN A 1 592 ? 8.828 -41.438 -17.703 1 57.53 592 GLN A CA 1
ATOM 4540 C C . GLN A 1 592 ? 8.031 -42.094 -18.844 1 57.53 592 GLN A C 1
ATOM 4542 O O . GLN A 1 592 ? 6.98 -41.562 -19.234 1 57.53 592 GLN A O 1
ATOM 4547 N N . SER A 1 593 ? 8.5 -43.188 -19.406 1 51.5 593 SER A N 1
ATOM 4548 C CA . SER A 1 593 ? 7.816 -43.875 -20.484 1 51.5 593 SER A CA 1
ATOM 4549 C C . SER A 1 593 ? 6.625 -44.688 -19.969 1 51.5 593 SER A C 1
ATOM 4551 O O . SER A 1 593 ? 5.738 -45.062 -20.734 1 51.5 593 SER A O 1
ATOM 4553 N N . LEU A 1 594 ? 6.566 -44.781 -18.625 1 41.47 594 LEU A N 1
ATOM 4554 C CA . LEU A 1 594 ? 5.418 -45.5 -18.078 1 41.47 594 LEU A CA 1
ATOM 4555 C C . LEU A 1 594 ? 4.258 -44.531 -17.828 1 41.47 594 LEU A C 1
ATOM 4557 O O . LEU A 1 594 ? 4.465 -43.406 -17.406 1 41.47 594 LEU A O 1
ATOM 4561 N N . MET B 1 1 ? -13.102 14.562 -24.484 1 25.22 1 MET B N 1
ATOM 4562 C CA . MET B 1 1 ? -13.688 15.844 -24.109 1 25.22 1 MET B CA 1
ATOM 4563 C C . MET B 1 1 ? -14.961 15.633 -23.297 1 25.22 1 MET B C 1
ATOM 4565 O O . MET B 1 1 ? -15.297 16.453 -22.438 1 25.22 1 MET B O 1
ATOM 4569 N N . ILE B 1 2 ? -15.859 14.656 -23.938 1 28.83 2 ILE B N 1
ATOM 4570 C CA . ILE B 1 2 ? -17.109 14.336 -23.281 1 28.83 2 ILE B CA 1
ATOM 4571 C C . ILE B 1 2 ? -16.844 13.766 -21.891 1 28.83 2 ILE B C 1
ATOM 4573 O O . ILE B 1 2 ? -17.656 13.914 -20.969 1 28.83 2 ILE B O 1
ATOM 4577 N N . SER B 1 3 ? -15.648 12.938 -21.859 1 31.42 3 SER B N 1
ATOM 4578 C CA . SER B 1 3 ? -15.367 12.133 -20.672 1 31.42 3 SER B CA 1
ATOM 4579 C C . SER B 1 3 ? -14.914 13 -19.5 1 31.42 3 SER B C 1
ATOM 4581 O O . SER B 1 3 ? -14.891 12.547 -18.359 1 31.42 3 SER B O 1
ATOM 4583 N N . PHE B 1 4 ? -14.531 14.18 -19.938 1 33.25 4 PHE B N 1
ATOM 4584 C CA . PHE B 1 4 ? -14.055 15.117 -18.938 1 33.25 4 PHE B CA 1
ATOM 4585 C C . PHE B 1 4 ? -15.234 15.766 -18.203 1 33.25 4 PHE B C 1
ATOM 4587 O O . PHE B 1 4 ? -15.18 15.969 -16.984 1 33.25 4 PHE B O 1
ATOM 4594 N N . PHE B 1 5 ? -16.188 16.234 -19 1 33.75 5 PHE B N 1
ATOM 4595 C CA . PHE B 1 5 ? -17.359 16.906 -18.438 1 33.75 5 PHE B CA 1
ATOM 4596 C C . PHE B 1 5 ? -18.234 15.906 -17.688 1 33.75 5 PHE B C 1
ATOM 4598 O O . PHE B 1 5 ? -18.922 16.281 -16.734 1 33.75 5 PHE B O 1
ATOM 4605 N N . SER B 1 6 ? -18.391 14.75 -18.25 1 38.78 6 SER B N 1
ATOM 4606 C CA . SER B 1 6 ? -19.125 13.656 -17.609 1 38.78 6 SER B CA 1
ATOM 4607 C C . SER B 1 6 ? -18.438 13.203 -16.328 1 38.78 6 SER B C 1
ATOM 4609 O O . SER B 1 6 ? -19.094 12.734 -15.398 1 38.78 6 SER B O 1
ATOM 4611 N N . ARG B 1 7 ? -17.234 13.492 -16.422 1 45.69 7 ARG B N 1
ATOM 4612 C CA . ARG B 1 7 ? -16.438 13.164 -15.242 1 45.69 7 ARG B CA 1
ATOM 4613 C C . ARG B 1 7 ? -16.609 14.203 -14.148 1 45.69 7 ARG B C 1
ATOM 4615 O O . ARG B 1 7 ? -16.406 13.906 -12.961 1 45.69 7 ARG B O 1
ATOM 4622 N N . ARG B 1 8 ? -16.891 15.453 -14.633 1 45.88 8 ARG B N 1
ATOM 4623 C CA . ARG B 1 8 ? -17.125 16.562 -13.719 1 45.88 8 ARG B CA 1
ATOM 4624 C C . ARG B 1 8 ? -18.438 16.375 -12.953 1 45.88 8 ARG B C 1
ATOM 4626 O O . ARG B 1 8 ? -18.5 16.656 -11.758 1 45.88 8 ARG B O 1
ATOM 4633 N N . GLU B 1 9 ? -19.406 16.125 -13.664 1 45.16 9 GLU B N 1
ATOM 4634 C CA . GLU B 1 9 ? -20.703 15.805 -13.086 1 45.16 9 GLU B CA 1
ATOM 4635 C C . GLU B 1 9 ? -20.625 14.555 -12.211 1 45.16 9 GLU B C 1
ATOM 4637 O O . GLU B 1 9 ? -21.234 14.5 -11.141 1 45.16 9 GLU B O 1
ATOM 4642 N N . THR B 1 10 ? -19.828 13.625 -12.648 1 51.84 10 THR B N 1
ATOM 4643 C CA . THR B 1 10 ? -19.594 12.391 -11.906 1 51.84 10 THR B CA 1
ATOM 4644 C C . THR B 1 10 ? -18.766 12.656 -10.648 1 51.84 10 THR B C 1
ATOM 4646 O O . THR B 1 10 ? -18.984 12.039 -9.609 1 51.84 10 THR B O 1
ATOM 4649 N N . GLY B 1 11 ? -18.062 13.797 -10.812 1 56 11 GLY B N 1
ATOM 4650 C CA . GLY B 1 11 ? -17.25 14.195 -9.664 1 56 11 GLY B CA 1
ATOM 4651 C C . GLY B 1 11 ? -18.062 14.859 -8.57 1 56 11 GLY B C 1
ATOM 4652 O O . GLY B 1 11 ? -17.875 14.57 -7.387 1 56 11 GLY B O 1
ATOM 4653 N N . ARG B 1 12 ? -18.953 15.859 -9 1 57.03 12 ARG B N 1
ATOM 4654 C CA . ARG B 1 12 ? -19.797 16.547 -8.023 1 57.03 12 ARG B CA 1
ATOM 4655 C C . ARG B 1 12 ? -20.766 15.578 -7.355 1 57.03 12 ARG B C 1
ATOM 4657 O O . ARG B 1 12 ? -21.016 15.672 -6.152 1 57.03 12 ARG B O 1
ATOM 4664 N N . HIS B 1 13 ? -21.234 14.742 -8.141 1 69.19 13 HIS B N 1
ATOM 4665 C CA . HIS B 1 13 ? -22.156 13.758 -7.59 1 69.19 13 HIS B CA 1
ATOM 4666 C C . HIS B 1 13 ? -21.438 12.82 -6.621 1 69.19 13 HIS B C 1
ATOM 4668 O O . HIS B 1 13 ? -21.984 12.484 -5.562 1 69.19 13 HIS B O 1
ATOM 4674 N N . GLU B 1 14 ? -20.281 12.672 -6.906 1 77.38 14 GLU B N 1
ATOM 4675 C CA . GLU B 1 14 ? -19.5 11.812 -6.016 1 77.38 14 GLU B CA 1
ATOM 4676 C C . GLU B 1 14 ? -19.188 12.516 -4.699 1 77.38 14 GLU B C 1
ATOM 4678 O O . GLU B 1 14 ? -19.234 11.898 -3.633 1 77.38 14 GLU B O 1
ATOM 4683 N N . PHE B 1 15 ? -19.109 13.812 -4.848 1 83.19 15 PHE B N 1
ATOM 4684 C CA . PHE B 1 15 ? -18.797 14.617 -3.668 1 83.19 15 PHE B CA 1
ATOM 4685 C C . PHE B 1 15 ? -19.984 14.648 -2.715 1 83.19 15 PHE B C 1
ATOM 4687 O O . PHE B 1 15 ? -19.844 14.375 -1.522 1 83.19 15 PHE B O 1
ATOM 4694 N N . SER B 1 16 ? -21.125 14.875 -3.229 1 86.44 16 SER B N 1
ATOM 4695 C CA . SER B 1 16 ? -22.328 14.961 -2.404 1 86.44 16 SER B CA 1
ATOM 4696 C C . SER B 1 16 ? -22.703 13.594 -1.842 1 86.44 16 SER B C 1
ATOM 4698 O O . SER B 1 16 ? -23.203 13.5 -0.719 1 86.44 16 SER B O 1
ATOM 4700 N N . ASP B 1 17 ? -22.406 12.609 -2.588 1 89.5 17 ASP B N 1
ATOM 4701 C CA . ASP B 1 17 ? -22.75 11.266 -2.139 1 89.5 17 ASP B CA 1
ATOM 4702 C C . ASP B 1 17 ? -21.875 10.844 -0.958 1 89.5 17 ASP B C 1
ATOM 4704 O O . ASP B 1 17 ? -22.375 10.266 0.011 1 89.5 17 ASP B O 1
ATOM 4708 N N . VAL B 1 18 ? -20.672 11.172 -1.045 1 91.12 18 VAL B N 1
ATOM 4709 C CA . VAL B 1 18 ? -19.734 10.781 -0.002 1 91.12 18 VAL B CA 1
ATOM 4710 C C . VAL B 1 18 ? -20.016 11.586 1.269 1 91.12 18 VAL B C 1
ATOM 4712 O O . VAL B 1 18 ? -20.016 11.031 2.369 1 91.12 18 VAL B O 1
ATOM 4715 N N . LEU B 1 19 ? -20.219 12.883 1.118 1 91.62 19 LEU B N 1
ATOM 4716 C CA . LEU B 1 19 ? -20.516 13.719 2.277 1 91.62 19 LEU B CA 1
ATOM 4717 C C . LEU B 1 19 ? -21.828 13.312 2.926 1 91.62 19 LEU B C 1
ATOM 4719 O O . LEU B 1 19 ? -21.953 13.336 4.152 1 91.62 19 LEU B O 1
ATOM 4723 N N . GLY B 1 20 ? -22.797 12.969 2.035 1 91.88 20 GLY B N 1
ATOM 4724 C CA . GLY B 1 20 ? -24.062 12.469 2.562 1 91.88 20 GLY B CA 1
ATOM 4725 C C . GLY B 1 20 ? -23.906 11.164 3.32 1 91.88 20 GLY B C 1
ATOM 4726 O O . GLY B 1 20 ? -24.531 10.977 4.367 1 91.88 20 GLY B O 1
ATOM 4727 N N . PHE B 1 21 ? -23.109 10.328 2.85 1 93.44 21 PHE B N 1
ATOM 4728 C CA . PHE B 1 21 ? -22.828 9.047 3.475 1 93.44 21 PHE B CA 1
ATOM 4729 C C . PHE B 1 21 ? -22.234 9.234 4.871 1 93.44 21 PHE B C 1
ATOM 4731 O O . PHE B 1 21 ? -22.703 8.609 5.828 1 93.44 21 PHE B O 1
ATOM 4738 N N . VAL B 1 22 ? -21.266 10.133 5.031 1 93.25 22 VAL B N 1
ATOM 4739 C CA . VAL B 1 22 ? -20.578 10.367 6.301 1 93.25 22 VAL B CA 1
ATOM 4740 C C . VAL B 1 22 ? -21.516 11.117 7.25 1 93.25 22 VAL B C 1
ATOM 4742 O O . VAL B 1 22 ? -21.562 10.82 8.445 1 93.25 22 VAL B O 1
ATOM 4745 N N . TRP B 1 23 ? -22.25 12.031 6.699 1 92.69 23 TRP B N 1
ATOM 4746 C CA . TRP B 1 23 ? -23.172 12.828 7.508 1 92.69 23 TRP B CA 1
ATOM 4747 C C . TRP B 1 23 ? -24.25 11.953 8.133 1 92.69 23 TRP B C 1
ATOM 4749 O O . TRP B 1 23 ? -24.625 12.148 9.289 1 92.69 23 TRP B O 1
ATOM 4759 N N . ARG B 1 24 ? -24.766 11.008 7.363 1 92.94 24 ARG B N 1
ATOM 4760 C CA . ARG B 1 24 ? -25.781 10.086 7.875 1 92.94 24 ARG B CA 1
ATOM 4761 C C . ARG B 1 24 ? -25.234 9.25 9.023 1 92.94 24 ARG B C 1
ATOM 4763 O O . ARG B 1 24 ? -25.953 8.961 9.984 1 92.94 24 ARG B O 1
ATOM 4770 N N . ARG B 1 25 ? -24.062 8.938 8.961 1 93.44 25 ARG B N 1
ATOM 4771 C CA . ARG B 1 25 ? -23.453 8.117 9.992 1 93.44 25 ARG B CA 1
ATOM 4772 C C . ARG B 1 25 ? -23.109 8.953 11.227 1 93.44 25 ARG B C 1
ATOM 4774 O O . ARG B 1 25 ? -23.172 8.453 12.352 1 93.44 25 ARG B O 1
ATOM 4781 N N . TRP B 1 26 ? -22.734 10.211 11 1 94.25 26 TRP B N 1
ATOM 4782 C CA . TRP B 1 26 ? -22.5 11.117 12.125 1 94.25 26 TRP B CA 1
ATOM 4783 C C . TRP B 1 26 ? -23.797 11.375 12.891 1 94.25 26 TRP B C 1
ATOM 4785 O O . TRP B 1 26 ? -23.781 11.43 14.125 1 94.25 26 TRP B O 1
ATOM 4795 N N . ARG B 1 27 ? -24.891 11.43 12.141 1 93 27 ARG B N 1
ATOM 4796 C CA . ARG B 1 27 ? -26.188 11.734 12.742 1 93 27 ARG B CA 1
ATOM 4797 C C . ARG B 1 27 ? -26.703 10.547 13.562 1 93 27 ARG B C 1
ATOM 4799 O O . ARG B 1 27 ? -27.594 10.711 14.406 1 93 27 ARG B O 1
ATOM 4806 N N . ALA B 1 28 ? -26.141 9.453 13.281 1 93.38 28 ALA B N 1
ATOM 4807 C CA . ALA B 1 28 ? -26.531 8.281 14.062 1 93.38 28 ALA B CA 1
ATOM 4808 C C . ALA B 1 28 ? -26 8.383 15.492 1 93.38 28 ALA B C 1
ATOM 4810 O O . ALA B 1 28 ? -26.484 7.699 16.391 1 93.38 28 ALA B O 1
ATOM 4811 N N . HIS B 1 29 ? -25.016 9.266 15.688 1 94.19 29 HIS B N 1
ATOM 4812 C CA . HIS B 1 29 ? -24.469 9.539 17.016 1 94.19 29 HIS B CA 1
ATOM 4813 C C . HIS B 1 29 ? -24.562 11.023 17.359 1 94.19 29 HIS B C 1
ATOM 4815 O O . HIS B 1 29 ? -23.547 11.711 17.484 1 94.19 29 HIS B O 1
ATOM 4821 N N . PRO B 1 30 ? -25.703 11.516 17.656 1 93.75 30 PRO B N 1
ATOM 4822 C CA . PRO B 1 30 ? -25.922 12.953 17.797 1 93.75 30 PRO B CA 1
ATOM 4823 C C . PRO B 1 30 ? -25.25 13.547 19.031 1 93.75 30 PRO B C 1
ATOM 4825 O O . PRO B 1 30 ? -24.797 14.695 19 1 93.75 30 PRO B O 1
ATOM 4828 N N . ALA B 1 31 ? -25.188 12.75 20.062 1 95.12 31 ALA B N 1
ATOM 4829 C CA . ALA B 1 31 ? -24.562 13.281 21.266 1 95.12 31 ALA B CA 1
ATOM 4830 C C . ALA B 1 31 ? -23.094 13.617 21.016 1 95.12 31 ALA B C 1
ATOM 4832 O O . ALA B 1 31 ? -22.641 14.711 21.359 1 95.12 31 ALA B O 1
ATOM 4833 N N . CYS B 1 32 ? -22.375 12.68 20.406 1 94.69 32 CYS B N 1
ATOM 4834 C CA . CYS B 1 32 ? -20.969 12.914 20.141 1 94.69 32 CYS B CA 1
ATOM 4835 C C . CYS B 1 32 ? -20.781 14.055 19.156 1 94.69 32 CYS B C 1
ATOM 4837 O O . CYS B 1 32 ? -19.859 14.859 19.297 1 94.69 32 CYS B O 1
ATOM 4839 N N . LEU B 1 33 ? -21.641 14.148 18.188 1 94.69 33 LEU B N 1
ATOM 4840 C CA . LEU B 1 33 ? -21.562 15.219 17.203 1 94.69 33 LEU B CA 1
ATOM 4841 C C . LEU B 1 33 ? -21.828 16.578 17.844 1 94.69 33 LEU B C 1
ATOM 4843 O O . LEU B 1 33 ? -21.109 17.547 17.594 1 94.69 33 LEU B O 1
ATOM 4847 N N . ALA B 1 34 ? -22.844 16.641 18.688 1 95.5 34 ALA B N 1
ATOM 4848 C CA . ALA B 1 34 ? -23.203 17.891 19.359 1 95.5 34 ALA B CA 1
ATOM 4849 C C . ALA B 1 34 ? -22.078 18.344 20.281 1 95.5 34 ALA B C 1
ATOM 4851 O O . ALA B 1 34 ? -21.734 19.531 20.297 1 95.5 34 ALA B O 1
ATOM 4852 N N . TRP B 1 35 ? -21.516 17.406 21 1 95.06 35 TRP B N 1
ATOM 4853 C CA . TRP B 1 35 ? -20.453 17.75 21.938 1 95.06 35 TRP B CA 1
ATOM 4854 C C . TRP B 1 35 ? -19.203 18.219 21.188 1 95.06 35 TRP B C 1
ATOM 4856 O O . TRP B 1 35 ? -18.469 19.094 21.672 1 95.06 35 TRP B O 1
ATOM 4866 N N . THR B 1 36 ? -18.984 17.641 20.031 1 95.25 36 THR B N 1
ATOM 4867 C CA . THR B 1 36 ? -17.859 18.094 19.219 1 95.25 36 THR B CA 1
ATOM 4868 C C . THR B 1 36 ? -18.078 19.516 18.719 1 95.25 36 THR B C 1
ATOM 4870 O O . THR B 1 36 ? -17.188 20.359 18.844 1 95.25 36 THR B O 1
ATOM 4873 N N . LEU B 1 37 ? -19.281 19.844 18.281 1 94.25 37 LEU B N 1
ATOM 4874 C CA . LEU B 1 37 ? -19.594 21.156 17.734 1 94.25 37 LEU B CA 1
ATOM 4875 C C . LEU B 1 37 ? -19.609 22.203 18.844 1 94.25 37 LEU B C 1
ATOM 4877 O O . LEU B 1 37 ? -19.125 23.312 18.656 1 94.25 37 LEU B O 1
ATOM 4881 N N . VAL B 1 38 ? -20.109 21.812 19.984 1 94.69 38 VAL B N 1
ATOM 4882 C CA . VAL B 1 38 ? -20.156 22.719 21.125 1 94.69 38 VAL B CA 1
ATOM 4883 C C . VAL B 1 38 ? -18.75 22.969 21.641 1 94.69 38 VAL B C 1
ATOM 4885 O O . VAL B 1 38 ? -18.406 24.094 22.016 1 94.69 38 VAL B O 1
ATOM 4888 N N . GLY B 1 39 ? -18.031 21.875 21.734 1 94.69 39 GLY B N 1
ATOM 4889 C CA . GLY B 1 39 ? -16.656 22.016 22.203 1 94.69 39 GLY B CA 1
ATOM 4890 C C . GLY B 1 39 ? -15.82 22.906 21.312 1 94.69 39 GLY B C 1
ATOM 4891 O O . GLY B 1 39 ? -15.18 23.844 21.781 1 94.69 39 GLY B O 1
ATOM 4892 N N . ILE B 1 40 ? -15.945 22.672 20.031 1 92.69 40 ILE B N 1
ATOM 4893 C CA . ILE B 1 40 ? -15.141 23.453 19.094 1 92.69 40 ILE B CA 1
ATOM 4894 C C . ILE B 1 40 ? -15.68 24.875 19 1 92.69 40 ILE B C 1
ATOM 4896 O O . ILE B 1 40 ? -14.914 25.828 18.859 1 92.69 40 ILE B O 1
ATOM 4900 N N . GLY B 1 41 ? -16.953 25 19 1 92.69 41 GLY B N 1
ATOM 4901 C CA . GLY B 1 41 ? -17.562 26.328 19.047 1 92.69 41 GLY B CA 1
ATOM 4902 C C . GLY B 1 41 ? -17.141 27.125 20.25 1 92.69 41 GLY B C 1
ATOM 4903 O O . GLY B 1 41 ? -16.766 28.297 20.125 1 92.69 41 GLY B O 1
ATOM 4904 N N . GLY B 1 42 ? -17.156 26.484 21.391 1 92.5 42 GLY B N 1
ATOM 4905 C CA . GLY B 1 42 ? -16.719 27.141 22.609 1 92.5 42 GLY B CA 1
ATOM 4906 C C . GLY B 1 42 ? -15.266 27.562 22.578 1 92.5 42 GLY B C 1
ATOM 4907 O O . GLY B 1 42 ? -14.922 28.641 23.031 1 92.5 42 GLY B O 1
ATOM 4908 N N . ALA B 1 43 ? -14.477 26.688 22.062 1 90.31 43 ALA B N 1
ATOM 4909 C CA . ALA B 1 43 ? -13.055 27 21.953 1 90.31 43 ALA B CA 1
ATOM 4910 C C . ALA B 1 43 ? -12.82 28.172 20.984 1 90.31 43 ALA B C 1
ATOM 4912 O O . ALA B 1 43 ? -11.977 29.016 21.234 1 90.31 43 ALA B O 1
ATOM 4913 N N . THR B 1 44 ? -13.578 28.172 19.922 1 87.75 44 THR B N 1
ATOM 4914 C CA . THR B 1 44 ? -13.453 29.234 18.922 1 87.75 44 THR B CA 1
ATOM 4915 C C . THR B 1 44 ? -13.914 30.578 19.5 1 87.75 44 THR B C 1
ATOM 4917 O O . THR B 1 44 ? -13.281 31.609 19.25 1 87.75 44 THR B O 1
ATOM 4920 N N . VAL B 1 45 ? -14.891 30.531 20.203 1 88.38 45 VAL B N 1
ATOM 4921 C CA . VAL B 1 45 ? -15.391 31.75 20.828 1 88.38 45 VAL B CA 1
ATOM 4922 C C . VAL B 1 45 ? -14.359 32.281 21.828 1 88.38 45 VAL B C 1
ATOM 4924 O O . VAL B 1 45 ? -14.141 33.5 21.922 1 88.38 45 VAL B O 1
ATOM 4927 N N . ALA B 1 46 ? -13.742 31.391 22.516 1 87.38 46 ALA B N 1
ATOM 4928 C CA . ALA B 1 46 ? -12.695 31.781 23.453 1 87.38 46 ALA B CA 1
ATOM 4929 C C . ALA B 1 46 ? -11.523 32.438 22.719 1 87.38 46 ALA B C 1
ATOM 4931 O O . ALA B 1 46 ? -10.945 33.406 23.203 1 87.38 46 ALA B O 1
ATOM 4932 N N . ASP B 1 47 ? -11.195 31.922 21.578 1 82.38 47 ASP B N 1
ATOM 4933 C CA . ASP B 1 47 ? -10.086 32.438 20.797 1 82.38 47 ASP B CA 1
ATOM 4934 C C . ASP B 1 47 ? -10.383 33.844 20.297 1 82.38 47 ASP B C 1
ATOM 4936 O O . ASP B 1 47 ? -9.5 34.719 20.25 1 82.38 47 ASP B O 1
ATOM 4940 N N . VAL B 1 48 ? -11.633 34.094 19.938 1 82.56 48 VAL B N 1
ATOM 4941 C CA . VAL B 1 48 ? -12.023 35.375 19.359 1 82.56 48 VAL B CA 1
ATOM 4942 C C . VAL B 1 48 ? -12.195 36.406 20.469 1 82.56 48 VAL B C 1
ATOM 4944 O O . VAL B 1 48 ? -11.961 37.594 20.25 1 82.56 48 VAL B O 1
ATOM 4947 N N . THR B 1 49 ? -12.547 35.938 21.641 1 83.81 49 THR B N 1
ATOM 4948 C CA . THR B 1 49 ? -12.797 36.875 22.75 1 83.81 49 THR B CA 1
ATOM 4949 C C . THR B 1 49 ? -11.484 37.281 23.406 1 83.81 49 THR B C 1
ATOM 4951 O O . THR B 1 49 ? -11.422 38.344 24.047 1 83.81 49 THR B O 1
ATOM 4954 N N . MET B 1 50 ? -10.438 36.562 23.141 1 81.19 50 MET B N 1
ATOM 4955 C CA . MET B 1 50 ? -9.156 36.875 23.781 1 81.19 50 MET B CA 1
ATOM 4956 C C . MET B 1 50 ? -8.617 38.219 23.328 1 81.19 50 MET B C 1
ATOM 4958 O O . MET B 1 50 ? -8.211 39.031 24.156 1 81.19 50 MET B O 1
ATOM 4962 N N . PRO B 1 51 ? -8.633 38.438 22.031 1 75.06 51 PRO B N 1
ATOM 4963 C CA . PRO B 1 51 ? -8.164 39.75 21.594 1 75.06 51 PRO B CA 1
ATOM 4964 C C . PRO B 1 51 ? -9.008 40.906 22.156 1 75.06 51 PRO B C 1
ATOM 4966 O O . PRO B 1 51 ? -8.492 42 22.406 1 75.06 51 PRO B O 1
ATOM 4969 N N . LEU B 1 52 ? -10.273 40.719 22.406 1 76.12 52 LEU B N 1
ATOM 4970 C CA . LEU B 1 52 ? -11.133 41.75 22.969 1 76.12 52 LEU B CA 1
ATOM 4971 C C . LEU B 1 52 ? -10.695 42.094 24.391 1 76.12 52 LEU B C 1
ATOM 4973 O O . LEU B 1 52 ? -10.586 43.281 24.734 1 76.12 52 LEU B O 1
ATOM 4977 N N . LEU B 1 53 ? -10.422 41.094 25.094 1 77.44 53 LEU B N 1
ATOM 4978 C CA . LEU B 1 53 ? -9.992 41.312 26.469 1 77.44 53 LEU B CA 1
ATOM 4979 C C . LEU B 1 53 ? -8.594 41.906 26.516 1 77.44 53 LEU B C 1
ATOM 4981 O O . LEU B 1 53 ? -8.297 42.719 27.406 1 77.44 53 LEU B O 1
ATOM 4985 N N . ALA B 1 54 ? -7.812 41.5 25.578 1 74.25 54 ALA B N 1
ATOM 4986 C CA . ALA B 1 54 ? -6.477 42.094 25.484 1 74.25 54 ALA B CA 1
ATOM 4987 C C . ALA B 1 54 ? -6.555 43.594 25.188 1 74.25 54 ALA B C 1
ATOM 4989 O O . ALA B 1 54 ? -5.762 44.375 25.703 1 74.25 54 ALA B O 1
ATOM 4990 N N . GLY B 1 55 ? -7.48 43.938 24.344 1 73.62 55 GLY B N 1
ATOM 4991 C CA . GLY B 1 55 ? -7.703 45.344 24.078 1 73.62 55 GLY B CA 1
ATOM 4992 C C . GLY B 1 55 ? -8.125 46.125 25.297 1 73.62 55 GLY B C 1
ATOM 4993 O O . GLY B 1 55 ? -7.664 47.25 25.516 1 73.62 55 GLY B O 1
ATOM 4994 N N . TRP B 1 56 ? -8.961 45.531 26.094 1 73.44 56 TRP B N 1
ATOM 4995 C CA . TRP B 1 56 ? -9.398 46.188 27.312 1 73.44 56 TRP B CA 1
ATOM 4996 C C . TRP B 1 56 ? -8.234 46.344 28.281 1 73.44 56 TRP B C 1
ATOM 4998 O O . TRP B 1 56 ? -8.141 47.375 28.969 1 73.44 56 TRP B O 1
ATOM 5008 N N . LEU B 1 57 ? -7.371 45.406 28.234 1 71.69 57 LEU B N 1
ATOM 5009 C CA . LEU B 1 57 ? -6.191 45.5 29.094 1 71.69 57 LEU B CA 1
ATOM 5010 C C . LEU B 1 57 ? -5.309 46.656 28.688 1 71.69 57 LEU B C 1
ATOM 5012 O O . LEU B 1 57 ? -4.855 47.438 29.547 1 71.69 57 LEU B O 1
ATOM 5016 N N . VAL B 1 58 ? -5.156 46.812 27.438 1 70.88 58 VAL B N 1
ATOM 5017 C CA . VAL B 1 58 ? -4.312 47.875 26.938 1 70.88 58 VAL B CA 1
ATOM 5018 C C . VAL B 1 58 ? -4.977 49.25 27.203 1 70.88 58 VAL B C 1
ATOM 5020 O O . VAL B 1 58 ? -4.297 50.219 27.531 1 70.88 58 VAL B O 1
ATOM 5023 N N . SER B 1 59 ? -6.273 49.312 27.094 1 70.62 59 SER B N 1
ATOM 5024 C CA . SER B 1 59 ? -6.988 50.531 27.359 1 70.62 59 SER B CA 1
ATOM 5025 C C . SER B 1 59 ? -6.883 50.938 28.828 1 70.62 59 SER B C 1
ATOM 5027 O O . SER B 1 59 ? -6.711 52.125 29.141 1 70.62 59 SER B O 1
ATOM 5029 N N . ASP B 1 60 ? -6.996 49.969 29.672 1 70.44 60 ASP B N 1
ATOM 5030 C CA . ASP B 1 60 ? -6.938 50.219 31.109 1 70.44 60 ASP B CA 1
ATOM 5031 C C . ASP B 1 60 ? -5.539 50.688 31.531 1 70.44 60 ASP B C 1
ATOM 5033 O O . ASP B 1 60 ? -5.391 51.531 32.406 1 70.44 60 ASP B O 1
ATOM 5037 N N . VAL B 1 61 ? -4.586 50.219 30.797 1 66.75 61 VAL B N 1
ATOM 5038 C CA . VAL B 1 61 ? -3.207 50.562 31.109 1 66.75 61 VAL B CA 1
ATOM 5039 C C . VAL B 1 61 ? -2.887 51.938 30.562 1 66.75 61 VAL B C 1
ATOM 5041 O O . VAL B 1 61 ? -2.07 52.688 31.125 1 66.75 61 VAL B O 1
ATOM 5044 N N . SER B 1 62 ? -3.484 52.312 29.469 1 68.62 62 SER B N 1
ATOM 5045 C CA . SER B 1 62 ? -3.201 53.594 28.828 1 68.62 62 SER B CA 1
ATOM 5046 C C . SER B 1 62 ? -3.863 54.75 29.594 1 68.62 62 SER B C 1
ATOM 5048 O O . SER B 1 62 ? -3.41 55.906 29.516 1 68.62 62 SER B O 1
ATOM 5050 N N . HIS B 1 63 ? -4.938 54.5 30.156 1 64.5 63 HIS B N 1
ATOM 5051 C CA . HIS B 1 63 ? -5.59 55.562 30.922 1 64.5 63 HIS B CA 1
ATOM 5052 C C . HIS B 1 63 ? -5.57 55.25 32.406 1 64.5 63 HIS B C 1
ATOM 5054 O O . HIS B 1 63 ? -6.523 54.656 32.938 1 64.5 63 HIS B O 1
ATOM 5060 N N . PRO B 1 64 ? -4.336 55.438 33.062 1 58.06 64 PRO B N 1
ATOM 5061 C CA . PRO B 1 64 ? -4.238 55.094 34.5 1 58.06 64 PRO B CA 1
ATOM 5062 C C . PRO B 1 64 ? -5.164 55.938 35.375 1 58.06 64 PRO B C 1
ATOM 5064 O O . PRO B 1 64 ? -5 57.156 35.438 1 58.06 64 PRO B O 1
ATOM 5067 N N . ALA B 1 65 ? -6.387 55.812 35.344 1 52.28 65 ALA B N 1
ATOM 5068 C CA . ALA B 1 65 ? -7.062 56.594 36.406 1 52.28 65 ALA B CA 1
ATOM 5069 C C . ALA B 1 65 ? -6.512 56.219 37.781 1 52.28 65 ALA B C 1
ATOM 5071 O O . ALA B 1 65 ? -6.031 55.094 38 1 52.28 65 ALA B O 1
ATOM 5072 N N . GLU B 1 66 ? -6.301 57.031 38.656 1 53.28 66 GLU B N 1
ATOM 5073 C CA . GLU B 1 66 ? -5.668 56.938 39.969 1 53.28 66 GLU B CA 1
ATOM 5074 C C . GLU B 1 66 ? -5.77 55.531 40.531 1 53.28 66 GLU B C 1
ATOM 5076 O O . GLU B 1 66 ? -4.879 54.688 40.312 1 53.28 66 GLU B O 1
ATOM 5081 N N . GLY B 1 67 ? -6.469 55.219 41.594 1 51.41 67 GLY B N 1
ATOM 5082 C CA . GLY B 1 67 ? -6.609 54.156 42.594 1 51.41 67 GLY B CA 1
ATOM 5083 C C . GLY B 1 67 ? -7.129 52.875 41.969 1 51.41 67 GLY B C 1
ATOM 5084 O O . GLY B 1 67 ? -6.848 51.781 42.5 1 51.41 67 GLY B O 1
ATOM 5085 N N . THR B 1 68 ? -7.934 52.844 41.062 1 54.03 68 THR B N 1
ATOM 5086 C CA . THR B 1 68 ? -8.797 51.75 40.594 1 54.03 68 THR B CA 1
ATOM 5087 C C . THR B 1 68 ? -8.156 51 39.438 1 54.03 68 THR B C 1
ATOM 5089 O O . THR B 1 68 ? -8.695 49.969 38.969 1 54.03 68 THR B O 1
ATOM 5092 N N . ALA B 1 69 ? -7.051 51.406 39 1 62.84 69 ALA B N 1
ATOM 5093 C CA . ALA B 1 69 ? -6.41 50.875 37.781 1 62.84 69 ALA B CA 1
ATOM 5094 C C . ALA B 1 69 ? -5.836 49.469 38.031 1 62.84 69 ALA B C 1
ATOM 5096 O O . ALA B 1 69 ? -5.965 48.594 37.188 1 62.84 69 ALA B O 1
ATOM 5097 N N . LEU B 1 70 ? -5.371 49.312 39.344 1 64.25 70 LEU B N 1
ATOM 5098 C CA . LEU B 1 70 ? -4.738 48.062 39.656 1 64.25 70 LEU B CA 1
ATOM 5099 C C . LEU B 1 70 ? -5.762 46.938 39.688 1 64.25 70 LEU B C 1
ATOM 5101 O O . LEU B 1 70 ? -5.492 45.812 39.219 1 64.25 70 LEU B O 1
ATOM 5105 N N . HIS B 1 71 ? -6.859 47.312 40.188 1 69.75 71 HIS B N 1
ATOM 5106 C CA . HIS B 1 71 ? -7.895 46.281 40.312 1 69.75 71 HIS B CA 1
ATOM 5107 C C . HIS B 1 71 ? -8.438 45.906 38.938 1 69.75 71 HIS B C 1
ATOM 5109 O O . HIS B 1 71 ? -8.703 44.719 38.688 1 69.75 71 HIS B O 1
ATOM 5115 N N . HIS B 1 72 ? -8.453 46.719 38.062 1 77.69 72 HIS B N 1
ATOM 5116 C CA . HIS B 1 72 ? -8.977 46.438 36.719 1 77.69 72 HIS B CA 1
ATOM 5117 C C . HIS B 1 72 ? -7.992 45.594 35.938 1 77.69 72 HIS B C 1
ATOM 5119 O O . HIS B 1 72 ? -8.391 44.656 35.219 1 77.69 72 HIS B O 1
ATOM 5125 N N . VAL B 1 73 ? -6.73 45.875 36.219 1 76.5 73 VAL B N 1
ATOM 5126 C CA . VAL B 1 73 ? -5.711 45.125 35.5 1 76.5 73 VAL B CA 1
ATOM 5127 C C . VAL B 1 73 ? -5.691 43.656 35.969 1 76.5 73 VAL B C 1
ATOM 5129 O O . VAL B 1 73 ? -5.555 42.75 35.188 1 76.5 73 VAL B O 1
ATOM 5132 N N . ALA B 1 74 ? -5.871 43.562 37.312 1 78.81 74 ALA B N 1
ATOM 5133 C CA . ALA B 1 74 ? -5.898 42.219 37.875 1 78.81 74 ALA B CA 1
ATOM 5134 C C . ALA B 1 74 ? -7.09 41.406 37.344 1 78.81 74 ALA B C 1
ATOM 5136 O O . ALA B 1 74 ? -6.969 40.219 37.062 1 78.81 74 ALA B O 1
ATOM 5137 N N . TRP B 1 75 ? -8.172 42.094 37.125 1 80.44 75 TRP B N 1
ATOM 5138 C CA . TRP B 1 75 ? -9.367 41.438 36.625 1 80.44 75 TRP B CA 1
ATOM 5139 C C . TRP B 1 75 ? -9.219 41.125 35.156 1 80.44 75 TRP B C 1
ATOM 5141 O O . TRP B 1 75 ? -9.742 40.094 34.656 1 80.44 75 TRP B O 1
ATOM 5151 N N . ASP B 1 76 ? -8.477 41.875 34.406 1 80.62 76 ASP B N 1
ATOM 5152 C CA . ASP B 1 76 ? -8.25 41.594 33 1 80.62 76 ASP B CA 1
ATOM 5153 C C . ASP B 1 76 ? -7.348 40.344 32.844 1 80.62 76 ASP B C 1
ATOM 5155 O O . ASP B 1 76 ? -7.605 39.5 31.969 1 80.62 76 ASP B O 1
ATOM 5159 N N . VAL B 1 77 ? -6.371 40.312 33.688 1 81.19 77 VAL B N 1
ATOM 5160 C CA . VAL B 1 77 ? -5.461 39.188 33.625 1 81.19 77 VAL B CA 1
ATOM 5161 C C . VAL B 1 77 ? -6.195 37.906 34.031 1 81.19 77 VAL B C 1
ATOM 5163 O O . VAL B 1 77 ? -6.023 36.875 33.406 1 81.19 77 VAL B O 1
ATOM 5166 N N . ALA B 1 78 ? -7.004 38.031 35.062 1 85.19 78 ALA B N 1
ATOM 5167 C CA . ALA B 1 78 ? -7.805 36.875 35.5 1 85.19 78 ALA B CA 1
ATOM 5168 C C . ALA B 1 78 ? -8.797 36.469 34.406 1 85.19 78 ALA B C 1
ATOM 5170 O O . ALA B 1 78 ? -9.039 35.281 34.219 1 85.19 78 ALA B O 1
ATOM 5171 N N . GLY B 1 79 ? -9.391 37.438 33.781 1 85.38 79 GLY B N 1
ATOM 5172 C CA . GLY B 1 79 ? -10.312 37.156 32.688 1 85.38 79 GLY B CA 1
ATOM 5173 C C . GLY B 1 79 ? -9.648 36.438 31.531 1 85.38 79 GLY B C 1
ATOM 5174 O O . GLY B 1 79 ? -10.211 35.5 30.953 1 85.38 79 GLY B O 1
ATOM 5175 N N . LEU B 1 80 ? -8.438 36.875 31.219 1 84.75 80 LEU B N 1
ATOM 5176 C CA . LEU B 1 80 ? -7.695 36.25 30.125 1 84.75 80 LEU B CA 1
ATOM 5177 C C . LEU B 1 80 ? -7.316 34.812 30.484 1 84.75 80 LEU B C 1
ATOM 5179 O O . LEU B 1 80 ? -7.363 33.938 29.625 1 84.75 80 LEU B O 1
ATOM 5183 N N . THR B 1 81 ? -6.957 34.562 31.781 1 86.38 81 THR B N 1
ATOM 5184 C CA . THR B 1 81 ? -6.598 33.25 32.219 1 86.38 81 THR B CA 1
ATOM 5185 C C . THR B 1 81 ? -7.805 32.312 32.188 1 86.38 81 THR B C 1
ATOM 5187 O O . THR B 1 81 ? -7.699 31.172 31.734 1 86.38 81 THR B O 1
ATOM 5190 N N . LEU B 1 82 ? -8.891 32.812 32.625 1 89.12 82 LEU B N 1
ATOM 5191 C CA . LEU B 1 82 ? -10.117 32.031 32.625 1 89.12 82 LEU B CA 1
ATOM 5192 C C . LEU B 1 82 ? -10.547 31.672 31.219 1 89.12 82 LEU B C 1
ATOM 5194 O O . LEU B 1 82 ? -10.977 30.547 30.953 1 89.12 82 LEU B O 1
ATOM 5198 N N . LEU B 1 83 ? -10.438 32.594 30.328 1 88.25 83 LEU B N 1
ATOM 5199 C CA . LEU B 1 83 ? -10.797 32.344 28.938 1 88.25 83 LEU B CA 1
ATOM 5200 C C . LEU B 1 83 ? -9.859 31.312 28.312 1 88.25 83 LEU B C 1
ATOM 5202 O O . LEU B 1 83 ? -10.289 30.5 27.484 1 88.25 83 LEU B O 1
ATOM 5206 N N . GLY B 1 84 ? -8.578 31.438 28.672 1 87.12 84 GLY B N 1
ATOM 5207 C CA . GLY B 1 84 ? -7.637 30.438 28.203 1 87.12 84 GLY B CA 1
ATOM 5208 C C . GLY B 1 84 ? -7.957 29.031 28.688 1 87.12 84 GLY B C 1
ATOM 5209 O O . GLY B 1 84 ? -7.922 28.078 27.906 1 87.12 84 GLY B O 1
ATOM 5210 N N . LEU B 1 85 ? -8.32 28.938 29.953 1 91.81 85 LEU B N 1
ATOM 5211 C CA . LEU B 1 85 ? -8.672 27.641 30.531 1 91.81 85 LEU B CA 1
ATOM 5212 C C . LEU B 1 85 ? -9.945 27.094 29.906 1 91.81 85 LEU B C 1
ATOM 5214 O O . LEU B 1 85 ? -10.047 25.891 29.641 1 91.81 85 LEU B O 1
ATOM 5218 N N . LEU B 1 86 ? -10.875 27.984 29.672 1 91.44 86 LEU B N 1
ATOM 5219 C CA . LEU B 1 86 ? -12.117 27.578 29.016 1 91.44 86 LEU B CA 1
ATOM 5220 C C . LEU B 1 86 ? -11.859 27.109 27.594 1 91.44 86 LEU B C 1
ATOM 5222 O O . LEU B 1 86 ? -12.492 26.156 27.125 1 91.44 86 LEU B O 1
ATOM 5226 N N . GLY B 1 87 ? -11 27.797 26.953 1 91.25 87 GLY B N 1
ATOM 5227 C CA . GLY B 1 87 ? -10.633 27.391 25.609 1 91.25 87 GLY B CA 1
ATOM 5228 C C . GLY B 1 87 ? -10 26 25.547 1 91.25 87 GLY B C 1
ATOM 5229 O O . GLY B 1 87 ? -10.344 25.203 24.688 1 91.25 87 GLY B O 1
ATOM 5230 N N . ILE B 1 88 ? -9.133 25.703 26.484 1 90.81 88 ILE B N 1
ATOM 5231 C CA . ILE B 1 88 ? -8.461 24.406 26.547 1 90.81 88 ILE B CA 1
ATOM 5232 C C . ILE B 1 88 ? -9.484 23.312 26.875 1 90.81 88 ILE B C 1
ATOM 5234 O O . ILE B 1 88 ? -9.484 22.25 26.266 1 90.81 88 ILE B O 1
ATOM 5238 N N . GLY B 1 89 ? -10.312 23.656 27.844 1 93.81 89 GLY B N 1
ATOM 5239 C CA . GLY B 1 89 ? -11.352 22.703 28.219 1 93.81 89 GLY B CA 1
ATOM 5240 C C . GLY B 1 89 ? -12.32 22.406 27.078 1 93.81 89 GLY B C 1
ATOM 5241 O O . GLY B 1 89 ? -12.695 21.25 26.859 1 93.81 89 GLY B O 1
ATOM 5242 N N . ALA B 1 90 ? -12.734 23.406 26.391 1 94.12 90 ALA B N 1
ATOM 5243 C CA . ALA B 1 90 ? -13.648 23.25 25.266 1 94.12 90 ALA B CA 1
ATOM 5244 C C . ALA B 1 90 ? -12.992 22.453 24.141 1 94.12 90 ALA B C 1
ATOM 5246 O O . ALA B 1 90 ? -13.633 21.609 23.516 1 94.12 90 ALA B O 1
ATOM 5247 N N . ARG B 1 91 ? -11.812 22.734 23.938 1 90.81 91 ARG B N 1
ATOM 5248 C CA . ARG B 1 91 ? -11.086 22.016 22.891 1 90.81 91 ARG B CA 1
ATOM 5249 C C . ARG B 1 91 ? -10.914 20.547 23.25 1 90.81 91 ARG B C 1
ATOM 5251 O O . ARG B 1 91 ? -10.984 19.672 22.391 1 90.81 91 ARG B O 1
ATOM 5258 N N . ARG B 1 92 ? -10.625 20.328 24.5 1 93.19 92 ARG B N 1
ATOM 5259 C CA . ARG B 1 92 ? -10.516 18.953 24.969 1 93.19 92 ARG B CA 1
ATOM 5260 C C . ARG B 1 92 ? -11.828 18.203 24.75 1 93.19 92 ARG B C 1
ATOM 5262 O O . ARG B 1 92 ? -11.828 17.062 24.281 1 93.19 92 ARG B O 1
ATOM 5269 N N . MET B 1 93 ? -12.828 18.859 25.109 1 94.75 93 MET B N 1
ATOM 5270 C CA . MET B 1 93 ? -14.141 18.25 24.922 1 94.75 93 MET B CA 1
ATOM 5271 C C . MET B 1 93 ? -14.383 17.922 23.453 1 94.75 93 MET B C 1
ATOM 5273 O O . MET B 1 93 ? -14.883 16.844 23.141 1 94.75 93 MET B O 1
ATOM 5277 N N . ALA B 1 94 ? -14.039 18.781 22.609 1 94.5 94 ALA B N 1
ATOM 5278 C CA . ALA B 1 94 ? -14.227 18.578 21.172 1 94.5 94 ALA B CA 1
ATOM 5279 C C . ALA B 1 94 ? -13.398 17.391 20.672 1 94.5 94 ALA B C 1
ATOM 5281 O O . ALA B 1 94 ? -13.914 16.531 19.969 1 94.5 94 ALA B O 1
ATOM 5282 N N . TYR B 1 95 ? -12.164 17.312 21.078 1 93.31 95 TYR B N 1
ATOM 5283 C CA . TYR B 1 95 ? -11.25 16.297 20.578 1 93.31 95 TYR B CA 1
ATOM 5284 C C . TYR B 1 95 ? -11.609 14.922 21.141 1 93.31 95 TYR B C 1
ATOM 5286 O O . TYR B 1 95 ? -11.508 13.914 20.453 1 93.31 95 TYR B O 1
ATOM 5294 N N . VAL B 1 96 ? -12.031 14.891 22.422 1 95 96 VAL B N 1
ATOM 5295 C CA . VAL B 1 96 ? -12.453 13.625 23.016 1 95 96 VAL B CA 1
ATOM 5296 C C . VAL B 1 96 ? -13.719 13.125 22.328 1 95 96 VAL B C 1
ATOM 5298 O O . VAL B 1 96 ? -13.828 11.945 21.969 1 95 96 VAL B O 1
ATOM 5301 N N . SER B 1 97 ? -14.609 14.047 22.109 1 95.88 97 SER B N 1
ATOM 5302 C CA . SER B 1 97 ? -15.891 13.664 21.516 1 95.88 97 SER B CA 1
ATOM 5303 C C . SER B 1 97 ? -15.727 13.203 20.078 1 95.88 97 SER B C 1
ATOM 5305 O O . SER B 1 97 ? -16.359 12.234 19.656 1 95.88 97 SER B O 1
ATOM 5307 N N . ILE B 1 98 ? -14.914 13.867 19.359 1 95.62 98 ILE B N 1
ATOM 5308 C CA . ILE B 1 98 ? -14.734 13.484 17.953 1 95.62 98 ILE B CA 1
ATOM 5309 C C . ILE B 1 98 ? -14.016 12.141 17.875 1 95.62 98 ILE B C 1
ATOM 5311 O O . ILE B 1 98 ? -14.266 11.352 16.953 1 95.62 98 ILE B O 1
ATOM 5315 N N . SER B 1 99 ? -13.094 11.906 18.812 1 95.44 99 SER B N 1
ATOM 5316 C CA . SER B 1 99 ? -12.414 10.617 18.828 1 95.44 99 SER B CA 1
ATOM 5317 C C . SER B 1 99 ? -13.406 9.469 19.031 1 95.44 99 SER B C 1
ATOM 5319 O O . SER B 1 99 ? -13.312 8.445 18.344 1 95.44 99 SER B O 1
ATOM 5321 N N . HIS B 1 100 ? -14.367 9.727 19.906 1 95.5 100 HIS B N 1
ATOM 5322 C CA . HIS B 1 100 ? -15.398 8.719 20.125 1 95.5 100 HIS B CA 1
ATOM 5323 C C . HIS B 1 100 ? -16.312 8.594 18.906 1 95.5 100 HIS B C 1
ATOM 5325 O O . HIS B 1 100 ? -16.672 7.484 18.5 1 95.5 100 HIS B O 1
ATOM 5331 N N . LEU B 1 101 ? -16.594 9.695 18.359 1 95 101 LEU B N 1
ATOM 5332 C CA . LEU B 1 101 ? -17.453 9.711 17.188 1 95 101 LEU B CA 1
ATOM 5333 C C . LEU B 1 101 ? -16.797 8.977 16.016 1 95 101 LEU B C 1
ATOM 5335 O O . LEU B 1 101 ? -17.406 8.07 15.438 1 95 101 LEU B O 1
ATOM 5339 N N . THR B 1 102 ? -15.609 9.375 15.695 1 94.88 102 THR B N 1
ATOM 5340 C CA . THR B 1 102 ? -14.906 8.82 14.539 1 94.88 102 THR B CA 1
ATOM 5341 C C . THR B 1 102 ? -14.633 7.332 14.734 1 94.88 102 THR B C 1
ATOM 5343 O O . THR B 1 102 ? -14.734 6.551 13.789 1 94.88 102 THR B O 1
ATOM 5346 N N . SER B 1 103 ? -14.242 6.922 15.945 1 95.25 103 SER B N 1
ATOM 5347 C CA . SER B 1 103 ? -13.961 5.512 16.188 1 95.25 103 SER B CA 1
ATOM 5348 C C . SER B 1 103 ? -15.203 4.652 16.016 1 95.25 103 SER B C 1
ATOM 5350 O O . SER B 1 103 ? -15.141 3.568 15.43 1 95.25 103 SER B O 1
ATOM 5352 N N . ARG B 1 104 ? -16.344 5.125 16.438 1 95.31 104 ARG B N 1
ATOM 5353 C CA . ARG B 1 104 ? -17.594 4.383 16.297 1 95.31 104 ARG B CA 1
ATOM 5354 C C . ARG B 1 104 ? -18.016 4.309 14.828 1 95.31 104 ARG B C 1
ATOM 5356 O O . ARG B 1 104 ? -18.453 3.26 14.359 1 95.31 104 ARG B O 1
ATOM 5363 N N . VAL B 1 105 ? -17.875 5.398 14.227 1 95.56 105 VAL B N 1
ATOM 5364 C CA . VAL B 1 105 ? -18.266 5.461 12.82 1 95.56 105 VAL B CA 1
ATOM 5365 C C . VAL B 1 105 ? -17.375 4.539 11.992 1 95.56 105 VAL B C 1
ATOM 5367 O O . VAL B 1 105 ? -17.859 3.793 11.141 1 95.56 105 VAL B O 1
ATOM 5370 N N . MET B 1 106 ? -16.094 4.59 12.172 1 95.88 106 MET B N 1
ATOM 5371 C CA . MET B 1 106 ? -15.141 3.766 11.43 1 95.88 106 MET B CA 1
ATOM 5372 C C . MET B 1 106 ? -15.406 2.283 11.664 1 95.88 106 MET B C 1
ATOM 5374 O O . MET B 1 106 ? -15.375 1.484 10.727 1 95.88 106 MET B O 1
ATOM 5378 N N . THR B 1 107 ? -15.641 1.928 12.922 1 95.88 107 THR B N 1
ATOM 5379 C CA . THR B 1 107 ? -15.914 0.532 13.242 1 95.88 107 THR B CA 1
ATOM 5380 C C . THR B 1 107 ? -17.203 0.072 12.578 1 95.88 107 THR B C 1
ATOM 5382 O O . THR B 1 107 ? -17.297 -1.047 12.07 1 95.88 107 THR B O 1
ATOM 5385 N N . GLY B 1 108 ? -18.172 0.921 12.609 1 95.75 108 GLY B N 1
ATOM 5386 C CA . GLY B 1 108 ? -19.422 0.604 11.922 1 95.75 108 GLY B CA 1
ATOM 5387 C C . GLY B 1 108 ? -19.234 0.418 10.43 1 95.75 108 GLY B C 1
ATOM 5388 O O . GLY B 1 108 ? -19.812 -0.508 9.844 1 95.75 108 GLY B O 1
ATOM 5389 N N . ILE B 1 109 ? -18.438 1.197 9.852 1 96 109 ILE B N 1
ATOM 5390 C CA . ILE B 1 109 ? -18.219 1.158 8.406 1 96 109 ILE B CA 1
ATOM 5391 C C . ILE B 1 109 ? -17.484 -0.122 8.023 1 96 109 ILE B C 1
ATOM 5393 O O . ILE B 1 109 ? -17.875 -0.815 7.082 1 96 109 ILE B O 1
ATOM 5397 N N . VAL B 1 110 ? -16.391 -0.405 8.758 1 96.5 110 VAL B N 1
ATOM 5398 C CA . VAL B 1 110 ? -15.586 -1.561 8.383 1 96.5 110 VAL B CA 1
ATOM 5399 C C . VAL B 1 110 ? -16.406 -2.84 8.562 1 96.5 110 VAL B C 1
ATOM 5401 O O . VAL B 1 110 ? -16.344 -3.74 7.719 1 96.5 110 VAL B O 1
ATOM 5404 N N . THR B 1 111 ? -17.172 -2.973 9.602 1 96.31 111 THR B N 1
ATOM 5405 C CA . THR B 1 111 ? -17.984 -4.164 9.852 1 96.31 111 THR B CA 1
ATOM 5406 C C . THR B 1 111 ? -19.078 -4.305 8.812 1 96.31 111 THR B C 1
ATOM 5408 O O . THR B 1 111 ? -19.344 -5.402 8.32 1 96.31 111 THR B O 1
ATOM 5411 N N . GLU B 1 112 ? -19.672 -3.197 8.5 1 95.56 112 GLU B N 1
ATOM 5412 C CA . GLU B 1 112 ? -20.734 -3.229 7.504 1 95.56 112 GLU B CA 1
ATOM 5413 C C . GLU B 1 112 ? -20.188 -3.492 6.109 1 95.56 112 GLU B C 1
ATOM 5415 O O . GLU B 1 112 ? -20.797 -4.223 5.32 1 95.56 112 GLU B O 1
ATOM 5420 N N . ALA B 1 113 ? -19.094 -2.812 5.785 1 95.44 113 ALA B N 1
ATOM 5421 C CA . ALA B 1 113 ? -18.453 -3.027 4.484 1 95.44 113 ALA B CA 1
ATOM 5422 C C . ALA B 1 113 ? -18.047 -4.488 4.309 1 95.44 113 ALA B C 1
ATOM 5424 O O . ALA B 1 113 ? -18.266 -5.07 3.244 1 95.44 113 ALA B O 1
ATOM 5425 N N . PHE B 1 114 ? -17.516 -5.055 5.348 1 95.44 114 PHE B N 1
ATOM 5426 C CA . PHE B 1 114 ? -17.109 -6.449 5.312 1 95.44 114 PHE B CA 1
ATOM 5427 C C . PHE B 1 114 ? -18.312 -7.371 5.141 1 95.44 114 PHE B C 1
ATOM 5429 O O . PHE B 1 114 ? -18.266 -8.32 4.355 1 95.44 114 PHE B O 1
ATOM 5436 N N . ALA B 1 115 ? -19.281 -7.125 5.844 1 94.81 115 ALA B N 1
ATOM 5437 C CA . ALA B 1 115 ? -20.5 -7.922 5.754 1 94.81 115 ALA B CA 1
ATOM 5438 C C . ALA B 1 115 ? -21.078 -7.898 4.336 1 94.81 115 ALA B C 1
ATOM 5440 O O . ALA B 1 115 ? -21.531 -8.922 3.826 1 94.81 115 ALA B O 1
ATOM 5441 N N . ARG B 1 116 ? -20.984 -6.801 3.758 1 93.5 116 ARG B N 1
ATOM 5442 C CA . ARG B 1 116 ? -21.5 -6.66 2.398 1 93.5 116 ARG B CA 1
ATOM 5443 C C . ARG B 1 116 ? -20.594 -7.371 1.396 1 93.5 116 ARG B C 1
ATOM 5445 O O . ARG B 1 116 ? -21.078 -8.102 0.53 1 93.5 116 ARG B O 1
ATOM 5452 N N . VAL B 1 117 ? -19.328 -7.145 1.49 1 93.81 117 VAL B N 1
ATOM 5453 C CA . VAL B 1 117 ? -18.359 -7.723 0.565 1 93.81 117 VAL B CA 1
ATOM 5454 C C . VAL B 1 117 ? -18.438 -9.25 0.616 1 93.81 117 VAL B C 1
ATOM 5456 O O . VAL B 1 117 ? -18.359 -9.914 -0.419 1 93.81 117 VAL B O 1
ATOM 5459 N N . GLN B 1 118 ? -18.609 -9.758 1.795 1 92.19 118 GLN B N 1
ATOM 5460 C CA . GLN B 1 118 ? -18.688 -11.203 1.956 1 92.19 118 GLN B CA 1
ATOM 5461 C C . GLN B 1 118 ? -19.875 -11.781 1.208 1 92.19 118 GLN B C 1
ATOM 5463 O O . GLN B 1 118 ? -19.844 -12.938 0.769 1 92.19 118 GLN B O 1
ATOM 5468 N N . ARG B 1 119 ? -20.859 -11.016 0.982 1 91.62 119 ARG B N 1
ATOM 5469 C CA . ARG B 1 119 ? -22.109 -11.508 0.426 1 91.62 119 ARG B CA 1
ATOM 5470 C C . ARG B 1 119 ? -22.219 -11.188 -1.062 1 91.62 119 ARG B C 1
ATOM 5472 O O . ARG B 1 119 ? -23.219 -11.516 -1.704 1 91.62 119 ARG B O 1
ATOM 5479 N N . PHE B 1 120 ? -21.188 -10.594 -1.59 1 90.31 120 PHE B N 1
ATOM 5480 C CA . PHE B 1 120 ? -21.156 -10.383 -3.031 1 90.31 120 PHE B CA 1
ATOM 5481 C C . PHE B 1 120 ? -20.969 -11.703 -3.771 1 90.31 120 PHE B C 1
ATOM 5483 O O . PHE B 1 120 ? -20.609 -12.711 -3.168 1 90.31 120 PHE B O 1
ATOM 5490 N N . SER B 1 121 ? -21.234 -11.672 -5.023 1 87.38 121 SER B N 1
ATOM 5491 C CA . SER B 1 121 ? -21.219 -12.883 -5.828 1 87.38 121 SER B CA 1
ATOM 5492 C C . SER B 1 121 ? -19.797 -13.406 -6.02 1 87.38 121 SER B C 1
ATOM 5494 O O . SER B 1 121 ? -18.844 -12.656 -5.852 1 87.38 121 SER B O 1
ATOM 5496 N N . SER B 1 122 ? -19.75 -14.656 -6.238 1 83.62 122 SER B N 1
ATOM 5497 C CA . SER B 1 122 ? -18.469 -15.281 -6.5 1 83.62 122 SER B CA 1
ATOM 5498 C C . SER B 1 122 ? -17.828 -14.703 -7.758 1 83.62 122 SER B C 1
ATOM 5500 O O . SER B 1 122 ? -16.594 -14.617 -7.852 1 83.62 122 SER B O 1
ATOM 5502 N N . GLU B 1 123 ? -18.641 -14.352 -8.625 1 78.75 123 GLU B N 1
ATOM 5503 C CA . GLU B 1 123 ? -18.125 -13.719 -9.844 1 78.75 123 GLU B CA 1
ATOM 5504 C C . GLU B 1 123 ? -17.453 -12.391 -9.531 1 78.75 123 GLU B C 1
ATOM 5506 O O . GLU B 1 123 ? -16.422 -12.062 -10.109 1 78.75 123 GLU B O 1
ATOM 5511 N N . TRP B 1 124 ? -18.141 -11.719 -8.688 1 84 124 TRP B N 1
ATOM 5512 C CA . TRP B 1 124 ? -17.578 -10.438 -8.266 1 84 124 TRP B CA 1
ATOM 5513 C C . TRP B 1 124 ? -16.203 -10.633 -7.617 1 84 124 TRP B C 1
ATOM 5515 O O . TRP B 1 124 ? -15.266 -9.898 -7.902 1 84 124 TRP B O 1
ATOM 5525 N N . HIS B 1 125 ? -16.047 -11.602 -6.766 1 85.44 125 HIS B N 1
ATOM 5526 C CA . HIS B 1 125 ? -14.797 -11.875 -6.074 1 85.44 125 HIS B CA 1
ATOM 5527 C C . HIS B 1 125 ? -13.727 -12.359 -7.043 1 85.44 125 HIS B C 1
ATOM 5529 O O . HIS B 1 125 ? -12.539 -12.109 -6.84 1 85.44 125 HIS B O 1
ATOM 5535 N N . ALA B 1 126 ? -14.156 -13.062 -8.016 1 76.12 126 ALA B N 1
ATOM 5536 C CA . ALA B 1 126 ? -13.219 -13.555 -9.031 1 76.12 126 ALA B CA 1
ATOM 5537 C C . ALA B 1 126 ? -12.656 -12.406 -9.859 1 76.12 126 ALA B C 1
ATOM 5539 O O . ALA B 1 126 ? -11.516 -12.469 -10.328 1 76.12 126 ALA B O 1
ATOM 5540 N N . SER B 1 127 ? -13.453 -11.398 -9.945 1 75 127 SER B N 1
ATOM 5541 C CA . SER B 1 127 ? -13.07 -10.266 -10.789 1 75 127 SER B CA 1
ATOM 5542 C C . SER B 1 127 ? -12.328 -9.203 -9.984 1 75 127 SER B C 1
ATOM 5544 O O . SER B 1 127 ? -11.703 -8.312 -10.547 1 75 127 SER B O 1
ATOM 5546 N N . ASN B 1 128 ? -12.438 -9.328 -8.711 1 79.44 128 ASN B N 1
ATOM 5547 C CA . ASN B 1 128 ? -11.789 -8.352 -7.848 1 79.44 128 ASN B CA 1
ATOM 5548 C C . ASN B 1 128 ? -10.711 -9 -6.984 1 79.44 128 ASN B C 1
ATOM 5550 O O . ASN B 1 128 ? -10.961 -10 -6.312 1 79.44 128 ASN B O 1
ATOM 5554 N N . PHE B 1 129 ? -9.57 -8.469 -7.027 1 75.88 129 PHE B N 1
ATOM 5555 C CA . PHE B 1 129 ? -8.469 -8.992 -6.238 1 75.88 129 PHE B CA 1
ATOM 5556 C C . PHE B 1 129 ? -8.68 -8.719 -4.758 1 75.88 129 PHE B C 1
ATOM 5558 O O . PHE B 1 129 ? -9.094 -7.621 -4.375 1 75.88 129 PHE B O 1
ATOM 5565 N N . ALA B 1 130 ? -8.406 -9.742 -3.969 1 83.81 130 ALA B N 1
ATOM 5566 C CA . ALA B 1 130 ? -8.602 -9.633 -2.525 1 83.81 130 ALA B CA 1
ATOM 5567 C C . ALA B 1 130 ? -7.809 -8.461 -1.948 1 83.81 130 ALA B C 1
ATOM 5569 O O . ALA B 1 130 ? -8.328 -7.699 -1.136 1 83.81 130 ALA B O 1
ATOM 5570 N N . GLY B 1 131 ? -6.594 -8.297 -2.314 1 78.69 131 GLY B N 1
ATOM 5571 C CA . GLY B 1 131 ? -5.773 -7.191 -1.837 1 78.69 131 GLY B CA 1
ATOM 5572 C C . GLY B 1 131 ? -6.363 -5.832 -2.156 1 78.69 131 GLY B C 1
ATOM 5573 O O . GLY B 1 131 ? -6.316 -4.918 -1.329 1 78.69 131 GLY B O 1
ATOM 5574 N N . SER B 1 132 ? -6.922 -5.727 -3.316 1 80.75 132 SER B N 1
ATOM 5575 C CA . SER B 1 132 ? -7.523 -4.469 -3.74 1 80.75 132 SER B CA 1
ATOM 5576 C C . SER B 1 132 ? -8.75 -4.133 -2.9 1 80.75 132 SER B C 1
ATOM 5578 O O . SER B 1 132 ? -8.977 -2.969 -2.561 1 80.75 132 SER B O 1
ATOM 5580 N N . ILE B 1 133 ? -9.469 -5.125 -2.629 1 89.81 133 ILE B N 1
ATOM 5581 C CA . ILE B 1 133 ? -10.672 -4.934 -1.822 1 89.81 133 ILE B CA 1
ATOM 5582 C C . ILE B 1 133 ? -10.281 -4.449 -0.426 1 89.81 133 ILE B C 1
ATOM 5584 O O . ILE B 1 133 ? -10.852 -3.48 0.082 1 89.81 133 ILE B O 1
ATOM 5588 N N . VAL B 1 134 ? -9.344 -5.137 0.113 1 89.88 134 VAL B N 1
ATOM 5589 C CA . VAL B 1 134 ? -8.891 -4.789 1.454 1 89.88 134 VAL B CA 1
ATOM 5590 C C . VAL B 1 134 ? -8.336 -3.367 1.458 1 89.88 134 VAL B C 1
ATOM 5592 O O . VAL B 1 134 ? -8.609 -2.588 2.373 1 89.88 134 VAL B O 1
ATOM 5595 N N . ARG B 1 135 ? -7.641 -3 0.472 1 81.75 135 ARG B N 1
ATOM 5596 C CA . ARG B 1 135 ? -7.066 -1.664 0.364 1 81.75 135 ARG B CA 1
ATOM 5597 C C . ARG B 1 135 ? -8.156 -0.606 0.231 1 81.75 135 ARG B C 1
ATOM 5599 O O . ARG B 1 135 ? -8.055 0.474 0.816 1 81.75 135 ARG B O 1
ATOM 5606 N N . ARG B 1 136 ? -9.141 -0.88 -0.517 1 87.31 136 ARG B N 1
ATOM 5607 C CA . ARG B 1 136 ? -10.258 0.043 -0.689 1 87.31 136 ARG B CA 1
ATOM 5608 C C . ARG B 1 136 ? -10.953 0.322 0.641 1 87.31 136 ARG B C 1
ATOM 5610 O O . ARG B 1 136 ? -11.305 1.465 0.934 1 87.31 136 ARG B O 1
ATOM 5617 N N . ILE B 1 137 ? -11.055 -0.687 1.394 1 92.75 137 ILE B N 1
ATOM 5618 C CA . ILE B 1 137 ? -11.734 -0.547 2.676 1 92.75 137 ILE B CA 1
ATOM 5619 C C . ILE B 1 137 ? -10.844 0.226 3.65 1 92.75 137 ILE B C 1
ATOM 5621 O O . ILE B 1 137 ? -11.289 1.199 4.266 1 92.75 137 ILE B O 1
ATOM 5625 N N . THR B 1 138 ? -9.625 -0.154 3.736 1 89.56 138 THR B N 1
ATOM 5626 C CA . THR B 1 138 ? -8.719 0.461 4.703 1 89.56 138 THR B CA 1
ATOM 5627 C C . THR B 1 138 ? -8.43 1.91 4.324 1 89.56 138 THR B C 1
ATOM 5629 O O . THR B 1 138 ? -8.367 2.783 5.191 1 89.56 138 THR B O 1
ATOM 5632 N N . ARG B 1 139 ? -8.258 2.162 3.074 1 82.94 139 ARG B N 1
ATOM 5633 C CA . ARG B 1 139 ? -8.062 3.527 2.604 1 82.94 139 ARG B CA 1
ATOM 5634 C C . ARG B 1 139 ? -9.297 4.383 2.859 1 82.94 139 ARG B C 1
ATOM 5636 O O . ARG B 1 139 ? -9.18 5.555 3.221 1 82.94 139 ARG B O 1
ATOM 5643 N N . GLY B 1 140 ? -10.367 3.828 2.617 1 90.44 140 GLY B N 1
ATOM 5644 C CA . GLY B 1 140 ? -11.609 4.523 2.9 1 90.44 140 GLY B CA 1
ATOM 5645 C C . GLY B 1 140 ? -11.773 4.883 4.367 1 90.44 140 GLY B C 1
ATOM 5646 O O . GLY B 1 140 ? -12.242 5.973 4.695 1 90.44 140 GLY B O 1
ATOM 5647 N N . LEU B 1 141 ? -11.367 3.98 5.207 1 92.56 141 LEU B N 1
ATOM 5648 C CA . LEU B 1 141 ? -11.453 4.23 6.641 1 92.56 141 LEU B CA 1
ATOM 5649 C C . LEU B 1 141 ? -10.531 5.371 7.055 1 92.56 141 LEU B C 1
ATOM 5651 O O . LEU B 1 141 ? -10.922 6.234 7.844 1 92.56 141 LEU B O 1
ATOM 5655 N N . GLY B 1 142 ? -9.398 5.355 6.516 1 90.69 142 GLY B N 1
ATOM 5656 C CA . GLY B 1 142 ? -8.492 6.461 6.773 1 90.69 142 GLY B CA 1
ATOM 5657 C C . GLY B 1 142 ? -9.023 7.797 6.293 1 90.69 142 GLY B C 1
ATOM 5658 O O . GLY B 1 142 ? -8.852 8.82 6.965 1 90.69 142 GLY B O 1
ATOM 5659 N N . ALA B 1 143 ? -9.664 7.766 5.219 1 89.81 143 ALA B N 1
ATOM 5660 C CA . ALA B 1 143 ? -10.234 8.984 4.645 1 89.81 143 ALA B CA 1
ATOM 5661 C C . ALA B 1 143 ? -11.375 9.516 5.508 1 89.81 143 ALA B C 1
ATOM 5663 O O . ALA B 1 143 ? -11.562 10.727 5.621 1 89.81 143 ALA B O 1
ATOM 5664 N N . VAL B 1 144 ? -12.07 8.617 6.078 1 93.06 144 VAL B N 1
ATOM 5665 C CA . VAL B 1 144 ? -13.164 9.023 6.957 1 93.06 144 VAL B CA 1
ATOM 5666 C C . VAL B 1 144 ? -12.609 9.789 8.156 1 93.06 144 VAL B C 1
ATOM 5668 O O . VAL B 1 144 ? -13.164 10.805 8.57 1 93.06 144 VAL B O 1
ATOM 5671 N N . ASP B 1 145 ? -11.562 9.289 8.656 1 92.31 145 ASP B N 1
ATOM 5672 C CA . ASP B 1 145 ? -10.922 9.938 9.797 1 92.31 145 ASP B CA 1
ATOM 5673 C C . ASP B 1 145 ? -10.406 11.32 9.43 1 92.31 145 ASP B C 1
ATOM 5675 O O . ASP B 1 145 ? -10.68 12.305 10.125 1 92.31 145 ASP B O 1
ATOM 5679 N N . THR B 1 146 ? -9.766 11.43 8.375 1 89.62 146 THR B N 1
ATOM 5680 C CA . THR B 1 146 ? -9.195 12.695 7.918 1 89.62 146 THR B CA 1
ATOM 5681 C C . THR B 1 146 ? -10.297 13.695 7.578 1 89.62 146 THR B C 1
ATOM 5683 O O . THR B 1 146 ? -10.188 14.875 7.898 1 89.62 146 THR B O 1
ATOM 5686 N N . LEU B 1 147 ? -11.312 13.211 6.961 1 90.56 147 LEU B N 1
ATOM 5687 C CA . LEU B 1 147 ? -12.438 14.055 6.586 1 90.56 147 LEU B CA 1
ATOM 5688 C C . LEU B 1 147 ? -13.125 14.617 7.824 1 90.56 147 LEU B C 1
ATOM 5690 O O . LEU B 1 147 ? -13.445 15.812 7.875 1 90.56 147 LEU B O 1
ATOM 5694 N N . GLY B 1 148 ? -13.359 13.797 8.766 1 92.44 148 GLY B N 1
ATOM 5695 C CA . GLY B 1 148 ? -13.992 14.242 10 1 92.44 148 GLY B CA 1
ATOM 5696 C C . GLY B 1 148 ? -13.188 15.305 10.734 1 92.44 148 GLY B C 1
ATOM 5697 O O . GLY B 1 148 ? -13.734 16.328 11.148 1 92.44 148 GLY B O 1
ATOM 5698 N N . ASP B 1 149 ? -11.883 15.094 10.82 1 91.38 149 ASP B N 1
ATOM 5699 C CA . ASP B 1 149 ? -11.016 16.047 11.492 1 91.38 149 ASP B CA 1
ATOM 5700 C C . ASP B 1 149 ? -10.977 17.375 10.734 1 91.38 149 ASP B C 1
ATOM 5702 O O . ASP B 1 149 ? -11.086 18.453 11.344 1 91.38 149 ASP B O 1
ATOM 5706 N N . THR B 1 150 ? -10.906 17.281 9.461 1 90.44 150 THR B N 1
ATOM 5707 C CA . THR B 1 150 ? -10.758 18.484 8.648 1 90.44 150 THR B CA 1
ATOM 5708 C C . THR B 1 150 ? -12.055 19.297 8.633 1 90.44 150 THR B C 1
ATOM 5710 O O . THR B 1 150 ? -12.031 20.516 8.789 1 90.44 150 THR B O 1
ATOM 5713 N N . LEU B 1 151 ? -13.141 18.656 8.539 1 90.69 151 LEU B N 1
ATOM 5714 C CA . LEU B 1 151 ? -14.422 19.359 8.453 1 90.69 151 LEU B CA 1
ATOM 5715 C C . LEU B 1 151 ? -14.828 19.906 9.82 1 90.69 151 LEU B C 1
ATOM 5717 O O . LEU B 1 151 ? -15.133 21.094 9.945 1 90.69 151 LEU B O 1
ATOM 5721 N N . LEU B 1 152 ? -14.711 19.109 10.82 1 91.62 152 LEU B N 1
ATOM 5722 C CA . LEU B 1 152 ? -15.32 19.469 12.102 1 91.62 152 LEU B CA 1
ATOM 5723 C C . LEU B 1 152 ? -14.344 20.234 12.977 1 91.62 152 LEU B C 1
ATOM 5725 O O . LEU B 1 152 ? -14.75 21.109 13.734 1 91.62 152 LEU B O 1
ATOM 5729 N N . LEU B 1 153 ? -13.062 19.875 12.812 1 89.88 153 LEU B N 1
ATOM 5730 C CA . LEU B 1 153 ? -12.117 20.484 13.75 1 89.88 153 LEU B CA 1
ATOM 5731 C C . LEU B 1 153 ? -11.359 21.625 13.102 1 89.88 153 LEU B C 1
ATOM 5733 O O . LEU B 1 153 ? -10.789 22.484 13.789 1 89.88 153 LEU B O 1
ATOM 5737 N N . MET B 1 154 ? -11.336 21.688 11.828 1 88.94 154 MET B N 1
ATOM 5738 C CA . MET B 1 154 ? -10.531 22.719 11.195 1 88.94 154 MET B CA 1
ATOM 5739 C C . MET B 1 154 ? -11.406 23.703 10.414 1 88.94 154 MET B C 1
ATOM 5741 O O . MET B 1 154 ? -11.477 24.875 10.742 1 88.94 154 MET B O 1
ATOM 5745 N N . LEU B 1 155 ? -12.266 23.234 9.57 1 87.56 155 LEU B N 1
ATOM 5746 C CA . LEU B 1 155 ? -13.031 24.094 8.68 1 87.56 155 LEU B CA 1
ATOM 5747 C C . LEU B 1 155 ? -14.148 24.797 9.445 1 87.56 155 LEU B C 1
ATOM 5749 O O . LEU B 1 155 ? -14.398 26 9.234 1 87.56 155 LEU B O 1
ATOM 5753 N N . VAL B 1 156 ? -14.82 24.156 10.336 1 88.31 156 VAL B N 1
ATOM 5754 C CA . VAL B 1 156 ? -15.922 24.75 11.078 1 88.31 156 VAL B CA 1
ATOM 5755 C C . VAL B 1 156 ? -15.414 25.906 11.93 1 88.31 156 VAL B C 1
ATOM 5757 O O . VAL B 1 156 ? -15.953 27.016 11.875 1 88.31 156 VAL B O 1
ATOM 5760 N N . PRO B 1 157 ? -14.344 25.672 12.664 1 87.75 157 PRO B N 1
ATOM 5761 C CA . PRO B 1 157 ? -13.82 26.797 13.438 1 87.75 157 PRO B CA 1
ATOM 5762 C C . PRO B 1 157 ? -13.367 27.953 12.547 1 87.75 157 PRO B C 1
ATOM 5764 O O . PRO B 1 157 ? -13.531 29.125 12.914 1 87.75 157 PRO B O 1
ATOM 5767 N N . GLU B 1 158 ? -12.758 27.625 11.469 1 85.38 158 GLU B N 1
ATOM 5768 C CA . GLU B 1 158 ? -12.312 28.672 10.562 1 85.38 158 GLU B CA 1
ATOM 5769 C C . GLU B 1 158 ? -13.484 29.531 10.07 1 85.38 158 GLU B C 1
ATOM 5771 O O . GLU B 1 158 ? -13.398 30.75 10.055 1 85.38 158 GLU B O 1
ATOM 5776 N N . MET B 1 159 ? -14.523 28.906 9.766 1 86.19 159 MET B N 1
ATOM 5777 C CA . MET B 1 159 ? -15.727 29.609 9.336 1 86.19 159 MET B CA 1
ATOM 5778 C C . MET B 1 159 ? -16.344 30.391 10.484 1 86.19 159 MET B C 1
ATOM 5780 O O . MET B 1 159 ? -16.797 31.531 10.305 1 86.19 159 MET B O 1
ATOM 5784 N N . MET B 1 160 ? -16.328 29.859 11.617 1 88.25 160 MET B N 1
ATOM 5785 C CA . MET B 1 160 ? -16.891 30.516 12.797 1 88.25 160 MET B CA 1
ATOM 5786 C C . MET B 1 160 ? -16.094 31.766 13.164 1 88.25 160 MET B C 1
ATOM 5788 O O . MET B 1 160 ? -16.688 32.812 13.469 1 88.25 160 MET B O 1
ATOM 5792 N N . VAL B 1 161 ? -14.773 31.594 13.125 1 85.69 161 VAL B N 1
ATOM 5793 C CA . VAL B 1 161 ? -13.93 32.719 13.477 1 85.69 161 VAL B CA 1
ATOM 5794 C C . VAL B 1 161 ? -14.18 33.875 12.5 1 85.69 161 VAL B C 1
ATOM 5796 O O . VAL B 1 161 ? -14.297 35.031 12.914 1 85.69 161 VAL B O 1
ATOM 5799 N N . LEU B 1 162 ? -14.242 33.562 11.266 1 83.56 162 LEU B N 1
ATOM 5800 C CA . LEU B 1 162 ? -14.492 34.562 10.25 1 83.56 162 LEU B CA 1
ATOM 5801 C C . LEU B 1 162 ? -15.852 35.219 10.469 1 83.56 162 LEU B C 1
ATOM 5803 O O . LEU B 1 162 ? -15.961 36.469 10.414 1 83.56 162 LEU B O 1
ATOM 5807 N N . CYS B 1 163 ? -16.828 34.5 10.797 1 87.38 163 CYS B N 1
ATOM 5808 C CA . CYS B 1 163 ? -18.172 35.031 10.984 1 87.38 163 CYS B CA 1
ATOM 5809 C C . CYS B 1 163 ? -18.281 35.844 12.273 1 87.38 163 CYS B C 1
ATOM 5811 O O . CYS B 1 163 ? -18.812 36.938 12.273 1 87.38 163 CYS B O 1
ATOM 5813 N N . ILE B 1 164 ? -17.75 35.312 13.352 1 86.38 164 ILE B N 1
ATOM 5814 C CA . ILE B 1 164 ? -17.859 35.969 14.656 1 86.38 164 ILE B CA 1
ATOM 5815 C C . ILE B 1 164 ? -17.031 37.25 14.664 1 86.38 164 ILE B C 1
ATOM 5817 O O . ILE B 1 164 ? -17.5 38.312 15.141 1 86.38 164 ILE B O 1
ATOM 5821 N N . THR B 1 165 ? -15.828 37.156 14.172 1 83.62 165 THR B N 1
ATOM 5822 C CA . THR B 1 165 ? -14.984 38.375 14.148 1 83.62 165 THR B CA 1
ATOM 5823 C C . THR B 1 165 ? -15.602 39.438 13.266 1 83.62 165 THR B C 1
ATOM 5825 O O . THR B 1 165 ? -15.531 40.625 13.586 1 83.62 165 THR B O 1
ATOM 5828 N N . THR B 1 166 ? -16.109 39.031 12.133 1 85.94 166 THR B N 1
ATOM 5829 C CA . THR B 1 166 ? -16.797 39.969 11.25 1 85.94 166 THR B CA 1
ATOM 5830 C C . THR B 1 166 ? -17.969 40.625 11.969 1 85.94 166 THR B C 1
ATOM 5832 O O . THR B 1 166 ? -18.172 41.844 11.875 1 85.94 166 THR B O 1
ATOM 5835 N N . ALA B 1 167 ? -18.672 39.844 12.727 1 86.06 167 ALA B N 1
ATOM 5836 C CA . ALA B 1 167 ? -19.828 40.344 13.445 1 86.06 167 ALA B CA 1
ATOM 5837 C C . ALA B 1 167 ? -19.422 41.312 14.539 1 86.06 167 ALA B C 1
ATOM 5839 O O . ALA B 1 167 ? -20.047 42.375 14.703 1 86.06 167 ALA B O 1
ATOM 5840 N N . VAL B 1 168 ? -18.406 41 15.273 1 82.94 168 VAL B N 1
ATOM 5841 C CA . VAL B 1 168 ? -17.938 41.844 16.375 1 82.94 168 VAL B CA 1
ATOM 5842 C C . VAL B 1 168 ? -17.422 43.188 15.836 1 82.94 168 VAL B C 1
ATOM 5844 O O . VAL B 1 168 ? -17.719 44.25 16.391 1 82.94 168 VAL B O 1
ATOM 5847 N N . LEU B 1 169 ? -16.625 43.125 14.797 1 83 169 LEU B N 1
ATOM 5848 C CA . LEU B 1 169 ? -16.062 44.344 14.219 1 83 169 LEU B CA 1
ATOM 5849 C C . LEU B 1 169 ? -17.172 45.188 13.594 1 83 169 LEU B C 1
ATOM 5851 O O . LEU B 1 169 ? -17.141 46.438 13.688 1 83 169 LEU B O 1
ATOM 5855 N N . ALA B 1 170 ? -18.125 44.5 12.977 1 84.31 170 ALA B N 1
ATOM 5856 C CA . ALA B 1 170 ? -19.219 45.219 12.336 1 84.31 170 ALA B CA 1
ATOM 5857 C C . ALA B 1 170 ? -20.094 45.938 13.359 1 84.31 170 ALA B C 1
ATOM 5859 O O . ALA B 1 170 ? -20.641 47 13.086 1 84.31 170 ALA B O 1
ATOM 5860 N N . PHE B 1 171 ? -20.234 45.375 14.523 1 83.5 171 PHE B N 1
ATOM 5861 C CA . PHE B 1 171 ? -21.062 45.969 15.57 1 83.5 171 PHE B CA 1
ATOM 5862 C C . PHE B 1 171 ? -20.391 47.219 16.141 1 83.5 171 PHE B C 1
ATOM 5864 O O . PHE B 1 171 ? -21.078 48.188 16.484 1 83.5 171 PHE B O 1
ATOM 5871 N N . HIS B 1 172 ? -19.094 47.156 16.188 1 80 172 HIS B N 1
ATOM 5872 C CA . HIS B 1 172 ? -18.375 48.312 16.703 1 80 172 HIS B CA 1
ATOM 5873 C C . HIS B 1 172 ? -18.141 49.344 15.602 1 80 172 HIS B C 1
ATOM 5875 O O . HIS B 1 172 ? -18.297 50.562 15.828 1 80 172 HIS B O 1
ATOM 5881 N N . TRP B 1 173 ? -17.703 48.844 14.477 1 84.25 173 TRP B N 1
ATOM 5882 C CA . TRP B 1 173 ? -17.469 49.656 13.305 1 84.25 173 TRP B CA 1
ATOM 5883 C C . TRP B 1 173 ? -17.984 48.969 12.039 1 84.25 173 TRP B C 1
ATOM 5885 O O . TRP B 1 173 ? -17.312 48.094 11.508 1 84.25 173 TRP B O 1
ATOM 5895 N N . MET B 1 174 ? -19.031 49.469 11.523 1 83.38 174 MET B N 1
ATOM 5896 C CA . MET B 1 174 ? -19.703 48.812 10.398 1 83.38 174 MET B CA 1
ATOM 5897 C C . MET B 1 174 ? -18.781 48.719 9.188 1 83.38 174 MET B C 1
ATOM 5899 O O . MET B 1 174 ? -18.75 47.719 8.5 1 83.38 174 MET B O 1
ATOM 5903 N N . LEU B 1 175 ? -18.062 49.812 8.945 1 83.12 175 LEU B N 1
ATOM 5904 C CA . LEU B 1 175 ? -17.219 49.844 7.762 1 83.12 175 LEU B CA 1
ATOM 5905 C C . LEU B 1 175 ? -16.062 48.875 7.883 1 83.12 175 LEU B C 1
ATOM 5907 O O . LEU B 1 175 ? -15.703 48.188 6.906 1 83.12 175 LEU B O 1
ATOM 5911 N N . MET B 1 176 ? -15.547 48.688 9.094 1 86.62 176 MET B N 1
ATOM 5912 C CA . MET B 1 176 ? -14.453 47.75 9.297 1 86.62 176 MET B CA 1
ATOM 5913 C C . MET B 1 176 ? -14.945 46.312 9.18 1 86.62 176 MET B C 1
ATOM 5915 O O . MET B 1 176 ? -14.242 45.438 8.656 1 86.62 176 MET B O 1
ATOM 5919 N N . GLY B 1 177 ? -16.125 46.094 9.609 1 86.25 177 GLY B N 1
ATOM 5920 C CA . GLY B 1 177 ? -16.719 44.75 9.461 1 86.25 177 GLY B CA 1
ATOM 5921 C C . GLY B 1 177 ? -16.969 44.375 8.008 1 86.25 177 GLY B C 1
ATOM 5922 O O . GLY B 1 177 ? -16.75 43.219 7.621 1 86.25 177 GLY B O 1
ATOM 5923 N N . LEU B 1 178 ? -17.359 45.344 7.25 1 87.25 178 LEU B N 1
ATOM 5924 C CA . LEU B 1 178 ? -17.625 45.094 5.836 1 87.25 178 LEU B CA 1
ATOM 5925 C C . LEU B 1 178 ? -16.328 44.781 5.09 1 87.25 178 LEU B C 1
ATOM 5927 O O . LEU B 1 178 ? -16.312 43.938 4.211 1 87.25 178 LEU B O 1
ATOM 5931 N N . VAL B 1 179 ? -15.289 45.469 5.453 1 86.25 179 VAL B N 1
ATOM 5932 C CA . VAL B 1 179 ? -13.992 45.25 4.82 1 86.25 179 VAL B CA 1
ATOM 5933 C C . VAL B 1 179 ? -13.516 43.812 5.125 1 86.25 179 VAL B C 1
ATOM 5935 O O . VAL B 1 179 ? -13.016 43.125 4.238 1 86.25 179 VAL B O 1
ATOM 5938 N N . LEU B 1 180 ? -13.703 43.406 6.336 1 87.25 180 LEU B N 1
ATOM 5939 C CA . LEU B 1 180 ? -13.289 42.062 6.723 1 87.25 180 LEU B CA 1
ATOM 5940 C C . LEU B 1 180 ? -14.164 41 6.047 1 87.25 180 LEU B C 1
ATOM 5942 O O . LEU B 1 180 ? -13.664 39.969 5.613 1 87.25 180 LEU B O 1
ATOM 5946 N N . ALA B 1 181 ? -15.445 41.281 5.973 1 87.56 181 ALA B N 1
ATOM 5947 C CA . ALA B 1 181 ? -16.375 40.344 5.355 1 87.56 181 ALA B CA 1
ATOM 5948 C C . ALA B 1 181 ? -16.047 40.125 3.881 1 87.56 181 ALA B C 1
ATOM 5950 O O . ALA B 1 181 ? -15.945 39 3.412 1 87.56 181 ALA B O 1
ATOM 5951 N N . VAL B 1 182 ? -15.891 41.219 3.178 1 88.12 182 VAL B N 1
ATOM 5952 C CA . VAL B 1 182 ? -15.57 41.156 1.756 1 88.12 182 VAL B CA 1
ATOM 5953 C C . VAL B 1 182 ? -14.188 40.531 1.562 1 88.12 182 VAL B C 1
ATOM 5955 O O . VAL B 1 182 ? -13.992 39.688 0.671 1 88.12 182 VAL B O 1
ATOM 5958 N N . GLY B 1 183 ? -13.242 40.938 2.379 1 86.75 183 GLY B N 1
ATOM 5959 C CA . GLY B 1 183 ? -11.906 40.375 2.309 1 86.75 183 GLY B CA 1
ATOM 5960 C C . GLY B 1 183 ? -11.891 38.875 2.564 1 86.75 183 GLY B C 1
ATOM 5961 O O . GLY B 1 183 ? -11.164 38.125 1.902 1 86.75 183 GLY B O 1
ATOM 5962 N N . ALA B 1 184 ? -12.672 38.438 3.49 1 84.5 184 ALA B N 1
ATOM 5963 C CA . ALA B 1 184 ? -12.742 37.031 3.826 1 84.5 184 ALA B CA 1
ATOM 5964 C C . ALA B 1 184 ? -13.312 36.219 2.668 1 84.5 184 ALA B C 1
ATOM 5966 O O . ALA B 1 184 ? -12.797 35.156 2.336 1 84.5 184 ALA B O 1
ATOM 5967 N N . VAL B 1 185 ? -14.375 36.656 2.068 1 85.5 185 VAL B N 1
ATOM 5968 C CA . VAL B 1 185 ? -15.023 35.969 0.952 1 85.5 185 VAL B CA 1
ATOM 5969 C C . VAL B 1 185 ? -14.062 35.906 -0.234 1 85.5 185 VAL B C 1
ATOM 5971 O O . VAL B 1 185 ? -13.961 34.875 -0.895 1 85.5 185 VAL B O 1
ATOM 5974 N N . VAL B 1 186 ? -13.383 36.969 -0.463 1 88.06 186 VAL B N 1
ATOM 5975 C CA . VAL B 1 186 ? -12.438 37.031 -1.57 1 88.06 186 VAL B CA 1
ATOM 5976 C C . VAL B 1 186 ? -11.281 36.062 -1.311 1 88.06 186 VAL B C 1
ATOM 5978 O O . VAL B 1 186 ? -10.836 35.375 -2.221 1 88.06 186 VAL B O 1
ATOM 5981 N N . LEU B 1 187 ? -10.859 36.062 -0.093 1 85.62 187 LEU B N 1
ATOM 5982 C CA . LEU B 1 187 ? -9.742 35.188 0.261 1 85.62 187 LEU B CA 1
ATOM 5983 C C . LEU B 1 187 ? -10.133 33.719 0.133 1 85.62 187 LEU B C 1
ATOM 5985 O O . LEU B 1 187 ? -9.375 32.906 -0.417 1 85.62 187 LEU B O 1
ATOM 5989 N N . VAL B 1 188 ? -11.273 33.375 0.636 1 83.38 188 VAL B N 1
ATOM 5990 C CA . VAL B 1 188 ? -11.75 32 0.558 1 83.38 188 VAL B CA 1
ATOM 5991 C C . VAL B 1 188 ? -12 31.625 -0.9 1 83.38 188 VAL B C 1
ATOM 5993 O O . VAL B 1 188 ? -11.633 30.531 -1.333 1 83.38 188 VAL B O 1
ATOM 5996 N N . GLY B 1 189 ? -12.648 32.469 -1.621 1 86.81 189 GLY B N 1
ATOM 5997 C CA . GLY B 1 189 ? -12.883 32.25 -3.037 1 86.81 189 GLY B CA 1
ATOM 5998 C C . GLY B 1 189 ? -11.602 32.062 -3.832 1 86.81 189 GLY B C 1
ATOM 5999 O O . GLY B 1 189 ? -11.5 31.156 -4.656 1 86.81 189 GLY B O 1
ATOM 6000 N N . LEU B 1 190 ? -10.68 32.906 -3.582 1 88.81 190 LEU B N 1
ATOM 6001 C CA . LEU B 1 190 ? -9.383 32.812 -4.234 1 88.81 190 LEU B CA 1
ATOM 6002 C C . LEU B 1 190 ? -8.688 31.516 -3.893 1 88.81 190 LEU B C 1
ATOM 6004 O O . LEU B 1 190 ? -8.094 30.875 -4.762 1 88.81 190 LEU B O 1
ATOM 6008 N N . SER B 1 191 ? -8.75 31.094 -2.662 1 84.44 191 SER B N 1
ATOM 6009 C CA . SER B 1 191 ? -8.133 29.859 -2.221 1 84.44 191 SER B CA 1
ATOM 6010 C C . SER B 1 191 ? -8.734 28.656 -2.939 1 84.44 191 SER B C 1
ATOM 6012 O O . SER B 1 191 ? -8.008 27.75 -3.373 1 84.44 191 SER B O 1
ATOM 6014 N N . VAL B 1 192 ? -10.023 28.703 -3.117 1 83.31 192 VAL B N 1
ATOM 6015 C CA . VAL B 1 192 ? -10.727 27.594 -3.746 1 83.31 192 VAL B CA 1
ATOM 6016 C C . VAL B 1 192 ? -10.375 27.531 -5.23 1 83.31 192 VAL B C 1
ATOM 6018 O O . VAL B 1 192 ? -10.055 26.469 -5.758 1 83.31 192 VAL B O 1
ATOM 6021 N N . VAL B 1 193 ? -10.398 28.656 -5.883 1 88.12 193 VAL B N 1
ATOM 6022 C CA . VAL B 1 193 ? -10.156 28.719 -7.32 1 88.12 193 VAL B CA 1
ATOM 6023 C C . VAL B 1 193 ? -8.719 28.312 -7.617 1 88.12 193 VAL B C 1
ATOM 6025 O O . VAL B 1 193 ? -8.461 27.516 -8.523 1 88.12 193 VAL B O 1
ATOM 6028 N N . LEU B 1 194 ? -7.801 28.766 -6.859 1 88.31 194 LEU B N 1
ATOM 6029 C CA . LEU B 1 194 ? -6.391 28.469 -7.086 1 88.31 194 LEU B CA 1
ATOM 6030 C C . LEU B 1 194 ? -6.109 26.984 -6.805 1 88.31 194 LEU B C 1
ATOM 6032 O O . LEU B 1 194 ? -5.387 26.344 -7.562 1 88.31 194 LEU B O 1
ATOM 6036 N N . THR B 1 195 ? -6.688 26.5 -5.812 1 83.12 195 THR B N 1
ATOM 6037 C CA . THR B 1 195 ? -6.426 25.109 -5.457 1 83.12 195 THR B CA 1
ATOM 6038 C C . THR B 1 195 ? -7.055 24.172 -6.477 1 83.12 195 THR B C 1
ATOM 6040 O O . THR B 1 195 ? -6.398 23.25 -6.957 1 83.12 195 THR B O 1
ATOM 6043 N N . LEU B 1 196 ? -8.258 24.406 -6.859 1 80.44 196 LEU B N 1
ATOM 6044 C CA . LEU B 1 196 ? -9 23.484 -7.695 1 80.44 196 LEU B CA 1
ATOM 6045 C C . LEU B 1 196 ? -8.594 23.609 -9.156 1 80.44 196 LEU B C 1
ATOM 6047 O O . LEU B 1 196 ? -8.555 22.625 -9.891 1 80.44 196 LEU B O 1
ATOM 6051 N N . HIS B 1 197 ? -8.273 24.844 -9.57 1 86.69 197 HIS B N 1
ATOM 6052 C CA . HIS B 1 197 ? -8.078 25.047 -11 1 86.69 197 HIS B CA 1
ATOM 6053 C C . HIS B 1 197 ? -6.609 25.25 -11.336 1 86.69 197 HIS B C 1
ATOM 6055 O O . HIS B 1 197 ? -6.203 25.109 -12.492 1 86.69 197 HIS B O 1
ATOM 6061 N N . TYR B 1 198 ? -5.863 25.531 -10.414 1 88.19 198 TYR B N 1
ATOM 6062 C CA . TYR B 1 198 ? -4.461 25.828 -10.688 1 88.19 198 TYR B CA 1
ATOM 6063 C C . TYR B 1 198 ? -3.555 24.75 -10.117 1 88.19 198 TYR B C 1
ATOM 6065 O O . TYR B 1 198 ? -2.676 24.234 -10.82 1 88.19 198 TYR B O 1
ATOM 6073 N N . VAL B 1 199 ? -3.732 24.281 -8.992 1 87.25 199 VAL B N 1
ATOM 6074 C CA . VAL B 1 199 ? -2.828 23.344 -8.32 1 87.25 199 VAL B CA 1
ATOM 6075 C C . VAL B 1 199 ? -3.236 21.906 -8.641 1 87.25 199 VAL B C 1
ATOM 6077 O O . VAL B 1 199 ? -2.396 21.094 -9.016 1 87.25 199 VAL B O 1
ATOM 6080 N N . THR B 1 200 ? -4.461 21.594 -8.648 1 82.5 200 THR B N 1
ATOM 6081 C CA . THR B 1 200 ? -4.965 20.234 -8.727 1 82.5 200 THR B CA 1
ATOM 6082 C C . THR B 1 200 ? -4.598 19.594 -10.062 1 82.5 200 THR B C 1
ATOM 6084 O O . THR B 1 200 ? -4.148 18.438 -10.102 1 82.5 200 THR B O 1
ATOM 6087 N N . PRO B 1 201 ? -4.75 20.281 -11.172 1 85.94 201 PRO B N 1
ATOM 6088 C CA . PRO B 1 201 ? -4.379 19.625 -12.438 1 85.94 201 PRO B CA 1
ATOM 6089 C C . PRO B 1 201 ? -2.896 19.266 -12.5 1 85.94 201 PRO B C 1
ATOM 6091 O O . PRO B 1 201 ? -2.539 18.219 -13.031 1 85.94 201 PRO B O 1
ATOM 6094 N N . SER B 1 202 ? -2.076 20.078 -12.023 1 89.25 202 SER B N 1
ATOM 6095 C CA . SER B 1 202 ? -0.647 19.781 -12.008 1 89.25 202 SER B CA 1
ATOM 6096 C C . SER B 1 202 ? -0.329 18.641 -11.047 1 89.25 202 SER B C 1
ATOM 6098 O O . SER B 1 202 ? 0.578 17.844 -11.305 1 89.25 202 SER B O 1
ATOM 6100 N N . ALA B 1 203 ? -1.036 18.594 -10.016 1 84.62 203 ALA B N 1
ATOM 6101 C CA . ALA B 1 203 ? -0.857 17.516 -9.055 1 84.62 203 ALA B CA 1
ATOM 6102 C C . ALA B 1 203 ? -1.275 16.172 -9.664 1 84.62 203 ALA B C 1
ATOM 6104 O O . ALA B 1 203 ? -0.637 15.148 -9.414 1 84.62 203 ALA B O 1
ATOM 6105 N N . ARG B 1 204 ? -2.289 16.234 -10.414 1 82.69 204 ARG B N 1
ATOM 6106 C CA . ARG B 1 204 ? -2.748 15.016 -11.086 1 82.69 204 ARG B CA 1
ATOM 6107 C C . ARG B 1 204 ? -1.692 14.492 -12.055 1 82.69 204 ARG B C 1
ATOM 6109 O O . ARG B 1 204 ? -1.456 13.281 -12.117 1 82.69 204 ARG B O 1
ATOM 6116 N N . LEU B 1 205 ? -1.146 15.375 -12.727 1 88.69 205 LEU B N 1
ATOM 6117 C CA . LEU B 1 205 ? -0.102 14.992 -13.672 1 88.69 205 LEU B CA 1
ATOM 6118 C C . LEU B 1 205 ? 1.122 14.453 -12.938 1 88.69 205 LEU B C 1
ATOM 6120 O O . LEU B 1 205 ? 1.726 13.469 -13.367 1 88.69 205 LEU B O 1
ATOM 6124 N N . ALA B 1 206 ? 1.528 15.109 -11.891 1 89.81 206 ALA B N 1
ATOM 6125 C CA . ALA B 1 206 ? 2.648 14.648 -11.078 1 89.81 206 ALA B CA 1
ATOM 6126 C C . ALA B 1 206 ? 2.379 13.258 -10.508 1 89.81 206 ALA B C 1
ATOM 6128 O O . ALA B 1 206 ? 3.271 12.406 -10.484 1 89.81 206 ALA B O 1
ATOM 6129 N N . ASN B 1 207 ? 1.182 12.984 -10.164 1 84.5 207 ASN B N 1
ATOM 6130 C CA . ASN B 1 207 ? 0.796 11.68 -9.625 1 84.5 207 ASN B CA 1
ATOM 6131 C C . ASN B 1 207 ? 0.858 10.594 -10.695 1 84.5 207 ASN B C 1
ATOM 6133 O O . ASN B 1 207 ? 1.232 9.453 -10.406 1 84.5 207 ASN B O 1
ATOM 6137 N N . MET B 1 208 ? 0.465 10.953 -11.867 1 87.25 208 MET B N 1
ATOM 6138 C CA . MET B 1 208 ? 0.561 10.008 -12.977 1 87.25 208 MET B CA 1
ATOM 6139 C C . MET B 1 208 ? 2.006 9.586 -13.211 1 87.25 208 MET B C 1
ATOM 6141 O O . MET B 1 208 ? 2.283 8.406 -13.43 1 87.25 208 MET B O 1
ATOM 6145 N N . TRP B 1 209 ? 2.85 10.516 -13.125 1 90.69 209 TRP B N 1
ATOM 6146 C CA . TRP B 1 209 ? 4.258 10.203 -13.328 1 90.69 209 TRP B CA 1
ATOM 6147 C C . TRP B 1 209 ? 4.832 9.453 -12.133 1 90.69 209 TRP B C 1
ATOM 6149 O O . TRP B 1 209 ? 5.75 8.641 -12.281 1 90.69 209 TRP B O 1
ATOM 6159 N N . ASP B 1 210 ? 4.316 9.75 -10.977 1 90.5 210 ASP B N 1
ATOM 6160 C CA . ASP B 1 210 ? 4.691 8.984 -9.789 1 90.5 210 ASP B CA 1
ATOM 6161 C C . ASP B 1 210 ? 4.312 7.512 -9.945 1 90.5 210 ASP B C 1
ATOM 6163 O O . ASP B 1 210 ? 5.102 6.621 -9.625 1 90.5 210 ASP B O 1
ATOM 6167 N N . THR B 1 211 ? 3.178 7.27 -10.5 1 83.25 211 THR B N 1
ATOM 6168 C CA . THR B 1 211 ? 2.707 5.914 -10.766 1 83.25 211 THR B CA 1
ATOM 6169 C C . THR B 1 211 ? 3.578 5.238 -11.82 1 83.25 211 THR B C 1
ATOM 6171 O O . THR B 1 211 ? 3.926 4.062 -11.68 1 83.25 211 THR B O 1
ATOM 6174 N N . ARG B 1 212 ? 3.865 6.008 -12.789 1 89.88 212 ARG B N 1
ATOM 6175 C CA . ARG B 1 212 ? 4.719 5.477 -13.844 1 89.88 212 ARG B CA 1
ATOM 6176 C C . ARG B 1 212 ? 6.098 5.113 -13.305 1 89.88 212 ARG B C 1
ATOM 6178 O O . ARG B 1 212 ? 6.68 4.102 -13.703 1 89.88 212 ARG B O 1
ATOM 6185 N N . MET B 1 213 ? 6.625 5.965 -12.5 1 92.56 213 MET B N 1
ATOM 6186 C CA . MET B 1 213 ? 7.914 5.68 -11.883 1 92.56 213 MET B CA 1
ATOM 6187 C C . MET B 1 213 ? 7.848 4.41 -11.039 1 92.56 213 MET B C 1
ATOM 6189 O O . MET B 1 213 ? 8.727 3.555 -11.133 1 92.56 213 MET B O 1
ATOM 6193 N N . GLY B 1 214 ? 6.832 4.281 -10.266 1 90.12 214 GLY B N 1
ATOM 6194 C CA . GLY B 1 214 ? 6.629 3.07 -9.484 1 90.12 214 GLY B CA 1
ATOM 6195 C C . GLY B 1 214 ? 6.484 1.828 -10.344 1 90.12 214 GLY B C 1
ATOM 6196 O O . GLY B 1 214 ? 7.031 0.773 -10.016 1 90.12 214 GLY B O 1
ATOM 6197 N N . ALA B 1 215 ? 5.812 1.936 -11.43 1 87.56 215 ALA B N 1
ATOM 6198 C CA . ALA B 1 215 ? 5.617 0.825 -12.359 1 87.56 215 ALA B CA 1
ATOM 6199 C C . ALA B 1 215 ? 6.941 0.41 -13 1 87.56 215 ALA B C 1
ATOM 6201 O O . ALA B 1 215 ? 7.203 -0.781 -13.18 1 87.56 215 ALA B O 1
ATOM 6202 N N . THR B 1 216 ? 7.656 1.385 -13.383 1 92.62 216 THR B N 1
ATOM 6203 C CA . THR B 1 216 ? 8.953 1.114 -13.984 1 92.62 216 THR B CA 1
ATOM 6204 C C . THR B 1 216 ? 9.867 0.381 -13.008 1 92.62 216 THR B C 1
ATOM 6206 O O . THR B 1 216 ? 10.555 -0.569 -13.383 1 92.62 216 THR B O 1
ATOM 6209 N N . LEU B 1 217 ? 9.844 0.826 -11.781 1 93.31 217 LEU B N 1
ATOM 6210 C CA . LEU B 1 217 ? 10.609 0.159 -10.734 1 93.31 217 LEU B CA 1
ATOM 6211 C C . LEU B 1 217 ? 10.148 -1.282 -10.555 1 93.31 217 LEU B C 1
ATOM 6213 O O . LEU B 1 217 ? 10.969 -2.201 -10.5 1 93.31 217 LEU B O 1
ATOM 6217 N N . SER B 1 218 ? 8.914 -1.455 -10.453 1 90.12 218 SER B N 1
ATOM 6218 C CA . SER B 1 218 ? 8.32 -2.771 -10.234 1 90.12 218 SER B CA 1
ATOM 6219 C C . SER B 1 218 ? 8.633 -3.715 -11.398 1 90.12 218 SER B C 1
ATOM 6221 O O . SER B 1 218 ? 8.945 -4.887 -11.18 1 90.12 218 SER B O 1
ATOM 6223 N N . ASP B 1 219 ? 8.547 -3.199 -12.523 1 91.19 219 ASP B N 1
ATOM 6224 C CA . ASP B 1 219 ? 8.812 -3.975 -13.734 1 91.19 219 ASP B CA 1
ATOM 6225 C C . ASP B 1 219 ? 10.25 -4.48 -13.75 1 91.19 219 ASP B C 1
ATOM 6227 O O . ASP B 1 219 ? 10.492 -5.672 -13.961 1 91.19 219 ASP B O 1
ATOM 6231 N N . ALA B 1 220 ? 11.141 -3.637 -13.539 1 93.31 220 ALA B N 1
ATOM 6232 C CA . ALA B 1 220 ? 12.562 -3.979 -13.602 1 93.31 220 ALA B CA 1
ATOM 6233 C C . ALA B 1 220 ? 12.953 -4.906 -12.453 1 93.31 220 ALA B C 1
ATOM 6235 O O . ALA B 1 220 ? 13.75 -5.824 -12.633 1 93.31 220 ALA B O 1
ATOM 6236 N N . VAL B 1 221 ? 12.367 -4.703 -11.344 1 92.12 221 VAL B N 1
ATOM 6237 C CA . VAL B 1 221 ? 12.719 -5.508 -10.18 1 92.12 221 VAL B CA 1
ATOM 6238 C C . VAL B 1 221 ? 12.102 -6.898 -10.305 1 92.12 221 VAL B C 1
ATOM 6240 O O . VAL B 1 221 ? 12.734 -7.898 -9.953 1 92.12 221 VAL B O 1
ATOM 6243 N N . THR B 1 222 ? 10.945 -6.93 -10.797 1 87.19 222 THR B N 1
ATOM 6244 C CA . THR B 1 222 ? 10.281 -8.211 -11 1 87.19 222 THR B CA 1
ATOM 6245 C C . THR B 1 222 ? 11.023 -9.039 -12.047 1 87.19 222 THR B C 1
ATOM 6247 O O . THR B 1 222 ? 11.156 -10.258 -11.906 1 87.19 222 THR B O 1
ATOM 6250 N N . CYS B 1 223 ? 11.469 -8.367 -13.062 1 91.19 223 CYS B N 1
ATOM 6251 C CA . CYS B 1 223 ? 12.164 -9.055 -14.148 1 91.19 223 CYS B CA 1
ATOM 6252 C C . CYS B 1 223 ? 13.672 -8.969 -13.977 1 91.19 223 CYS B C 1
ATOM 6254 O O . CYS B 1 223 ? 14.414 -8.922 -14.961 1 91.19 223 CYS B O 1
ATOM 6256 N N . ASN B 1 224 ? 14.086 -8.859 -12.758 1 91.62 224 ASN B N 1
ATOM 6257 C CA . ASN B 1 224 ? 15.508 -8.68 -12.508 1 91.62 224 ASN B CA 1
ATOM 6258 C C . ASN B 1 224 ? 16.328 -9.836 -13.07 1 91.62 224 ASN B C 1
ATOM 6260 O O . ASN B 1 224 ? 17.453 -9.641 -13.531 1 91.62 224 ASN B O 1
ATOM 6264 N N . ALA B 1 225 ? 15.766 -11.055 -13.062 1 89.06 225 ALA B N 1
ATOM 6265 C CA . ALA B 1 225 ? 16.469 -12.219 -13.602 1 89.06 225 ALA B CA 1
ATOM 6266 C C . ALA B 1 225 ? 16.797 -12.023 -15.078 1 89.06 225 ALA B C 1
ATOM 6268 O O . ALA B 1 225 ? 17.875 -12.398 -15.531 1 89.06 225 ALA B O 1
ATOM 6269 N N . VAL B 1 226 ? 15.922 -11.469 -15.781 1 90.12 226 VAL B N 1
ATOM 6270 C CA . VAL B 1 226 ? 16.125 -11.211 -17.203 1 90.12 226 VAL B CA 1
ATOM 6271 C C . VAL B 1 226 ? 17.141 -10.086 -17.375 1 90.12 226 VAL B C 1
ATOM 6273 O O . VAL B 1 226 ? 18 -10.148 -18.266 1 90.12 226 VAL B O 1
ATOM 6276 N N . VAL B 1 227 ? 17.047 -9.117 -16.562 1 92.38 227 VAL B N 1
ATOM 6277 C CA . VAL B 1 227 ? 17.984 -7.996 -16.625 1 92.38 227 VAL B CA 1
ATOM 6278 C C . VAL B 1 227 ? 19.406 -8.5 -16.406 1 92.38 227 VAL B C 1
ATOM 6280 O O . VAL B 1 227 ? 20.312 -8.117 -17.156 1 92.38 227 VAL B O 1
ATOM 6283 N N . LYS B 1 228 ? 19.547 -9.375 -15.508 1 90.25 228 LYS B N 1
ATOM 6284 C CA . LYS B 1 228 ? 20.875 -9.93 -15.219 1 90.25 228 LYS B CA 1
ATOM 6285 C C . LYS B 1 228 ? 21.344 -10.859 -16.328 1 90.25 228 LYS B C 1
ATOM 6287 O O . LYS B 1 228 ? 22.516 -10.891 -16.672 1 90.25 228 LYS B O 1
ATOM 6292 N N . ALA B 1 229 ? 20.438 -11.57 -16.781 1 88.62 229 ALA B N 1
ATOM 6293 C CA . ALA B 1 229 ? 20.781 -12.531 -17.828 1 88.62 229 ALA B CA 1
ATOM 6294 C C . ALA B 1 229 ? 21.328 -11.828 -19.062 1 88.62 229 ALA B C 1
ATOM 6296 O O . ALA B 1 229 ? 22.203 -12.359 -19.75 1 88.62 229 ALA B O 1
ATOM 6297 N N . TYR B 1 230 ? 20.891 -10.633 -19.266 1 88.94 230 TYR B N 1
ATOM 6298 C CA . TYR B 1 230 ? 21.312 -9.922 -20.469 1 88.94 230 TYR B CA 1
ATOM 6299 C C . TYR B 1 230 ? 22.281 -8.797 -20.125 1 88.94 230 TYR B C 1
ATOM 6301 O O . TYR B 1 230 ? 22.625 -7.98 -21 1 88.94 230 TYR B O 1
ATOM 6309 N N . GLY B 1 231 ? 22.703 -8.727 -18.906 1 87.62 231 GLY B N 1
ATOM 6310 C CA . GLY B 1 231 ? 23.625 -7.672 -18.516 1 87.62 231 GLY B CA 1
ATOM 6311 C C . GLY B 1 231 ? 23.109 -6.281 -18.844 1 87.62 231 GLY B C 1
ATOM 6312 O O . GLY B 1 231 ? 23.875 -5.43 -19.312 1 87.62 231 GLY B O 1
ATOM 6313 N N . ALA B 1 232 ? 21.812 -6.082 -18.719 1 90.44 232 ALA B N 1
ATOM 6314 C CA . ALA B 1 232 ? 21.188 -4.844 -19.172 1 90.44 232 ALA B CA 1
ATOM 6315 C C . ALA B 1 232 ? 20.984 -3.879 -18 1 90.44 232 ALA B C 1
ATOM 6317 O O . ALA B 1 232 ? 20.125 -2.99 -18.062 1 90.44 232 ALA B O 1
ATOM 6318 N N . GLU B 1 233 ? 21.781 -3.967 -16.969 1 91.81 233 GLU B N 1
ATOM 6319 C CA . GLU B 1 233 ? 21.609 -3.125 -15.789 1 91.81 233 GLU B CA 1
ATOM 6320 C C . GLU B 1 233 ? 21.781 -1.648 -16.141 1 91.81 233 GLU B C 1
ATOM 6322 O O . GLU B 1 233 ? 21 -0.806 -15.711 1 91.81 233 GLU B O 1
ATOM 6327 N N . VAL B 1 234 ? 22.719 -1.326 -16.953 1 91.94 234 VAL B N 1
ATOM 6328 C CA . VAL B 1 234 ? 23.031 0.06 -17.297 1 91.94 234 VAL B CA 1
ATOM 6329 C C . VAL B 1 234 ? 21.891 0.645 -18.141 1 91.94 234 VAL B C 1
ATOM 6331 O O . VAL B 1 234 ? 21.5 1.805 -17.953 1 91.94 234 VAL B O 1
ATOM 6334 N N . ARG B 1 235 ? 21.344 -0.144 -18.969 1 92.38 235 ARG B N 1
ATOM 6335 C CA . ARG B 1 235 ? 20.234 0.314 -19.781 1 92.38 235 ARG B CA 1
ATOM 6336 C C . ARG B 1 235 ? 19 0.592 -18.938 1 92.38 235 ARG B C 1
ATOM 6338 O O . ARG B 1 235 ? 18.297 1.581 -19.156 1 92.38 235 ARG B O 1
ATOM 6345 N N . GLU B 1 236 ? 18.766 -0.321 -18.062 1 94.44 236 GLU B N 1
ATOM 6346 C CA . GLU B 1 236 ? 17.625 -0.123 -17.172 1 94.44 236 GLU B CA 1
ATOM 6347 C C . GLU B 1 236 ? 17.844 1.071 -16.25 1 94.44 236 GLU B C 1
ATOM 6349 O O . GLU B 1 236 ? 16.891 1.779 -15.906 1 94.44 236 GLU B O 1
ATOM 6354 N N . ASP B 1 237 ? 19.094 1.31 -15.844 1 95.69 237 ASP B N 1
ATOM 6355 C CA . ASP B 1 237 ? 19.422 2.498 -15.055 1 95.69 237 ASP B CA 1
ATOM 6356 C C . ASP B 1 237 ? 19.078 3.771 -15.82 1 95.69 237 ASP B C 1
ATOM 6358 O O . ASP B 1 237 ? 18.5 4.707 -15.25 1 95.69 237 ASP B O 1
ATOM 6362 N N . ALA B 1 238 ? 19.438 3.758 -17.047 1 95.31 238 ALA B N 1
ATOM 6363 C CA . ALA B 1 238 ? 19.203 4.934 -17.875 1 95.31 238 ALA B CA 1
ATOM 6364 C C . ALA B 1 238 ? 17.703 5.152 -18.094 1 95.31 238 ALA B C 1
ATOM 6366 O O . ALA B 1 238 ? 17.234 6.293 -18.109 1 95.31 238 ALA B O 1
ATOM 6367 N N . ARG B 1 239 ? 17.047 4.102 -18.266 1 94.44 239 ARG B N 1
ATOM 6368 C CA . ARG B 1 239 ? 15.602 4.199 -18.453 1 94.44 239 ARG B CA 1
ATOM 6369 C C . ARG B 1 239 ? 14.93 4.777 -17.203 1 94.44 239 ARG B C 1
ATOM 6371 O O . ARG B 1 239 ? 14.094 5.676 -17.312 1 94.44 239 ARG B O 1
ATOM 6378 N N . LEU B 1 240 ? 15.289 4.297 -16.047 1 95.75 240 LEU B N 1
ATOM 6379 C CA . LEU B 1 240 ? 14.703 4.805 -14.812 1 95.75 240 LEU B CA 1
ATOM 6380 C C . LEU B 1 240 ? 15.102 6.258 -14.578 1 95.75 240 LEU B C 1
ATOM 6382 O O . LEU B 1 240 ? 14.305 7.059 -14.094 1 95.75 240 LEU B O 1
ATOM 6386 N N . ALA B 1 241 ? 16.359 6.543 -14.898 1 96.5 241 ALA B N 1
ATOM 6387 C CA . ALA B 1 241 ? 16.812 7.918 -14.734 1 96.5 241 ALA B CA 1
ATOM 6388 C C . ALA B 1 241 ? 15.984 8.883 -15.57 1 96.5 241 ALA B C 1
ATOM 6390 O O . ALA B 1 241 ? 15.672 9.992 -15.125 1 96.5 241 ALA B O 1
ATOM 6391 N N . TRP B 1 242 ? 15.672 8.391 -16.688 1 95.88 242 TRP B N 1
ATOM 6392 C CA . TRP B 1 242 ? 14.852 9.219 -17.562 1 95.88 242 TRP B CA 1
ATOM 6393 C C . TRP B 1 242 ? 13.461 9.43 -16.969 1 95.88 242 TRP B C 1
ATOM 6395 O O . TRP B 1 242 ? 12.961 10.555 -16.922 1 95.88 242 TRP B O 1
ATOM 6405 N N . VAL B 1 243 ? 12.812 8.43 -16.578 1 95.62 243 VAL B N 1
ATOM 6406 C CA . VAL B 1 243 ? 11.484 8.508 -15.984 1 95.62 243 VAL B CA 1
ATOM 6407 C C . VAL B 1 243 ? 11.531 9.32 -14.695 1 95.62 243 VAL B C 1
ATOM 6409 O O . VAL B 1 243 ? 10.641 10.133 -14.43 1 95.62 243 VAL B O 1
ATOM 6412 N N . ALA B 1 244 ? 12.555 9.102 -13.883 1 96.25 244 ALA B N 1
ATOM 6413 C CA . ALA B 1 244 ? 12.727 9.82 -12.625 1 96.25 244 ALA B CA 1
ATOM 6414 C C . ALA B 1 244 ? 12.875 11.32 -12.867 1 96.25 244 ALA B C 1
ATOM 6416 O O . ALA B 1 244 ? 12.359 12.141 -12.102 1 96.25 244 ALA B O 1
ATOM 6417 N N . ASN B 1 245 ? 13.602 11.672 -13.945 1 96.12 245 ASN B N 1
ATOM 6418 C CA . ASN B 1 245 ? 13.781 13.078 -14.266 1 96.12 245 ASN B CA 1
ATOM 6419 C C . ASN B 1 245 ? 12.477 13.727 -14.711 1 96.12 245 ASN B C 1
ATOM 6421 O O . ASN B 1 245 ? 12.195 14.875 -14.359 1 96.12 245 ASN B O 1
ATOM 6425 N N . ARG B 1 246 ? 11.766 13.039 -15.484 1 95.31 246 ARG B N 1
ATOM 6426 C CA . ARG B 1 246 ? 10.461 13.562 -15.898 1 95.31 246 ARG B CA 1
ATOM 6427 C C . ARG B 1 246 ? 9.523 13.688 -14.711 1 95.31 246 ARG B C 1
ATOM 6429 O O . ARG B 1 246 ? 8.75 14.648 -14.617 1 95.31 246 ARG B O 1
ATOM 6436 N N . TRP B 1 247 ? 9.516 12.742 -13.852 1 94.38 247 TRP B N 1
ATOM 6437 C CA . TRP B 1 247 ? 8.75 12.781 -12.609 1 94.38 247 TRP B CA 1
ATOM 6438 C C . TRP B 1 247 ? 9.148 13.992 -11.773 1 94.38 247 TRP B C 1
ATOM 6440 O O . TRP B 1 247 ? 8.281 14.711 -11.258 1 94.38 247 TRP B O 1
ATOM 6450 N N . ARG B 1 248 ? 10.438 14.195 -11.656 1 95.69 248 ARG B N 1
ATOM 6451 C CA . ARG B 1 248 ? 10.945 15.328 -10.891 1 95.69 248 ARG B CA 1
ATOM 6452 C C . ARG B 1 248 ? 10.398 16.641 -11.438 1 95.69 248 ARG B C 1
ATOM 6454 O O . ARG B 1 248 ? 9.953 17.5 -10.672 1 95.69 248 ARG B O 1
ATOM 6461 N N . GLN B 1 249 ? 10.43 16.812 -12.703 1 96.31 249 GLN B N 1
ATOM 6462 C CA . GLN B 1 249 ? 10 18.047 -13.328 1 96.31 249 GLN B CA 1
ATOM 6463 C C . GLN B 1 249 ? 8.516 18.312 -13.078 1 96.31 249 GLN B C 1
ATOM 6465 O O . GLN B 1 249 ? 8.125 19.438 -12.773 1 96.31 249 GLN B O 1
ATOM 6470 N N . ARG B 1 250 ? 7.773 17.281 -13.203 1 93.38 250 ARG B N 1
ATOM 6471 C CA . ARG B 1 250 ? 6.34 17.453 -12.992 1 93.38 250 ARG B CA 1
ATOM 6472 C C . ARG B 1 250 ? 6.02 17.656 -11.516 1 93.38 250 ARG B C 1
ATOM 6474 O O . ARG B 1 250 ? 5.137 18.453 -11.172 1 93.38 250 ARG B O 1
ATOM 6481 N N . MET B 1 251 ? 6.688 16.984 -10.672 1 92.5 251 MET B N 1
ATOM 6482 C CA . MET B 1 251 ? 6.52 17.156 -9.234 1 92.5 251 MET B CA 1
ATOM 6483 C C . MET B 1 251 ? 6.91 18.578 -8.812 1 92.5 251 MET B C 1
ATOM 6485 O O . MET B 1 251 ? 6.176 19.234 -8.07 1 92.5 251 MET B O 1
ATOM 6489 N N . LEU B 1 252 ? 8.078 19.031 -9.328 1 94.44 252 LEU B N 1
ATOM 6490 C CA . LEU B 1 252 ? 8.547 20.375 -9.016 1 94.44 252 LEU B CA 1
ATOM 6491 C C . LEU B 1 252 ? 7.543 21.422 -9.492 1 94.44 252 LEU B C 1
ATOM 6493 O O . LEU B 1 252 ? 7.234 22.375 -8.766 1 94.44 252 LEU B O 1
ATOM 6497 N N . ARG B 1 253 ? 7.066 21.234 -10.648 1 94.31 253 ARG B N 1
ATOM 6498 C CA . ARG B 1 253 ? 6.074 22.172 -11.172 1 94.31 253 ARG B CA 1
ATOM 6499 C C . ARG B 1 253 ? 4.828 22.188 -10.289 1 94.31 253 ARG B C 1
ATOM 6501 O O . ARG B 1 253 ? 4.262 23.266 -10.039 1 94.31 253 ARG B O 1
ATOM 6508 N N . SER B 1 254 ? 4.41 21.078 -9.852 1 91.75 254 SER B N 1
ATOM 6509 C CA . SER B 1 254 ? 3.248 20.984 -8.977 1 91.75 254 SER B CA 1
ATOM 6510 C C . SER B 1 254 ? 3.514 21.688 -7.645 1 91.75 254 SER B C 1
ATOM 6512 O O . SER B 1 254 ? 2.676 22.438 -7.156 1 91.75 254 SER B O 1
ATOM 6514 N N . TRP B 1 255 ? 4.672 21.5 -7.07 1 90.5 255 TRP B N 1
ATOM 6515 C CA . TRP B 1 255 ? 5.031 22.109 -5.793 1 90.5 255 TRP B CA 1
ATOM 6516 C C . TRP B 1 255 ? 5.16 23.625 -5.934 1 90.5 255 TRP B C 1
ATOM 6518 O O . TRP B 1 255 ? 4.723 24.375 -5.059 1 90.5 255 TRP B O 1
ATOM 6528 N N . LEU B 1 256 ? 5.707 24.062 -7.008 1 93.56 256 LEU B N 1
ATOM 6529 C CA . LEU B 1 256 ? 5.867 25.5 -7.234 1 93.56 256 LEU B CA 1
ATOM 6530 C C . LEU B 1 256 ? 4.512 26.172 -7.457 1 93.56 256 LEU B C 1
ATOM 6532 O O . LEU B 1 256 ? 4.289 27.281 -6.996 1 93.56 256 LEU B O 1
ATOM 6536 N N . ARG B 1 257 ? 3.666 25.516 -8.117 1 91.5 257 ARG B N 1
ATOM 6537 C CA . ARG B 1 257 ? 2.32 26.047 -8.273 1 91.5 257 ARG B CA 1
ATOM 6538 C C . ARG B 1 257 ? 1.587 26.094 -6.934 1 91.5 257 ARG B C 1
ATOM 6540 O O . ARG B 1 257 ? 0.81 27.016 -6.676 1 91.5 257 ARG B O 1
ATOM 6547 N N . GLY B 1 258 ? 1.853 25.078 -6.152 1 87.31 258 GLY B N 1
ATOM 6548 C CA . GLY B 1 258 ? 1.321 25.109 -4.801 1 87.31 258 GLY B CA 1
ATOM 6549 C C . GLY B 1 258 ? 1.869 26.266 -3.977 1 87.31 258 GLY B C 1
ATOM 6550 O O . GLY B 1 258 ? 1.118 26.938 -3.279 1 87.31 258 GLY B O 1
ATOM 6551 N N . THR B 1 259 ? 3.148 26.453 -4.121 1 89.69 259 THR B N 1
ATOM 6552 C CA . THR B 1 259 ? 3.797 27.562 -3.424 1 89.69 259 THR B CA 1
ATOM 6553 C C . THR B 1 259 ? 3.279 28.906 -3.938 1 89.69 259 THR B C 1
ATOM 6555 O O . THR B 1 259 ? 3.039 29.828 -3.154 1 89.69 259 THR B O 1
ATOM 6558 N N . ASN B 1 260 ? 3.084 28.984 -5.25 1 91.62 260 ASN B N 1
ATOM 6559 C CA . ASN B 1 260 ? 2.541 30.203 -5.828 1 91.62 260 ASN B CA 1
ATOM 6560 C C . ASN B 1 260 ? 1.129 30.484 -5.324 1 91.62 260 ASN B C 1
ATOM 6562 O O . ASN B 1 260 ? 0.782 31.641 -5.043 1 91.62 260 ASN B O 1
ATOM 6566 N N . SER B 1 261 ? 0.404 29.5 -5.273 1 88.75 261 SER B N 1
ATOM 6567 C CA . SER B 1 261 ? -0.95 29.641 -4.75 1 88.75 261 SER B CA 1
ATOM 6568 C C . SER B 1 261 ? -0.936 30.125 -3.303 1 88.75 261 SER B C 1
ATOM 6570 O O . SER B 1 261 ? -1.68 31.031 -2.938 1 88.75 261 SER B O 1
ATOM 6572 N N . ALA B 1 262 ? -0.065 29.531 -2.514 1 85.31 262 ALA B N 1
ATOM 6573 C CA . ALA B 1 262 ? 0.048 29.922 -1.111 1 85.31 262 ALA B CA 1
ATOM 6574 C C . ALA B 1 262 ? 0.513 31.375 -0.983 1 85.31 262 ALA B C 1
ATOM 6576 O O . ALA B 1 262 ? 0.027 32.125 -0.125 1 85.31 262 ALA B O 1
ATOM 6577 N N . ASN B 1 263 ? 1.409 31.781 -1.832 1 89.38 263 ASN B N 1
ATOM 6578 C CA . ASN B 1 263 ? 1.905 33.156 -1.811 1 89.38 263 ASN B CA 1
ATOM 6579 C C . ASN B 1 263 ? 0.82 34.156 -2.211 1 89.38 263 ASN B C 1
ATOM 6581 O O . ASN B 1 263 ? 0.709 35.219 -1.619 1 89.38 263 ASN B O 1
ATOM 6585 N N . LEU B 1 264 ? 0.105 33.75 -3.152 1 88.38 264 LEU B N 1
ATOM 6586 C CA . LEU B 1 264 ? -0.981 34.625 -3.576 1 88.38 264 LEU B CA 1
ATOM 6587 C C . LEU B 1 264 ? -2.027 34.781 -2.477 1 88.38 264 LEU B C 1
ATOM 6589 O O . LEU B 1 264 ? -2.57 35.844 -2.266 1 88.38 264 LEU B O 1
ATOM 6593 N N . GLN B 1 265 ? -2.254 33.781 -1.826 1 85.31 265 GLN B N 1
ATOM 6594 C CA . GLN B 1 265 ? -3.188 33.812 -0.707 1 85.31 265 GLN B CA 1
ATOM 6595 C C . GLN B 1 265 ? -2.631 34.656 0.443 1 85.31 265 GLN B C 1
ATOM 6597 O O . GLN B 1 265 ? -3.354 35.438 1.041 1 85.31 265 GLN B O 1
ATOM 6602 N N . ASN B 1 266 ? -1.335 34.406 0.751 1 86.25 266 ASN B N 1
ATOM 6603 C CA . ASN B 1 266 ? -0.706 35.188 1.811 1 86.25 266 ASN B CA 1
ATOM 6604 C C . ASN B 1 266 ? -0.672 36.688 1.466 1 86.25 266 ASN B C 1
ATOM 6606 O O . ASN B 1 266 ? -0.809 37.531 2.348 1 86.25 266 ASN B O 1
ATOM 6610 N N . PHE B 1 267 ? -0.505 36.875 0.226 1 88.69 267 PHE B N 1
ATOM 6611 C CA . PHE B 1 267 ? -0.52 38.281 -0.233 1 88.69 267 PHE B CA 1
ATOM 6612 C C . PHE B 1 267 ? -1.906 38.875 -0.066 1 88.69 267 PHE B C 1
ATOM 6614 O O . PHE B 1 267 ? -2.039 40.031 0.396 1 88.69 267 PHE B O 1
ATOM 6621 N N . ALA B 1 268 ? -2.898 38.156 -0.465 1 87.06 268 ALA B N 1
ATOM 6622 C CA . ALA B 1 268 ? -4.27 38.625 -0.289 1 87.06 268 ALA B CA 1
ATOM 6623 C C . ALA B 1 268 ? -4.594 38.844 1.188 1 87.06 268 ALA B C 1
ATOM 6625 O O . ALA B 1 268 ? -5.266 39.812 1.555 1 87.06 268 ALA B O 1
ATOM 6626 N N . ALA B 1 269 ? -4.121 37.969 2.012 1 84.69 269 ALA B N 1
ATOM 6627 C CA . ALA B 1 269 ? -4.328 38.094 3.451 1 84.69 269 ALA B CA 1
ATOM 6628 C C . ALA B 1 269 ? -3.611 39.312 4.004 1 84.69 269 ALA B C 1
ATOM 6630 O O . ALA B 1 269 ? -4.117 39.969 4.91 1 84.69 269 ALA B O 1
ATOM 6631 N N . LEU B 1 270 ? -2.422 39.594 3.471 1 86.19 270 LEU B N 1
ATOM 6632 C CA . LEU B 1 270 ? -1.678 40.781 3.885 1 86.19 270 LEU B CA 1
ATOM 6633 C C . LEU B 1 270 ? -2.438 42.031 3.529 1 86.19 270 LEU B C 1
ATOM 6635 O O . LEU B 1 270 ? -2.504 42.969 4.332 1 86.19 270 LEU B O 1
ATOM 6639 N N . ILE B 1 271 ? -2.961 42.031 2.348 1 87.81 271 ILE B N 1
ATOM 6640 C CA . ILE B 1 271 ? -3.734 43.188 1.915 1 87.81 271 ILE B CA 1
ATOM 6641 C C . ILE B 1 271 ? -4.918 43.406 2.855 1 87.81 271 ILE B C 1
ATOM 6643 O O . ILE B 1 271 ? -5.191 44.531 3.273 1 87.81 271 ILE B O 1
ATOM 6647 N N . MET B 1 272 ? -5.562 42.375 3.164 1 85.12 272 MET B N 1
ATOM 6648 C CA . MET B 1 272 ? -6.695 42.438 4.078 1 85.12 272 MET B CA 1
ATOM 6649 C C . MET B 1 272 ? -6.258 42.969 5.445 1 85.12 272 MET B C 1
ATOM 6651 O O . MET B 1 272 ? -6.91 43.844 6.027 1 85.12 272 MET B O 1
ATOM 6655 N N . ARG B 1 273 ? -5.176 42.5 5.953 1 83.06 273 ARG B N 1
ATOM 6656 C CA . ARG B 1 273 ? -4.645 42.906 7.246 1 83.06 273 ARG B CA 1
ATOM 6657 C C . ARG B 1 273 ? -4.27 44.375 7.234 1 83.06 273 ARG B C 1
ATOM 6659 O O . ARG B 1 273 ? -4.582 45.125 8.18 1 83.06 273 ARG B O 1
ATOM 6666 N N . MET B 1 274 ? -3.631 44.75 6.16 1 85.12 274 MET B N 1
ATOM 6667 C CA . MET B 1 274 ? -3.189 46.125 6.051 1 85.12 274 MET B CA 1
ATOM 6668 C C . MET B 1 274 ? -4.383 47.094 5.934 1 85.12 274 MET B C 1
ATOM 6670 O O . MET B 1 274 ? -4.355 48.188 6.469 1 85.12 274 MET B O 1
ATOM 6674 N N . MET B 1 275 ? -5.348 46.625 5.297 1 86.19 275 MET B N 1
ATOM 6675 C CA . MET B 1 275 ? -6.559 47.438 5.176 1 86.19 275 MET B CA 1
ATOM 6676 C C . MET B 1 275 ? -7.223 47.625 6.535 1 86.19 275 MET B C 1
ATOM 6678 O O . MET B 1 275 ? -7.727 48.719 6.836 1 86.19 275 MET B O 1
ATOM 6682 N N . LEU B 1 276 ? -7.207 46.656 7.344 1 86.31 276 LEU B N 1
ATOM 6683 C CA . LEU B 1 276 ? -7.805 46.719 8.672 1 86.31 276 LEU B CA 1
ATOM 6684 C C . LEU B 1 276 ? -6.973 47.625 9.586 1 86.31 276 LEU B C 1
ATOM 6686 O O . LEU B 1 276 ? -7.523 48.438 10.336 1 86.31 276 LEU B O 1
ATOM 6690 N N . ILE B 1 277 ? -5.684 47.406 9.516 1 83.44 277 ILE B N 1
ATOM 6691 C CA . ILE B 1 277 ? -4.793 48.219 10.344 1 83.44 277 ILE B CA 1
ATOM 6692 C C . ILE B 1 277 ? -4.895 49.688 9.93 1 83.44 277 ILE B C 1
ATOM 6694 O O . ILE B 1 277 ? -5.004 50.562 10.781 1 83.44 277 ILE B O 1
ATOM 6698 N N . ALA B 1 278 ? -4.855 49.938 8.602 1 82.25 278 ALA B N 1
ATOM 6699 C CA . ALA B 1 278 ? -4.996 51.281 8.094 1 82.25 278 ALA B CA 1
ATOM 6700 C C . ALA B 1 278 ? -6.352 51.875 8.477 1 82.25 278 ALA B C 1
ATOM 6702 O O . ALA B 1 278 ? -6.449 53.062 8.797 1 82.25 278 ALA B O 1
ATOM 6703 N N . GLY B 1 279 ? -7.359 51.062 8.391 1 83.25 279 GLY B N 1
ATOM 6704 C CA . GLY B 1 279 ? -8.695 51.5 8.75 1 83.25 279 GLY B CA 1
ATOM 6705 C C . GLY B 1 279 ? -8.797 51.938 10.203 1 83.25 279 GLY B C 1
ATOM 6706 O O . GLY B 1 279 ? -9.344 53 10.492 1 83.25 279 GLY B O 1
ATOM 6707 N N . ILE B 1 280 ? -8.242 51.188 11.117 1 83.06 280 ILE B N 1
ATOM 6708 C CA . ILE B 1 280 ? -8.336 51.531 12.531 1 83.06 280 ILE B CA 1
ATOM 6709 C C . ILE B 1 280 ? -7.453 52.719 12.836 1 83.06 280 ILE B C 1
ATOM 6711 O O . ILE B 1 280 ? -7.781 53.531 13.703 1 83.06 280 ILE B O 1
ATOM 6715 N N . ALA B 1 281 ? -6.336 52.812 12.188 1 81.12 281 ALA B N 1
ATOM 6716 C CA . ALA B 1 281 ? -5.473 54 12.344 1 81.12 281 ALA B CA 1
ATOM 6717 C C . ALA B 1 281 ? -6.188 55.25 11.906 1 81.12 281 ALA B C 1
ATOM 6719 O O . ALA B 1 281 ? -6.078 56.312 12.562 1 81.12 281 ALA B O 1
ATOM 6720 N N . LEU B 1 282 ? -6.898 55.188 10.812 1 81.38 282 LEU B N 1
ATOM 6721 C CA . LEU B 1 282 ? -7.648 56.344 10.328 1 81.38 282 LEU B CA 1
ATOM 6722 C C . LEU B 1 282 ? -8.766 56.719 11.297 1 81.38 282 LEU B C 1
ATOM 6724 O O . LEU B 1 282 ? -9.039 57.906 11.523 1 81.38 282 LEU B O 1
ATOM 6728 N N . LEU B 1 283 ? -9.375 55.75 11.828 1 82.5 283 LEU B N 1
ATOM 6729 C CA . LEU B 1 283 ? -10.445 56 12.797 1 82.5 283 LEU B CA 1
ATOM 6730 C C . LEU B 1 283 ? -9.883 56.625 14.07 1 82.5 283 LEU B C 1
ATOM 6732 O O . LEU B 1 283 ? -10.539 57.438 14.695 1 82.5 283 LEU B O 1
ATOM 6736 N N . TRP B 1 284 ? -8.797 56.188 14.422 1 79.12 284 TRP B N 1
ATOM 6737 C CA . TRP B 1 284 ? -8.117 56.812 15.57 1 79.12 284 TRP B CA 1
ATOM 6738 C C . TRP B 1 284 ? -7.762 58.25 15.281 1 79.12 284 TRP B C 1
ATOM 6740 O O . TRP B 1 284 ? -7.938 59.125 16.141 1 79.12 284 TRP B O 1
ATOM 6750 N N . MET B 1 285 ? -7.281 58.531 14.117 1 77.06 285 MET B N 1
ATOM 6751 C CA . MET B 1 285 ? -6.926 59.906 13.742 1 77.06 285 MET B CA 1
ATOM 6752 C C . MET B 1 285 ? -8.148 60.812 13.758 1 77.06 285 MET B C 1
ATOM 6754 O O . MET B 1 285 ? -8.039 62 14.062 1 77.06 285 MET B O 1
ATOM 6758 N N . ARG B 1 286 ? -9.164 60.188 13.547 1 80.44 286 ARG B N 1
ATOM 6759 C CA . ARG B 1 286 ? -10.398 60.969 13.523 1 80.44 286 ARG B CA 1
ATOM 6760 C C . ARG B 1 286 ? -11.047 61.031 14.906 1 80.44 286 ARG B C 1
ATOM 6762 O O . ARG B 1 286 ? -12.133 61.562 15.07 1 80.44 286 ARG B O 1
ATOM 6769 N N . GLY B 1 287 ? -10.422 60.344 15.891 1 78 287 GLY B N 1
ATOM 6770 C CA . GLY B 1 287 ? -10.883 60.406 17.266 1 78 287 GLY B CA 1
ATOM 6771 C C . GLY B 1 287 ? -11.984 59.406 17.562 1 78 287 GLY B C 1
ATOM 6772 O O . GLY B 1 287 ? -12.648 59.5 18.594 1 78 287 GLY B O 1
ATOM 6773 N N . ARG B 1 288 ? -12.148 58.5 16.75 1 79.12 288 ARG B N 1
ATOM 6774 C CA . ARG B 1 288 ? -13.266 57.594 16.906 1 79.12 288 ARG B CA 1
ATOM 6775 C C . ARG B 1 288 ? -12.797 56.25 17.484 1 79.12 288 ARG B C 1
ATOM 6777 O O . ARG B 1 288 ? -13.609 55.375 17.75 1 79.12 288 ARG B O 1
ATOM 6784 N N . ALA B 1 289 ? -11.5 56.062 17.609 1 79.56 289 ALA B N 1
ATOM 6785 C CA . ALA B 1 289 ? -10.977 54.812 18.156 1 79.56 289 ALA B CA 1
ATOM 6786 C C . ALA B 1 289 ? -9.898 55.094 19.203 1 79.56 289 ALA B C 1
ATOM 6788 O O . ALA B 1 289 ? -9.141 56.062 19.094 1 79.56 289 ALA B O 1
ATOM 6789 N N . GLY B 1 290 ? -9.953 54.344 20.281 1 75.06 290 GLY B N 1
ATOM 6790 C CA . GLY B 1 290 ? -8.969 54.438 21.344 1 75.06 290 GLY B CA 1
ATOM 6791 C C . GLY B 1 290 ? -7.824 53.469 21.203 1 75.06 290 GLY B C 1
ATOM 6792 O O . GLY B 1 290 ? -7.789 52.688 20.25 1 75.06 290 GLY B O 1
ATOM 6793 N N . PRO B 1 291 ? -6.766 53.625 22.062 1 73.5 291 PRO B N 1
ATOM 6794 C CA . PRO B 1 291 ? -5.637 52.688 22.031 1 73.5 291 PRO B CA 1
ATOM 6795 C C . PRO B 1 291 ? -6.062 51.25 22.234 1 73.5 291 PRO B C 1
ATOM 6797 O O . PRO B 1 291 ? -5.469 50.344 21.656 1 73.5 291 PRO B O 1
ATOM 6800 N N . GLY B 1 292 ? -7.066 51.094 22.984 1 73.44 292 GLY B N 1
ATOM 6801 C CA . GLY B 1 292 ? -7.582 49.719 23.172 1 73.44 292 GLY B CA 1
ATOM 6802 C C . GLY B 1 292 ? -8.148 49.125 21.906 1 73.44 292 GLY B C 1
ATOM 6803 O O . GLY B 1 292 ? -7.973 47.938 21.656 1 73.44 292 GLY B O 1
ATOM 6804 N N . ASP B 1 293 ? -8.789 49.938 21.078 1 77.75 293 ASP B N 1
ATOM 6805 C CA . ASP B 1 293 ? -9.352 49.469 19.828 1 77.75 293 ASP B CA 1
ATOM 6806 C C . ASP B 1 293 ? -8.25 49.094 18.844 1 77.75 293 ASP B C 1
ATOM 6808 O O . ASP B 1 293 ? -8.391 48.125 18.094 1 77.75 293 ASP B O 1
ATOM 6812 N N . VAL B 1 294 ? -7.184 49.812 18.875 1 76.56 294 VAL B N 1
ATOM 6813 C CA . VAL B 1 294 ? -6.059 49.531 18 1 76.56 294 VAL B CA 1
ATOM 6814 C C . VAL B 1 294 ? -5.422 48.188 18.422 1 76.56 294 VAL B C 1
ATOM 6816 O O . VAL B 1 294 ? -5.133 47.344 17.578 1 76.56 294 VAL B O 1
ATOM 6819 N N . ALA B 1 295 ? -5.262 48.031 19.719 1 74.25 295 ALA B N 1
ATOM 6820 C CA . ALA B 1 295 ? -4.707 46.781 20.219 1 74.25 295 ALA B CA 1
ATOM 6821 C C . ALA B 1 295 ? -5.609 45.594 19.859 1 74.25 295 ALA B C 1
ATOM 6823 O O . ALA B 1 295 ? -5.121 44.5 19.531 1 74.25 295 ALA B O 1
ATOM 6824 N N . TYR B 1 296 ? -6.855 45.844 19.906 1 75.38 296 TYR B N 1
ATOM 6825 C CA . TYR B 1 296 ? -7.82 44.812 19.578 1 75.38 296 TYR B CA 1
ATOM 6826 C C . TYR B 1 296 ? -7.68 44.375 18.125 1 75.38 296 TYR B C 1
ATOM 6828 O O . TYR B 1 296 ? -7.613 43.188 17.828 1 75.38 296 TYR B O 1
ATOM 6836 N N . VAL B 1 297 ? -7.703 45.281 17.219 1 77.75 297 VAL B N 1
ATOM 6837 C CA . VAL B 1 297 ? -7.645 44.969 15.789 1 77.75 297 VAL B CA 1
ATOM 6838 C C . VAL B 1 297 ? -6.316 44.281 15.469 1 77.75 297 VAL B C 1
ATOM 6840 O O . VAL B 1 297 ? -6.277 43.312 14.695 1 77.75 297 VAL B O 1
ATOM 6843 N N . LEU B 1 298 ? -5.242 44.656 16.125 1 76.5 298 LEU B N 1
ATOM 6844 C CA . LEU B 1 298 ? -3.934 44.062 15.883 1 76.5 298 LEU B CA 1
ATOM 6845 C C . LEU B 1 298 ? -3.9 42.594 16.359 1 76.5 298 LEU B C 1
ATOM 6847 O O . LEU B 1 298 ? -3.383 41.719 15.672 1 76.5 298 LEU B O 1
ATOM 6851 N N . THR B 1 299 ? -4.449 42.375 17.5 1 74.62 299 THR B N 1
ATOM 6852 C CA . THR B 1 299 ? -4.449 41.031 18.062 1 74.62 299 THR B CA 1
ATOM 6853 C C . THR B 1 299 ? -5.387 40.125 17.281 1 74.62 299 THR B C 1
ATOM 6855 O O . THR B 1 299 ? -5.074 38.938 17.047 1 74.62 299 THR B O 1
ATOM 6858 N N . MET B 1 300 ? -6.473 40.688 16.891 1 76.94 300 MET B N 1
ATOM 6859 C CA . MET B 1 300 ? -7.449 39.906 16.125 1 76.94 300 MET B CA 1
ATOM 6860 C C . MET B 1 300 ? -6.871 39.469 14.781 1 76.94 300 MET B C 1
ATOM 6862 O O . MET B 1 300 ? -7.188 38.375 14.289 1 76.94 300 MET B O 1
ATOM 6866 N N . MET B 1 301 ? -6.105 40.25 14.242 1 76.75 301 MET B N 1
ATOM 6867 C CA . MET B 1 301 ? -5.484 39.938 12.953 1 76.75 301 MET B CA 1
ATOM 6868 C C . MET B 1 301 ? -4.609 38.688 13.062 1 76.75 301 MET B C 1
ATOM 6870 O O . MET B 1 301 ? -4.578 37.875 12.141 1 76.75 301 MET B O 1
ATOM 6874 N N . PHE B 1 302 ? -3.973 38.531 14.164 1 73.81 302 PHE B N 1
ATOM 6875 C CA . PHE B 1 302 ? -3.113 37.375 14.344 1 73.81 302 PHE B CA 1
ATOM 6876 C C . PHE B 1 302 ? -3.943 36.094 14.484 1 73.81 302 PHE B C 1
ATOM 6878 O O . PHE B 1 302 ? -3.561 35.031 13.977 1 73.81 302 PHE B O 1
ATOM 6885 N N . VAL B 1 303 ? -5.062 36.312 15.148 1 73.81 303 VAL B N 1
ATOM 6886 C CA . VAL B 1 303 ? -5.965 35.156 15.289 1 73.81 303 VAL B CA 1
ATOM 6887 C C . VAL B 1 303 ? -6.484 34.75 13.922 1 73.81 303 VAL B C 1
ATOM 6889 O O . VAL B 1 303 ? -6.449 33.562 13.578 1 73.81 303 VAL B O 1
ATOM 6892 N N . ILE B 1 304 ? -6.93 35.719 13.164 1 75.25 304 ILE B N 1
ATOM 6893 C CA . ILE B 1 304 ? -7.48 35.438 11.836 1 75.25 304 ILE B CA 1
ATOM 6894 C C . ILE B 1 304 ? -6.41 34.812 10.953 1 75.25 304 ILE B C 1
ATOM 6896 O O . ILE B 1 304 ? -6.691 33.875 10.195 1 75.25 304 ILE B O 1
ATOM 6900 N N . GLN B 1 305 ? -5.238 35.312 11.109 1 72.44 305 GLN B N 1
ATOM 6901 C CA . GLN B 1 305 ? -4.137 34.781 10.312 1 72.44 305 GLN B CA 1
ATOM 6902 C C . GLN B 1 305 ? -3.893 33.312 10.633 1 72.44 305 GLN B C 1
ATOM 6904 O O . GLN B 1 305 ? -3.625 32.5 9.734 1 72.44 305 GLN B O 1
ATOM 6909 N N . GLY B 1 306 ? -3.951 32.938 11.797 1 70.06 306 GLY B N 1
ATOM 6910 C CA . GLY B 1 306 ? -3.756 31.562 12.195 1 70.06 306 GLY B CA 1
ATOM 6911 C C . GLY B 1 306 ? -4.801 30.609 11.633 1 70.06 306 GLY B C 1
ATOM 6912 O O . GLY B 1 306 ? -4.48 29.5 11.227 1 70.06 306 GLY B O 1
ATOM 6913 N N . TYR B 1 307 ? -6.031 31.047 11.539 1 71.25 307 TYR B N 1
ATOM 6914 C CA . TYR B 1 307 ? -7.137 30.219 11.078 1 71.25 307 TYR B CA 1
ATOM 6915 C C . TYR B 1 307 ? -7.176 30.141 9.555 1 71.25 307 TYR B C 1
ATOM 6917 O O . TYR B 1 307 ? -7.551 29.125 8.984 1 71.25 307 TYR B O 1
ATOM 6925 N N . LEU B 1 308 ? -6.746 31.203 8.891 1 70.31 308 LEU B N 1
ATOM 6926 C CA . LEU B 1 308 ? -6.934 31.281 7.445 1 70.31 308 LEU B CA 1
ATOM 6927 C C . LEU B 1 308 ? -5.707 30.75 6.711 1 70.31 308 LEU B C 1
ATOM 6929 O O . LEU B 1 308 ? -5.758 30.5 5.504 1 70.31 308 LEU B O 1
ATOM 6933 N N . ARG B 1 309 ? -4.684 30.516 7.445 1 65.75 309 ARG B N 1
ATOM 6934 C CA . ARG B 1 309 ? -3.414 30.125 6.84 1 65.75 309 ARG B CA 1
ATOM 6935 C C . ARG B 1 309 ? -3.549 28.812 6.074 1 65.75 309 ARG B C 1
ATOM 6937 O O . ARG B 1 309 ? -3.018 28.688 4.969 1 65.75 309 ARG B O 1
ATOM 6944 N N . ASP B 1 310 ? -4.328 27.906 6.562 1 69.94 310 ASP B N 1
ATOM 6945 C CA . ASP B 1 310 ? -4.312 26.547 6.012 1 69.94 310 ASP B CA 1
ATOM 6946 C C . ASP B 1 310 ? -5.633 26.234 5.316 1 69.94 310 ASP B C 1
ATOM 6948 O O . ASP B 1 310 ? -5.938 25.062 5.059 1 69.94 310 ASP B O 1
ATOM 6952 N N . ILE B 1 311 ? -6.395 27.219 4.973 1 73.69 311 ILE B N 1
ATOM 6953 C CA . ILE B 1 311 ? -7.738 26.953 4.461 1 73.69 311 ILE B CA 1
ATOM 6954 C C . ILE B 1 311 ? -7.648 26.25 3.109 1 73.69 311 ILE B C 1
ATOM 6956 O O . ILE B 1 311 ? -8.406 25.312 2.84 1 73.69 311 ILE B O 1
ATOM 6960 N N . GLY B 1 312 ? -6.773 26.75 2.266 1 68.88 312 GLY B N 1
ATOM 6961 C CA . GLY B 1 312 ? -6.617 26.109 0.965 1 68.88 312 GLY B CA 1
ATOM 6962 C C . GLY B 1 312 ? -6.195 24.656 1.057 1 68.88 312 GLY B C 1
ATOM 6963 O O . GLY B 1 312 ? -6.719 23.812 0.332 1 68.88 312 GLY B O 1
ATOM 6964 N N . GLN B 1 313 ? -5.32 24.406 1.931 1 71.69 313 GLN B N 1
ATOM 6965 C CA . GLN B 1 313 ? -4.859 23.031 2.129 1 71.69 313 GLN B CA 1
ATOM 6966 C C . GLN B 1 313 ? -5.973 22.156 2.688 1 71.69 313 GLN B C 1
ATOM 6968 O O . GLN B 1 313 ? -6.098 20.984 2.312 1 71.69 313 GLN B O 1
ATOM 6973 N N . GLN B 1 314 ? -6.777 22.719 3.523 1 82.62 314 GLN B N 1
ATOM 6974 C CA . GLN B 1 314 ? -7.879 21.953 4.102 1 82.62 314 GLN B CA 1
ATOM 6975 C C . GLN B 1 314 ? -8.891 21.547 3.033 1 82.62 314 GLN B C 1
ATOM 6977 O O . GLN B 1 314 ? -9.406 20.422 3.057 1 82.62 314 GLN B O 1
ATOM 6982 N N . ILE B 1 315 ? -9.094 22.406 2.164 1 78.5 315 ILE B N 1
ATOM 6983 C CA . ILE B 1 315 ? -10.047 22.109 1.095 1 78.5 315 ILE B CA 1
ATOM 6984 C C . ILE B 1 315 ? -9.5 21 0.207 1 78.5 315 ILE B C 1
ATOM 6986 O O . ILE B 1 315 ? -10.242 20.094 -0.2 1 78.5 315 ILE B O 1
ATOM 6990 N N . SER B 1 316 ? -8.266 21.047 -0.032 1 74.69 316 SER B N 1
ATOM 6991 C CA . SER B 1 316 ? -7.629 20 -0.824 1 74.69 316 SER B CA 1
ATOM 6992 C C . SER B 1 316 ? -7.711 18.656 -0.12 1 74.69 316 SER B C 1
ATOM 6994 O O . SER B 1 316 ? -7.906 17.625 -0.766 1 74.69 316 SER B O 1
ATOM 6996 N N . VAL B 1 317 ? -7.578 18.703 1.155 1 82.44 317 VAL B N 1
ATOM 6997 C CA . VAL B 1 317 ? -7.641 17.469 1.939 1 82.44 317 VAL B CA 1
ATOM 6998 C C . VAL B 1 317 ? -9.055 16.891 1.883 1 82.44 317 VAL B C 1
ATOM 7000 O O . VAL B 1 317 ? -9.234 15.68 1.762 1 82.44 317 VAL B O 1
ATOM 7003 N N . VAL B 1 318 ? -10.008 17.734 1.961 1 86.25 318 VAL B N 1
ATOM 7004 C CA . VAL B 1 318 ? -11.391 17.281 1.879 1 86.25 318 VAL B CA 1
ATOM 7005 C C . VAL B 1 318 ? -11.641 16.609 0.529 1 86.25 318 VAL B C 1
ATOM 7007 O O . VAL B 1 318 ? -12.219 15.531 0.464 1 86.25 318 VAL B O 1
ATOM 7010 N N . GLN B 1 319 ? -11.211 17.297 -0.432 1 78.38 319 GLN B N 1
ATOM 7011 C CA . GLN B 1 319 ? -11.414 16.75 -1.771 1 78.38 319 GLN B CA 1
ATOM 7012 C C . GLN B 1 319 ? -10.688 15.422 -1.937 1 78.38 319 GLN B C 1
ATOM 7014 O O . GLN B 1 319 ? -11.234 14.484 -2.514 1 78.38 319 GLN B O 1
ATOM 7019 N N . ARG B 1 320 ? -9.547 15.367 -1.453 1 76.88 320 ARG B N 1
ATOM 7020 C CA . ARG B 1 320 ? -8.789 14.125 -1.531 1 76.88 320 ARG B CA 1
ATOM 7021 C C . ARG B 1 320 ? -9.469 13.008 -0.75 1 76.88 320 ARG B C 1
ATOM 7023 O O . ARG B 1 320 ? -9.555 11.867 -1.221 1 76.88 320 ARG B O 1
ATOM 7030 N N . SER B 1 321 ? -9.922 13.312 0.427 1 87.81 321 SER B N 1
ATOM 7031 C CA . SER B 1 321 ? -10.609 12.336 1.266 1 87.81 321 SER B CA 1
ATOM 7032 C C . SER B 1 321 ? -11.875 11.82 0.596 1 87.81 321 SER B C 1
ATOM 7034 O O . SER B 1 321 ? -12.188 10.633 0.672 1 87.81 321 SER B O 1
ATOM 7036 N N . VAL B 1 322 ? -12.539 12.695 -0.115 1 86.94 322 VAL B N 1
ATOM 7037 C CA . VAL B 1 322 ? -13.758 12.312 -0.818 1 86.94 322 VAL B CA 1
ATOM 7038 C C . VAL B 1 322 ? -13.422 11.359 -1.963 1 86.94 322 VAL B C 1
ATOM 7040 O O . VAL B 1 322 ? -14.117 10.359 -2.172 1 86.94 322 VAL B O 1
ATOM 7043 N N . ASN B 1 323 ? -12.414 11.617 -2.6 1 80 323 ASN B N 1
ATOM 7044 C CA . ASN B 1 323 ? -11.992 10.75 -3.695 1 80 323 ASN B CA 1
ATOM 7045 C C . ASN B 1 323 ? -11.594 9.359 -3.193 1 80 323 ASN B C 1
ATOM 7047 O O . ASN B 1 323 ? -11.945 8.352 -3.807 1 80 323 ASN B O 1
ATOM 7051 N N . GLU B 1 324 ? -10.906 9.414 -2.07 1 81.81 324 GLU B N 1
ATOM 7052 C CA . GLU B 1 324 ? -10.453 8.148 -1.493 1 81.81 324 GLU B CA 1
ATOM 7053 C C . GLU B 1 324 ? -11.625 7.328 -0.966 1 81.81 324 GLU B C 1
ATOM 7055 O O . GLU B 1 324 ? -11.602 6.098 -1.008 1 81.81 324 GLU B O 1
ATOM 7060 N N . MET B 1 325 ? -12.57 7.984 -0.543 1 91.19 325 MET B N 1
ATOM 7061 C CA . MET B 1 325 ? -13.742 7.316 0.029 1 91.19 325 MET B CA 1
ATOM 7062 C C . MET B 1 325 ? -14.68 6.836 -1.068 1 91.19 325 MET B C 1
ATOM 7064 O O . MET B 1 325 ? -15.547 5.992 -0.824 1 91.19 325 MET B O 1
ATOM 7068 N N . GLY B 1 326 ? -14.57 7.391 -2.229 1 88 326 GLY B N 1
ATOM 7069 C CA . GLY B 1 326 ? -15.461 7.047 -3.324 1 88 326 GLY B CA 1
ATOM 7070 C C . GLY B 1 326 ? -15.547 5.555 -3.586 1 88 326 GLY B C 1
ATOM 7071 O O . GLY B 1 326 ? -16.641 5.012 -3.764 1 88 326 GLY B O 1
ATOM 7072 N N . GLU B 1 327 ? -14.414 4.906 -3.535 1 86.12 327 GLU B N 1
ATOM 7073 C CA . GLU B 1 327 ? -14.375 3.467 -3.791 1 86.12 327 GLU B CA 1
ATOM 7074 C C . GLU B 1 327 ? -15.062 2.689 -2.672 1 86.12 327 GLU B C 1
ATOM 7076 O O . GLU B 1 327 ? -15.719 1.679 -2.924 1 86.12 327 GLU B O 1
ATOM 7081 N N . LEU B 1 328 ? -14.883 3.121 -1.52 1 92.38 328 LEU B N 1
ATOM 7082 C CA . LEU B 1 328 ? -15.539 2.48 -0.385 1 92.38 328 LEU B CA 1
ATOM 7083 C C . LEU B 1 328 ? -17.047 2.652 -0.464 1 92.38 328 LEU B C 1
ATOM 7085 O O . LEU B 1 328 ? -17.797 1.702 -0.23 1 92.38 328 LEU B O 1
ATOM 7089 N N . VAL B 1 329 ? -17.484 3.857 -0.828 1 92.25 329 VAL B N 1
ATOM 7090 C CA . VAL B 1 329 ? -18.906 4.148 -0.905 1 92.25 329 VAL B CA 1
ATOM 7091 C C . VAL B 1 329 ? -19.547 3.346 -2.041 1 92.25 329 VAL B C 1
ATOM 7093 O O . VAL B 1 329 ? -20.688 2.906 -1.938 1 92.25 329 VAL B O 1
ATOM 7096 N N . ALA B 1 330 ? -18.781 3.111 -3.045 1 89.44 330 ALA B N 1
ATOM 7097 C CA . ALA B 1 330 ? -19.266 2.297 -4.16 1 89.44 330 ALA B CA 1
ATOM 7098 C C . ALA B 1 330 ? -19.562 0.871 -3.707 1 89.44 330 ALA B C 1
ATOM 7100 O O . ALA B 1 330 ? -20.484 0.23 -4.223 1 89.44 330 ALA B O 1
ATOM 7101 N N . LEU B 1 331 ? -18.828 0.402 -2.773 1 90.81 331 LEU B N 1
ATOM 7102 C CA . LEU B 1 331 ? -19.078 -0.928 -2.23 1 90.81 331 LEU B CA 1
ATOM 7103 C C . LEU B 1 331 ? -20.438 -0.98 -1.527 1 90.81 331 LEU B C 1
ATOM 7105 O O . LEU B 1 331 ? -21.094 -2.027 -1.502 1 90.81 331 LEU B O 1
ATOM 7109 N N . PHE B 1 332 ? -20.828 0.11 -0.961 1 92.06 332 PHE B N 1
ATOM 7110 C CA . PHE B 1 332 ? -22.094 0.163 -0.235 1 92.06 332 PHE B CA 1
ATOM 7111 C C . PHE B 1 332 ? -23.266 0.274 -1.201 1 92.06 332 PHE B C 1
ATOM 7113 O O . PHE B 1 332 ? -24.406 -0.06 -0.849 1 92.06 332 PHE B O 1
ATOM 7120 N N . HIS B 1 333 ? -22.953 0.682 -2.367 1 88.06 333 HIS B N 1
ATOM 7121 C CA . HIS B 1 333 ? -24.016 0.805 -3.361 1 88.06 333 HIS B CA 1
ATOM 7122 C C . HIS B 1 333 ? -24.203 -0.496 -4.137 1 88.06 333 HIS B C 1
ATOM 7124 O O . HIS B 1 333 ? -25.266 -0.738 -4.711 1 88.06 333 HIS B O 1
ATOM 7130 N N . ALA B 1 334 ? -23.219 -1.338 -4.059 1 86.44 334 ALA B N 1
ATOM 7131 C CA . ALA B 1 334 ? -23.312 -2.615 -4.762 1 86.44 334 ALA B CA 1
ATOM 7132 C C . ALA B 1 334 ? -24.281 -3.553 -4.062 1 86.44 334 ALA B C 1
ATOM 7134 O O . ALA B 1 334 ? -24.375 -3.566 -2.834 1 86.44 334 ALA B O 1
ATOM 7135 N N . LYS B 1 335 ? -25.062 -4.207 -4.867 1 83.62 335 LYS B N 1
ATOM 7136 C CA . LYS B 1 335 ? -26.031 -5.156 -4.332 1 83.62 335 LYS B CA 1
ATOM 7137 C C . LYS B 1 335 ? -25.609 -6.594 -4.605 1 83.62 335 LYS B C 1
ATOM 7139 O O . LYS B 1 335 ? -24.984 -6.879 -5.629 1 83.62 335 LYS B O 1
ATOM 7144 N N . PRO B 1 336 ? -25.938 -7.41 -3.594 1 84.62 336 PRO B N 1
ATOM 7145 C CA . PRO B 1 336 ? -25.656 -8.828 -3.844 1 84.62 336 PRO B CA 1
ATOM 7146 C C . PRO B 1 336 ? -26.484 -9.406 -4.992 1 84.62 336 PRO B C 1
ATOM 7148 O O . PRO B 1 336 ? -27.641 -9.039 -5.164 1 84.62 336 PRO B O 1
ATOM 7151 N N . GLU B 1 337 ? -25.875 -10.195 -5.754 1 81.69 337 GLU B N 1
ATOM 7152 C CA . GLU B 1 337 ? -26.531 -10.797 -6.902 1 81.69 337 GLU B CA 1
ATOM 7153 C C . GLU B 1 337 ? -27.469 -11.93 -6.465 1 81.69 337 GLU B C 1
ATOM 7155 O O . GLU B 1 337 ? -28.516 -12.148 -7.074 1 81.69 337 GLU B O 1
ATOM 7160 N N . VAL B 1 338 ? -27.078 -12.68 -5.465 1 86.25 338 VAL B N 1
ATOM 7161 C CA . VAL B 1 338 ? -27.891 -13.773 -4.945 1 86.25 338 VAL B CA 1
ATOM 7162 C C . VAL B 1 338 ? -28.312 -13.461 -3.51 1 86.25 338 VAL B C 1
ATOM 7164 O O . VAL B 1 338 ? -27.469 -13.266 -2.635 1 86.25 338 VAL B O 1
ATOM 7167 N N . ALA B 1 339 ? -29.594 -13.297 -3.33 1 88.25 339 ALA B N 1
ATOM 7168 C CA . ALA B 1 339 ? -30.109 -13 -1.995 1 88.25 339 ALA B CA 1
ATOM 7169 C C . ALA B 1 339 ? -31.219 -13.984 -1.598 1 88.25 339 ALA B C 1
ATOM 7171 O O . ALA B 1 339 ? -31.938 -14.5 -2.455 1 88.25 339 ALA B O 1
ATOM 7172 N N . ASP B 1 340 ? -31.188 -14.266 -0.364 1 90.44 340 ASP B N 1
ATOM 7173 C CA . ASP B 1 340 ? -32.219 -15.141 0.158 1 90.44 340 ASP B CA 1
ATOM 7174 C C . ASP B 1 340 ? -33.594 -14.445 0.106 1 90.44 340 ASP B C 1
ATOM 7176 O O . ASP B 1 340 ? -33.688 -13.242 0.345 1 90.44 340 ASP B O 1
ATOM 7180 N N . ARG B 1 341 ? -34.562 -15.172 -0.241 1 89.69 341 ARG B N 1
ATOM 7181 C CA . ARG B 1 341 ? -35.938 -14.648 -0.163 1 89.69 341 ARG B CA 1
ATOM 7182 C C . ARG B 1 341 ? -36.344 -14.367 1.282 1 89.69 341 ARG B C 1
ATOM 7184 O O . ARG B 1 341 ? -35.875 -15.039 2.203 1 89.69 341 ARG B O 1
ATOM 7191 N N . PRO B 1 342 ? -37.156 -13.25 1.386 1 90.5 342 PRO B N 1
ATOM 7192 C CA . PRO B 1 342 ? -37.594 -12.969 2.752 1 90.5 342 PRO B CA 1
ATOM 7193 C C . PRO B 1 342 ? -38.375 -14.133 3.373 1 90.5 342 PRO B C 1
ATOM 7195 O O . PRO B 1 342 ? -39.281 -14.664 2.756 1 90.5 342 PRO B O 1
ATOM 7198 N N . GLY B 1 343 ? -37.938 -14.648 4.398 1 89.12 343 GLY B N 1
ATOM 7199 C CA . GLY B 1 343 ? -38.625 -15.719 5.109 1 89.12 343 GLY B CA 1
ATOM 7200 C C . GLY B 1 343 ? -38.188 -17.094 4.633 1 89.12 343 GLY B C 1
ATOM 7201 O O . GLY B 1 343 ? -38.906 -18.078 4.871 1 89.12 343 GLY B O 1
ATOM 7202 N N . ALA B 1 344 ? -37.156 -17.203 3.947 1 91.19 344 ALA B N 1
ATOM 7203 C CA . ALA B 1 344 ? -36.688 -18.484 3.457 1 91.19 344 ALA B CA 1
ATOM 7204 C C . ALA B 1 344 ? -36.406 -19.438 4.613 1 91.19 344 ALA B C 1
ATOM 7206 O O . ALA B 1 344 ? -35.844 -19.047 5.637 1 91.19 344 ALA B O 1
ATOM 7207 N N . GLY B 1 345 ? -36.844 -20.656 4.469 1 90.38 345 GLY B N 1
ATOM 7208 C CA . GLY B 1 345 ? -36.625 -21.656 5.492 1 90.38 345 GLY B CA 1
ATOM 7209 C C . GLY B 1 345 ? -35.281 -22.344 5.379 1 90.38 345 GLY B C 1
ATOM 7210 O O . GLY B 1 345 ? -34.5 -22.047 4.473 1 90.38 345 GLY B O 1
ATOM 7211 N N . ALA B 1 346 ? -34.969 -23.219 6.379 1 93.38 346 ALA B N 1
ATOM 7212 C CA . ALA B 1 346 ? -33.719 -24 6.371 1 93.38 346 ALA B CA 1
ATOM 7213 C C . ALA B 1 346 ? -33.906 -25.297 5.574 1 93.38 346 ALA B C 1
ATOM 7215 O O . ALA B 1 346 ? -34.969 -25.922 5.629 1 93.38 346 ALA B O 1
ATOM 7216 N N . LEU B 1 347 ? -32.906 -25.625 4.805 1 92.94 347 LEU B N 1
ATOM 7217 C CA . LEU B 1 347 ? -32.906 -26.875 4.059 1 92.94 347 LEU B CA 1
ATOM 7218 C C . LEU B 1 347 ? -32.5 -28.047 4.949 1 92.94 347 LEU B C 1
ATOM 7220 O O . LEU B 1 347 ? -31.516 -27.953 5.672 1 92.94 347 LEU B O 1
ATOM 7224 N N . LEU B 1 348 ? -33.312 -29.047 4.965 1 89.75 348 LEU B N 1
ATOM 7225 C CA . LEU B 1 348 ? -32.969 -30.297 5.645 1 89.75 348 LEU B CA 1
ATOM 7226 C C . LEU B 1 348 ? -32.844 -31.438 4.645 1 89.75 348 LEU B C 1
ATOM 7228 O O . LEU B 1 348 ? -33.781 -31.734 3.902 1 89.75 348 LEU B O 1
ATOM 7232 N N . VAL B 1 349 ? -31.672 -31.969 4.625 1 91.94 349 VAL B N 1
ATOM 7233 C CA . VAL B 1 349 ? -31.438 -33.062 3.684 1 91.94 349 VAL B CA 1
ATOM 7234 C C . VAL B 1 349 ? -31.5 -34.406 4.418 1 91.94 349 VAL B C 1
ATOM 7236 O O . VAL B 1 349 ? -30.766 -34.625 5.387 1 91.94 349 VAL B O 1
ATOM 7239 N N . THR B 1 350 ? -32.312 -35.281 3.908 1 89.75 350 THR B N 1
ATOM 7240 C CA . THR B 1 350 ? -32.438 -36.594 4.535 1 89.75 350 THR B CA 1
ATOM 7241 C C . THR B 1 350 ? -31.828 -37.688 3.664 1 89.75 350 THR B C 1
ATOM 7243 O O . THR B 1 350 ? -31.094 -38.531 4.16 1 89.75 350 THR B O 1
ATOM 7246 N N . GLN B 1 351 ? -32 -37.656 2.402 1 91.88 351 GLN B N 1
ATOM 7247 C CA . GLN B 1 351 ? -31.531 -38.719 1.513 1 91.88 351 GLN B CA 1
ATOM 7248 C C . GLN B 1 351 ? -30.406 -38.219 0.613 1 91.88 351 GLN B C 1
ATOM 7250 O O . GLN B 1 351 ? -29.422 -38.906 0.388 1 91.88 351 GLN B O 1
ATOM 7255 N N . GLY B 1 352 ? -30.516 -36.969 0.193 1 94.44 352 GLY B N 1
ATOM 7256 C CA . GLY B 1 352 ? -29.5 -36.438 -0.687 1 94.44 352 GLY B CA 1
ATOM 7257 C C . GLY B 1 352 ? -29.812 -36.625 -2.158 1 94.44 352 GLY B C 1
ATOM 7258 O O . GLY B 1 352 ? -28.906 -36.875 -2.961 1 94.44 352 GLY B O 1
ATOM 7259 N N . HIS B 1 353 ? -31.094 -36.656 -2.555 1 96.5 353 HIS B N 1
ATOM 7260 C CA . HIS B 1 353 ? -31.547 -36.719 -3.943 1 96.5 353 HIS B CA 1
ATOM 7261 C C . HIS B 1 353 ? -31.391 -35.375 -4.633 1 96.5 353 HIS B C 1
ATOM 7263 O O . HIS B 1 353 ? -31.891 -34.375 -4.145 1 96.5 353 HIS B O 1
ATOM 7269 N N . ILE B 1 354 ? -30.641 -35.312 -5.723 1 97.31 354 ILE B N 1
ATOM 7270 C CA . ILE B 1 354 ? -30.406 -34.094 -6.461 1 97.31 354 ILE B CA 1
ATOM 7271 C C . ILE B 1 354 ? -31.062 -34.188 -7.836 1 97.31 354 ILE B C 1
ATOM 7273 O O . ILE B 1 354 ? -30.844 -35.125 -8.578 1 97.31 354 ILE B O 1
ATOM 7277 N N . ARG B 1 355 ? -31.828 -33.125 -8.18 1 97.25 355 ARG B N 1
ATOM 7278 C CA . ARG B 1 355 ? -32.5 -33.125 -9.469 1 97.25 355 ARG B CA 1
ATOM 7279 C C . ARG B 1 355 ? -32.406 -31.781 -10.148 1 97.25 355 ARG B C 1
ATOM 7281 O O . ARG B 1 355 ? -32.75 -30.75 -9.555 1 97.25 355 ARG B O 1
ATOM 7288 N N . PHE B 1 356 ? -31.828 -31.812 -11.328 1 96.94 356 PHE B N 1
ATOM 7289 C CA . PHE B 1 356 ? -31.844 -30.656 -12.227 1 96.94 356 PHE B CA 1
ATOM 7290 C C . PHE B 1 356 ? -32.969 -30.781 -13.234 1 96.94 356 PHE B C 1
ATOM 7292 O O . PHE B 1 356 ? -33.031 -31.734 -14.008 1 96.94 356 PHE B O 1
ATOM 7299 N N . THR B 1 357 ? -33.906 -29.781 -13.195 1 96.75 357 THR B N 1
ATOM 7300 C CA . THR B 1 357 ? -35.062 -29.844 -14.086 1 96.75 357 THR B CA 1
ATOM 7301 C C . THR B 1 357 ? -35.062 -28.641 -15.031 1 96.75 357 THR B C 1
ATOM 7303 O O . THR B 1 357 ? -35.344 -27.516 -14.609 1 96.75 357 THR B O 1
ATOM 7306 N N . HIS B 1 358 ? -34.812 -28.891 -16.312 1 95.69 358 HIS B N 1
ATOM 7307 C CA . HIS B 1 358 ? -34.875 -27.906 -17.375 1 95.69 358 HIS B CA 1
ATOM 7308 C C . HIS B 1 358 ? -34.094 -26.656 -17 1 95.69 358 HIS B C 1
ATOM 7310 O O . HIS B 1 358 ? -34.625 -25.531 -17.094 1 95.69 358 HIS B O 1
ATOM 7316 N N . VAL B 1 359 ? -32.938 -26.953 -16.562 1 94.88 359 VAL B N 1
ATOM 7317 C CA . VAL B 1 359 ? -32.125 -25.859 -16.031 1 94.88 359 VAL B CA 1
ATOM 7318 C C . VAL B 1 359 ? -31.484 -25.094 -17.188 1 94.88 359 VAL B C 1
ATOM 7320 O O . VAL B 1 359 ? -30.891 -25.688 -18.094 1 94.88 359 VAL B O 1
ATOM 7323 N N . GLY B 1 360 ? -31.672 -23.703 -17.188 1 93.25 360 GLY B N 1
ATOM 7324 C CA . GLY B 1 360 ? -31.016 -22.766 -18.094 1 93.25 360 GLY B CA 1
ATOM 7325 C C . GLY B 1 360 ? -30.156 -21.75 -17.359 1 93.25 360 GLY B C 1
ATOM 7326 O O . GLY B 1 360 ? -30.562 -21.172 -16.344 1 93.25 360 GLY B O 1
ATOM 7327 N N . PHE B 1 361 ? -28.922 -21.656 -17.859 1 92.19 361 PHE B N 1
ATOM 7328 C CA . PHE B 1 361 ? -28 -20.734 -17.203 1 92.19 361 PHE B CA 1
ATOM 7329 C C . PHE B 1 361 ? -26.922 -20.25 -18.172 1 92.19 361 PHE B C 1
ATOM 7331 O O . PHE B 1 361 ? -26.438 -21.031 -19 1 92.19 361 PHE B O 1
ATOM 7338 N N . GLY B 1 362 ? -26.5 -18.969 -18.047 1 87.69 362 GLY B N 1
ATOM 7339 C CA . GLY B 1 362 ? -25.391 -18.344 -18.75 1 87.69 362 GLY B CA 1
ATOM 7340 C C . GLY B 1 362 ? -24.719 -17.234 -17.953 1 87.69 362 GLY B C 1
ATOM 7341 O O . GLY B 1 362 ? -25.375 -16.516 -17.203 1 87.69 362 GLY B O 1
ATOM 7342 N N . TYR B 1 363 ? -23.281 -17.359 -18.172 1 79.06 363 TYR B N 1
ATOM 7343 C CA . TYR B 1 363 ? -22.547 -16.312 -17.484 1 79.06 363 TYR B CA 1
ATOM 7344 C C . TYR B 1 363 ? -22.75 -14.961 -18.172 1 79.06 363 TYR B C 1
ATOM 7346 O O . TYR B 1 363 ? -22.828 -14.898 -19.406 1 79.06 363 TYR B O 1
ATOM 7354 N N . GLY B 1 364 ? -22.578 -13.758 -17.562 1 64.38 364 GLY B N 1
ATOM 7355 C CA . GLY B 1 364 ? -22.594 -12.398 -18.078 1 64.38 364 GLY B CA 1
ATOM 7356 C C . GLY B 1 364 ? -23.953 -11.969 -18.594 1 64.38 364 GLY B C 1
ATOM 7357 O O . GLY B 1 364 ? -24.828 -12.805 -18.812 1 64.38 364 GLY B O 1
ATOM 7358 N N . ARG B 1 365 ? -24.25 -10.664 -18.547 1 57.12 365 ARG B N 1
ATOM 7359 C CA . ARG B 1 365 ? -25.5 -10.047 -18.938 1 57.12 365 ARG B CA 1
ATOM 7360 C C . ARG B 1 365 ? -25.797 -10.305 -20.422 1 57.12 365 ARG B C 1
ATOM 7362 O O . ARG B 1 365 ? -26.922 -10.672 -20.781 1 57.12 365 ARG B O 1
ATOM 7369 N N . HIS B 1 366 ? -25.094 -9.602 -21.297 1 45.31 366 HIS B N 1
ATOM 7370 C CA . HIS B 1 366 ? -25.562 -9.281 -22.641 1 45.31 366 HIS B CA 1
ATOM 7371 C C . HIS B 1 366 ? -25.141 -10.359 -23.641 1 45.31 366 HIS B C 1
ATOM 7373 O O . HIS B 1 366 ? -23.969 -10.711 -23.719 1 45.31 366 HIS B O 1
ATOM 7379 N N . HIS B 1 367 ? -25.828 -10.961 -24.609 1 49.81 367 HIS B N 1
ATOM 7380 C CA . HIS B 1 367 ? -26.078 -11.625 -25.891 1 49.81 367 HIS B CA 1
ATOM 7381 C C . HIS B 1 367 ? -25.266 -12.906 -26.016 1 49.81 367 HIS B C 1
ATOM 7383 O O . HIS B 1 367 ? -25.078 -13.414 -27.125 1 49.81 367 HIS B O 1
ATOM 7389 N N . ALA B 1 368 ? -24.562 -13.375 -24.953 1 58.44 368 ALA B N 1
ATOM 7390 C CA . ALA B 1 368 ? -23.781 -14.57 -25.266 1 58.44 368 ALA B CA 1
ATOM 7391 C C . ALA B 1 368 ? -24.609 -15.836 -25.047 1 58.44 368 ALA B C 1
ATOM 7393 O O . ALA B 1 368 ? -25.625 -15.805 -24.344 1 58.44 368 ALA B O 1
ATOM 7394 N N . ARG B 1 369 ? -24.328 -16.812 -25.766 1 71.38 369 ARG B N 1
ATOM 7395 C CA . ARG B 1 369 ? -24.969 -18.125 -25.766 1 71.38 369 ARG B CA 1
ATOM 7396 C C . ARG B 1 369 ? -24.969 -18.75 -24.375 1 71.38 369 ARG B C 1
ATOM 7398 O O . ARG B 1 369 ? -23.922 -18.75 -23.703 1 71.38 369 ARG B O 1
ATOM 7405 N N . PRO B 1 370 ? -26.156 -19.094 -23.906 1 84.12 370 PRO B N 1
ATOM 7406 C CA . PRO B 1 370 ? -26.25 -19.734 -22.609 1 84.12 370 PRO B CA 1
ATOM 7407 C C . PRO B 1 370 ? -25.438 -21.016 -22.516 1 84.12 370 PRO B C 1
ATOM 7409 O O . PRO B 1 370 ? -25.312 -21.734 -23.5 1 84.12 370 PRO B O 1
ATOM 7412 N N . LEU B 1 371 ? -24.812 -21.219 -21.406 1 86.94 371 LEU B N 1
ATOM 7413 C CA . LEU B 1 371 ? -24.016 -22.438 -21.188 1 86.94 371 LEU B CA 1
ATOM 7414 C C . LEU B 1 371 ? -24.922 -23.656 -21.109 1 86.94 371 LEU B C 1
ATOM 7416 O O . LEU B 1 371 ? -24.656 -24.672 -21.766 1 86.94 371 LEU B O 1
ATOM 7420 N N . PHE B 1 372 ? -26.016 -23.531 -20.297 1 91.75 372 PHE B N 1
ATOM 7421 C CA . PHE B 1 372 ? -27.031 -24.562 -20.203 1 91.75 372 PHE B CA 1
ATOM 7422 C C . PHE B 1 372 ? -28.359 -24.078 -20.781 1 91.75 372 PHE B C 1
ATOM 7424 O O . PHE B 1 372 ? -28.875 -23.031 -20.375 1 91.75 372 PHE B O 1
ATOM 7431 N N . GLU B 1 373 ? -28.875 -24.797 -21.719 1 90.62 373 GLU B N 1
ATOM 7432 C CA . GLU B 1 373 ? -30.156 -24.422 -22.312 1 90.62 373 GLU B CA 1
ATOM 7433 C C . GLU B 1 373 ? -31.312 -25.188 -21.672 1 90.62 373 GLU B C 1
ATOM 7435 O O . GLU B 1 373 ? -32.344 -24.609 -21.328 1 90.62 373 GLU B O 1
ATOM 7440 N N . ASP B 1 374 ? -31.156 -26.406 -21.641 1 92.12 374 ASP B N 1
ATOM 7441 C CA . ASP B 1 374 ? -32.188 -27.297 -21.094 1 92.12 374 ASP B CA 1
ATOM 7442 C C . ASP B 1 374 ? -31.578 -28.547 -20.484 1 92.12 374 ASP B C 1
ATOM 7444 O O . ASP B 1 374 ? -31.766 -29.656 -20.969 1 92.12 374 ASP B O 1
ATOM 7448 N N . LEU B 1 375 ? -31.016 -28.328 -19.281 1 94.25 375 LEU B N 1
ATOM 7449 C CA . LEU B 1 375 ? -30.266 -29.406 -18.656 1 94.25 375 LEU B CA 1
ATOM 7450 C C . LEU B 1 375 ? -31.172 -30.203 -17.719 1 94.25 375 LEU B C 1
ATOM 7452 O O . LEU B 1 375 ? -31.828 -29.625 -16.844 1 94.25 375 LEU B O 1
ATOM 7456 N N . ASP B 1 376 ? -31.219 -31.484 -17.969 1 95.19 376 ASP B N 1
ATOM 7457 C CA . ASP B 1 376 ? -31.953 -32.406 -17.109 1 95.19 376 ASP B CA 1
ATOM 7458 C C . ASP B 1 376 ? -31.031 -33.5 -16.562 1 95.19 376 ASP B C 1
ATOM 7460 O O . ASP B 1 376 ? -30.469 -34.281 -17.344 1 95.19 376 ASP B O 1
ATOM 7464 N N . ILE B 1 377 ? -30.859 -33.531 -15.227 1 95.44 377 ILE B N 1
ATOM 7465 C CA . ILE B 1 377 ? -30.031 -34.531 -14.586 1 95.44 377 ILE B CA 1
ATOM 7466 C C . ILE B 1 377 ? -30.672 -35 -13.289 1 95.44 377 ILE B C 1
ATOM 7468 O O . ILE B 1 377 ? -31.156 -34.188 -12.492 1 95.44 377 ILE B O 1
ATOM 7472 N N . ASP B 1 378 ? -30.734 -36.281 -13.117 1 96.06 378 ASP B N 1
ATOM 7473 C CA . ASP B 1 378 ? -31.266 -36.875 -11.898 1 96.06 378 ASP B CA 1
ATOM 7474 C C . ASP B 1 378 ? -30.219 -37.719 -11.195 1 96.06 378 ASP B C 1
ATOM 7476 O O . ASP B 1 378 ? -29.766 -38.75 -11.742 1 96.06 378 ASP B O 1
ATOM 7480 N N . ILE B 1 379 ? -29.891 -37.344 -10.008 1 95.94 379 ILE B N 1
ATOM 7481 C CA . ILE B 1 379 ? -28.891 -38.062 -9.242 1 95.94 379 ILE B CA 1
ATOM 7482 C C . ILE B 1 379 ? -29.547 -38.75 -8.031 1 95.94 379 ILE B C 1
ATOM 7484 O O . ILE B 1 379 ? -30.047 -38.062 -7.141 1 95.94 379 ILE B O 1
ATOM 7488 N N . ALA B 1 380 ? -29.391 -40.031 -7.973 1 95.56 380 ALA B N 1
ATOM 7489 C CA . ALA B 1 380 ? -30.016 -40.812 -6.91 1 95.56 380 ALA B CA 1
ATOM 7490 C C . ALA B 1 380 ? -29.25 -40.656 -5.598 1 95.56 380 ALA B C 1
ATOM 7492 O O . ALA B 1 380 ? -28.047 -40.438 -5.598 1 95.56 380 ALA B O 1
ATOM 7493 N N . PRO B 1 381 ? -30.031 -40.812 -4.457 1 95.5 381 PRO B N 1
ATOM 7494 C CA . PRO B 1 381 ? -29.359 -40.75 -3.154 1 95.5 381 PRO B CA 1
ATOM 7495 C C . PRO B 1 381 ? -28.281 -41.812 -2.977 1 95.5 381 PRO B C 1
ATOM 7497 O O . PRO B 1 381 ? -28.469 -42.938 -3.369 1 95.5 381 PRO B O 1
ATOM 7500 N N . GLY B 1 382 ? -27.109 -41.344 -2.49 1 93.25 382 GLY B N 1
ATOM 7501 C CA . GLY B 1 382 ? -26.031 -42.281 -2.164 1 93.25 382 GLY B CA 1
ATOM 7502 C C . GLY B 1 382 ? -25.203 -42.688 -3.371 1 93.25 382 GLY B C 1
ATOM 7503 O O . GLY B 1 382 ? -24.25 -43.438 -3.248 1 93.25 382 GLY B O 1
ATOM 7504 N N . SER B 1 383 ? -25.562 -42.156 -4.527 1 94.19 383 SER B N 1
ATOM 7505 C CA . SER B 1 383 ? -24.828 -42.531 -5.742 1 94.19 383 SER B CA 1
ATOM 7506 C C . SER B 1 383 ? -23.578 -41.656 -5.898 1 94.19 383 SER B C 1
ATOM 7508 O O . SER B 1 383 ? -23.562 -40.5 -5.496 1 94.19 383 SER B O 1
ATOM 7510 N N . LYS B 1 384 ? -22.578 -42.344 -6.391 1 94.75 384 LYS B N 1
ATOM 7511 C CA . LYS B 1 384 ? -21.344 -41.656 -6.742 1 94.75 384 LYS B CA 1
ATOM 7512 C C . LYS B 1 384 ? -21.266 -41.375 -8.242 1 94.75 384 LYS B C 1
ATOM 7514 O O . LYS B 1 384 ? -21.062 -42.312 -9.031 1 94.75 384 LYS B O 1
ATOM 7519 N N . VAL B 1 385 ? -21.359 -40.094 -8.594 1 93.81 385 VAL B N 1
ATOM 7520 C CA . VAL B 1 385 ? -21.484 -39.719 -10 1 93.81 385 VAL B CA 1
ATOM 7521 C C . VAL B 1 385 ? -20.25 -38.938 -10.43 1 93.81 385 VAL B C 1
ATOM 7523 O O . VAL B 1 385 ? -19.859 -37.969 -9.75 1 93.81 385 VAL B O 1
ATOM 7526 N N . ALA B 1 386 ? -19.656 -39.281 -11.531 1 92.56 386 ALA B N 1
ATOM 7527 C CA . ALA B 1 386 ? -18.531 -38.562 -12.102 1 92.56 386 ALA B CA 1
ATOM 7528 C C . ALA B 1 386 ? -18.984 -37.656 -13.242 1 92.56 386 ALA B C 1
ATOM 7530 O O . ALA B 1 386 ? -19.844 -38.062 -14.047 1 92.56 386 ALA B O 1
ATOM 7531 N N . LEU B 1 387 ? -18.516 -36.5 -13.211 1 90.62 387 LEU B N 1
ATOM 7532 C CA . LEU B 1 387 ? -18.688 -35.562 -14.32 1 90.62 387 LEU B CA 1
ATOM 7533 C C . LEU B 1 387 ? -17.406 -35.469 -15.133 1 90.62 387 LEU B C 1
ATOM 7535 O O . LEU B 1 387 ? -16.375 -35 -14.625 1 90.62 387 LEU B O 1
ATOM 7539 N N . VAL B 1 388 ? -17.469 -35.875 -16.391 1 86.25 388 VAL B N 1
ATOM 7540 C CA . VAL B 1 388 ? -16.281 -35.906 -17.25 1 86.25 388 VAL B CA 1
ATOM 7541 C C . VAL B 1 388 ? -16.547 -35.125 -18.531 1 86.25 388 VAL B C 1
ATOM 7543 O O . VAL B 1 388 ? -17.703 -35 -18.969 1 86.25 388 VAL B O 1
ATOM 7546 N N . GLY B 1 389 ? -15.57 -34.5 -19.016 1 80.44 389 GLY B N 1
ATOM 7547 C CA . GLY B 1 389 ? -15.672 -33.75 -20.25 1 80.44 389 GLY B CA 1
ATOM 7548 C C . GLY B 1 389 ? -14.531 -32.75 -20.438 1 80.44 389 GLY B C 1
ATOM 7549 O O . GLY B 1 389 ? -13.734 -32.531 -19.516 1 80.44 389 GLY B O 1
ATOM 7550 N N . PRO B 1 390 ? -14.469 -32.219 -21.594 1 74.06 390 PRO B N 1
ATOM 7551 C CA . PRO B 1 390 ? -13.414 -31.234 -21.828 1 74.06 390 PRO B CA 1
ATOM 7552 C C . PRO B 1 390 ? -13.57 -29.969 -20.969 1 74.06 390 PRO B C 1
ATOM 7554 O O . PRO B 1 390 ? -14.617 -29.781 -20.359 1 74.06 390 PRO B O 1
ATOM 7557 N N . SER B 1 391 ? -12.477 -29.25 -20.844 1 71.62 391 SER B N 1
ATOM 7558 C CA . SER B 1 391 ? -12.516 -27.984 -20.109 1 71.62 391 SER B CA 1
ATOM 7559 C C . SER B 1 391 ? -13.547 -27.031 -20.703 1 71.62 391 SER B C 1
ATOM 7561 O O . SER B 1 391 ? -13.664 -26.922 -21.922 1 71.62 391 SER B O 1
ATOM 7563 N N . GLY B 1 392 ? -14.281 -26.406 -19.891 1 74.5 392 GLY B N 1
ATOM 7564 C CA . GLY B 1 392 ? -15.273 -25.438 -20.344 1 74.5 392 GLY B CA 1
ATOM 7565 C C . GLY B 1 392 ? -16.609 -26.078 -20.656 1 74.5 392 GLY B C 1
ATOM 7566 O O . GLY B 1 392 ? -17.531 -25.391 -21.141 1 74.5 392 GLY B O 1
ATOM 7567 N N . SER B 1 393 ? -16.703 -27.328 -20.406 1 79.62 393 SER B N 1
ATOM 7568 C CA . SER B 1 393 ? -17.938 -28.031 -20.766 1 79.62 393 SER B CA 1
ATOM 7569 C C . SER B 1 393 ? -19.062 -27.734 -19.781 1 79.62 393 SER B C 1
ATOM 7571 O O . SER B 1 393 ? -20.219 -28.062 -20.031 1 79.62 393 SER B O 1
ATOM 7573 N N . GLY B 1 394 ? -18.734 -27.141 -18.656 1 85.62 394 GLY B N 1
ATOM 7574 C CA . GLY B 1 394 ? -19.781 -26.734 -17.734 1 85.62 394 GLY B CA 1
ATOM 7575 C C . GLY B 1 394 ? -19.781 -27.531 -16.438 1 85.62 394 GLY B C 1
ATOM 7576 O O . GLY B 1 394 ? -20.641 -27.328 -15.578 1 85.62 394 GLY B O 1
ATOM 7577 N N . LYS B 1 395 ? -18.891 -28.406 -16.25 1 87.38 395 LYS B N 1
ATOM 7578 C CA . LYS B 1 395 ? -18.812 -29.266 -15.078 1 87.38 395 LYS B CA 1
ATOM 7579 C C . LYS B 1 395 ? -18.75 -28.453 -13.789 1 87.38 395 LYS B C 1
ATOM 7581 O O . LYS B 1 395 ? -19.547 -28.656 -12.875 1 87.38 395 LYS B O 1
ATOM 7586 N N . THR B 1 396 ? -17.859 -27.469 -13.781 1 85.69 396 THR B N 1
ATOM 7587 C CA . THR B 1 396 ? -17.672 -26.625 -12.602 1 85.69 396 THR B CA 1
ATOM 7588 C C . THR B 1 396 ? -18.891 -25.734 -12.375 1 85.69 396 THR B C 1
ATOM 7590 O O . THR B 1 396 ? -19.281 -25.5 -11.234 1 85.69 396 THR B O 1
ATOM 7593 N N . THR B 1 397 ? -19.469 -25.266 -13.43 1 89.25 397 THR B N 1
ATOM 7594 C CA . THR B 1 397 ? -20.672 -24.438 -13.336 1 89.25 397 THR B CA 1
ATOM 7595 C C . THR B 1 397 ? -21.812 -25.203 -12.688 1 89.25 397 THR B C 1
ATOM 7597 O O . THR B 1 397 ? -22.578 -24.641 -11.906 1 89.25 397 THR B O 1
ATOM 7600 N N . LEU B 1 398 ? -21.891 -26.453 -13.062 1 92.81 398 LEU B N 1
ATOM 7601 C CA . LEU B 1 398 ? -22.938 -27.281 -12.484 1 92.81 398 LEU B CA 1
ATOM 7602 C C . LEU B 1 398 ? -22.812 -27.328 -10.961 1 92.81 398 LEU B C 1
ATOM 7604 O O . LEU B 1 398 ? -23.812 -27.203 -10.25 1 92.81 398 LEU B O 1
ATOM 7608 N N . THR B 1 399 ? -21.672 -27.5 -10.453 1 91.75 399 THR B N 1
ATOM 7609 C CA . THR B 1 399 ? -21.438 -27.578 -9.016 1 91.75 399 THR B CA 1
ATOM 7610 C C . THR B 1 399 ? -21.703 -26.219 -8.359 1 91.75 399 THR B C 1
ATOM 7612 O O . THR B 1 399 ? -22.188 -26.156 -7.234 1 91.75 399 THR B O 1
ATOM 7615 N N . ARG B 1 400 ? -21.422 -25.188 -9.039 1 91.19 400 ARG B N 1
ATOM 7616 C CA . ARG B 1 400 ? -21.656 -23.844 -8.508 1 91.19 400 ARG B CA 1
ATOM 7617 C C . ARG B 1 400 ? -23.141 -23.547 -8.406 1 91.19 400 ARG B C 1
ATOM 7619 O O . ARG B 1 400 ? -23.594 -22.875 -7.473 1 91.19 400 ARG B O 1
ATOM 7626 N N . LEU B 1 401 ? -23.859 -24.031 -9.352 1 93.31 401 LEU B N 1
ATOM 7627 C CA . LEU B 1 401 ? -25.312 -23.859 -9.328 1 93.31 401 LEU B CA 1
ATOM 7628 C C . LEU B 1 401 ? -25.922 -24.656 -8.18 1 93.31 401 LEU B C 1
ATOM 7630 O O . LEU B 1 401 ? -26.859 -24.188 -7.527 1 93.31 401 LEU B O 1
ATOM 7634 N N . LEU B 1 402 ? -25.359 -25.828 -8.039 1 94.75 402 LEU B N 1
ATOM 7635 C CA . LEU B 1 402 ? -25.859 -26.672 -6.957 1 94.75 402 LEU B CA 1
ATOM 7636 C C . LEU B 1 402 ? -25.641 -26 -5.602 1 94.75 402 LEU B C 1
ATOM 7638 O O . LEU B 1 402 ? -26.453 -26.172 -4.688 1 94.75 402 LEU B O 1
ATOM 7642 N N . GLN B 1 403 ? -24.609 -25.234 -5.484 1 93.5 403 GLN B N 1
ATOM 7643 C CA . GLN B 1 403 ? -24.297 -24.516 -4.258 1 93.5 403 GLN B CA 1
ATOM 7644 C C . GLN B 1 403 ? -25.031 -23.172 -4.215 1 93.5 403 GLN B C 1
ATOM 7646 O O . GLN B 1 403 ? -24.891 -22.406 -3.256 1 93.5 403 GLN B O 1
ATOM 7651 N N . ARG B 1 404 ? -25.734 -22.859 -5.25 1 94.12 404 ARG B N 1
ATOM 7652 C CA . ARG B 1 404 ? -26.469 -21.609 -5.445 1 94.12 404 ARG B CA 1
ATOM 7653 C C . ARG B 1 404 ? -25.547 -20.406 -5.344 1 94.12 404 ARG B C 1
ATOM 7655 O O . ARG B 1 404 ? -25.875 -19.422 -4.668 1 94.12 404 ARG B O 1
ATOM 7662 N N . LEU B 1 405 ? -24.391 -20.578 -5.852 1 90.81 405 LEU B N 1
ATOM 7663 C CA . LEU B 1 405 ? -23.516 -19.422 -6.023 1 90.81 405 LEU B CA 1
ATOM 7664 C C . LEU B 1 405 ? -24.047 -18.5 -7.117 1 90.81 405 LEU B C 1
ATOM 7666 O O . LEU B 1 405 ? -23.672 -17.328 -7.188 1 90.81 405 LEU B O 1
ATOM 7670 N N . TYR B 1 406 ? -24.844 -19.125 -7.953 1 89.06 406 TYR B N 1
ATOM 7671 C CA . TYR B 1 406 ? -25.625 -18.438 -8.977 1 89.06 406 TYR B CA 1
ATOM 7672 C C . TYR B 1 406 ? -27.078 -18.906 -8.961 1 89.06 406 TYR B C 1
ATOM 7674 O O . TYR B 1 406 ? -27.359 -20.062 -8.633 1 89.06 406 TYR B O 1
ATOM 7682 N N . ASP B 1 407 ? -27.891 -17.984 -9.383 1 90.88 407 ASP B N 1
ATOM 7683 C CA . ASP B 1 407 ? -29.281 -18.406 -9.555 1 90.88 407 ASP B CA 1
ATOM 7684 C C . ASP B 1 407 ? -29.547 -18.844 -10.992 1 90.88 407 ASP B C 1
ATOM 7686 O O . ASP B 1 407 ? -29.016 -18.25 -11.938 1 90.88 407 ASP B O 1
ATOM 7690 N N . VAL B 1 408 ? -30.297 -19.875 -11.055 1 93.25 408 VAL B N 1
ATOM 7691 C CA . VAL B 1 408 ? -30.641 -20.375 -12.375 1 93.25 408 VAL B CA 1
ATOM 7692 C C . VAL B 1 408 ? -31.578 -19.406 -13.07 1 93.25 408 VAL B C 1
ATOM 7694 O O . VAL B 1 408 ? -32.344 -18.703 -12.414 1 93.25 408 VAL B O 1
ATOM 7697 N N . GLN B 1 409 ? -31.5 -19.312 -14.375 1 91.62 409 GLN B N 1
ATOM 7698 C CA . GLN B 1 409 ? -32.344 -18.406 -15.164 1 91.62 409 GLN B CA 1
ATOM 7699 C C . GLN B 1 409 ? -33.625 -19.078 -15.617 1 91.62 409 GLN B C 1
ATOM 7701 O O . GLN B 1 409 ? -34.625 -18.406 -15.836 1 91.62 409 GLN B O 1
ATOM 7706 N N . ALA B 1 410 ? -33.562 -20.328 -15.828 1 93.62 410 ALA B N 1
ATOM 7707 C CA . ALA B 1 410 ? -34.719 -21.141 -16.172 1 93.62 410 ALA B CA 1
ATOM 7708 C C . ALA B 1 410 ? -34.656 -22.5 -15.469 1 93.62 410 ALA B C 1
ATOM 7710 O O . ALA B 1 410 ? -33.562 -23 -15.172 1 93.62 410 ALA B O 1
ATOM 7711 N N . GLY B 1 411 ? -35.844 -22.969 -15.102 1 95.06 411 GLY B N 1
ATOM 7712 C CA . GLY B 1 411 ? -35.875 -24.266 -14.43 1 95.06 411 GLY B CA 1
ATOM 7713 C C . GLY B 1 411 ? -35.625 -24.172 -12.938 1 95.06 411 GLY B C 1
ATOM 7714 O O . GLY B 1 411 ? -35.844 -23.125 -12.328 1 95.06 411 GLY B O 1
ATOM 7715 N N . CYS B 1 412 ? -35.375 -25.359 -12.352 1 96.31 412 CYS B N 1
ATOM 7716 C CA . CYS B 1 412 ? -35.094 -25.344 -10.914 1 96.31 412 CYS B CA 1
ATOM 7717 C C . CYS B 1 412 ? -34.219 -26.531 -10.531 1 96.31 412 CYS B C 1
ATOM 7719 O O . CYS B 1 412 ? -34.125 -27.5 -11.266 1 96.31 412 CYS B O 1
ATOM 7721 N N . ILE B 1 413 ? -33.531 -26.422 -9.5 1 96.94 413 ILE B N 1
ATOM 7722 C CA . ILE B 1 413 ? -32.75 -27.469 -8.867 1 96.94 413 ILE B CA 1
ATOM 7723 C C . ILE B 1 413 ? -33.344 -27.828 -7.516 1 96.94 413 ILE B C 1
ATOM 7725 O O . ILE B 1 413 ? -33.625 -26.953 -6.691 1 96.94 413 ILE B O 1
ATOM 7729 N N . THR B 1 414 ? -33.531 -29.109 -7.367 1 97.19 414 THR B N 1
ATOM 7730 C CA . THR B 1 414 ? -34.156 -29.547 -6.109 1 97.19 414 THR B CA 1
ATOM 7731 C C . THR B 1 414 ? -33.25 -30.562 -5.406 1 97.19 414 THR B C 1
ATOM 7733 O O . THR B 1 414 ? -32.562 -31.344 -6.062 1 97.19 414 THR B O 1
ATOM 7736 N N . ILE B 1 415 ? -33.281 -30.531 -4.109 1 96.94 415 ILE B N 1
ATOM 7737 C CA . ILE B 1 415 ? -32.656 -31.531 -3.244 1 96.94 415 ILE B CA 1
ATOM 7738 C C . ILE B 1 415 ? -33.719 -32.156 -2.34 1 96.94 415 ILE B C 1
ATOM 7740 O O . ILE B 1 415 ? -34.344 -31.469 -1.544 1 96.94 415 ILE B O 1
ATOM 7744 N N . ASP B 1 416 ? -33.875 -33.344 -2.441 1 96.31 416 ASP B N 1
ATOM 7745 C CA . ASP B 1 416 ? -34.938 -34.062 -1.729 1 96.31 416 ASP B CA 1
ATOM 7746 C C . ASP B 1 416 ? -36.281 -33.406 -1.938 1 96.31 416 ASP B C 1
ATOM 7748 O O . ASP B 1 416 ? -37.031 -33.219 -0.981 1 96.31 416 ASP B O 1
ATOM 7752 N N . GLY B 1 417 ? -36.438 -32.875 -3.068 1 93.81 417 GLY B N 1
ATOM 7753 C CA . GLY B 1 417 ? -37.75 -32.312 -3.449 1 93.81 417 GLY B CA 1
ATOM 7754 C C . GLY B 1 417 ? -37.906 -30.859 -3.127 1 93.81 417 GLY B C 1
ATOM 7755 O O . GLY B 1 417 ? -38.844 -30.219 -3.545 1 93.81 417 GLY B O 1
ATOM 7756 N N . THR B 1 418 ? -37.031 -30.266 -2.422 1 95.44 418 THR B N 1
ATOM 7757 C CA . THR B 1 418 ? -37.094 -28.859 -2.059 1 95.44 418 THR B CA 1
ATOM 7758 C C . THR B 1 418 ? -36.281 -28.016 -3.012 1 95.44 418 THR B C 1
ATOM 7760 O O . THR B 1 418 ? -35.094 -28.297 -3.23 1 95.44 418 THR B O 1
ATOM 7763 N N . ASP B 1 419 ? -36.906 -26.984 -3.48 1 95.81 419 ASP B N 1
ATOM 7764 C CA . ASP B 1 419 ? -36.188 -26.062 -4.363 1 95.81 419 ASP B CA 1
ATOM 7765 C C . ASP B 1 419 ? -35.156 -25.266 -3.604 1 95.81 419 ASP B C 1
ATOM 7767 O O . ASP B 1 419 ? -35.438 -24.609 -2.602 1 95.81 419 ASP B O 1
ATOM 7771 N N . ILE B 1 420 ? -33.938 -25.297 -4.152 1 95.56 420 ILE B N 1
ATOM 7772 C CA . ILE B 1 420 ? -32.812 -24.688 -3.434 1 95.56 420 ILE B CA 1
ATOM 7773 C C . ILE B 1 420 ? -32.969 -23.156 -3.457 1 95.56 420 ILE B C 1
ATOM 7775 O O . ILE B 1 420 ? -32.312 -22.469 -2.67 1 95.56 420 ILE B O 1
ATOM 7779 N N . ALA B 1 421 ? -33.75 -22.594 -4.34 1 94.19 421 ALA B N 1
ATOM 7780 C CA . ALA B 1 421 ? -33.969 -21.141 -4.418 1 94.19 421 ALA B CA 1
ATOM 7781 C C . ALA B 1 421 ? -34.875 -20.656 -3.281 1 94.19 421 ALA B C 1
ATOM 7783 O O . ALA B 1 421 ? -34.938 -19.469 -2.99 1 94.19 421 ALA B O 1
ATOM 7784 N N . THR B 1 422 ? -35.5 -21.562 -2.594 1 94 422 THR B N 1
ATOM 7785 C CA . THR B 1 422 ? -36.5 -21.188 -1.581 1 94 422 THR B CA 1
ATOM 7786 C C . THR B 1 422 ? -35.906 -21.344 -0.179 1 94 422 THR B C 1
ATOM 7788 O O . THR B 1 422 ? -36.562 -21.016 0.812 1 94 422 THR B O 1
ATOM 7791 N N . VAL B 1 423 ? -34.719 -21.797 -0.078 1 94.75 423 VAL B N 1
ATOM 7792 C CA . VAL B 1 423 ? -34.125 -22.016 1.229 1 94.75 423 VAL B CA 1
ATOM 7793 C C . VAL B 1 423 ? -32.969 -21.031 1.422 1 94.75 423 VAL B C 1
ATOM 7795 O O . VAL B 1 423 ? -32.562 -20.359 0.479 1 94.75 423 VAL B O 1
ATOM 7798 N N . THR B 1 424 ? -32.531 -20.953 2.709 1 93.81 424 THR B N 1
ATOM 7799 C CA . THR B 1 424 ? -31.406 -20.062 2.99 1 93.81 424 THR B CA 1
ATOM 7800 C C . THR B 1 424 ? -30.109 -20.641 2.428 1 93.81 424 THR B C 1
ATOM 7802 O O . THR B 1 424 ? -29.891 -21.859 2.461 1 93.81 424 THR B O 1
ATOM 7805 N N . GLN B 1 425 ? -29.266 -19.781 1.957 1 92.38 425 GLN B N 1
ATOM 7806 C CA . GLN B 1 425 ? -27.984 -20.203 1.402 1 92.38 425 GLN B CA 1
ATOM 7807 C C . GLN B 1 425 ? -27.141 -20.906 2.455 1 92.38 425 GLN B C 1
ATOM 7809 O O . GLN B 1 425 ? -26.469 -21.906 2.156 1 92.38 425 GLN B O 1
ATOM 7814 N N . ALA B 1 426 ? -27.234 -20.453 3.66 1 90 426 ALA B N 1
ATOM 7815 C CA . ALA B 1 426 ? -26.422 -21.016 4.742 1 90 426 ALA B CA 1
ATOM 7816 C C . ALA B 1 426 ? -26.812 -22.453 5.023 1 90 426 ALA B C 1
ATOM 7818 O O . ALA B 1 426 ? -25.938 -23.312 5.199 1 90 426 ALA B O 1
ATOM 7819 N N . SER B 1 427 ? -28.094 -22.703 5.016 1 91.88 427 SER B N 1
ATOM 7820 C CA . SER B 1 427 ? -28.578 -24.062 5.281 1 91.88 427 SER B CA 1
ATOM 7821 C C . SER B 1 427 ? -28.266 -24.984 4.117 1 91.88 427 SER B C 1
ATOM 7823 O O . SER B 1 427 ? -27.938 -26.156 4.324 1 91.88 427 SER B O 1
ATOM 7825 N N . LEU B 1 428 ? -28.344 -24.5 2.951 1 94.06 428 LEU B N 1
ATOM 7826 C CA . LEU B 1 428 ? -28.031 -25.281 1.761 1 94.06 428 LEU B CA 1
ATOM 7827 C C . LEU B 1 428 ? -26.562 -25.672 1.741 1 94.06 428 LEU B C 1
ATOM 7829 O O . LEU B 1 428 ? -26.234 -26.859 1.6 1 94.06 428 LEU B O 1
ATOM 7833 N N . ARG B 1 429 ? -25.766 -24.719 1.965 1 92.44 429 ARG B N 1
ATOM 7834 C CA . ARG B 1 429 ? -24.312 -24.938 1.864 1 92.44 429 ARG B CA 1
ATOM 7835 C C . ARG B 1 429 ? -23.797 -25.734 3.057 1 92.44 429 ARG B C 1
ATOM 7837 O O . ARG B 1 429 ? -22.797 -26.438 2.949 1 92.44 429 ARG B O 1
ATOM 7844 N N . GLY B 1 430 ? -24.562 -25.688 4.09 1 89.19 430 GLY B N 1
ATOM 7845 C CA . GLY B 1 430 ? -24.234 -26.531 5.234 1 89.19 430 GLY B CA 1
ATOM 7846 C C . GLY B 1 430 ? -24.453 -28 4.973 1 89.19 430 GLY B C 1
ATOM 7847 O O . GLY B 1 430 ? -23.859 -28.844 5.637 1 89.19 430 GLY B O 1
ATOM 7848 N N . GLN B 1 431 ? -25.203 -28.266 3.965 1 92.31 431 GLN B N 1
ATOM 7849 C CA . GLN B 1 431 ? -25.547 -29.656 3.652 1 92.31 431 GLN B CA 1
ATOM 7850 C C . GLN B 1 431 ? -24.641 -30.188 2.539 1 92.31 431 GLN B C 1
ATOM 7852 O O . GLN B 1 431 ? -24.781 -31.359 2.143 1 92.31 431 GLN B O 1
ATOM 7857 N N . ILE B 1 432 ? -23.781 -29.375 2.117 1 93.75 432 ILE B N 1
ATOM 7858 C CA . ILE B 1 432 ? -22.906 -29.766 1.021 1 93.75 432 ILE B CA 1
ATOM 7859 C C . ILE B 1 432 ? -21.438 -29.594 1.447 1 93.75 432 ILE B C 1
ATOM 7861 O O . ILE B 1 432 ? -21.031 -28.5 1.853 1 93.75 432 ILE B O 1
ATOM 7865 N N . ALA B 1 433 ? -20.672 -30.641 1.451 1 92.5 433 ALA B N 1
ATOM 7866 C CA . ALA B 1 433 ? -19.234 -30.562 1.673 1 92.5 433 ALA B CA 1
ATOM 7867 C C . ALA B 1 433 ? -18.484 -30.453 0.35 1 92.5 433 ALA B C 1
ATOM 7869 O O . ALA B 1 433 ? -18.828 -31.125 -0.627 1 92.5 433 ALA B O 1
ATOM 7870 N N . ILE B 1 434 ? -17.516 -29.562 0.352 1 90.81 434 ILE B N 1
ATOM 7871 C CA . ILE B 1 434 ? -16.812 -29.328 -0.909 1 90.81 434 ILE B CA 1
ATOM 7872 C C . ILE B 1 434 ? -15.32 -29.578 -0.727 1 90.81 434 ILE B C 1
ATOM 7874 O O . ILE B 1 434 ? -14.742 -29.188 0.288 1 90.81 434 ILE B O 1
ATOM 7878 N N . VAL B 1 435 ? -14.766 -30.328 -1.614 1 90.19 435 VAL B N 1
ATOM 7879 C CA . VAL B 1 435 ? -13.32 -30.422 -1.792 1 90.19 435 VAL B CA 1
ATOM 7880 C C . VAL B 1 435 ? -12.906 -29.734 -3.084 1 90.19 435 VAL B C 1
ATOM 7882 O O . VAL B 1 435 ? -13.047 -30.297 -4.172 1 90.19 435 VAL B O 1
ATOM 7885 N N . PRO B 1 436 ? -12.383 -28.562 -2.93 1 86.69 436 PRO B N 1
ATOM 7886 C CA . PRO B 1 436 ? -12.117 -27.75 -4.109 1 86.69 436 PRO B CA 1
ATOM 7887 C C . PRO B 1 436 ? -10.852 -28.172 -4.852 1 86.69 436 PRO B C 1
ATOM 7889 O O . PRO B 1 436 ? -10.07 -28.969 -4.336 1 86.69 436 PRO B O 1
ATOM 7892 N N . GLN B 1 437 ? -10.797 -27.578 -6.062 1 77.69 437 GLN B N 1
ATOM 7893 C CA . GLN B 1 437 ? -9.602 -27.781 -6.875 1 77.69 437 GLN B CA 1
ATOM 7894 C C . GLN B 1 437 ? -8.367 -27.156 -6.215 1 77.69 437 GLN B C 1
ATOM 7896 O O . GLN B 1 437 ? -7.312 -27.797 -6.145 1 77.69 437 GLN B O 1
ATOM 7901 N N . GLU B 1 438 ? -8.586 -25.969 -5.715 1 80.62 438 GLU B N 1
ATOM 7902 C CA . GLU B 1 438 ? -7.543 -25.266 -4.969 1 80.62 438 GLU B CA 1
ATOM 7903 C C . GLU B 1 438 ? -7.906 -25.156 -3.492 1 80.62 438 GLU B C 1
ATOM 7905 O O . GLU B 1 438 ? -8.781 -24.359 -3.125 1 80.62 438 GLU B O 1
ATOM 7910 N N . PRO B 1 439 ? -7.105 -25.906 -2.729 1 87.56 439 PRO B N 1
ATOM 7911 C CA . PRO B 1 439 ? -7.441 -25.875 -1.303 1 87.56 439 PRO B CA 1
ATOM 7912 C C . PRO B 1 439 ? -6.973 -24.594 -0.62 1 87.56 439 PRO B C 1
ATOM 7914 O O . PRO B 1 439 ? -5.809 -24.484 -0.22 1 87.56 439 PRO B O 1
ATOM 7917 N N . LEU B 1 440 ? -7.863 -23.703 -0.399 1 87.62 440 LEU B N 1
ATOM 7918 C CA . LEU B 1 440 ? -7.543 -22.469 0.31 1 87.62 440 LEU B CA 1
ATOM 7919 C C . LEU B 1 440 ? -7.633 -22.672 1.818 1 87.62 440 LEU B C 1
ATOM 7921 O O . LEU B 1 440 ? -8.57 -23.297 2.312 1 87.62 440 LEU B O 1
ATOM 7925 N N . LEU B 1 441 ? -6.613 -22.234 2.469 1 89.81 441 LEU B N 1
ATOM 7926 C CA . LEU B 1 441 ? -6.574 -22.312 3.924 1 89.81 441 LEU B CA 1
ATOM 7927 C C . LEU B 1 441 ? -6.449 -20.922 4.543 1 89.81 441 LEU B C 1
ATOM 7929 O O . LEU B 1 441 ? -5.773 -20.047 3.99 1 89.81 441 LEU B O 1
ATOM 7933 N N . PHE B 1 442 ? -7.129 -20.766 5.645 1 90.69 442 PHE B N 1
ATOM 7934 C CA . PHE B 1 442 ? -7.051 -19.516 6.391 1 90.69 442 PHE B CA 1
ATOM 7935 C C . PHE B 1 442 ? -5.723 -19.406 7.129 1 90.69 442 PHE B C 1
ATOM 7937 O O . PHE B 1 442 ? -5.113 -20.422 7.473 1 90.69 442 PHE B O 1
ATOM 7944 N N . HIS B 1 443 ? -5.27 -18.156 7.309 1 89.06 443 HIS B N 1
ATOM 7945 C CA . HIS B 1 443 ? -4.125 -17.938 8.188 1 89.06 443 HIS B CA 1
ATOM 7946 C C . HIS B 1 443 ? -4.512 -18.141 9.648 1 89.06 443 HIS B C 1
ATOM 7948 O O . HIS B 1 443 ? -4.582 -17.172 10.414 1 89.06 443 HIS B O 1
ATOM 7954 N N . ARG B 1 444 ? -4.734 -19.312 9.969 1 90.88 444 ARG B N 1
ATOM 7955 C CA . ARG B 1 444 ? -5.125 -19.812 11.289 1 90.88 444 ARG B CA 1
ATOM 7956 C C . ARG B 1 444 ? -4.457 -21.156 11.586 1 90.88 444 ARG B C 1
ATOM 7958 O O . ARG B 1 444 ? -3.578 -21.594 10.844 1 90.88 444 ARG B O 1
ATOM 7965 N N . THR B 1 445 ? -4.797 -21.719 12.734 1 92.69 445 THR B N 1
ATOM 7966 C CA . THR B 1 445 ? -4.215 -23.016 13.094 1 92.69 445 THR B CA 1
ATOM 7967 C C . THR B 1 445 ? -4.797 -24.125 12.234 1 92.69 445 THR B C 1
ATOM 7969 O O . THR B 1 445 ? -5.867 -23.969 11.633 1 92.69 445 THR B O 1
ATOM 7972 N N . ILE B 1 446 ? -4.023 -25.25 12.141 1 94.12 446 ILE B N 1
ATOM 7973 C CA . ILE B 1 446 ? -4.504 -26.406 11.406 1 94.12 446 ILE B CA 1
ATOM 7974 C C . ILE B 1 446 ? -5.828 -26.891 12 1 94.12 446 ILE B C 1
ATOM 7976 O O . ILE B 1 446 ? -6.77 -27.203 11.266 1 94.12 446 ILE B O 1
ATOM 7980 N N . ALA B 1 447 ? -5.926 -26.812 13.305 1 95.06 447 ALA B N 1
ATOM 7981 C CA . ALA B 1 447 ? -7.145 -27.234 13.992 1 95.06 447 ALA B CA 1
ATOM 7982 C C . ALA B 1 447 ? -8.328 -26.359 13.578 1 95.06 447 ALA B C 1
ATOM 7984 O O . ALA B 1 447 ? -9.414 -26.875 13.305 1 95.06 447 ALA B O 1
ATOM 7985 N N . GLU B 1 448 ? -8.148 -25.172 13.492 1 93.31 448 GLU B N 1
ATOM 7986 C CA . GLU B 1 448 ? -9.219 -24.234 13.133 1 93.31 448 GLU B CA 1
ATOM 7987 C C . GLU B 1 448 ? -9.625 -24.406 11.672 1 93.31 448 GLU B C 1
ATOM 7989 O O . GLU B 1 448 ? -10.797 -24.25 11.328 1 93.31 448 GLU B O 1
ATOM 7994 N N . ASN B 1 449 ? -8.641 -24.656 10.859 1 94.19 449 ASN B N 1
ATOM 7995 C CA . ASN B 1 449 ? -8.938 -24.875 9.445 1 94.19 449 ASN B CA 1
ATOM 7996 C C . ASN B 1 449 ? -9.781 -26.125 9.242 1 94.19 449 ASN B C 1
ATOM 7998 O O . ASN B 1 449 ? -10.703 -26.125 8.43 1 94.19 449 ASN B O 1
ATOM 8002 N N . ILE B 1 450 ? -9.43 -27.125 10.016 1 94.44 450 ILE B N 1
ATOM 8003 C CA . ILE B 1 450 ? -10.195 -28.359 9.922 1 94.44 450 ILE B CA 1
ATOM 8004 C C . ILE B 1 450 ? -11.578 -28.156 10.531 1 94.44 450 ILE B C 1
ATOM 8006 O O . ILE B 1 450 ? -12.586 -28.562 9.945 1 94.44 450 ILE B O 1
ATOM 8010 N N . ALA B 1 451 ? -11.609 -27.484 11.617 1 94.31 451 ALA B N 1
ATOM 8011 C CA . ALA B 1 451 ? -12.844 -27.281 12.359 1 94.31 451 ALA B CA 1
ATOM 8012 C C . ALA B 1 451 ? -13.75 -26.281 11.664 1 94.31 451 ALA B C 1
ATOM 8014 O O . ALA B 1 451 ? -14.883 -26.047 12.094 1 94.31 451 ALA B O 1
ATOM 8015 N N . TYR B 1 452 ? -13.32 -25.75 10.594 1 90.69 452 TYR B N 1
ATOM 8016 C CA . TYR B 1 452 ? -14.109 -24.734 9.883 1 90.69 452 TYR B CA 1
ATOM 8017 C C . TYR B 1 452 ? -15.438 -25.312 9.414 1 90.69 452 TYR B C 1
ATOM 8019 O O . TYR B 1 452 ? -16.438 -24.594 9.297 1 90.69 452 TYR B O 1
ATOM 8027 N N . GLY B 1 453 ? -15.469 -26.547 9.156 1 83.81 453 GLY B N 1
ATOM 8028 C CA . GLY B 1 453 ? -16.688 -27.234 8.758 1 83.81 453 GLY B CA 1
ATOM 8029 C C . GLY B 1 453 ? -17.688 -27.375 9.891 1 83.81 453 GLY B C 1
ATOM 8030 O O . GLY B 1 453 ? -18.891 -27.406 9.656 1 83.81 453 GLY B O 1
ATOM 8031 N N . ARG B 1 454 ? -17.219 -27.547 11.047 1 90.38 454 ARG B N 1
ATOM 8032 C CA . ARG B 1 454 ? -18 -27.656 12.281 1 90.38 454 ARG B CA 1
ATOM 8033 C C . ARG B 1 454 ? -17.234 -27.062 13.461 1 90.38 454 ARG B C 1
ATOM 8035 O O . ARG B 1 454 ? -16.531 -27.766 14.172 1 90.38 454 ARG B O 1
ATOM 8042 N N . PRO B 1 455 ? -17.547 -25.781 13.781 1 87.19 455 PRO B N 1
ATOM 8043 C CA . PRO B 1 455 ? -16.719 -25.062 14.758 1 87.19 455 PRO B CA 1
ATOM 8044 C C . PRO B 1 455 ? -16.828 -25.656 16.156 1 87.19 455 PRO B C 1
ATOM 8046 O O . PRO B 1 455 ? -15.93 -25.453 16.984 1 87.19 455 PRO B O 1
ATOM 8049 N N . ASP B 1 456 ? -17.859 -26.375 16.422 1 89.19 456 ASP B N 1
ATOM 8050 C CA . ASP B 1 456 ? -18.062 -26.922 17.75 1 89.19 456 ASP B CA 1
ATOM 8051 C C . ASP B 1 456 ? -17.438 -28.312 17.891 1 89.19 456 ASP B C 1
ATOM 8053 O O . ASP B 1 456 ? -17.625 -28.984 18.906 1 89.19 456 ASP B O 1
ATOM 8057 N N . ALA B 1 457 ? -16.688 -28.688 16.875 1 93.5 457 ALA B N 1
ATOM 8058 C CA . ALA B 1 457 ? -16.062 -30.016 16.922 1 93.5 457 ALA B CA 1
ATOM 8059 C C . ALA B 1 457 ? -15.031 -30.094 18.031 1 93.5 457 ALA B C 1
ATOM 8061 O O . ALA B 1 457 ? -14.312 -29.125 18.297 1 93.5 457 ALA B O 1
ATOM 8062 N N . THR B 1 458 ? -14.945 -31.203 18.688 1 95.25 458 THR B N 1
ATOM 8063 C CA . THR B 1 458 ? -13.969 -31.438 19.734 1 95.25 458 THR B CA 1
ATOM 8064 C C . THR B 1 458 ? -12.602 -31.781 19.141 1 95.25 458 THR B C 1
ATOM 8066 O O . THR B 1 458 ? -12.508 -32.188 17.984 1 95.25 458 THR B O 1
ATOM 8069 N N . PRO B 1 459 ? -11.602 -31.625 19.938 1 95.19 459 PRO B N 1
ATOM 8070 C CA . PRO B 1 459 ? -10.266 -31.984 19.453 1 95.19 459 PRO B CA 1
ATOM 8071 C C . PRO B 1 459 ? -10.164 -33.438 19 1 95.19 459 PRO B C 1
ATOM 8073 O O . PRO B 1 459 ? -9.453 -33.719 18.047 1 95.19 459 PRO B O 1
ATOM 8076 N N . ALA B 1 460 ? -10.922 -34.219 19.656 1 95.62 460 ALA B N 1
ATOM 8077 C CA . ALA B 1 460 ? -10.906 -35.625 19.281 1 95.62 460 ALA B CA 1
ATOM 8078 C C . ALA B 1 460 ? -11.539 -35.844 17.906 1 95.62 460 ALA B C 1
ATOM 8080 O O . ALA B 1 460 ? -11.047 -36.656 17.109 1 95.62 460 ALA B O 1
ATOM 8081 N N . GLU B 1 461 ? -12.57 -35.156 17.672 1 95.5 461 GLU B N 1
ATOM 8082 C CA . GLU B 1 461 ? -13.242 -35.281 16.391 1 95.5 461 GLU B CA 1
ATOM 8083 C C . GLU B 1 461 ? -12.367 -34.688 15.273 1 95.5 461 GLU B C 1
ATOM 8085 O O . GLU B 1 461 ? -12.352 -35.219 14.156 1 95.5 461 GLU B O 1
ATOM 8090 N N . ILE B 1 462 ? -11.688 -33.656 15.578 1 96.38 462 ILE B N 1
ATOM 8091 C CA . ILE B 1 462 ? -10.781 -33.062 14.625 1 96.38 462 ILE B CA 1
ATOM 8092 C C . ILE B 1 462 ? -9.648 -34.031 14.281 1 96.38 462 ILE B C 1
ATOM 8094 O O . ILE B 1 462 ? -9.312 -34.188 13.109 1 96.38 462 ILE B O 1
ATOM 8098 N N . ALA B 1 463 ? -9.148 -34.625 15.305 1 96.38 463 ALA B N 1
ATOM 8099 C CA . ALA B 1 463 ? -8.07 -35.594 15.094 1 96.38 463 ALA B CA 1
ATOM 8100 C C . ALA B 1 463 ? -8.555 -36.781 14.273 1 96.38 463 ALA B C 1
ATOM 8102 O O . ALA B 1 463 ? -7.82 -37.312 13.445 1 96.38 463 ALA B O 1
ATOM 8103 N N . HIS B 1 464 ? -9.727 -37.188 14.555 1 95.94 464 HIS B N 1
ATOM 8104 C CA . HIS B 1 464 ? -10.312 -38.312 13.812 1 95.94 464 HIS B CA 1
ATOM 8105 C C . HIS B 1 464 ? -10.484 -37.938 12.336 1 95.94 464 HIS B C 1
ATOM 8107 O O . HIS B 1 464 ? -10.164 -38.75 11.461 1 95.94 464 HIS B O 1
ATOM 8113 N N . ALA B 1 465 ? -11.008 -36.781 12.086 1 95.5 465 ALA B N 1
ATOM 8114 C CA . ALA B 1 465 ? -11.156 -36.344 10.703 1 95.5 465 ALA B CA 1
ATOM 8115 C C . ALA B 1 465 ? -9.805 -36.25 10 1 95.5 465 ALA B C 1
ATOM 8117 O O . ALA B 1 465 ? -9.688 -36.625 8.828 1 95.5 465 ALA B O 1
ATOM 8118 N N . ALA B 1 466 ? -8.836 -35.812 10.727 1 96.75 466 ALA B N 1
ATOM 8119 C CA . ALA B 1 466 ? -7.484 -35.719 10.172 1 96.75 466 ALA B CA 1
ATOM 8120 C C . ALA B 1 466 ? -6.938 -37.125 9.836 1 96.75 466 ALA B C 1
ATOM 8122 O O . ALA B 1 466 ? -6.262 -37.281 8.812 1 96.75 466 ALA B O 1
ATOM 8123 N N . ARG B 1 467 ? -7.215 -38 10.641 1 96.62 467 ARG B N 1
ATOM 8124 C CA . ARG B 1 467 ? -6.777 -39.375 10.383 1 96.62 467 ARG B CA 1
ATOM 8125 C C . ARG B 1 467 ? -7.457 -39.969 9.148 1 96.62 467 ARG B C 1
ATOM 8127 O O . ARG B 1 467 ? -6.809 -40.594 8.312 1 96.62 467 ARG B O 1
ATOM 8134 N N . GLN B 1 468 ? -8.695 -39.719 9.031 1 95.19 468 GLN B N 1
ATOM 8135 C CA . GLN B 1 468 ? -9.445 -40.219 7.883 1 95.19 468 GLN B CA 1
ATOM 8136 C C . GLN B 1 468 ? -8.938 -39.594 6.586 1 95.19 468 GLN B C 1
ATOM 8138 O O . GLN B 1 468 ? -8.969 -40.219 5.531 1 95.19 468 GLN B O 1
ATOM 8143 N N . ALA B 1 469 ? -8.477 -38.406 6.715 1 95.5 469 ALA B N 1
ATOM 8144 C CA . ALA B 1 469 ? -7.988 -37.688 5.539 1 95.5 469 ALA B CA 1
ATOM 8145 C C . ALA B 1 469 ? -6.5 -37.938 5.32 1 95.5 469 ALA B C 1
ATOM 8147 O O . ALA B 1 469 ? -5.875 -37.312 4.465 1 95.5 469 ALA B O 1
ATOM 8148 N N . ASN B 1 470 ? -5.883 -38.781 6.125 1 95.56 470 ASN B N 1
ATOM 8149 C CA . ASN B 1 470 ? -4.453 -39.094 6.066 1 95.56 470 ASN B CA 1
ATOM 8150 C C . ASN B 1 470 ? -3.607 -37.844 6.348 1 95.56 470 ASN B C 1
ATOM 8152 O O . ASN B 1 470 ? -2.559 -37.656 5.73 1 95.56 470 ASN B O 1
ATOM 8156 N N . ALA B 1 471 ? -4.125 -37 7.129 1 94.75 471 ALA B N 1
ATOM 8157 C CA . ALA B 1 471 ? -3.404 -35.75 7.445 1 94.75 471 ALA B CA 1
ATOM 8158 C C . ALA B 1 471 ? -2.76 -35.844 8.82 1 94.75 471 ALA B C 1
ATOM 8160 O O . ALA B 1 471 ? -1.87 -35.062 9.148 1 94.75 471 ALA B O 1
ATOM 8161 N N . ALA B 1 472 ? -3.068 -36.781 9.609 1 94.94 472 ALA B N 1
ATOM 8162 C CA . ALA B 1 472 ? -2.604 -36.875 10.992 1 94.94 472 ALA B CA 1
ATOM 8163 C C . ALA B 1 472 ? -1.089 -37.062 11.047 1 94.94 472 ALA B C 1
ATOM 8165 O O . ALA B 1 472 ? -0.422 -36.469 11.906 1 94.94 472 ALA B O 1
ATOM 8166 N N . ASP B 1 473 ? -0.623 -37.844 10.203 1 91.06 473 ASP B N 1
ATOM 8167 C CA . ASP B 1 473 ? 0.795 -38.188 10.234 1 91.06 473 ASP B CA 1
ATOM 8168 C C . ASP B 1 473 ? 1.666 -36.938 10.086 1 91.06 473 ASP B C 1
ATOM 8170 O O . ASP B 1 473 ? 2.576 -36.719 10.883 1 91.06 473 ASP B O 1
ATOM 8174 N N . PHE B 1 474 ? 1.374 -36.156 9.047 1 89.75 474 PHE B N 1
ATOM 8175 C CA . PHE B 1 474 ? 2.24 -35 8.828 1 89.75 474 PHE B CA 1
ATOM 8176 C C . PHE B 1 474 ? 1.983 -33.906 9.883 1 89.75 474 PHE B C 1
ATOM 8178 O O . PHE B 1 474 ? 2.887 -33.156 10.234 1 89.75 474 PHE B O 1
ATOM 8185 N N . ILE B 1 475 ? 0.778 -33.844 10.43 1 93.94 475 ILE B N 1
ATOM 8186 C CA . ILE B 1 475 ? 0.451 -32.875 11.453 1 93.94 475 ILE B CA 1
ATOM 8187 C C . ILE B 1 475 ? 1.226 -33.156 12.734 1 93.94 475 ILE B C 1
ATOM 8189 O O . ILE B 1 475 ? 1.743 -32.25 13.383 1 93.94 475 ILE B O 1
ATOM 8193 N N . ASP B 1 476 ? 1.335 -34.406 12.977 1 91.06 476 ASP B N 1
ATOM 8194 C CA . ASP B 1 476 ? 2.018 -34.844 14.188 1 91.06 476 ASP B CA 1
ATOM 8195 C C . ASP B 1 476 ? 3.52 -34.594 14.094 1 91.06 476 ASP B C 1
ATOM 8197 O O . ASP B 1 476 ? 4.199 -34.469 15.117 1 91.06 476 ASP B O 1
ATOM 8201 N N . ARG B 1 477 ? 3.994 -34.5 12.992 1 89.06 477 ARG B N 1
ATOM 8202 C CA . ARG B 1 477 ? 5.418 -34.25 12.789 1 89.06 477 ARG B CA 1
ATOM 8203 C C . ARG B 1 477 ? 5.754 -32.781 12.938 1 89.06 477 ARG B C 1
ATOM 8205 O O . ARG B 1 477 ? 6.918 -32.406 13.117 1 89.06 477 ARG B O 1
ATOM 8212 N N . LEU B 1 478 ? 4.773 -32.031 12.844 1 89.62 478 LEU B N 1
ATOM 8213 C CA . LEU B 1 478 ? 5.008 -30.594 13.008 1 89.62 478 LEU B CA 1
ATOM 8214 C C . LEU B 1 478 ? 5.262 -30.25 14.469 1 89.62 478 LEU B C 1
ATOM 8216 O O . LEU B 1 478 ? 4.637 -30.812 15.367 1 89.62 478 LEU B O 1
ATOM 8220 N N . PRO B 1 479 ? 6.094 -29.234 14.781 1 86 479 PRO B N 1
ATOM 8221 C CA . PRO B 1 479 ? 6.461 -28.875 16.156 1 86 479 PRO B CA 1
ATOM 8222 C C . PRO B 1 479 ? 5.258 -28.469 17 1 86 479 PRO B C 1
ATOM 8224 O O . PRO B 1 479 ? 5.223 -28.75 18.203 1 86 479 PRO B O 1
ATOM 8227 N N . ARG B 1 480 ? 4.277 -27.891 16.406 1 91.12 480 ARG B N 1
ATOM 8228 C CA . ARG B 1 480 ? 3.125 -27.438 17.172 1 91.12 480 ARG B CA 1
ATOM 8229 C C . ARG B 1 480 ? 1.885 -28.266 16.844 1 91.12 480 ARG B C 1
ATOM 8231 O O . ARG B 1 480 ? 0.77 -27.891 17.219 1 91.12 480 ARG B O 1
ATOM 8238 N N . GLY B 1 481 ? 2.08 -29.172 16.062 1 92.56 481 GLY B N 1
ATOM 8239 C CA . GLY B 1 481 ? 0.979 -30.062 15.734 1 92.56 481 GLY B CA 1
ATOM 8240 C C . GLY B 1 481 ? -0.22 -29.344 15.156 1 92.56 481 GLY B C 1
ATOM 8241 O O . GLY B 1 481 ? -0.081 -28.562 14.211 1 92.56 481 GLY B O 1
ATOM 8242 N N . TYR B 1 482 ? -1.356 -29.562 15.891 1 93.75 482 TYR B N 1
ATOM 8243 C CA . TYR B 1 482 ? -2.615 -29 15.422 1 93.75 482 TYR B CA 1
ATOM 8244 C C . TYR B 1 482 ? -2.664 -27.484 15.664 1 93.75 482 TYR B C 1
ATOM 8246 O O . TYR B 1 482 ? -3.488 -26.781 15.078 1 93.75 482 TYR B O 1
ATOM 8254 N N . ALA B 1 483 ? -1.803 -27.062 16.453 1 91.88 483 ALA B N 1
ATOM 8255 C CA . ALA B 1 483 ? -1.772 -25.625 16.781 1 91.88 483 ALA B CA 1
ATOM 8256 C C . ALA B 1 483 ? -0.865 -24.875 15.82 1 91.88 483 ALA B C 1
ATOM 8258 O O . ALA B 1 483 ? -0.753 -23.641 15.906 1 91.88 483 ALA B O 1
ATOM 8259 N N . THR B 1 484 ? -0.356 -25.547 14.891 1 89.69 484 THR B N 1
ATOM 8260 C CA . THR B 1 484 ? 0.549 -24.922 13.93 1 89.69 484 THR B CA 1
ATOM 8261 C C . THR B 1 484 ? -0.198 -23.906 13.062 1 89.69 484 THR B C 1
ATOM 8263 O O . THR B 1 484 ? -1.271 -24.219 12.531 1 89.69 484 THR B O 1
ATOM 8266 N N . MET B 1 485 ? 0.364 -22.812 12.953 1 88.56 485 MET B N 1
ATOM 8267 C CA . MET B 1 485 ? -0.176 -21.781 12.062 1 88.56 485 MET B CA 1
ATOM 8268 C C . MET B 1 485 ? 0.166 -22.094 10.609 1 88.56 485 MET B C 1
ATOM 8270 O O . MET B 1 485 ? 1.333 -22.281 10.273 1 88.56 485 MET B O 1
ATOM 8274 N N . VAL B 1 486 ? -0.763 -22.094 9.75 1 84.38 486 VAL B N 1
ATOM 8275 C CA . VAL B 1 486 ? -0.58 -22.516 8.367 1 84.38 486 VAL B CA 1
ATOM 8276 C C . VAL B 1 486 ? 0.011 -21.375 7.551 1 84.38 486 VAL B C 1
ATOM 8278 O O . VAL B 1 486 ? 0.716 -21.594 6.566 1 84.38 486 VAL B O 1
ATOM 8281 N N . GLY B 1 487 ? -0.13 -20.125 7.973 1 72.75 487 GLY B N 1
ATOM 8282 C CA . GLY B 1 487 ? 0.331 -19 7.184 1 72.75 487 GLY B CA 1
ATOM 8283 C C . GLY B 1 487 ? -0.672 -18.547 6.137 1 72.75 487 GLY B C 1
ATOM 8284 O O . GLY B 1 487 ? -1.705 -19.188 5.945 1 72.75 487 GLY B O 1
ATOM 8285 N N . GLU B 1 488 ? -0.229 -17.5 5.371 1 65.19 488 GLU B N 1
ATOM 8286 C CA . GLU B 1 488 ? -1.131 -17 4.336 1 65.19 488 GLU B CA 1
ATOM 8287 C C . GLU B 1 488 ? -1.252 -18 3.184 1 65.19 488 GLU B C 1
ATOM 8289 O O . GLU B 1 488 ? -0.243 -18.469 2.658 1 65.19 488 GLU B O 1
ATOM 8294 N N . ARG B 1 489 ? -2.439 -18.344 2.902 1 59.22 489 ARG B N 1
ATOM 8295 C CA . ARG B 1 489 ? -2.803 -19.297 1.847 1 59.22 489 ARG B CA 1
ATOM 8296 C C . ARG B 1 489 ? -2.102 -20.625 2.043 1 59.22 489 ARG B C 1
ATOM 8298 O O . ARG B 1 489 ? -1.831 -21.344 1.074 1 59.22 489 ARG B O 1
ATOM 8305 N N . GLY B 1 490 ? -1.698 -20.891 3.215 1 63.22 490 GLY B N 1
ATOM 8306 C CA . GLY B 1 490 ? -1.111 -22.172 3.527 1 63.22 490 GLY B CA 1
ATOM 8307 C C . GLY B 1 490 ? 0.299 -22.344 2.992 1 63.22 490 GLY B C 1
ATOM 8308 O O . GLY B 1 490 ? 0.739 -23.453 2.713 1 63.22 490 GLY B O 1
ATOM 8309 N N . VAL B 1 491 ? 0.982 -21.312 2.82 1 56.84 491 VAL B N 1
ATOM 8310 C CA . VAL B 1 491 ? 2.264 -21.297 2.125 1 56.84 491 VAL B CA 1
ATOM 8311 C C . VAL B 1 491 ? 3.268 -22.188 2.869 1 56.84 491 VAL B C 1
ATOM 8313 O O . VAL B 1 491 ? 4.199 -22.719 2.268 1 56.84 491 VAL B O 1
ATOM 8316 N N . LYS B 1 492 ? 2.916 -22.609 4.02 1 65 492 LYS B N 1
ATOM 8317 C CA . LYS B 1 492 ? 3.855 -23.375 4.832 1 65 492 LYS B CA 1
ATOM 8318 C C . LYS B 1 492 ? 3.688 -24.875 4.598 1 65 492 LYS B C 1
ATOM 8320 O O . LYS B 1 492 ? 4.496 -25.672 5.07 1 65 492 LYS B O 1
ATOM 8325 N N . LEU B 1 493 ? 2.582 -25.219 3.877 1 76.06 493 LEU B N 1
ATOM 8326 C CA . LEU B 1 493 ? 2.25 -26.609 3.635 1 76.06 493 LEU B CA 1
ATOM 8327 C C . LEU B 1 493 ? 2.395 -26.953 2.156 1 76.06 493 LEU B C 1
ATOM 8329 O O . LEU B 1 493 ? 2.289 -26.078 1.296 1 76.06 493 LEU B O 1
ATOM 8333 N N . SER B 1 494 ? 2.705 -28.188 1.925 1 76.69 494 SER B N 1
ATOM 8334 C CA . SER B 1 494 ? 2.746 -28.641 0.542 1 76.69 494 SER B CA 1
ATOM 8335 C C . SER B 1 494 ? 1.345 -28.734 -0.055 1 76.69 494 SER B C 1
ATOM 8337 O O . SER B 1 494 ? 0.351 -28.656 0.67 1 76.69 494 SER B O 1
ATOM 8339 N N . GLY B 1 495 ? 1.291 -28.766 -1.372 1 79.38 495 GLY B N 1
ATOM 8340 C CA . GLY B 1 495 ? 0.01 -28.875 -2.051 1 79.38 495 GLY B CA 1
ATOM 8341 C C . GLY B 1 495 ? -0.805 -30.078 -1.584 1 79.38 495 GLY B C 1
ATOM 8342 O O . GLY B 1 495 ? -2.01 -29.953 -1.355 1 79.38 495 GLY B O 1
ATOM 8343 N N . GLY B 1 496 ? -0.136 -31.188 -1.444 1 84.38 496 GLY B N 1
ATOM 8344 C CA . GLY B 1 496 ? -0.807 -32.406 -0.977 1 84.38 496 GLY B CA 1
ATOM 8345 C C . GLY B 1 496 ? -1.297 -32.281 0.455 1 84.38 496 GLY B C 1
ATOM 8346 O O . GLY B 1 496 ? -2.375 -32.781 0.787 1 84.38 496 GLY B O 1
ATOM 8347 N N . GLU B 1 497 ? -0.517 -31.672 1.276 1 87.44 497 GLU B N 1
ATOM 8348 C CA . GLU B 1 497 ? -0.899 -31.469 2.672 1 87.44 497 GLU B CA 1
ATOM 8349 C C . GLU B 1 497 ? -2.113 -30.547 2.785 1 87.44 497 GLU B C 1
ATOM 8351 O O . GLU B 1 497 ? -3.023 -30.812 3.572 1 87.44 497 GLU B O 1
ATOM 8356 N N . ARG B 1 498 ? -2.154 -29.547 2.006 1 90.5 498 ARG B N 1
ATOM 8357 C CA . ARG B 1 498 ? -3.283 -28.609 2.01 1 90.5 498 ARG B CA 1
ATOM 8358 C C . ARG B 1 498 ? -4.566 -29.312 1.579 1 90.5 498 ARG B C 1
ATOM 8360 O O . ARG B 1 498 ? -5.633 -29.078 2.152 1 90.5 498 ARG B O 1
ATOM 8367 N N . GLN B 1 499 ? -4.383 -30.125 0.603 1 90.75 499 GLN B N 1
ATOM 8368 C CA . GLN B 1 499 ? -5.547 -30.859 0.107 1 90.75 499 GLN B CA 1
ATOM 8369 C C . GLN B 1 499 ? -6.098 -31.797 1.173 1 90.75 499 GLN B C 1
ATOM 8371 O O . GLN B 1 499 ? -7.316 -31.922 1.328 1 90.75 499 GLN B O 1
ATOM 8376 N N . ARG B 1 500 ? -5.238 -32.469 1.866 1 93.12 500 ARG B N 1
ATOM 8377 C CA . ARG B 1 500 ? -5.664 -33.406 2.904 1 93.12 500 ARG B CA 1
ATOM 8378 C C . ARG B 1 500 ? -6.344 -32.656 4.055 1 93.12 500 ARG B C 1
ATOM 8380 O O . ARG B 1 500 ? -7.266 -33.188 4.68 1 93.12 500 ARG B O 1
ATOM 8387 N N . ILE B 1 501 ? -5.934 -31.469 4.297 1 92.81 501 ILE B N 1
ATOM 8388 C CA . ILE B 1 501 ? -6.609 -30.656 5.293 1 92.81 501 ILE B CA 1
ATOM 8389 C C . ILE B 1 501 ? -8.008 -30.281 4.801 1 92.81 501 ILE B C 1
ATOM 8391 O O . ILE B 1 501 ? -8.969 -30.297 5.57 1 92.81 501 ILE B O 1
ATOM 8395 N N . ALA B 1 502 ? -8.102 -29.938 3.553 1 92.81 502 ALA B N 1
ATOM 8396 C CA . ALA B 1 502 ? -9.398 -29.609 2.969 1 92.81 502 ALA B CA 1
ATOM 8397 C C . ALA B 1 502 ? -10.344 -30.812 3.041 1 92.81 502 ALA B C 1
ATOM 8399 O O . ALA B 1 502 ? -11.539 -30.656 3.291 1 92.81 502 ALA B O 1
ATOM 8400 N N . ILE B 1 503 ? -9.781 -31.938 2.814 1 93.88 503 ILE B N 1
ATOM 8401 C CA . ILE B 1 503 ? -10.578 -33.156 2.895 1 93.88 503 ILE B CA 1
ATOM 8402 C C . ILE B 1 503 ? -11.008 -33.406 4.34 1 93.88 503 ILE B C 1
ATOM 8404 O O . ILE B 1 503 ? -12.148 -33.812 4.602 1 93.88 503 ILE B O 1
ATOM 8408 N N . ALA B 1 504 ? -10.078 -33.188 5.281 1 94.88 504 ALA B N 1
ATOM 8409 C CA . ALA B 1 504 ? -10.414 -33.312 6.699 1 94.88 504 ALA B CA 1
ATOM 8410 C C . ALA B 1 504 ? -11.57 -32.406 7.074 1 94.88 504 ALA B C 1
ATOM 8412 O O . ALA B 1 504 ? -12.453 -32.781 7.844 1 94.88 504 ALA B O 1
ATOM 8413 N N . ARG B 1 505 ? -11.539 -31.281 6.57 1 94.19 505 ARG B N 1
ATOM 8414 C CA . ARG B 1 505 ? -12.617 -30.312 6.773 1 94.19 505 ARG B CA 1
ATOM 8415 C C . ARG B 1 505 ? -13.945 -30.875 6.277 1 94.19 505 ARG B C 1
ATOM 8417 O O . ARG B 1 505 ? -14.977 -30.719 6.938 1 94.19 505 ARG B O 1
ATOM 8424 N N . ALA B 1 506 ? -13.914 -31.438 5.16 1 93.31 506 ALA B N 1
ATOM 8425 C CA . ALA B 1 506 ? -15.117 -32.031 4.57 1 93.31 506 ALA B CA 1
ATOM 8426 C C . ALA B 1 506 ? -15.641 -33.188 5.422 1 93.31 506 ALA B C 1
ATOM 8428 O O . ALA B 1 506 ? -16.844 -33.344 5.562 1 93.31 506 ALA B O 1
ATOM 8429 N N . PHE B 1 507 ? -14.766 -34 5.988 1 93.69 507 PHE B N 1
ATOM 8430 C CA . PHE B 1 507 ? -15.156 -35.094 6.867 1 93.69 507 PHE B CA 1
ATOM 8431 C C . PHE B 1 507 ? -15.93 -34.562 8.07 1 93.69 507 PHE B C 1
ATOM 8433 O O . PHE B 1 507 ? -16.906 -35.188 8.492 1 93.69 507 PHE B O 1
ATOM 8440 N N . LEU B 1 508 ? -15.43 -33.531 8.57 1 92.25 508 LEU B N 1
ATOM 8441 C CA . LEU B 1 508 ? -15.984 -32.969 9.805 1 92.25 508 LEU B CA 1
ATOM 8442 C C . LEU B 1 508 ? -17.375 -32.406 9.562 1 92.25 508 LEU B C 1
ATOM 8444 O O . LEU B 1 508 ? -18.203 -32.375 10.484 1 92.25 508 LEU B O 1
ATOM 8448 N N . SER B 1 509 ? -17.719 -31.875 8.445 1 89.25 509 SER B N 1
ATOM 8449 C CA . SER B 1 509 ? -19 -31.25 8.133 1 89.25 509 SER B CA 1
ATOM 8450 C C . SER B 1 509 ? -20.141 -32.25 8.195 1 89.25 509 SER B C 1
ATOM 8452 O O . SER B 1 509 ? -21.281 -31.891 8.438 1 89.25 509 SER B O 1
ATOM 8454 N N . GLN B 1 510 ? -20.016 -33.5 8.055 1 80.5 510 GLN B N 1
ATOM 8455 C CA . GLN B 1 510 ? -20.984 -34.594 8.07 1 80.5 510 GLN B CA 1
ATOM 8456 C C . GLN B 1 510 ? -22.109 -34.344 7.062 1 80.5 510 GLN B C 1
ATOM 8458 O O . GLN B 1 510 ? -23.25 -34.75 7.281 1 80.5 510 GLN B O 1
ATOM 8463 N N . ALA B 1 511 ? -21.891 -33.594 6.043 1 91.25 511 ALA B N 1
ATOM 8464 C CA . ALA B 1 511 ? -22.844 -33.312 4.965 1 91.25 511 ALA B CA 1
ATOM 8465 C C . ALA B 1 511 ? -23.188 -34.594 4.211 1 91.25 511 ALA B C 1
ATOM 8467 O O . ALA B 1 511 ? -22.328 -35.5 4.062 1 91.25 511 ALA B O 1
ATOM 8468 N N . ARG B 1 512 ? -24.359 -34.688 3.736 1 92.94 512 ARG B N 1
ATOM 8469 C CA . ARG B 1 512 ? -24.828 -35.875 3.031 1 92.94 512 ARG B CA 1
ATOM 8470 C C . ARG B 1 512 ? -24.453 -35.812 1.554 1 92.94 512 ARG B C 1
ATOM 8472 O O . ARG B 1 512 ? -24.438 -36.844 0.868 1 92.94 512 ARG B O 1
ATOM 8479 N N . ILE B 1 513 ? -24.203 -34.656 1.149 1 95.56 513 ILE B N 1
ATOM 8480 C CA . ILE B 1 513 ? -23.797 -34.438 -0.238 1 95.56 513 ILE B CA 1
ATOM 8481 C C . ILE B 1 513 ? -22.344 -33.938 -0.292 1 95.56 513 ILE B C 1
ATOM 8483 O O . ILE B 1 513 ? -21.953 -33.094 0.484 1 95.56 513 ILE B O 1
ATOM 8487 N N . VAL B 1 514 ? -21.562 -34.562 -1.122 1 94.81 514 VAL B N 1
ATOM 8488 C CA . VAL B 1 514 ? -20.156 -34.188 -1.247 1 94.81 514 VAL B CA 1
ATOM 8489 C C . VAL B 1 514 ? -19.844 -33.844 -2.703 1 94.81 514 VAL B C 1
ATOM 8491 O O . VAL B 1 514 ? -20.281 -34.531 -3.619 1 94.81 514 VAL B O 1
ATOM 8494 N N . ILE B 1 515 ? -19.203 -32.719 -2.896 1 94.12 515 ILE B N 1
ATOM 8495 C CA . ILE B 1 515 ? -18.703 -32.344 -4.211 1 94.12 515 ILE B CA 1
ATOM 8496 C C . ILE B 1 515 ? -17.188 -32.312 -4.215 1 94.12 515 ILE B C 1
ATOM 8498 O O . ILE B 1 515 ? -16.562 -31.703 -3.348 1 94.12 515 ILE B O 1
ATOM 8502 N N . MET B 1 516 ? -16.578 -33.031 -5.137 1 91.38 516 MET B N 1
ATOM 8503 C CA . MET B 1 516 ? -15.117 -33.031 -5.289 1 91.38 516 MET B CA 1
ATOM 8504 C C . MET B 1 516 ? -14.711 -32.5 -6.652 1 91.38 516 MET B C 1
ATOM 8506 O O . MET B 1 516 ? -15.023 -33.094 -7.688 1 91.38 516 MET B O 1
ATOM 8510 N N . ASP B 1 517 ? -13.984 -31.359 -6.641 1 86.25 517 ASP B N 1
ATOM 8511 C CA . ASP B 1 517 ? -13.57 -30.703 -7.871 1 86.25 517 ASP B CA 1
ATOM 8512 C C . ASP B 1 517 ? -12.078 -30.891 -8.125 1 86.25 517 ASP B C 1
ATOM 8514 O O . ASP B 1 517 ? -11.258 -30.094 -7.652 1 86.25 517 ASP B O 1
ATOM 8518 N N . GLU B 1 518 ? -11.68 -31.766 -9.023 1 73.31 518 GLU B N 1
ATOM 8519 C CA . GLU B 1 518 ? -10.312 -32.031 -9.461 1 73.31 518 GLU B CA 1
ATOM 8520 C C . GLU B 1 518 ? -9.352 -32.062 -8.281 1 73.31 518 GLU B C 1
ATOM 8522 O O . GLU B 1 518 ? -8.297 -31.438 -8.32 1 73.31 518 GLU B O 1
ATOM 8527 N N . ALA B 1 519 ? -9.461 -32.812 -7.355 1 67.56 519 ALA B N 1
ATOM 8528 C CA . ALA B 1 519 ? -8.789 -32.781 -6.059 1 67.56 519 ALA B CA 1
ATOM 8529 C C . ALA B 1 519 ? -7.379 -33.344 -6.148 1 67.56 519 ALA B C 1
ATOM 8531 O O . ALA B 1 519 ? -6.566 -33.156 -5.238 1 67.56 519 ALA B O 1
ATOM 8532 N N . THR B 1 520 ? -6.98 -33.875 -7.223 1 62.69 520 THR B N 1
ATOM 8533 C CA . THR B 1 520 ? -5.688 -34.562 -7.281 1 62.69 520 THR B CA 1
ATOM 8534 C C . THR B 1 520 ? -4.781 -33.906 -8.32 1 62.69 520 THR B C 1
ATOM 8536 O O . THR B 1 520 ? -3.684 -34.406 -8.594 1 62.69 520 THR B O 1
ATOM 8539 N N . SER B 1 521 ? -5.238 -32.75 -8.727 1 59.94 521 SER B N 1
ATOM 8540 C CA . SER B 1 521 ? -4.441 -32.125 -9.781 1 59.94 521 SER B CA 1
ATOM 8541 C C . SER B 1 521 ? -3.154 -31.547 -9.219 1 59.94 521 SER B C 1
ATOM 8543 O O . SER B 1 521 ? -3.127 -31.062 -8.086 1 59.94 521 SER B O 1
ATOM 8545 N N . SER B 1 522 ? -2.031 -31.812 -9.898 1 58.56 522 SER B N 1
ATOM 8546 C CA . SER B 1 522 ? -0.747 -31.172 -9.656 1 58.56 522 SER B CA 1
ATOM 8547 C C . SER B 1 522 ? -0.05 -31.75 -8.438 1 58.56 522 SER B C 1
ATOM 8549 O O . SER B 1 522 ? 0.748 -31.062 -7.785 1 58.56 522 SER B O 1
ATOM 8551 N N . LEU B 1 523 ? -0.484 -32.938 -8.008 1 64.81 523 LEU B N 1
ATOM 8552 C CA . LEU B 1 523 ? 0.139 -33.531 -6.844 1 64.81 523 LEU B CA 1
ATOM 8553 C C . LEU B 1 523 ? 1.158 -34.594 -7.27 1 64.81 523 LEU B C 1
ATOM 8555 O O . LEU B 1 523 ? 1.056 -35.156 -8.359 1 64.81 523 LEU B O 1
ATOM 8559 N N . ASP B 1 524 ? 2.139 -34.781 -6.41 1 62.28 524 ASP B N 1
ATOM 8560 C CA . ASP B 1 524 ? 3.041 -35.906 -6.621 1 62.28 524 ASP B CA 1
ATOM 8561 C C . ASP B 1 524 ? 2.32 -37.219 -6.406 1 62.28 524 ASP B C 1
ATOM 8563 O O . ASP B 1 524 ? 1.25 -37.281 -5.793 1 62.28 524 ASP B O 1
ATOM 8567 N N . SER B 1 525 ? 2.926 -38.281 -6.938 1 65.44 525 SER B N 1
ATOM 8568 C CA . SER B 1 525 ? 2.295 -39.594 -6.965 1 65.44 525 SER B CA 1
ATOM 8569 C C . SER B 1 525 ? 1.955 -40.094 -5.559 1 65.44 525 SER B C 1
ATOM 8571 O O . SER B 1 525 ? 0.884 -40.656 -5.332 1 65.44 525 SER B O 1
ATOM 8573 N N . HIS B 1 526 ? 2.822 -39.812 -4.668 1 70.62 526 HIS B N 1
ATOM 8574 C CA . HIS B 1 526 ? 2.578 -40.281 -3.299 1 70.62 526 HIS B CA 1
ATOM 8575 C C . HIS B 1 526 ? 1.428 -39.5 -2.666 1 70.62 526 HIS B C 1
ATOM 8577 O O . HIS B 1 526 ? 0.526 -40.094 -2.07 1 70.62 526 HIS B O 1
ATOM 8583 N N . SER B 1 527 ? 1.451 -38.281 -2.77 1 77.94 527 SER B N 1
ATOM 8584 C CA . SER B 1 527 ? 0.386 -37.438 -2.25 1 77.94 527 SER B CA 1
ATOM 8585 C C . SER B 1 527 ? -0.947 -37.75 -2.922 1 77.94 527 SER B C 1
ATOM 8587 O O . SER B 1 527 ? -1.996 -37.719 -2.275 1 77.94 527 SER B O 1
ATOM 8589 N N . GLU B 1 528 ? -0.793 -38.094 -4.164 1 79.12 528 GLU B N 1
ATOM 8590 C CA . GLU B 1 528 ? -1.999 -38.438 -4.914 1 79.12 528 GLU B CA 1
ATOM 8591 C C . GLU B 1 528 ? -2.67 -39.688 -4.352 1 79.12 528 GLU B C 1
ATOM 8593 O O . GLU B 1 528 ? -3.896 -39.719 -4.238 1 79.12 528 GLU B O 1
ATOM 8598 N N . MET B 1 529 ? -1.853 -40.594 -4.055 1 80.94 529 MET B N 1
ATOM 8599 C CA . MET B 1 529 ? -2.385 -41.844 -3.502 1 80.94 529 MET B CA 1
ATOM 8600 C C . MET B 1 529 ? -3.078 -41.594 -2.168 1 80.94 529 MET B C 1
ATOM 8602 O O . MET B 1 529 ? -4.18 -42.094 -1.932 1 80.94 529 MET B O 1
ATOM 8606 N N . LEU B 1 530 ? -2.49 -40.844 -1.294 1 86.81 530 LEU B N 1
ATOM 8607 C CA . LEU B 1 530 ? -3.053 -40.531 0.018 1 86.81 530 LEU B CA 1
ATOM 8608 C C . LEU B 1 530 ? -4.363 -39.781 -0.114 1 86.81 530 LEU B C 1
ATOM 8610 O O . LEU B 1 530 ? -5.324 -40.062 0.609 1 86.81 530 LEU B O 1
ATOM 8614 N N . VAL B 1 531 ? -4.379 -38.906 -1.03 1 88.44 531 VAL B N 1
ATOM 8615 C CA . VAL B 1 531 ? -5.562 -38.094 -1.258 1 88.44 531 VAL B CA 1
ATOM 8616 C C . VAL B 1 531 ? -6.684 -38.938 -1.84 1 88.44 531 VAL B C 1
ATOM 8618 O O . VAL B 1 531 ? -7.844 -38.812 -1.444 1 88.44 531 VAL B O 1
ATOM 8621 N N . GLN B 1 532 ? -6.293 -39.812 -2.721 1 84.38 532 GLN B N 1
ATOM 8622 C CA . GLN B 1 532 ? -7.273 -40.688 -3.336 1 84.38 532 GLN B CA 1
ATOM 8623 C C . GLN B 1 532 ? -7.914 -41.594 -2.299 1 84.38 532 GLN B C 1
ATOM 8625 O O . GLN B 1 532 ? -9.125 -41.812 -2.307 1 84.38 532 GLN B O 1
ATOM 8630 N N . GLN B 1 533 ? -7.133 -42.156 -1.465 1 89.31 533 GLN B N 1
ATOM 8631 C CA . GLN B 1 533 ? -7.637 -43.031 -0.404 1 89.31 533 GLN B CA 1
ATOM 8632 C C . GLN B 1 533 ? -8.609 -42.281 0.503 1 89.31 533 GLN B C 1
ATOM 8634 O O . GLN B 1 533 ? -9.664 -42.781 0.861 1 89.31 533 GLN B O 1
ATOM 8639 N N . ALA B 1 534 ? -8.195 -41.156 0.87 1 91.81 534 ALA B N 1
ATOM 8640 C CA . ALA B 1 534 ? -9.031 -40.312 1.735 1 91.81 534 ALA B CA 1
ATOM 8641 C C . ALA B 1 534 ? -10.352 -39.969 1.053 1 91.81 534 ALA B C 1
ATOM 8643 O O . ALA B 1 534 ? -11.406 -39.969 1.693 1 91.81 534 ALA B O 1
ATOM 8644 N N . MET B 1 535 ? -10.305 -39.75 -0.178 1 90.06 535 MET B N 1
ATOM 8645 C CA . MET B 1 535 ? -11.492 -39.406 -0.948 1 90.06 535 MET B CA 1
ATOM 8646 C C . MET B 1 535 ? -12.461 -40.594 -0.99 1 90.06 535 MET B C 1
ATOM 8648 O O . MET B 1 535 ? -13.68 -40.406 -0.875 1 90.06 535 MET B O 1
ATOM 8652 N N . GLU B 1 536 ? -11.891 -41.688 -1.183 1 89 536 GLU B N 1
ATOM 8653 C CA . GLU B 1 536 ? -12.727 -42.875 -1.226 1 89 536 GLU B CA 1
ATOM 8654 C C . GLU B 1 536 ? -13.469 -43.094 0.09 1 89 536 GLU B C 1
ATOM 8656 O O . GLU B 1 536 ? -14.648 -43.469 0.093 1 89 536 GLU B O 1
ATOM 8661 N N . ARG B 1 537 ? -12.766 -42.844 1.129 1 92.56 537 ARG B N 1
ATOM 8662 C CA . ARG B 1 537 ? -13.398 -42.938 2.439 1 92.56 537 ARG B CA 1
ATOM 8663 C C . ARG B 1 537 ? -14.484 -41.875 2.609 1 92.56 537 ARG B C 1
ATOM 8665 O O . ARG B 1 537 ? -15.539 -42.156 3.197 1 92.56 537 ARG B O 1
ATOM 8672 N N . LEU B 1 538 ? -14.242 -40.75 2.115 1 92.25 538 LEU B N 1
ATOM 8673 C CA . LEU B 1 538 ? -15.164 -39.625 2.254 1 92.25 538 LEU B CA 1
ATOM 8674 C C . LEU B 1 538 ? -16.438 -39.875 1.459 1 92.25 538 LEU B C 1
ATOM 8676 O O . LEU B 1 538 ? -17.531 -39.469 1.865 1 92.25 538 LEU B O 1
ATOM 8680 N N . MET B 1 539 ? -16.297 -40.562 0.402 1 91.5 539 MET B N 1
ATOM 8681 C CA . MET B 1 539 ? -17.422 -40.781 -0.504 1 91.5 539 MET B CA 1
ATOM 8682 C C . MET B 1 539 ? -18.375 -41.844 0.056 1 91.5 539 MET B C 1
ATOM 8684 O O . MET B 1 539 ? -19.531 -41.938 -0.359 1 91.5 539 MET B O 1
ATOM 8688 N N . ALA B 1 540 ? -17.906 -42.594 0.962 1 90.31 540 ALA B N 1
ATOM 8689 C CA . ALA B 1 540 ? -18.672 -43.719 1.452 1 90.31 540 ALA B CA 1
ATOM 8690 C C . ALA B 1 540 ? -19.969 -43.281 2.104 1 90.31 540 ALA B C 1
ATOM 8692 O O . ALA B 1 540 ? -19.953 -42.438 3.01 1 90.31 540 ALA B O 1
ATOM 8693 N N . GLY B 1 541 ? -21.094 -43.75 1.603 1 88.94 541 GLY B N 1
ATOM 8694 C CA . GLY B 1 541 ? -22.391 -43.531 2.219 1 88.94 541 GLY B CA 1
ATOM 8695 C C . GLY B 1 541 ? -22.984 -42.188 1.902 1 88.94 541 GLY B C 1
ATOM 8696 O O . GLY B 1 541 ? -23.891 -41.719 2.598 1 88.94 541 GLY B O 1
ATOM 8697 N N . ARG B 1 542 ? -22.5 -41.469 0.98 1 93.81 542 ARG B N 1
ATOM 8698 C CA . ARG B 1 542 ? -22.953 -40.125 0.656 1 93.81 542 ARG B CA 1
ATOM 8699 C C . ARG B 1 542 ? -23.25 -40 -0.834 1 93.81 542 ARG B C 1
ATOM 8701 O O . ARG B 1 542 ? -22.844 -40.844 -1.633 1 93.81 542 ARG B O 1
ATOM 8708 N N . THR B 1 543 ? -24.109 -39.031 -1.161 1 95.62 543 THR B N 1
ATOM 8709 C CA . THR B 1 543 ? -24.266 -38.656 -2.562 1 95.62 543 THR B CA 1
ATOM 8710 C C . THR B 1 543 ? -23.078 -37.781 -3.027 1 95.62 543 THR B C 1
ATOM 8712 O O . THR B 1 543 ? -22.812 -36.75 -2.455 1 95.62 543 THR B O 1
ATOM 8715 N N . VAL B 1 544 ? -22.422 -38.281 -4.043 1 94.56 544 VAL B N 1
ATOM 8716 C CA . VAL B 1 544 ? -21.156 -37.656 -4.371 1 94.56 544 VAL B CA 1
ATOM 8717 C C . VAL B 1 544 ? -21.156 -37.219 -5.84 1 94.56 544 VAL B C 1
ATOM 8719 O O . VAL B 1 544 ? -21.625 -37.969 -6.703 1 94.56 544 VAL B O 1
ATOM 8722 N N . LEU B 1 545 ? -20.719 -36 -6.043 1 93.88 545 LEU B N 1
ATOM 8723 C CA . LEU B 1 545 ? -20.406 -35.5 -7.379 1 93.88 545 LEU B CA 1
ATOM 8724 C C . LEU B 1 545 ? -18.922 -35.25 -7.527 1 93.88 545 LEU B C 1
ATOM 8726 O O . LEU B 1 545 ? -18.344 -34.438 -6.785 1 93.88 545 LEU B O 1
ATOM 8730 N N . VAL B 1 546 ? -18.297 -35.938 -8.477 1 91.5 546 VAL B N 1
ATOM 8731 C CA . VAL B 1 546 ? -16.844 -35.812 -8.656 1 91.5 546 VAL B CA 1
ATOM 8732 C C . VAL B 1 546 ? -16.547 -35.281 -10.047 1 91.5 546 VAL B C 1
ATOM 8734 O O . VAL B 1 546 ? -16.984 -35.844 -11.047 1 91.5 546 VAL B O 1
ATOM 8737 N N . ILE B 1 547 ? -15.93 -34.188 -10.086 1 87.56 547 ILE B N 1
ATOM 8738 C CA . ILE B 1 547 ? -15.367 -33.688 -11.344 1 87.56 547 ILE B CA 1
ATOM 8739 C C . ILE B 1 547 ? -13.945 -34.219 -11.508 1 87.56 547 ILE B C 1
ATOM 8741 O O . ILE B 1 547 ? -13.047 -33.875 -10.727 1 87.56 547 ILE B O 1
ATOM 8745 N N . ALA B 1 548 ? -13.688 -35.125 -12.383 1 74.19 548 ALA B N 1
ATOM 8746 C CA . ALA B 1 548 ? -12.375 -35.75 -12.5 1 74.19 548 ALA B CA 1
ATOM 8747 C C . ALA B 1 548 ? -11.758 -35.5 -13.867 1 74.19 548 ALA B C 1
ATOM 8749 O O . ALA B 1 548 ? -12.469 -35.406 -14.875 1 74.19 548 ALA B O 1
ATOM 8750 N N . HIS B 1 549 ? -10.617 -35.219 -13.781 1 62.72 549 HIS B N 1
ATOM 8751 C CA . HIS B 1 549 ? -9.859 -35.125 -15.023 1 62.72 549 HIS B CA 1
ATOM 8752 C C . HIS B 1 549 ? -9.078 -36.406 -15.273 1 62.72 549 HIS B C 1
ATOM 8754 O O . HIS B 1 549 ? -8.695 -36.719 -16.406 1 62.72 549 HIS B O 1
ATOM 8760 N N . ARG B 1 550 ? -8.914 -37.094 -14.188 1 62.34 550 ARG B N 1
ATOM 8761 C CA . ARG B 1 550 ? -8.18 -38.344 -14.328 1 62.34 550 ARG B CA 1
ATOM 8762 C C . ARG B 1 550 ? -9.125 -39.531 -14.367 1 62.34 550 ARG B C 1
ATOM 8764 O O . ARG B 1 550 ? -10.008 -39.656 -13.508 1 62.34 550 ARG B O 1
ATOM 8771 N N . LEU B 1 551 ? -8.891 -40.344 -15.281 1 63.28 551 LEU B N 1
ATOM 8772 C CA . LEU B 1 551 ? -9.805 -41.469 -15.555 1 63.28 551 LEU B CA 1
ATOM 8773 C C . LEU B 1 551 ? -9.727 -42.5 -14.445 1 63.28 551 LEU B C 1
ATOM 8775 O O . LEU B 1 551 ? -10.734 -43.156 -14.133 1 63.28 551 LEU B O 1
ATOM 8779 N N . SER B 1 552 ? -8.594 -42.625 -13.781 1 64.88 552 SER B N 1
ATOM 8780 C CA . SER B 1 552 ? -8.43 -43.656 -12.742 1 64.88 552 SER B CA 1
ATOM 8781 C C . SER B 1 552 ? -9.344 -43.375 -11.555 1 64.88 552 SER B C 1
ATOM 8783 O O . SER B 1 552 ? -9.812 -44.312 -10.898 1 64.88 552 SER B O 1
ATOM 8785 N N . THR B 1 553 ? -9.68 -42.188 -11.383 1 69.94 553 THR B N 1
ATOM 8786 C CA . THR B 1 553 ? -10.516 -41.781 -10.258 1 69.94 553 THR B CA 1
ATOM 8787 C C . THR B 1 553 ? -11.984 -42.062 -10.547 1 69.94 553 THR B C 1
ATOM 8789 O O . THR B 1 553 ? -12.773 -42.281 -9.625 1 69.94 553 THR B O 1
ATOM 8792 N N . VAL B 1 554 ? -12.289 -42.219 -11.82 1 76.12 554 VAL B N 1
ATOM 8793 C CA . VAL B 1 554 ? -13.688 -42.281 -12.211 1 76.12 554 VAL B CA 1
ATOM 8794 C C . VAL B 1 554 ? -14.109 -43.75 -12.398 1 76.12 554 VAL B C 1
ATOM 8796 O O . VAL B 1 554 ? -15.297 -44.062 -12.328 1 76.12 554 VAL B O 1
ATOM 8799 N N . MET B 1 555 ? -13.133 -44.625 -12.578 1 79.38 555 MET B N 1
ATOM 8800 C CA . MET B 1 555 ? -13.422 -46.031 -12.953 1 79.38 555 MET B CA 1
ATOM 8801 C C . MET B 1 555 ? -14.242 -46.719 -11.875 1 79.38 555 MET B C 1
ATOM 8803 O O . MET B 1 555 ? -15.078 -47.562 -12.18 1 79.38 555 MET B O 1
ATOM 8807 N N . GLY B 1 556 ? -14.094 -46.281 -10.633 1 78.62 556 GLY B N 1
ATOM 8808 C CA . GLY B 1 556 ? -14.773 -46.969 -9.547 1 78.62 556 GLY B CA 1
ATOM 8809 C C . GLY B 1 556 ? -16.078 -46.344 -9.148 1 78.62 556 GLY B C 1
ATOM 8810 O O . GLY B 1 556 ? -16.75 -46.781 -8.203 1 78.62 556 GLY B O 1
ATOM 8811 N N . LEU B 1 557 ? -16.656 -45.469 -9.961 1 89.12 557 LEU B N 1
ATOM 8812 C CA . LEU B 1 557 ? -17.859 -44.75 -9.578 1 89.12 557 LEU B CA 1
ATOM 8813 C C . LEU B 1 557 ? -19.109 -45.375 -10.188 1 89.12 557 LEU B C 1
ATOM 8815 O O . LEU B 1 557 ? -19 -46.188 -11.117 1 89.12 557 LEU B O 1
ATOM 8819 N N . ASP B 1 558 ? -20.266 -45.062 -9.656 1 92 558 ASP B N 1
ATOM 8820 C CA . ASP B 1 558 ? -21.516 -45.719 -10.031 1 92 558 ASP B CA 1
ATOM 8821 C C . ASP B 1 558 ? -22 -45.219 -11.398 1 92 558 ASP B C 1
ATOM 8823 O O . ASP B 1 558 ? -22.641 -45.969 -12.141 1 92 558 ASP B O 1
ATOM 8827 N N . ARG B 1 559 ? -21.812 -44 -11.578 1 93.5 559 ARG B N 1
ATOM 8828 C CA . ARG B 1 559 ? -22.359 -43.375 -12.773 1 93.5 559 ARG B CA 1
ATOM 8829 C C . ARG B 1 559 ? -21.406 -42.312 -13.297 1 93.5 559 ARG B C 1
ATOM 8831 O O . ARG B 1 559 ? -20.766 -41.594 -12.516 1 93.5 559 ARG B O 1
ATOM 8838 N N . ILE B 1 560 ? -21.266 -42.312 -14.656 1 92.88 560 ILE B N 1
ATOM 8839 C CA . ILE B 1 560 ? -20.422 -41.344 -15.312 1 92.88 560 ILE B CA 1
ATOM 8840 C C . ILE B 1 560 ? -21.234 -40.531 -16.312 1 92.88 560 ILE B C 1
ATOM 8842 O O . ILE B 1 560 ? -21.891 -41.094 -17.188 1 92.88 560 ILE B O 1
ATOM 8846 N N . ILE B 1 561 ? -21.203 -39.25 -16.109 1 92.25 561 ILE B N 1
ATOM 8847 C CA . ILE B 1 561 ? -21.891 -38.344 -17.016 1 92.25 561 ILE B CA 1
ATOM 8848 C C . ILE B 1 561 ? -20.859 -37.531 -17.828 1 92.25 561 ILE B C 1
ATOM 8850 O O . ILE B 1 561 ? -20.016 -36.844 -17.266 1 92.25 561 ILE B O 1
ATOM 8854 N N . VAL B 1 562 ? -20.938 -37.656 -19.141 1 90.81 562 VAL B N 1
ATOM 8855 C CA . VAL B 1 562 ? -20 -36.969 -20.031 1 90.81 562 VAL B CA 1
ATOM 8856 C C . VAL B 1 562 ? -20.641 -35.688 -20.578 1 90.81 562 VAL B C 1
ATOM 8858 O O . VAL B 1 562 ? -21.703 -35.75 -21.188 1 90.81 562 VAL B O 1
ATOM 8861 N N . PHE B 1 563 ? -19.922 -34.625 -20.266 1 89 563 PHE B N 1
ATOM 8862 C CA . PHE B 1 563 ? -20.375 -33.312 -20.703 1 89 563 PHE B CA 1
ATOM 8863 C C . PHE B 1 563 ? -19.625 -32.875 -21.953 1 89 563 PHE B C 1
ATOM 8865 O O . PHE B 1 563 ? -18.422 -33.125 -22.078 1 89 563 PHE B O 1
ATOM 8872 N N . ARG B 1 564 ? -20.391 -32.188 -22.844 1 86.5 564 ARG B N 1
ATOM 8873 C CA . ARG B 1 564 ? -19.812 -31.516 -23.984 1 86.5 564 ARG B CA 1
ATOM 8874 C C . ARG B 1 564 ? -20.609 -30.266 -24.344 1 86.5 564 ARG B C 1
ATOM 8876 O O . ARG B 1 564 ? -21.828 -30.344 -24.578 1 86.5 564 ARG B O 1
ATOM 8883 N N . GLN B 1 565 ? -19.969 -29.141 -24.375 1 83.31 565 GLN B N 1
ATOM 8884 C CA . GLN B 1 565 ? -20.547 -27.859 -24.75 1 83.31 565 GLN B CA 1
ATOM 8885 C C . GLN B 1 565 ? -21.859 -27.625 -24 1 83.31 565 GLN B C 1
ATOM 8887 O O . GLN B 1 565 ? -22.875 -27.266 -24.609 1 83.31 565 GLN B O 1
ATOM 8892 N N . GLY B 1 566 ? -21.922 -28 -22.766 1 86 566 GLY B N 1
ATOM 8893 C CA . GLY B 1 566 ? -23.062 -27.688 -21.922 1 86 566 GLY B CA 1
ATOM 8894 C C . GLY B 1 566 ? -24.172 -28.719 -22 1 86 566 GLY B C 1
ATOM 8895 O O . GLY B 1 566 ? -25.266 -28.5 -21.469 1 86 566 GLY B O 1
ATOM 8896 N N . ARG B 1 567 ? -23.938 -29.766 -22.719 1 90 567 ARG B N 1
ATOM 8897 C CA . ARG B 1 567 ? -24.953 -30.812 -22.859 1 90 567 ARG B CA 1
ATOM 8898 C C . ARG B 1 567 ? -24.406 -32.156 -22.406 1 90 567 ARG B C 1
ATOM 8900 O O . ARG B 1 567 ? -23.203 -32.406 -22.453 1 90 567 ARG B O 1
ATOM 8907 N N . VAL B 1 568 ? -25.328 -32.969 -21.938 1 92.19 568 VAL B N 1
ATOM 8908 C CA . VAL B 1 568 ? -24.969 -34.344 -21.578 1 92.19 568 VAL B CA 1
ATOM 8909 C C . VAL B 1 568 ? -24.953 -35.219 -22.828 1 92.19 568 VAL B C 1
ATOM 8911 O O . VAL B 1 568 ? -25.984 -35.406 -23.484 1 92.19 568 VAL B O 1
ATOM 8914 N N . CYS B 1 569 ? -23.812 -35.812 -23.094 1 91.12 569 CYS B N 1
ATOM 8915 C CA . CYS B 1 569 ? -23.656 -36.562 -24.328 1 91.12 569 CYS B CA 1
ATOM 8916 C C . CYS B 1 569 ? -23.75 -38.062 -24.047 1 91.12 569 CYS B C 1
ATOM 8918 O O . CYS B 1 569 ? -24.281 -38.812 -24.844 1 91.12 569 CYS B O 1
ATOM 8920 N N . GLU B 1 570 ? -23.047 -38.438 -23 1 92.25 570 GLU B N 1
ATOM 8921 C CA . GLU B 1 570 ? -23.047 -39.844 -22.609 1 92.25 570 GLU B CA 1
ATOM 8922 C C . GLU B 1 570 ? -23.344 -40 -21.109 1 92.25 570 GLU B C 1
ATOM 8924 O O . GLU B 1 570 ? -23.047 -39.094 -20.328 1 92.25 570 GLU B O 1
ATOM 8929 N N . ASP B 1 571 ? -24.078 -41.094 -20.781 1 93.06 571 ASP B N 1
ATOM 8930 C CA . ASP B 1 571 ? -24.469 -41.375 -19.406 1 93.06 571 ASP B CA 1
ATOM 8931 C C . ASP B 1 571 ? -24.484 -42.875 -19.141 1 93.06 571 ASP B C 1
ATOM 8933 O O . ASP B 1 571 ? -25.25 -43.594 -19.766 1 93.06 571 ASP B O 1
ATOM 8937 N N . GLY B 1 572 ? -23.609 -43.281 -18.312 1 91.81 572 GLY B N 1
ATOM 8938 C CA . GLY B 1 572 ? -23.547 -44.688 -18 1 91.81 572 GLY B CA 1
ATOM 8939 C C . GLY B 1 572 ? -22.391 -45.062 -17.094 1 91.81 572 GLY B C 1
ATOM 8940 O O . GLY B 1 572 ? -21.781 -44.188 -16.469 1 91.81 572 GLY B O 1
ATOM 8941 N N . THR B 1 573 ? -22.172 -46.344 -16.891 1 91.25 573 THR B N 1
ATOM 8942 C CA . THR B 1 573 ? -21.047 -46.844 -16.094 1 91.25 573 THR B CA 1
ATOM 8943 C C . THR B 1 573 ? -19.781 -46.906 -16.953 1 91.25 573 THR B C 1
ATOM 8945 O O . THR B 1 573 ? -19.844 -46.781 -18.172 1 91.25 573 THR B O 1
ATOM 8948 N N . HIS B 1 574 ? -18.719 -47.062 -16.281 1 89.19 574 HIS B N 1
ATOM 8949 C CA . HIS B 1 574 ? -17.438 -47.156 -16.969 1 89.19 574 HIS B CA 1
ATOM 8950 C C . HIS B 1 574 ? -17.469 -48.25 -18.031 1 89.19 574 HIS B C 1
ATOM 8952 O O . HIS B 1 574 ? -17.094 -48.031 -19.188 1 89.19 574 HIS B O 1
ATOM 8958 N N . ALA B 1 575 ? -17.984 -49.406 -17.656 1 87.56 575 ALA B N 1
ATOM 8959 C CA . ALA B 1 575 ? -18.016 -50.562 -18.547 1 87.56 575 ALA B CA 1
ATOM 8960 C C . ALA B 1 575 ? -18.922 -50.281 -19.75 1 87.56 575 ALA B C 1
ATOM 8962 O O . ALA B 1 575 ? -18.562 -50.625 -20.891 1 87.56 575 ALA B O 1
ATOM 8963 N N . GLU B 1 576 ? -20 -49.656 -19.453 1 91.12 576 GLU B N 1
ATOM 8964 C CA . GLU B 1 576 ? -20.969 -49.375 -20.5 1 91.12 576 GLU B CA 1
ATOM 8965 C C . GLU B 1 576 ? -20.422 -48.344 -21.5 1 91.12 576 GLU B 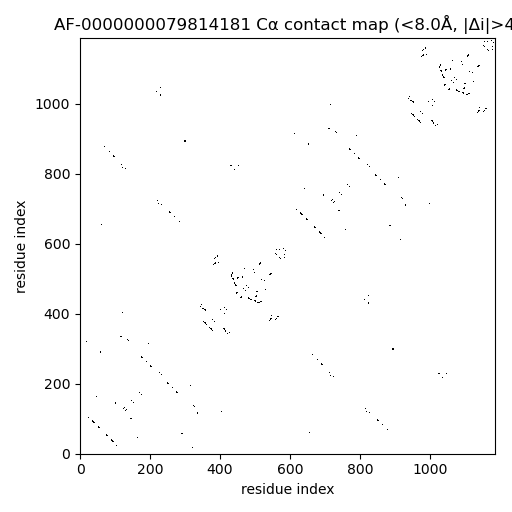C 1
ATOM 8967 O O . GLU B 1 576 ? -20.609 -48.5 -22.703 1 91.12 576 GLU B O 1
ATOM 8972 N N . LEU B 1 577 ? -19.766 -47.406 -20.969 1 89.56 577 LEU B N 1
ATOM 8973 C CA . LEU B 1 577 ? -19.297 -46.312 -21.828 1 89.56 577 LEU B CA 1
ATOM 8974 C C . LEU B 1 577 ? -18.047 -46.75 -22.609 1 89.56 577 LEU B C 1
ATOM 8976 O O . LEU B 1 577 ? -17.828 -46.25 -23.719 1 89.56 577 LEU B O 1
ATOM 8980 N N . MET B 1 578 ? -17.312 -47.625 -22.062 1 87.62 578 MET B N 1
ATOM 8981 C CA . MET B 1 578 ? -16.141 -48.156 -22.766 1 87.62 578 MET B CA 1
ATOM 8982 C C . MET B 1 578 ? -16.547 -49.062 -23.906 1 87.62 578 MET B C 1
ATOM 8984 O O . MET B 1 578 ? -15.812 -49.188 -24.906 1 87.62 578 MET B O 1
ATOM 8988 N N . ALA B 1 579 ? -17.688 -49.625 -23.75 1 87.56 579 ALA B N 1
ATOM 8989 C CA . ALA B 1 579 ? -18.172 -50.562 -24.766 1 87.56 579 ALA B CA 1
ATOM 8990 C C . ALA B 1 579 ? -18.766 -49.812 -25.969 1 87.56 579 ALA B C 1
ATOM 8992 O O . ALA B 1 579 ? -18.906 -50.406 -27.047 1 87.56 579 ALA B O 1
ATOM 8993 N N . ARG B 1 580 ? -19.047 -48.625 -25.672 1 87.94 580 ARG B N 1
ATOM 8994 C CA . ARG B 1 580 ? -19.594 -47.812 -26.766 1 87.94 580 ARG B CA 1
ATOM 8995 C C . ARG B 1 580 ? -18.5 -47.375 -27.719 1 87.94 580 ARG B C 1
ATOM 8997 O O . ARG B 1 580 ? -17.734 -46.438 -27.422 1 87.94 580 ARG B O 1
ATOM 9004 N N . HIS B 1 581 ? -18.484 -48 -28.922 1 82.5 581 HIS B N 1
ATOM 9005 C CA . HIS B 1 581 ? -17.484 -47.656 -29.938 1 82.5 581 HIS B CA 1
ATOM 9006 C C . HIS B 1 581 ? -17.734 -46.281 -30.516 1 82.5 581 HIS B C 1
ATOM 9008 O O . HIS B 1 581 ? -18.859 -45.969 -30.891 1 82.5 581 HIS B O 1
ATOM 9014 N N . GLY B 1 582 ? -16.781 -45.312 -30.438 1 80.62 582 GLY B N 1
ATOM 9015 C CA . GLY B 1 582 ? -16.906 -43.969 -30.953 1 80.62 582 GLY B CA 1
ATOM 9016 C C . GLY B 1 582 ? -17.375 -42.969 -29.938 1 80.62 582 GLY B C 1
ATOM 9017 O O . GLY B 1 582 ? -17.734 -41.844 -30.281 1 80.62 582 GLY B O 1
ATOM 9018 N N . GLY B 1 583 ? -17.438 -43.469 -28.781 1 85.38 583 GLY B N 1
ATOM 9019 C CA . GLY B 1 583 ? -17.938 -42.625 -27.719 1 85.38 583 GLY B CA 1
ATOM 9020 C C . GLY B 1 583 ? -16.906 -41.594 -27.266 1 85.38 583 GLY B C 1
ATOM 9021 O O . GLY B 1 583 ? -15.703 -41.781 -27.484 1 85.38 583 GLY B O 1
ATOM 9022 N N . ILE B 1 584 ? -17.422 -40.5 -26.719 1 83.12 584 ILE B N 1
ATOM 9023 C CA . ILE B 1 584 ? -16.578 -39.406 -26.25 1 83.12 584 ILE B CA 1
ATOM 9024 C C . ILE B 1 584 ? -15.75 -39.875 -25.062 1 83.12 584 ILE B C 1
ATOM 9026 O O . ILE B 1 584 ? -14.555 -39.562 -24.969 1 83.12 584 ILE B O 1
ATOM 9030 N N . TYR B 1 585 ? -16.297 -40.625 -24.266 1 86.25 585 TYR B N 1
ATOM 9031 C CA . TYR B 1 585 ? -15.617 -41.125 -23.078 1 86.25 585 TYR B CA 1
ATOM 9032 C C . TYR B 1 585 ? -14.453 -42.031 -23.469 1 86.25 585 TYR B C 1
ATOM 9034 O O . TYR B 1 585 ? -13.359 -41.906 -22.906 1 86.25 585 TYR B O 1
ATOM 9042 N N . ARG B 1 586 ? -14.742 -42.906 -24.266 1 82.81 586 ARG B N 1
ATOM 9043 C CA . ARG B 1 586 ? -13.711 -43.844 -24.719 1 82.81 586 ARG B CA 1
ATOM 9044 C C . ARG B 1 586 ? -12.547 -43.094 -25.375 1 82.81 586 ARG B C 1
ATOM 9046 O O . ARG B 1 586 ? -11.383 -43.438 -25.156 1 82.81 586 ARG B O 1
ATOM 9053 N N . GLU B 1 587 ? -12.875 -42.125 -26.078 1 78.5 587 GLU B N 1
ATOM 9054 C CA . GLU B 1 587 ? -11.844 -41.312 -26.719 1 78.5 587 GLU B CA 1
ATOM 9055 C C . GLU B 1 587 ? -10.969 -40.625 -25.672 1 78.5 587 GLU B C 1
ATOM 9057 O O . GLU B 1 587 ? -9.75 -40.562 -25.812 1 78.5 587 GLU B O 1
ATOM 9062 N N . LEU B 1 588 ? -11.641 -40.062 -24.766 1 74.5 588 LEU B N 1
ATOM 9063 C CA . LEU B 1 588 ? -10.914 -39.375 -23.703 1 74.5 588 LEU B CA 1
ATOM 9064 C C . LEU B 1 588 ? -10.031 -40.344 -22.922 1 74.5 588 LEU B C 1
ATOM 9066 O O . LEU B 1 588 ? -8.898 -40 -22.578 1 74.5 588 LEU B O 1
ATOM 9070 N N . PHE B 1 589 ? -10.469 -41.5 -22.703 1 71.81 589 PHE B N 1
ATOM 9071 C CA . PHE B 1 589 ? -9.75 -42.531 -21.969 1 71.81 589 PHE B CA 1
ATOM 9072 C C . PHE B 1 589 ? -8.516 -43 -22.75 1 71.81 589 PHE B C 1
ATOM 9074 O O . PHE B 1 589 ? -7.453 -43.188 -22.156 1 71.81 589 PHE B O 1
ATOM 9081 N N . GLU B 1 590 ? -8.664 -43.094 -23.969 1 66.94 590 GLU B N 1
ATOM 9082 C CA . GLU B 1 590 ? -7.57 -43.562 -24.812 1 66.94 590 GLU B CA 1
ATOM 9083 C C . GLU B 1 590 ? -6.461 -42.5 -24.906 1 66.94 590 GLU B C 1
ATOM 9085 O O . GLU B 1 590 ? -5.277 -42.844 -24.922 1 66.94 590 GLU B O 1
ATOM 9090 N N . ILE B 1 591 ? -6.906 -41.344 -24.891 1 60.12 591 ILE B N 1
ATOM 9091 C CA . ILE B 1 591 ? -5.93 -40.281 -24.969 1 60.12 591 ILE B CA 1
ATOM 9092 C C . ILE B 1 591 ? -5.109 -40.219 -23.688 1 60.12 591 ILE B C 1
ATOM 9094 O O . ILE B 1 591 ? -3.898 -39.969 -23.734 1 60.12 591 ILE B O 1
ATOM 9098 N N . GLN B 1 592 ? -5.711 -40.375 -22.609 1 57.75 592 GLN B N 1
ATOM 9099 C CA . GLN B 1 592 ? -5.02 -40.281 -21.328 1 57.75 592 GLN B CA 1
ATOM 9100 C C . GLN B 1 592 ? -4.141 -41.5 -21.094 1 57.75 592 GLN B C 1
ATOM 9102 O O . GLN B 1 592 ? -3.117 -41.438 -20.406 1 57.75 592 GLN B O 1
ATOM 9107 N N . SER B 1 593 ? -4.52 -42.688 -21.609 1 51.62 593 SER B N 1
ATOM 9108 C CA . SER B 1 593 ? -3.75 -43.906 -21.453 1 51.62 593 SER B CA 1
ATOM 9109 C C . SER B 1 593 ? -2.52 -43.938 -22.359 1 51.62 593 SER B C 1
ATOM 9111 O O . SER B 1 593 ? -1.579 -44.688 -22.125 1 51.62 593 SER B O 1
ATOM 9113 N N . LEU B 1 594 ? -2.492 -42.969 -23.281 1 41.69 594 LEU B N 1
ATOM 9114 C CA . LEU B 1 594 ? -1.316 -42.906 -24.141 1 41.69 594 LEU B CA 1
ATOM 9115 C C . LEU B 1 594 ? -0.237 -42.031 -23.516 1 41.69 594 LEU B C 1
ATOM 9117 O O . LEU B 1 594 ? -0.542 -41 -22.906 1 41.69 594 LEU B O 1
#

Foldseek 3Di:
DVCVVVVVVVQVVLLVLLVVVLVVLLVVPVVLVVQLQQLLLLLLVLLLCLLLLVLVLQQLVVDVDDPCSVVVNVVSVVVNVVSVVSNVVSNVSNVVSLVVSLVVSLVVLLVVLVVLVVQAFPVVPVVDDPVVSVQLSVLLSVLSSLLSCLVRNFVVSLVVLLVVNLVVCCVLPVVLSVLSNVLVVVLLVLLQCLLPPPQVVLVVVLVVLVVVLVVLVCVCVVVVVVCVVVVVPVVSVVVSVVSVVVSVVSVVSSVVSVVVSLVVSVVSLVVSLVVSLVVQVVCVVVVNDDSSRNSSSVSSSVSSCVSSNCSSVSVVSNSVSSVSNSSSVVSVVDDHQADADVPFAADDADFFKKWFAQFWAADDDDDDDTLAGGDTDTFGGLFAEEEAEDPPLCLVVVVCVQLPSDDTPDGFMDTPRHTPNRHDSVNSVLQEQEQEQQQFADQFFLQCRLCVLPVPDDPVLLLVLLVLLVLQVVLVVDPVRRRDGLPHRSVVDDRLNSSSSSLSSSQSSPHQEYEYEQSQPPDDPVSSVSNLSSVVSSSGRHHYYYHHLDPVSQLPGAKYFYGGSSYTDDIGHPVVQCPDPPHPVVVSVVVVVD/DVCVVVVVVVQVVLLVLLVVVLVVLLVVPVVLVVQLQQLLLLLLVLLLCLLLLVLVLQQLVVDVDDPCSVVSNVVSVVVNVVSVVSNVVSNVSNVVSLVVSLVVSLVVLLVVLVVLVVQAFPVVPVVDDPVVSVCLSVLLSVLSSLLSCLVRNFVSSLVVLLVVNLVVCCVLPVVLSVLSNVLVVVLLVLLQCLLPPPQVVLVVVLVVLVVVLVVLVVVCVVVVVVCVVVVVPVVSVVVSVVSVVVSVVSVVSSVVSVVVSLVVSVVSLVVSLVVSLVVQVVCVVVVNDDSSRNSSSVSSSVSSCVSSNCSSVSVVSNSVSSVSNSSSVVSVVDDHQADAPVPFAADDADFFKKWFAQFWAADDDDDDDTLAGGDTDTFGGLFAEEEDEDPPLCLVVVVCVQLPSDDTPDGFMDTPRHTPNRHDSVNSVLQEQEQEQQQFADQFFLQCRLCVLPVPDDPVLLLVLLVLLVLQVVLVVDPVRRRDGLPHRSVVDDRLNSSSSSLSSSQSSPHQEYEYEQSQPPDDPVSSVSNLSSVVSSSGRHRYYYHHLDPVSQLPGAKYFYGDSSYTDDIGHPVVQCPDPPHPVVVSVVVNVD